Protein AF-0000000070998272 (afdb_homodimer)

Solvent-accessible surface area (backbone atoms only — not comparable to full-atom values): 58608 Å² total; per-residue (Å²): 131,77,82,88,44,68,68,59,52,51,51,38,48,49,49,22,29,42,72,68,54,48,59,67,54,53,54,60,33,66,42,48,43,52,40,45,39,68,55,26,74,84,58,81,79,55,50,49,67,57,51,51,54,52,48,50,50,52,27,54,53,52,47,53,51,47,39,52,53,63,64,65,49,88,58,39,31,18,32,27,45,37,77,46,66,46,75,53,67,45,45,24,45,30,38,31,41,18,26,48,47,98,84,51,42,82,41,72,36,61,71,50,50,42,76,53,41,44,84,68,52,40,66,54,49,35,51,52,52,49,48,51,30,54,75,55,62,43,60,60,32,45,50,28,40,15,32,58,48,69,96,43,29,61,59,22,47,52,51,42,42,52,57,37,52,70,38,87,78,17,35,60,80,79,35,75,58,23,65,33,51,26,48,56,61,59,50,51,48,51,49,49,53,55,42,62,75,42,43,66,57,50,52,19,48,52,47,37,51,42,35,29,70,41,29,68,70,48,36,51,53,28,50,54,40,34,47,69,69,43,88,58,84,81,72,81,87,65,61,36,26,89,54,22,65,64,33,40,47,52,37,50,50,49,46,60,73,36,40,66,20,53,52,55,54,54,55,91,43,85,74,57,85,35,65,75,52,73,66,47,51,50,50,52,50,51,49,47,61,60,42,44,38,57,48,53,54,55,49,44,54,69,45,88,54,77,61,52,21,37,66,49,37,60,36,55,48,48,43,54,49,47,31,59,56,32,47,68,41,85,52,60,70,53,17,51,49,22,50,56,50,44,55,55,43,49,55,51,43,72,55,30,47,63,63,29,47,56,15,28,33,65,30,60,63,49,24,64,65,44,50,42,54,51,36,38,73,73,38,60,88,53,18,64,60,52,41,52,49,50,51,51,51,52,52,51,52,50,50,51,41,43,51,51,53,46,53,55,45,55,72,66,29,83,80,40,67,66,54,47,48,53,48,52,51,50,52,50,29,62,68,66,70,57,30,51,63,49,50,59,71,67,43,79,60,49,94,66,95,63,95,72,63,59,51,59,51,45,64,71,39,27,87,76,42,31,66,47,52,41,46,50,44,40,40,45,29,30,34,56,56,53,47,70,68,49,58,38,61,57,49,46,48,50,59,48,43,82,69,64,68,58,83,74,51,43,69,59,46,31,35,46,54,35,42,22,25,75,74,68,37,74,67,72,71,72,85,27,87,53,40,82,60,30,54,65,59,67,74,55,74,70,66,64,66,71,61,78,114,133,79,83,89,42,70,66,58,53,49,50,37,50,50,49,22,29,42,74,68,56,48,58,67,53,50,56,59,34,67,42,47,41,51,40,45,40,68,55,26,74,84,58,82,80,54,50,49,66,55,51,51,54,51,49,50,50,51,26,54,52,50,47,53,52,48,39,52,53,61,63,66,49,88,58,39,32,19,32,26,45,37,78,45,64,47,73,54,66,47,44,24,45,30,39,32,41,17,27,47,48,96,83,52,42,80,42,71,36,63,71,49,49,40,76,54,43,44,85,67,53,42,65,55,48,34,49,50,52,51,50,53,31,53,74,56,62,42,58,60,33,44,51,28,40,15,33,55,49,68,96,42,29,62,57,22,47,52,51,43,43,53,58,35,50,69,39,86,78,18,34,61,80,77,34,76,59,23,64,32,50,25,48,56,62,59,51,51,50,50,48,51,55,54,42,64,76,42,42,66,57,50,50,18,47,52,47,38,49,40,35,28,69,42,30,69,70,46,35,50,54,29,50,54,38,36,47,70,69,43,87,58,85,82,72,78,88,66,62,35,27,89,56,20,64,66,33,41,47,52,36,50,50,48,46,60,74,36,42,65,20,51,53,56,54,55,55,90,43,85,76,55,85,33,64,74,53,73,66,46,51,50,49,51,52,52,48,46,61,61,42,44,38,56,47,51,55,55,50,46,52,69,46,87,53,78,62,50,19,39,66,48,37,60,35,55,48,49,42,54,50,47,30,58,56,32,48,69,41,87,52,61,71,52,17,52,49,23,51,55,50,43,54,54,43,49,56,51,43,71,56,30,46,63,64,28,47,56,16,29,32,65,28,61,62,47,26,65,64,45,49,42,52,50,37,37,73,74,40,61,87,55,18,64,60,52,44,51,49,49,51,51,50,52,52,52,54,49,48,51,41,44,51,52,52,48,54,55,44,56,72,65,30,85,78,42,67,66,55,48,47,54,50,52,52,51,53,49,29,62,66,65,70,57,31,50,63,48,49,57,70,68,43,79,60,49,90,66,94,62,93,71,62,59,53,59,50,45,64,71,40,26,86,78,42,31,66,49,53,42,45,50,43,41,41,45,29,30,34,55,56,53,50,72,67,48,59,37,62,55,48,45,47,50,58,48,44,84,69,61,70,55,88,67,45,46,69,61,45,30,35,46,54,34,42,23,26,74,73,67,38,72,64,71,72,74,83,26,86,53,41,81,59,29,54,65,60,67,74,54,73,69,70,65,66,72,58,77,114

Organism: Chenopodium quinoa (NCBI:txid63459)

pLDDT: mean 80.79, std 16.86, range [21.17, 96.38]

InterPro domains:
  IPR008906 HAT, C-terminal dimerisation domain [PF05699] (437-519)
  IPR012337 Ribonuclease H-like superfamily [SSF53098] (61-519)
  IPR025525 hAT-like transposase, RNase-H fold [PF14372] (310-401)
  IPR052035 Zinc finger BED domain-containing [PTHR46481] (7-519)

Radius of gyration: 34.55 Å; Cα contacts (8 Å, |Δi|>4): 1425; chains: 2; bounding box: 76×115×76 Å

Sequence (1098 aa):
GGKYEDSVFMEMMLSAIIKHGLPLTLFEQSGTRDVFDYLKPNVKHISTDAAKGNCMEVYEKEKAKFKHDLGSISGRLCLTIDIWVDPCTNDYLCLTANYVDSNWKLQSKFLNLLRLSFPWDASSLQSAVYDVLCKWGIEKKVFSITFDSGRCGEAVQDMLRECLNGKDGALLCNGDYLHVCCGARFMDHMGEECFKLINSPISKIREGVHYIMGHEKNRLKFEEAALLIFQGEYEPLWSDSYLRWNSTYLLLERAVKYRYAFEHVMIDDEYTDWHLTVEEWSRVEKMCKLLKPLYDIANLFLGTEHPTANLYFINVMKIGLLLVDALEDIDLEISNLARRMKSEFDVYWDSCHEVLALAIVFDPRYKLSFVKFCYGKLDKASAENRYECTRKRLDRLFKTYSDQLFESHLNEMKDDIIKGFDIYCRTKESNSGNSSLNLYLNEQNVRCQKQMDVLSWWKENEPHFGQELTLMARDILSTPITSFPKDSVFGMGYRVKDRLKGDWYSKWTEALIATRNWLYGYPVEPDYPGGLMGIEQRFWRTSDEEESDGGKYEDSVFMEMMLSAIIKHGLPLTLFEQSGTRDVFDYLKPNVKHISTDAAKGNCMEVYEKEKAKFKHDLGSISGRLCLTIDIWVDPCTNDYLCLTANYVDSNWKLQSKFLNLLRLSFPWDASSLQSAVYDVLCKWGIEKKVFSITFDSGRCGEAVQDMLRECLNGKDGALLCNGDYLHVCCGARFMDHMGEECFKLINSPISKIREGVHYIMGHEKNRLKFEEAALLIFQGEYEPLWSDSYLRWNSTYLLLERAVKYRYAFEHVMIDDEYTDWHLTVEEWS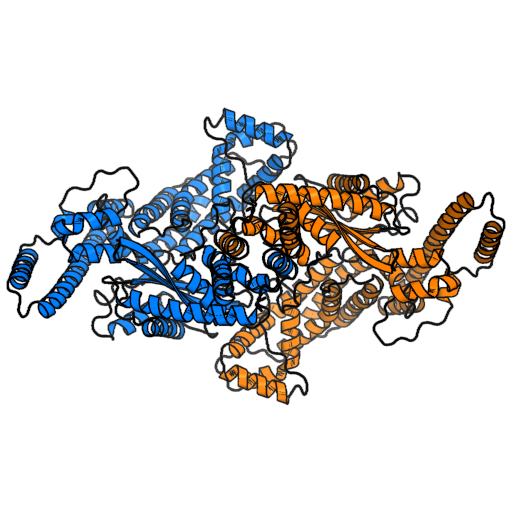RVEKMCKLLKPLYDIANLFLGTEHPTANLYFINVMKIGLLLVDALEDIDLEISNLARRMKSEFDVYWDSCHEVLALAIVFDPRYKLSFVKFCYGKLDKASAENRYECTRKRLDRLFKTYSDQLFESHLNEMKDDIIKGFDIYCRTKESNSGNSSLNLYLNEQNVRCQKQMDVLSWWKENEPHFGQELTLMARDILSTPITSFPKDSVFGMGYRVKDRLKGDWYSKWTEALIATRNWLYGYPVEPDYPGGLMGIEQRFWRTSDEEESD

Foldseek 3Di:
DDDDDLVVVLVVVLCVCLQVLDALCCLVDPVNVVVVCVVPPPRDGDDSVRSLVVLVVLLVVLLVVVLVQLVPFPFAWAKEWDWDADPVGWTWIWIWTWFQGPVLAIAIATQATHTDDPPDALVSVLVVVCVSCVVSVRLQRYAAYEYAPPPCQVVNLVVSLVVSVVPPNRYAPSCPHHYFHFCVVLLVVLLVLLCVLLVQLLVLLLVLLCVQVVDPVSVVLLQVLLVVVPVDDDDRADHADPQDSLLSLVNLVVCLSSVVSSVRSCVVDPDCSSPDDPVSSVSSVLSSQLSVLSSVLVVCPLDLGNFWLLVNLVSLLSNLLSLVVQCPDPDPSSNVSSVVSNVVSVVNCVRHVLLSQLLNLLQLQQHLNNQLVSLCSNPVVCSVVSSVVSVVVNVSSLVRLLVVVLVVLVVVVPPPVVSVVVSVVQVVCVVVVNALSNVSRPDHGDPDPDDDDSSVVLVVCCVPSHDSVSSVNRRSRRHDSHPPPNLQLVVSVVSNPVPDPDDDDRPSSGSSSNSNCSVPNTDNDPPPSRPVPGCCPPCPPPVPPVPPD/DDDDDLVVVLVVVLCVCLQVLDALCCQVDPVNVVVVCVVPPPRDGDDSVRSLVVLVVLLVVLLVVVLVQLVPFPFFWAKEWDWDADPVGWTWIWIWTWFQGPVLAIAIATQATHTDDPPDALVSVLVVVCVSCVVSVRLQRYAAYEYAPPPCQVVNLVVSLVVSVVPPNRYAPSCPHHYFHFCPVLLVVLLVLLCVLLVQLLVLLLVLLCVQVVDPVSVVLLQVLLVVVPVDDDDRADHADPQDSLLSLVNLVVCLSSVVSSVRSCVVDPDCSSPDDPVSSVSSVLSSQLSVLSSVLVVCPLDLGNFWLLVNLVSLLSNLLSLVVQCPDPDPSSNVSSVVSNVVSVVNCVRHVLLSQLLNLLQLQQHLNNQLVSLCSNPVVCSVVSSVVSVVVNVSSLVSLLVVVLVVLVVVVPPPVVSVVVSVVQVVCVVVVNALSNVSRPDHGDPDPDDDDSSVVLVVCCVVSHDSVSSVNRRSRRHDSHPPPNCQLVVSVVSNPVPDPDPDDRVSSGSSSNSNCSVPNTDNDPPPSHPVPGCCPPVPVPVPPVPPD

Structure (mmCIF, N/CA/C/O backbone):
data_AF-0000000070998272-model_v1
#
loop_
_entity.id
_entity.type
_entity.pdbx_description
1 polymer 'Uncharacterized protein'
#
loop_
_atom_site.group_PDB
_atom_site.id
_atom_site.type_symbol
_atom_site.label_atom_id
_atom_site.label_alt_id
_atom_site.label_comp_id
_atom_site.label_asym_id
_atom_site.label_entity_id
_atom_site.label_seq_id
_atom_site.pdbx_PDB_ins_code
_atom_site.Cartn_x
_atom_site.Cartn_y
_atom_site.Cartn_z
_atom_site.occupancy
_atom_site.B_iso_or_equiv
_atom_site.auth_seq_id
_atom_site.auth_comp_id
_atom_site.auth_asym_id
_atom_site.auth_atom_id
_atom_site.pdbx_PDB_model_num
ATOM 1 N N . GLY A 1 1 ? 44.219 -6.145 -6.129 1 40.19 1 GLY A N 1
ATOM 2 C CA . GLY A 1 1 ? 43.594 -4.844 -6.012 1 40.19 1 GLY A CA 1
ATOM 3 C C . GLY A 1 1 ? 43.312 -4.191 -7.352 1 40.19 1 GLY A C 1
ATOM 4 O O . GLY A 1 1 ? 44.094 -3.379 -7.828 1 40.19 1 GLY A O 1
ATOM 5 N N . GLY A 1 2 ? 42.625 -4.77 -8.211 1 54.66 2 GLY A N 1
ATOM 6 C CA . GLY A 1 2 ? 42.688 -4.387 -9.617 1 54.66 2 GLY A CA 1
ATOM 7 C C . GLY A 1 2 ? 42.219 -2.961 -9.867 1 54.66 2 GLY A C 1
ATOM 8 O O . GLY A 1 2 ? 41.688 -2.309 -8.969 1 54.66 2 GLY A O 1
ATOM 9 N N . LYS A 1 3 ? 42.719 -2.342 -10.969 1 72.69 3 LYS A N 1
ATOM 10 C CA . LYS A 1 3 ? 42.5 -0.969 -11.422 1 72.69 3 LYS A CA 1
ATOM 11 C C . LYS A 1 3 ? 41.031 -0.637 -11.492 1 72.69 3 LYS A C 1
ATOM 13 O O . LYS A 1 3 ? 40.219 -1.456 -11.953 1 72.69 3 LYS A O 1
ATOM 18 N N . TYR A 1 4 ? 40.562 0.358 -10.68 1 85.25 4 TYR A N 1
ATOM 19 C CA . TYR A 1 4 ? 39.188 0.868 -10.703 1 85.25 4 TYR A CA 1
ATOM 20 C C . TYR A 1 4 ? 38.719 1.136 -12.133 1 85.25 4 TYR A C 1
ATOM 22 O O . TYR A 1 4 ? 39.469 1.751 -12.922 1 85.25 4 TYR A O 1
ATOM 30 N N . GLU A 1 5 ? 37.688 0.534 -12.508 1 89.62 5 GLU A N 1
ATOM 31 C CA . GLU A 1 5 ? 37.062 0.766 -13.805 1 89.62 5 GLU A CA 1
ATOM 32 C C . GLU A 1 5 ? 35.594 1.193 -13.641 1 89.62 5 GLU A C 1
ATOM 34 O O . GLU A 1 5 ? 34.844 0.526 -12.953 1 89.62 5 GLU A O 1
ATOM 39 N N . ASP A 1 6 ? 35.312 2.191 -14.375 1 87.81 6 ASP A N 1
ATOM 40 C CA . ASP A 1 6 ? 33.969 2.748 -14.297 1 87.81 6 ASP A CA 1
ATOM 41 C C . ASP A 1 6 ? 32.938 1.724 -14.727 1 87.81 6 ASP A C 1
ATOM 43 O O . ASP A 1 6 ? 31.844 1.649 -14.148 1 87.81 6 ASP A O 1
ATOM 47 N N . SER A 1 7 ? 33.312 1.003 -15.688 1 87.56 7 SER A N 1
ATOM 48 C CA . SER A 1 7 ? 32.375 0.034 -16.234 1 87.56 7 SER A CA 1
ATOM 49 C C . SER A 1 7 ? 32.062 -1.062 -15.219 1 87.56 7 SER A C 1
ATOM 51 O O . SER A 1 7 ? 30.906 -1.489 -15.094 1 87.56 7 SER A O 1
ATOM 53 N N . VAL A 1 8 ? 33.094 -1.498 -14.57 1 91.12 8 VAL A N 1
ATOM 54 C CA . VAL A 1 8 ? 32.906 -2.543 -13.57 1 91.12 8 VAL A CA 1
ATOM 55 C C . VAL A 1 8 ? 32.062 -2.006 -12.406 1 91.12 8 VAL A C 1
ATOM 57 O O . VAL A 1 8 ? 31.188 -2.701 -11.891 1 91.12 8 VAL A O 1
ATOM 60 N N . PHE A 1 9 ? 32.406 -0.738 -12.047 1 90.62 9 PHE A N 1
ATOM 61 C CA . PHE A 1 9 ? 31.641 -0.094 -10.984 1 90.62 9 PHE A CA 1
ATOM 62 C C . PHE A 1 9 ? 30.172 -0.023 -11.336 1 90.62 9 PHE A C 1
ATOM 64 O O . PHE A 1 9 ? 29.312 -0.375 -10.523 1 90.62 9 PHE A O 1
ATOM 71 N N . MET A 1 10 ? 29.875 0.292 -12.516 1 88.31 10 MET A N 1
ATOM 72 C CA . MET A 1 10 ? 28.5 0.413 -12.992 1 88.31 10 MET A CA 1
ATOM 73 C C . MET A 1 10 ? 27.812 -0.943 -12.992 1 88.31 10 MET A C 1
ATOM 75 O O . MET A 1 10 ? 26.641 -1.046 -12.594 1 88.31 10 MET A O 1
ATOM 79 N N . GLU A 1 11 ? 28.484 -1.905 -13.383 1 89.62 11 GLU A N 1
ATOM 80 C CA . GLU A 1 11 ? 27.922 -3.25 -13.422 1 89.62 11 GLU A CA 1
ATOM 81 C C . GLU A 1 11 ? 27.594 -3.756 -12.023 1 89.62 11 GLU A C 1
ATOM 83 O O . GLU A 1 11 ? 26.578 -4.418 -11.828 1 89.62 11 GLU A O 1
ATOM 88 N N . MET A 1 12 ? 28.469 -3.469 -11.172 1 90.88 12 MET A N 1
ATOM 89 C CA . MET A 1 12 ? 28.25 -3.902 -9.797 1 90.88 12 MET A CA 1
ATOM 90 C C . MET A 1 12 ? 27.062 -3.172 -9.188 1 90.88 12 MET A C 1
ATOM 92 O O . MET A 1 12 ? 26.25 -3.775 -8.477 1 90.88 12 MET A O 1
ATOM 96 N N . MET A 1 13 ? 26.969 -1.94 -9.445 1 89.06 13 MET A N 1
ATOM 97 C CA . MET A 1 13 ? 25.844 -1.153 -8.953 1 89.06 13 MET A CA 1
ATOM 98 C C . MET A 1 13 ? 24.531 -1.673 -9.516 1 89.06 13 MET A C 1
ATOM 100 O O . MET A 1 13 ? 23.562 -1.839 -8.773 1 89.06 13 MET A O 1
ATOM 104 N N . LEU A 1 14 ? 24.531 -1.908 -10.734 1 88.75 14 LEU A N 1
ATOM 105 C CA . LEU A 1 14 ? 23.328 -2.416 -11.391 1 88.75 14 LEU A CA 1
ATOM 106 C C . LEU A 1 14 ? 22.938 -3.777 -10.82 1 88.75 14 LEU A C 1
ATOM 108 O O . LEU A 1 14 ? 21.75 -4.055 -10.633 1 88.75 14 LEU A O 1
ATOM 112 N N . SER A 1 15 ? 23.906 -4.562 -10.617 1 90.75 15 SER A N 1
ATOM 113 C CA . SER A 1 15 ? 23.656 -5.871 -10.023 1 90.75 15 SER A CA 1
ATOM 114 C C . SER A 1 15 ? 23 -5.742 -8.648 1 90.75 15 SER A C 1
ATOM 116 O O . SER A 1 15 ? 22.109 -6.512 -8.305 1 90.75 15 SER A O 1
ATOM 118 N N . ALA A 1 16 ? 23.469 -4.785 -7.898 1 88.31 16 ALA A N 1
ATOM 119 C CA . ALA A 1 16 ? 22.891 -4.551 -6.578 1 88.31 16 ALA A CA 1
ATOM 120 C C . ALA A 1 16 ? 21.438 -4.086 -6.688 1 88.31 16 ALA A C 1
ATOM 122 O O . ALA A 1 16 ? 20.578 -4.535 -5.926 1 88.31 16 ALA A O 1
ATOM 123 N N . ILE A 1 17 ? 21.203 -3.254 -7.613 1 83.88 17 ILE A N 1
ATOM 124 C CA . ILE A 1 17 ? 19.859 -2.719 -7.82 1 83.88 17 ILE A CA 1
ATOM 125 C C . ILE A 1 17 ? 18.906 -3.844 -8.227 1 83.88 17 ILE A C 1
ATOM 127 O O . ILE A 1 17 ? 17.812 -3.973 -7.676 1 83.88 17 ILE A O 1
ATOM 131 N N . ILE A 1 18 ? 19.328 -4.633 -9.141 1 85.94 18 ILE A N 1
ATOM 132 C CA . ILE A 1 18 ? 18.484 -5.707 -9.664 1 85.94 18 ILE A CA 1
ATOM 133 C C . ILE A 1 18 ? 18.281 -6.773 -8.586 1 85.94 18 ILE A C 1
ATOM 135 O O . ILE A 1 18 ? 17.156 -7.207 -8.344 1 85.94 18 ILE A O 1
ATOM 139 N N . LYS A 1 19 ? 19.297 -7.121 -7.945 1 87.25 19 LYS A N 1
ATOM 140 C CA . LYS A 1 19 ? 19.281 -8.211 -6.973 1 87.25 19 LYS A CA 1
ATOM 141 C C . LYS A 1 19 ? 18.391 -7.859 -5.777 1 87.25 19 LYS A C 1
ATOM 143 O O . LYS A 1 19 ? 17.641 -8.703 -5.289 1 87.25 19 LYS A O 1
ATOM 148 N N . HIS A 1 20 ? 18.469 -6.641 -5.355 1 81 20 HIS A N 1
ATOM 149 C CA . HIS A 1 20 ? 17.812 -6.293 -4.102 1 81 20 HIS A CA 1
ATOM 150 C C . HIS A 1 20 ? 16.609 -5.379 -4.34 1 81 20 HIS A C 1
ATOM 152 O O . HIS A 1 20 ? 15.938 -4.973 -3.395 1 81 20 HIS A O 1
ATOM 158 N N . GLY A 1 21 ? 16.359 -5.086 -5.562 1 77.81 21 GLY A N 1
ATOM 159 C CA . GLY A 1 21 ? 15.211 -4.242 -5.883 1 77.81 21 GLY A CA 1
ATOM 160 C C . GLY A 1 21 ? 15.352 -2.822 -5.363 1 77.81 21 GLY A C 1
ATOM 161 O O . GLY A 1 21 ? 14.398 -2.25 -4.836 1 77.81 21 GLY A O 1
ATOM 162 N N . LEU A 1 22 ? 16.531 -2.252 -5.375 1 77.19 22 LEU A N 1
ATOM 163 C CA . LEU A 1 22 ? 16.781 -0.89 -4.918 1 77.19 22 LEU A CA 1
ATOM 164 C C . LEU A 1 22 ? 16.312 0.127 -5.949 1 77.19 22 LEU A C 1
ATOM 166 O O . LEU A 1 22 ? 16.281 -0.164 -7.148 1 77.19 22 LEU A O 1
ATOM 170 N N . PRO A 1 23 ? 15.898 1.326 -5.445 1 74.56 23 PRO A N 1
ATOM 171 C CA . PRO A 1 23 ? 15.484 2.346 -6.414 1 74.56 23 PRO A CA 1
ATOM 172 C C . PRO A 1 23 ? 16.609 2.781 -7.336 1 74.56 23 PRO A C 1
ATOM 174 O O . PRO A 1 23 ? 17.766 2.885 -6.902 1 74.56 23 PRO A O 1
ATOM 177 N N . LEU A 1 24 ? 16.234 3.117 -8.555 1 75.31 24 LEU A N 1
ATOM 178 C CA . LEU A 1 24 ? 17.234 3.553 -9.523 1 75.31 24 LEU A CA 1
ATOM 179 C C . LEU A 1 24 ? 17.812 4.914 -9.148 1 75.31 24 LEU A C 1
ATOM 181 O O . LEU A 1 24 ? 18.906 5.281 -9.586 1 75.31 24 LEU A O 1
ATOM 185 N N . THR A 1 25 ? 17.031 5.625 -8.289 1 78.19 25 THR A N 1
ATOM 186 C CA . THR A 1 25 ? 17.438 6.969 -7.891 1 78.19 25 THR A CA 1
ATOM 187 C C . THR A 1 25 ? 18.531 6.91 -6.828 1 78.19 25 THR A C 1
ATOM 189 O O . THR A 1 25 ? 19.109 7.934 -6.473 1 78.19 25 THR A O 1
ATOM 192 N N . LEU A 1 26 ? 18.688 5.703 -6.352 1 78.44 26 LEU A N 1
ATOM 193 C CA . LEU A 1 26 ? 19.703 5.527 -5.309 1 78.44 26 LEU A CA 1
ATOM 194 C C . LEU A 1 26 ? 21.031 6.148 -5.719 1 78.44 26 LEU A C 1
ATOM 196 O O . LEU A 1 26 ? 21.703 6.785 -4.906 1 78.44 26 LEU A O 1
ATOM 200 N N . PHE A 1 27 ? 21.328 6.168 -6.996 1 76.5 27 PHE A N 1
ATOM 201 C CA . PHE A 1 27 ? 22.641 6.586 -7.477 1 76.5 27 PHE A CA 1
ATOM 202 C C . PHE A 1 27 ? 22.688 8.102 -7.668 1 76.5 27 PHE A C 1
ATOM 204 O O . PHE A 1 27 ? 23.766 8.68 -7.812 1 76.5 27 PHE A O 1
ATOM 211 N N . GLU A 1 28 ? 21.5 8.609 -7.637 1 84.38 28 GLU A N 1
ATOM 212 C CA . GLU A 1 28 ? 21.469 10.062 -7.82 1 84.38 28 GLU A CA 1
ATOM 213 C C . GLU A 1 28 ? 21.234 10.781 -6.492 1 84.38 28 GLU A C 1
ATOM 215 O O . GLU A 1 28 ? 21.312 12.008 -6.426 1 84.38 28 GLU A O 1
ATOM 220 N N . GLN A 1 29 ? 20.969 10.023 -5.555 1 86.06 29 GLN A N 1
ATOM 221 C CA . GLN A 1 29 ? 20.734 10.633 -4.25 1 86.06 29 GLN A CA 1
ATOM 222 C C . GLN A 1 29 ? 22.016 11.242 -3.689 1 86.06 29 GLN A C 1
ATOM 224 O O . GLN A 1 29 ? 23.078 10.625 -3.748 1 86.06 29 GLN A O 1
ATOM 229 N N . SER A 1 30 ? 21.938 12.438 -3.199 1 88.69 30 SER A N 1
ATOM 230 C CA . SER A 1 30 ? 23.109 13.18 -2.75 1 88.69 30 SER A CA 1
ATOM 231 C C . SER A 1 30 ? 23.844 12.438 -1.643 1 88.69 30 SER A C 1
ATOM 233 O O . SER A 1 30 ? 25.078 12.367 -1.646 1 88.69 30 SER A O 1
ATOM 235 N N . GLY A 1 31 ? 23.078 11.844 -0.731 1 88.88 31 GLY A N 1
ATOM 236 C CA . GLY A 1 31 ? 23.703 11.117 0.356 1 88.88 31 GLY A CA 1
ATOM 237 C C . GLY A 1 31 ? 24.516 9.922 -0.116 1 88.88 31 GLY A C 1
ATOM 238 O O . GLY A 1 31 ? 25.609 9.68 0.383 1 88.88 31 GLY A O 1
ATOM 239 N N . THR A 1 32 ? 24.016 9.211 -1.049 1 88.88 32 THR A N 1
ATOM 240 C CA . THR A 1 32 ? 24.703 8.047 -1.594 1 88.88 32 THR A CA 1
ATOM 241 C C . THR A 1 32 ? 25.938 8.469 -2.385 1 88.88 32 THR A C 1
ATOM 243 O O . THR A 1 32 ? 26.984 7.832 -2.299 1 88.88 32 THR A O 1
ATOM 246 N N . ARG A 1 33 ? 25.844 9.531 -3.086 1 91 33 ARG A N 1
ATOM 247 C CA . ARG A 1 33 ? 26.969 10.039 -3.85 1 91 33 ARG A CA 1
ATOM 248 C C . ARG A 1 33 ? 28.094 10.484 -2.924 1 91 33 ARG A C 1
ATOM 250 O O . ARG A 1 33 ? 29.281 10.281 -3.225 1 91 33 ARG A O 1
ATOM 257 N N . ASP A 1 34 ? 27.734 11.086 -1.812 1 92.44 34 ASP A N 1
ATOM 258 C CA . ASP A 1 34 ? 28.734 11.484 -0.827 1 92.44 34 ASP A CA 1
ATOM 259 C C . ASP A 1 34 ? 29.5 10.273 -0.32 1 92.44 34 ASP A C 1
ATOM 261 O O . ASP A 1 34 ? 30.719 10.344 -0.127 1 92.44 34 ASP A O 1
ATOM 265 N N . VAL A 1 35 ? 28.828 9.203 -0.124 1 91 35 VAL A N 1
ATOM 266 C CA . VAL A 1 35 ? 29.453 7.973 0.362 1 91 35 VAL A CA 1
ATOM 267 C C . VAL A 1 35 ? 30.438 7.441 -0.684 1 91 35 VAL A C 1
ATOM 269 O O . VAL A 1 35 ? 31.562 7.09 -0.359 1 91 35 VAL A O 1
ATOM 272 N N . PHE A 1 36 ? 30.031 7.449 -1.919 1 90.94 36 PHE A N 1
ATOM 273 C CA . PHE A 1 36 ? 30.875 6.949 -2.992 1 90.94 36 PHE A CA 1
ATOM 274 C C . PHE A 1 36 ? 32.125 7.824 -3.152 1 90.94 36 PHE A C 1
ATOM 276 O O . PHE A 1 36 ? 33.219 7.316 -3.326 1 90.94 36 PHE A O 1
ATOM 283 N N . ASP A 1 37 ? 31.844 9.109 -3.049 1 91.75 37 ASP A N 1
ATOM 284 C CA . ASP A 1 37 ? 32.969 10.039 -3.172 1 91.75 37 ASP A CA 1
ATOM 285 C C . ASP A 1 37 ? 33.969 9.836 -2.047 1 91.75 37 ASP A C 1
ATOM 287 O O . ASP A 1 37 ? 35.156 10.016 -2.248 1 91.75 37 ASP A O 1
ATOM 291 N N . TYR A 1 38 ? 33.5 9.539 -0.938 1 92.44 38 TYR A N 1
ATOM 292 C CA . TYR A 1 38 ? 34.375 9.336 0.212 1 92.44 38 TYR A CA 1
ATOM 293 C C . TYR A 1 38 ? 35.188 8.055 0.054 1 92.44 38 TYR A C 1
ATOM 295 O O . TYR A 1 38 ? 36.375 8.016 0.397 1 92.44 38 TYR A O 1
ATOM 303 N N . LEU A 1 39 ? 34.531 6.977 -0.428 1 90.62 39 LEU A N 1
ATOM 304 C CA . LEU A 1 39 ? 35.219 5.695 -0.589 1 90.62 39 LEU A CA 1
ATOM 305 C C . LEU A 1 39 ? 36.219 5.754 -1.723 1 90.62 39 LEU A C 1
ATOM 307 O O . LEU A 1 39 ? 37.344 5.215 -1.602 1 90.62 39 LEU A O 1
ATOM 311 N N . LYS A 1 40 ? 35.844 6.379 -2.838 1 91.38 40 LYS A N 1
ATOM 312 C CA . LYS A 1 40 ? 36.688 6.523 -4.004 1 91.38 40 LYS A CA 1
ATOM 313 C C . LYS A 1 40 ? 36.594 7.922 -4.602 1 91.38 40 LYS A C 1
ATOM 315 O O . LYS A 1 40 ? 35.688 8.18 -5.418 1 91.38 40 LYS A O 1
ATOM 320 N N . PRO A 1 41 ? 37.594 8.648 -4.289 1 87.88 41 PRO A N 1
ATOM 321 C CA . PRO A 1 41 ? 37.562 10.008 -4.84 1 87.88 41 PRO A CA 1
ATOM 322 C C . PRO A 1 41 ? 37.5 10.023 -6.367 1 87.88 41 PRO A C 1
ATOM 324 O O . PRO A 1 41 ? 38.156 9.219 -7.027 1 87.88 41 PRO A O 1
ATOM 327 N N . ASN A 1 42 ? 36.688 10.773 -6.949 1 85.5 42 ASN A N 1
ATOM 328 C CA . ASN A 1 42 ? 36.5 10.969 -8.383 1 85.5 42 ASN A CA 1
ATOM 329 C C . ASN A 1 42 ? 35.75 9.797 -9.016 1 85.5 42 ASN A C 1
ATOM 331 O O . ASN A 1 42 ? 36 9.445 -10.172 1 85.5 42 ASN A O 1
ATOM 335 N N . VAL A 1 43 ? 35.062 9.109 -8.172 1 90.56 43 VAL A N 1
ATOM 336 C CA . VAL A 1 43 ? 34.219 8.047 -8.703 1 90.56 43 VAL A CA 1
ATOM 337 C C . VAL A 1 43 ? 33.25 8.625 -9.703 1 90.56 43 VAL A C 1
ATOM 339 O O . VAL A 1 43 ? 32.781 9.75 -9.547 1 90.56 43 VAL A O 1
ATOM 342 N N . LYS A 1 44 ? 33.031 7.938 -10.758 1 87.81 44 LYS A N 1
ATOM 343 C CA . LYS A 1 44 ? 32.062 8.398 -11.75 1 87.81 44 LYS A CA 1
ATOM 344 C C . LYS A 1 44 ? 30.641 8.141 -11.289 1 87.81 44 LYS A C 1
ATOM 346 O O . LYS A 1 44 ? 30.25 6.996 -11.07 1 87.81 44 LYS A O 1
ATOM 351 N N . HIS A 1 45 ? 29.938 9.211 -11.172 1 88.88 45 HIS A N 1
ATOM 352 C CA . HIS A 1 45 ? 28.547 9.086 -10.789 1 88.88 45 HIS A CA 1
ATOM 353 C C . HIS A 1 45 ? 27.672 8.773 -11.992 1 88.88 45 HIS A C 1
ATOM 355 O O . HIS A 1 45 ? 27.906 9.289 -13.086 1 88.88 45 HIS A O 1
ATOM 361 N N . ILE A 1 46 ? 26.797 7.918 -11.773 1 84.56 46 ILE A N 1
ATOM 362 C CA . ILE A 1 46 ? 25.891 7.484 -12.836 1 84.56 46 ILE A CA 1
ATOM 363 C C . ILE A 1 46 ? 24.516 8.117 -12.641 1 84.56 46 ILE A C 1
ATOM 365 O O . ILE A 1 46 ? 24.047 8.242 -11.516 1 84.56 46 ILE A O 1
ATOM 369 N N . SER A 1 47 ? 23.906 8.516 -13.734 1 85.44 47 SER A N 1
ATOM 370 C CA . SER A 1 47 ? 22.547 9.062 -13.688 1 85.44 47 SER A CA 1
ATOM 371 C C . SER A 1 47 ? 21.5 7.957 -13.734 1 85.44 47 SER A C 1
ATOM 373 O O . SER A 1 47 ? 21.797 6.824 -14.117 1 85.44 47 SER A O 1
ATOM 375 N N . THR A 1 48 ? 20.375 8.336 -13.367 1 82.56 48 THR A N 1
ATOM 376 C CA . THR A 1 48 ? 19.25 7.398 -13.406 1 82.56 48 THR A CA 1
ATOM 377 C C . THR A 1 48 ? 18.984 6.93 -14.836 1 82.56 48 THR A C 1
ATOM 379 O O . THR A 1 48 ? 18.703 5.754 -15.062 1 82.56 48 THR A O 1
ATOM 382 N N . ASP A 1 49 ? 19.125 7.762 -15.789 1 82.38 49 ASP A N 1
ATOM 383 C CA . ASP A 1 49 ? 18.875 7.418 -17.188 1 82.38 49 ASP A CA 1
ATOM 384 C C . ASP A 1 49 ? 19.922 6.441 -17.703 1 82.38 49 ASP A C 1
ATOM 386 O O . ASP A 1 49 ? 19.609 5.508 -18.438 1 82.38 49 ASP A O 1
ATOM 390 N N . ALA A 1 50 ? 21.078 6.734 -17.312 1 83.75 50 ALA A N 1
ATOM 391 C CA . ALA A 1 50 ? 22.156 5.82 -17.703 1 83.75 50 ALA A CA 1
ATOM 392 C C . ALA A 1 50 ? 21.953 4.445 -17.078 1 83.75 50 ALA A C 1
ATOM 394 O O . ALA A 1 50 ? 22.203 3.422 -17.719 1 83.75 50 ALA A O 1
ATOM 395 N N . ALA A 1 51 ? 21.578 4.453 -15.859 1 83.5 51 ALA A N 1
ATOM 396 C CA . ALA A 1 51 ? 21.312 3.195 -15.172 1 83.5 51 ALA A CA 1
ATOM 397 C C . ALA A 1 51 ? 20.188 2.418 -15.859 1 83.5 51 ALA A C 1
ATOM 399 O O . ALA A 1 51 ? 20.266 1.196 -16 1 83.5 51 ALA A O 1
ATOM 400 N N . LYS A 1 52 ? 19.141 3.104 -16.312 1 82.44 52 LYS A N 1
ATOM 401 C CA . LYS A 1 52 ? 18.031 2.48 -17.031 1 82.44 52 LYS A CA 1
ATOM 402 C C . LYS A 1 52 ? 18.516 1.835 -18.328 1 82.44 52 LYS A C 1
ATOM 404 O O . LYS A 1 52 ? 18.156 0.694 -18.625 1 82.44 52 LYS A O 1
ATOM 409 N N . GLY A 1 53 ? 19.266 2.631 -19.031 1 84.44 53 GLY A N 1
ATOM 410 C CA . GLY A 1 53 ? 19.828 2.102 -20.266 1 84.44 53 GLY A CA 1
ATOM 411 C C . GLY A 1 53 ? 20.656 0.851 -20.062 1 84.44 53 GLY A C 1
ATOM 412 O O . GLY A 1 53 ? 20.516 -0.122 -20.812 1 84.44 53 GLY A O 1
ATOM 413 N N . ASN A 1 54 ? 21.484 0.845 -19.078 1 86.69 54 ASN A N 1
ATOM 414 C CA . ASN A 1 54 ? 22.328 -0.311 -18.781 1 86.69 54 ASN A CA 1
ATOM 415 C C . ASN A 1 54 ? 21.5 -1.502 -18.312 1 86.69 54 ASN A C 1
ATOM 417 O O . ASN A 1 54 ? 21.828 -2.65 -18.609 1 86.69 54 ASN A O 1
ATOM 421 N N . CYS A 1 55 ? 20.531 -1.213 -17.578 1 85.81 55 CYS A N 1
ATOM 422 C CA . CYS A 1 55 ? 19.625 -2.275 -17.141 1 85.81 55 CYS A CA 1
ATOM 423 C C . CYS A 1 55 ? 18.969 -2.951 -18.328 1 85.81 55 CYS A C 1
ATOM 425 O O . CYS A 1 55 ? 18.844 -4.176 -18.359 1 85.81 55 CYS A O 1
ATOM 427 N N . MET A 1 56 ? 18.562 -2.135 -19.266 1 89.75 56 MET A N 1
ATOM 428 C CA . MET A 1 56 ? 17.922 -2.674 -20.469 1 89.75 56 MET A CA 1
ATOM 429 C C . MET A 1 56 ? 18.891 -3.547 -21.25 1 89.75 56 MET A C 1
ATOM 431 O O . MET A 1 56 ? 18.484 -4.551 -21.844 1 89.75 56 MET A O 1
ATOM 435 N N . GLU A 1 57 ? 20.109 -3.166 -21.188 1 91.25 57 GLU A N 1
ATOM 436 C CA . GLU A 1 57 ? 21.109 -3.965 -21.875 1 91.25 57 GLU A CA 1
ATOM 437 C C . GLU A 1 57 ? 21.281 -5.332 -21.219 1 91.25 57 GLU A C 1
ATOM 439 O O . GLU A 1 57 ? 21.359 -6.352 -21.906 1 91.25 57 GLU A O 1
ATOM 444 N N . VAL A 1 58 ? 21.359 -5.32 -19.938 1 92.12 58 VAL A N 1
ATOM 445 C CA . VAL A 1 58 ? 21.484 -6.574 -19.203 1 92.12 58 VAL A CA 1
ATOM 446 C C . VAL A 1 58 ? 20.234 -7.426 -19.438 1 92.12 58 VAL A C 1
ATOM 448 O O . VAL A 1 58 ? 20.328 -8.641 -19.625 1 92.12 58 VAL A O 1
ATOM 451 N N . TYR A 1 59 ? 19.125 -6.812 -19.469 1 92.81 59 TYR A N 1
ATOM 452 C CA . TYR A 1 59 ? 17.844 -7.48 -19.719 1 92.81 59 TYR A CA 1
ATOM 453 C C . TYR A 1 59 ? 17.859 -8.195 -21.062 1 92.81 59 TYR A C 1
ATOM 455 O O . TYR A 1 59 ? 17.5 -9.375 -21.141 1 92.81 59 TYR A O 1
ATOM 463 N N . GLU A 1 60 ? 18.281 -7.473 -22.062 1 95.06 60 GLU A N 1
ATOM 464 C CA . GLU A 1 60 ? 18.281 -8.047 -23.406 1 95.06 60 GLU A CA 1
ATOM 465 C C . GLU A 1 60 ? 19.266 -9.203 -23.516 1 95.06 60 GLU A C 1
ATOM 467 O O . GLU A 1 60 ? 18.984 -10.211 -24.172 1 95.06 60 GLU A O 1
ATOM 472 N N . LYS A 1 61 ? 20.312 -9.023 -22.859 1 95.38 61 LYS A N 1
ATOM 473 C CA . LYS A 1 61 ? 21.328 -10.086 -22.859 1 95.38 61 LYS A CA 1
ATOM 474 C C . LYS A 1 61 ? 20.797 -11.328 -22.141 1 95.38 61 LYS A C 1
ATOM 476 O O . LYS A 1 61 ? 20.906 -12.438 -22.656 1 95.38 61 LYS A O 1
ATOM 481 N N . GLU A 1 62 ? 20.281 -11.133 -20.953 1 95.44 62 GLU A N 1
ATOM 482 C CA . GLU A 1 62 ? 19.766 -12.258 -20.172 1 95.44 62 GLU A CA 1
ATOM 483 C C . GLU A 1 62 ? 18.531 -12.875 -20.844 1 95.44 62 GLU A C 1
ATOM 485 O O . GLU A 1 62 ? 18.312 -14.086 -20.734 1 95.44 62 GLU A O 1
ATOM 490 N N . LYS A 1 63 ? 17.766 -12.055 -21.469 1 95.69 63 LYS A N 1
ATOM 491 C CA . LYS A 1 63 ? 16.594 -12.539 -22.203 1 95.69 63 LYS A CA 1
ATOM 492 C C . LYS A 1 63 ? 17 -13.508 -23.312 1 95.69 63 LYS A C 1
ATOM 494 O O . LYS A 1 63 ? 16.391 -14.57 -23.469 1 95.69 63 LYS A O 1
ATOM 499 N N . ALA A 1 64 ? 18.031 -13.203 -24.031 1 96.06 64 ALA A N 1
ATOM 500 C CA . ALA A 1 64 ? 18.516 -14.062 -25.109 1 96.06 64 ALA A CA 1
ATOM 501 C C . ALA A 1 64 ? 19.031 -15.391 -24.547 1 96.06 64 ALA A C 1
ATOM 503 O O . ALA A 1 64 ? 18.766 -16.453 -25.109 1 96.06 64 ALA A O 1
ATOM 504 N N . LYS A 1 65 ? 19.719 -15.258 -23.531 1 95.88 65 LYS A N 1
ATOM 505 C CA . LYS A 1 65 ? 20.234 -16.453 -22.891 1 95.88 65 LYS A CA 1
ATOM 506 C C . LYS A 1 65 ? 19.094 -17.344 -22.391 1 95.88 65 LYS A C 1
ATOM 508 O O . LYS A 1 65 ? 19.125 -18.562 -22.594 1 95.88 65 LYS A O 1
ATOM 513 N N . PHE A 1 66 ? 18.219 -16.734 -21.766 1 95.88 66 PHE A N 1
ATOM 514 C CA . PHE A 1 66 ? 17.094 -17.484 -21.203 1 95.88 66 PHE A CA 1
ATOM 515 C C . PHE A 1 66 ? 16.25 -18.109 -22.297 1 95.88 66 PHE A C 1
ATOM 517 O O . PHE A 1 66 ? 15.797 -19.25 -22.172 1 95.88 66 PHE A O 1
ATOM 524 N N . LYS A 1 67 ? 16.047 -17.391 -23.328 1 95.69 67 LYS A N 1
ATOM 525 C CA . LYS A 1 67 ? 15.32 -17.922 -24.469 1 95.69 67 LYS A CA 1
ATOM 526 C C . LYS A 1 67 ? 16 -19.172 -25.016 1 95.69 67 LYS A C 1
ATOM 528 O O . LYS A 1 67 ? 15.336 -20.156 -25.328 1 95.69 67 LYS A O 1
ATOM 533 N N . HIS A 1 68 ? 17.266 -19.109 -25.062 1 94.38 68 HIS A N 1
ATOM 534 C CA . HIS A 1 68 ? 18.031 -20.266 -25.516 1 94.38 68 HIS A CA 1
ATOM 535 C C . HIS A 1 68 ? 17.891 -21.422 -24.547 1 94.38 68 HIS A C 1
ATOM 537 O O . HIS A 1 68 ? 17.703 -22.562 -24.969 1 94.38 68 HIS A O 1
ATOM 543 N N . ASP A 1 69 ? 17.969 -21.125 -23.312 1 92.75 69 ASP A N 1
ATOM 544 C CA . ASP A 1 69 ? 17.844 -22.156 -22.281 1 92.75 69 ASP A CA 1
ATOM 545 C C . ASP A 1 69 ? 16.469 -22.844 -22.344 1 92.75 69 ASP A C 1
ATOM 547 O O . ASP A 1 69 ? 16.359 -24.062 -22.188 1 92.75 69 ASP A O 1
ATOM 551 N N . LEU A 1 70 ? 15.477 -22.078 -22.562 1 93.12 70 LEU A N 1
ATOM 552 C CA . LEU A 1 70 ? 14.125 -22.609 -22.641 1 93.12 70 LEU A CA 1
ATOM 553 C C . LEU A 1 70 ? 13.977 -23.547 -23.828 1 93.12 70 LEU A C 1
ATOM 555 O O . LEU A 1 70 ? 13.266 -24.562 -23.75 1 93.12 70 LEU A O 1
ATOM 559 N N . GLY A 1 71 ? 14.625 -23.172 -24.859 1 89.62 71 GLY A N 1
ATOM 560 C CA . GLY A 1 71 ? 14.586 -24 -26.062 1 89.62 71 GLY A CA 1
ATOM 561 C C . GLY A 1 71 ? 15.297 -25.328 -25.875 1 89.62 71 GLY A C 1
ATOM 562 O O . GLY A 1 71 ? 14.961 -26.312 -26.531 1 89.62 71 GLY A O 1
ATOM 563 N N . SER A 1 72 ? 16.203 -25.375 -24.922 1 89.12 72 SER A N 1
ATOM 564 C CA . SER A 1 72 ? 17.047 -26.547 -24.766 1 89.12 72 SER A CA 1
ATOM 565 C C . SER A 1 72 ? 16.484 -27.5 -23.719 1 89.12 72 SER A C 1
ATOM 567 O O . SER A 1 72 ? 17.031 -28.594 -23.516 1 89.12 72 SER A O 1
ATOM 569 N N . ILE A 1 73 ? 15.453 -27.172 -23.156 1 89.38 73 ILE A N 1
ATOM 570 C CA . ILE A 1 73 ? 14.875 -28.016 -22.125 1 89.38 73 ILE A CA 1
ATOM 571 C C . ILE A 1 73 ? 14.273 -29.266 -22.766 1 89.38 73 ILE A C 1
ATOM 573 O O . ILE A 1 73 ? 13.625 -29.172 -23.812 1 89.38 73 ILE A O 1
ATOM 577 N N . SER A 1 74 ? 14.531 -30.406 -22.188 1 85.25 74 SER A N 1
ATOM 578 C CA . SER A 1 74 ? 14.031 -31.672 -22.734 1 85.25 74 SER A CA 1
ATOM 579 C C . SER A 1 74 ? 12.555 -31.875 -22.406 1 85.25 74 SER A C 1
ATOM 581 O O . SER A 1 74 ? 11.812 -32.438 -23.188 1 85.25 74 SER A O 1
ATOM 583 N N . GLY A 1 75 ? 12.18 -31.328 -21.328 1 89.25 75 GLY A N 1
ATOM 584 C CA . GLY A 1 75 ? 10.797 -31.5 -20.922 1 89.25 75 GLY A CA 1
ATOM 585 C C . GLY A 1 75 ? 9.883 -30.391 -21.391 1 89.25 75 GLY A C 1
ATOM 586 O O . GLY A 1 75 ? 10.227 -29.656 -22.312 1 89.25 75 GLY A O 1
ATOM 587 N N . ARG A 1 76 ? 8.688 -30.391 -20.922 1 93.44 76 ARG A N 1
ATOM 588 C CA . ARG A 1 76 ? 7.684 -29.391 -21.281 1 93.44 76 ARG A CA 1
ATOM 589 C C . ARG A 1 76 ? 7.535 -28.359 -20.172 1 93.44 76 ARG A C 1
ATOM 591 O O . ARG A 1 76 ? 8.156 -28.469 -19.109 1 93.44 76 ARG A O 1
ATOM 598 N N . LEU A 1 77 ? 6.781 -27.344 -20.516 1 95.06 77 LEU A N 1
ATOM 599 C CA . LEU A 1 77 ? 6.629 -26.219 -19.609 1 95.06 77 LEU A CA 1
ATOM 600 C C . LEU A 1 77 ? 5.195 -26.125 -19.094 1 95.06 77 LEU A C 1
ATOM 602 O O . LEU A 1 77 ? 4.246 -26.328 -19.859 1 95.06 77 LEU A O 1
ATOM 606 N N . CYS A 1 78 ? 5.102 -25.922 -17.844 1 94.62 78 CYS A N 1
ATOM 607 C CA . CYS A 1 78 ? 3.814 -25.578 -17.25 1 94.62 78 CYS A CA 1
ATOM 608 C C . CYS A 1 78 ? 3.707 -24.078 -17 1 94.62 78 CYS A C 1
ATOM 610 O O . CYS A 1 78 ? 4.52 -23.516 -16.281 1 94.62 78 CYS A O 1
ATOM 612 N N . LEU A 1 79 ? 2.643 -23.484 -17.531 1 93 79 LEU A N 1
ATOM 613 C CA . LEU A 1 79 ? 2.537 -22.031 -17.484 1 93 79 LEU A CA 1
ATOM 614 C C . LEU A 1 79 ? 1.464 -21.594 -16.484 1 93 79 LEU A C 1
ATOM 616 O O . LEU A 1 79 ? 0.5 -22.328 -16.25 1 93 79 LEU A O 1
ATOM 620 N N . THR A 1 80 ? 1.705 -20.484 -15.891 1 89.88 80 THR A N 1
ATOM 621 C CA . THR A 1 80 ? 0.672 -19.812 -15.109 1 89.88 80 THR A CA 1
ATOM 622 C C . THR A 1 80 ? 0.353 -18.438 -15.695 1 89.88 80 THR A C 1
ATOM 624 O O . THR A 1 80 ? 1.253 -17.719 -16.141 1 89.88 80 THR A O 1
ATOM 627 N N . ILE A 1 81 ? -0.932 -18.125 -15.789 1 87.5 81 ILE A N 1
ATOM 628 C CA . ILE A 1 81 ? -1.403 -16.828 -16.234 1 87.5 81 ILE A CA 1
ATOM 629 C C . ILE A 1 81 ? -1.939 -16.031 -15.047 1 87.5 81 ILE A C 1
ATOM 631 O O . ILE A 1 81 ? -2.752 -16.531 -14.273 1 87.5 81 ILE A O 1
ATOM 635 N N . ASP A 1 82 ? -1.434 -14.844 -14.953 1 80.5 82 ASP A N 1
ATOM 636 C CA . ASP A 1 82 ? -1.93 -13.922 -13.938 1 80.5 82 ASP A CA 1
ATOM 637 C C . ASP A 1 82 ? -2.166 -12.531 -14.516 1 80.5 82 ASP A C 1
ATOM 639 O O . ASP A 1 82 ? -1.433 -12.094 -15.406 1 80.5 82 ASP A O 1
ATOM 643 N N . ILE A 1 83 ? -3.174 -11.93 -14.062 1 79.38 83 ILE A N 1
ATOM 644 C CA . ILE A 1 83 ? -3.443 -10.555 -14.461 1 79.38 83 ILE A CA 1
ATOM 645 C C . ILE A 1 83 ? -3.156 -9.617 -13.289 1 79.38 83 ILE A C 1
ATOM 647 O O . ILE A 1 83 ? -3.828 -9.672 -12.258 1 79.38 83 ILE A O 1
ATOM 651 N N . TRP A 1 84 ? -2.215 -8.828 -13.508 1 74.25 84 TRP A N 1
ATOM 652 C CA . TRP A 1 84 ? -1.848 -7.836 -12.5 1 74.25 84 TRP A CA 1
ATOM 653 C C . TRP A 1 84 ? -2.492 -6.488 -12.805 1 74.25 84 TRP A C 1
ATOM 655 O O . TRP A 1 84 ? -2.627 -6.105 -13.969 1 74.25 84 TRP A O 1
ATOM 665 N N . VAL A 1 85 ? -2.855 -5.82 -11.781 1 70.5 85 VAL A N 1
ATOM 666 C CA . VAL A 1 85 ? -3.48 -4.512 -11.945 1 70.5 85 VAL A CA 1
ATOM 667 C C . VAL A 1 85 ? -2.637 -3.447 -11.25 1 70.5 85 VAL A C 1
ATOM 669 O O . VAL A 1 85 ? -2.227 -3.627 -10.102 1 70.5 85 VAL A O 1
ATOM 672 N N . ASP A 1 86 ? -2.438 -2.428 -11.82 1 65.62 86 ASP A N 1
ATOM 673 C CA . ASP A 1 86 ? -1.678 -1.339 -11.211 1 65.62 86 ASP A CA 1
ATOM 674 C C . ASP A 1 86 ? -2.604 -0.344 -10.516 1 65.62 86 ASP A C 1
ATOM 676 O O . ASP A 1 86 ? -3.826 -0.425 -10.656 1 65.62 86 ASP A O 1
ATOM 680 N N . PRO A 1 87 ? -2.105 0.563 -9.773 1 59.06 87 PRO A N 1
ATOM 681 C CA . PRO A 1 87 ? -2.938 1.529 -9.047 1 59.06 87 PRO A CA 1
ATOM 682 C C . PRO A 1 87 ? -3.795 2.385 -9.984 1 59.06 87 PRO A C 1
ATOM 684 O O . PRO A 1 87 ? -4.82 2.922 -9.562 1 59.06 87 PRO A O 1
ATOM 687 N N . CYS A 1 88 ? -3.367 2.516 -11.242 1 62.25 88 CYS A N 1
ATOM 688 C CA . CYS A 1 88 ? -4.129 3.273 -12.227 1 62.25 88 CYS A CA 1
ATOM 689 C C . CYS A 1 88 ? -5.117 2.377 -12.961 1 62.25 88 CYS A C 1
ATOM 691 O O . CYS A 1 88 ? -5.699 2.781 -13.969 1 62.25 88 CYS A O 1
ATOM 693 N N . THR A 1 89 ? -5.145 1.115 -12.516 1 66.94 89 THR A N 1
ATOM 694 C CA . THR A 1 89 ? -6.141 0.139 -12.945 1 66.94 89 THR A CA 1
ATOM 695 C C . THR A 1 89 ? -5.816 -0.379 -14.352 1 66.94 89 THR A C 1
ATOM 697 O O . THR A 1 89 ? -6.723 -0.721 -15.109 1 66.94 89 THR A O 1
ATOM 700 N N . ASN A 1 90 ? -4.59 -0.252 -14.648 1 72.94 90 ASN A N 1
ATOM 701 C CA . ASN A 1 90 ? -4.164 -0.943 -15.867 1 72.94 90 ASN A CA 1
ATOM 702 C C . ASN A 1 90 ? -3.934 -2.43 -15.609 1 72.94 90 ASN A C 1
ATOM 704 O O . ASN A 1 90 ? -3.41 -2.812 -14.562 1 72.94 90 ASN A O 1
ATOM 708 N N . ASP A 1 91 ? -4.309 -3.211 -16.625 1 77.56 91 ASP A N 1
ATOM 709 C CA . ASP A 1 91 ? -4.148 -4.656 -16.516 1 77.56 91 ASP A CA 1
ATOM 710 C C . ASP A 1 91 ? -2.883 -5.125 -17.234 1 77.56 91 ASP A C 1
ATOM 712 O O . ASP A 1 91 ? -2.566 -4.648 -18.312 1 77.56 91 ASP A O 1
ATOM 716 N N . TYR A 1 92 ? -2.189 -6.023 -16.594 1 80.38 92 TYR A N 1
ATOM 717 C CA . TYR A 1 92 ? -0.977 -6.598 -17.156 1 80.38 92 TYR A CA 1
ATOM 718 C C . TYR A 1 92 ? -1.044 -8.117 -17.172 1 80.38 92 TYR A C 1
ATOM 720 O O . TYR A 1 92 ? -1.355 -8.734 -16.141 1 80.38 92 TYR A O 1
ATOM 728 N N . LEU A 1 93 ? -0.761 -8.664 -18.328 1 87.25 93 LEU A N 1
ATOM 729 C CA . LEU A 1 93 ? -0.655 -10.117 -18.438 1 87.25 93 LEU A CA 1
ATOM 730 C C . LEU A 1 93 ? 0.711 -10.602 -17.969 1 87.25 93 LEU A C 1
ATOM 732 O O . LEU A 1 93 ? 1.742 -10.172 -18.5 1 87.25 93 LEU A O 1
ATOM 736 N N . CYS A 1 94 ? 0.667 -11.492 -17 1 86.25 94 CYS A N 1
ATOM 737 C CA . CYS A 1 94 ? 1.892 -12.086 -16.469 1 86.25 94 CYS A CA 1
ATOM 738 C C . CYS A 1 94 ? 1.903 -13.594 -16.703 1 86.25 94 CYS A C 1
ATOM 740 O O . CYS A 1 94 ? 0.993 -14.297 -16.25 1 86.25 94 CYS A O 1
ATOM 742 N N . LEU A 1 95 ? 2.914 -14.008 -17.391 1 91.06 95 LEU A N 1
ATOM 743 C CA . LEU A 1 95 ? 3.113 -15.438 -17.594 1 91.06 95 LEU A CA 1
ATOM 744 C C . LEU A 1 95 ? 4.367 -15.922 -16.875 1 91.06 95 LEU A C 1
ATOM 746 O O . LEU A 1 95 ? 5.387 -15.227 -16.859 1 91.06 95 LEU A O 1
ATOM 750 N N . THR A 1 96 ? 4.262 -17.062 -16.281 1 89.81 96 THR A N 1
ATOM 751 C CA . THR A 1 96 ? 5.387 -17.719 -15.617 1 89.81 96 THR A CA 1
ATOM 752 C C . THR A 1 96 ? 5.539 -19.156 -16.094 1 89.81 96 THR A C 1
ATOM 754 O O . THR A 1 96 ? 4.547 -19.875 -16.25 1 89.81 96 THR A O 1
ATOM 757 N N . ALA A 1 97 ? 6.719 -19.5 -16.391 1 93.62 97 ALA A N 1
ATOM 758 C CA . ALA A 1 97 ? 7.016 -20.859 -16.812 1 93.62 97 ALA A CA 1
ATOM 759 C C . ALA A 1 97 ? 7.566 -21.688 -15.648 1 93.62 97 ALA A C 1
ATOM 761 O O . ALA A 1 97 ? 8.492 -21.25 -14.961 1 93.62 97 ALA A O 1
ATOM 762 N N . ASN A 1 98 ? 6.98 -22.828 -15.406 1 92.5 98 ASN A N 1
ATOM 763 C CA . ASN A 1 98 ? 7.438 -23.781 -14.414 1 92.5 98 ASN A CA 1
ATOM 764 C C . ASN A 1 98 ? 7.922 -25.078 -15.07 1 92.5 98 ASN A C 1
ATOM 766 O O . ASN A 1 98 ? 7.234 -25.641 -15.922 1 92.5 98 ASN A O 1
ATOM 770 N N . TYR A 1 99 ? 9.125 -25.469 -14.742 1 94.19 99 TYR A N 1
ATOM 771 C CA . TYR A 1 99 ? 9.695 -26.672 -15.344 1 94.19 99 TYR A CA 1
ATOM 772 C C . TYR A 1 99 ? 10.812 -27.25 -14.477 1 94.19 99 TYR A C 1
ATOM 774 O O . TYR A 1 99 ? 11.297 -26.578 -13.562 1 94.19 99 TYR A O 1
ATOM 782 N N . VAL A 1 100 ? 11.086 -28.469 -14.68 1 94.06 100 VAL A N 1
ATOM 783 C CA . VAL A 1 100 ? 12.227 -29.109 -14.031 1 94.06 100 VAL A CA 1
ATOM 784 C C . VAL A 1 100 ? 13.445 -29.047 -14.945 1 94.06 100 VAL A C 1
ATOM 786 O O . VAL A 1 100 ? 13.406 -29.547 -16.078 1 94.06 100 VAL A O 1
ATOM 789 N N . ASP A 1 101 ? 14.5 -28.531 -14.5 1 91.81 101 ASP A N 1
ATOM 790 C CA . ASP A 1 101 ? 15.672 -28.328 -15.344 1 91.81 101 ASP A CA 1
ATOM 791 C C . ASP A 1 101 ? 16.531 -29.594 -15.398 1 91.81 101 ASP A C 1
ATOM 793 O O . ASP A 1 101 ? 16.109 -30.656 -14.898 1 91.81 101 ASP A O 1
ATOM 797 N N . SER A 1 102 ? 17.672 -29.516 -16.062 1 89.88 102 SER A N 1
ATOM 798 C CA . SER A 1 102 ? 18.531 -30.672 -16.281 1 89.88 102 SER A CA 1
ATOM 799 C C . SER A 1 102 ? 19.125 -31.172 -14.961 1 89.88 102 SER A C 1
ATOM 801 O O . SER A 1 102 ? 19.516 -32.344 -14.852 1 89.88 102 SER A O 1
ATOM 803 N N . ASN A 1 103 ? 19.125 -30.312 -13.977 1 90.25 103 ASN A N 1
ATOM 804 C CA . ASN A 1 103 ? 19.641 -30.703 -12.664 1 90.25 103 ASN A CA 1
ATOM 805 C C . ASN A 1 103 ? 18.5 -31.188 -11.75 1 90.25 103 ASN A C 1
ATOM 807 O O . ASN A 1 103 ? 18.719 -31.375 -10.555 1 90.25 103 ASN A O 1
ATOM 811 N N . TRP A 1 104 ? 17.328 -31.328 -12.312 1 92.25 104 TRP A N 1
ATOM 812 C CA . TRP A 1 104 ? 16.141 -31.844 -11.641 1 92.25 104 TRP A CA 1
ATOM 813 C C . TRP A 1 104 ? 15.695 -30.906 -10.523 1 92.25 104 TRP A C 1
ATOM 815 O O . TRP A 1 104 ? 15.328 -31.359 -9.438 1 92.25 104 TRP A O 1
ATOM 825 N N . LYS A 1 105 ? 15.891 -29.672 -10.805 1 91.44 105 LYS A N 1
ATOM 826 C CA . LYS A 1 105 ? 15.383 -28.641 -9.906 1 91.44 105 LYS A CA 1
ATOM 827 C C . LYS A 1 105 ? 14.172 -27.938 -10.516 1 91.44 105 LYS A C 1
ATOM 829 O O . LYS A 1 105 ? 14.148 -27.641 -11.711 1 91.44 105 LYS A O 1
ATOM 834 N N . LEU A 1 106 ? 13.211 -27.797 -9.672 1 92.06 106 LEU A N 1
ATOM 835 C CA . LEU A 1 106 ? 12.016 -27.094 -10.125 1 92.06 106 LEU A CA 1
ATOM 836 C C . LEU A 1 106 ? 12.289 -25.609 -10.289 1 92.06 106 LEU A C 1
ATOM 838 O O . LEU A 1 106 ? 12.781 -24.953 -9.359 1 92.06 106 LEU A O 1
ATOM 842 N N . GLN A 1 107 ? 12.055 -25.109 -11.477 1 90.31 107 GLN A N 1
ATOM 843 C CA . GLN A 1 107 ? 12.266 -23.703 -11.789 1 90.31 107 GLN A CA 1
ATOM 844 C C . GLN A 1 107 ? 10.945 -22.984 -12.031 1 90.31 107 GLN A C 1
ATOM 846 O O . GLN A 1 107 ? 10.008 -23.562 -12.586 1 90.31 107 GLN A O 1
ATOM 851 N N . SER A 1 108 ? 10.859 -21.828 -11.547 1 89.44 108 SER A N 1
ATOM 852 C CA . SER A 1 108 ? 9.773 -20.906 -11.844 1 89.44 108 SER A CA 1
ATOM 853 C C . SER A 1 108 ? 10.312 -19.578 -12.375 1 89.44 108 SER A C 1
ATOM 855 O O . SER A 1 108 ? 10.922 -18.812 -11.633 1 89.44 108 SER A O 1
ATOM 857 N N . LYS A 1 109 ? 10.047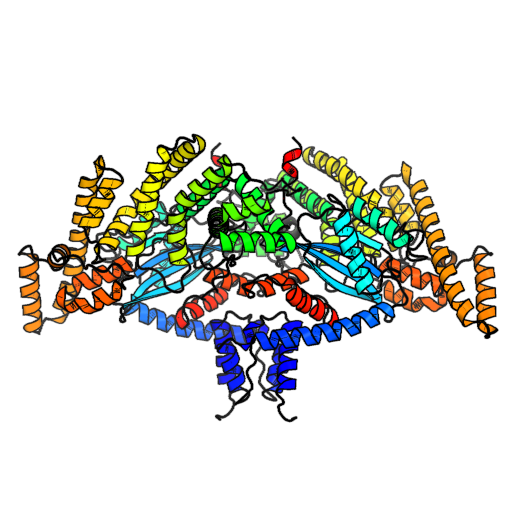 -19.375 -13.648 1 91.06 109 LYS A N 1
ATOM 858 C CA . LYS A 1 109 ? 10.688 -18.234 -14.281 1 91.06 109 LYS A CA 1
ATOM 859 C C . LYS A 1 109 ? 9.664 -17.312 -14.938 1 91.06 109 LYS A C 1
ATOM 861 O O . LYS A 1 109 ? 8.727 -17.781 -15.594 1 91.06 109 LYS A O 1
ATOM 866 N N . PHE A 1 110 ? 9.93 -16.125 -14.75 1 89.56 110 PHE A N 1
ATOM 867 C CA . PHE A 1 110 ? 9.07 -15.055 -15.258 1 89.56 110 PHE A CA 1
ATOM 868 C C . PHE A 1 110 ? 9.266 -14.867 -16.766 1 89.56 110 PHE A C 1
ATOM 870 O O . PHE A 1 110 ? 10.398 -14.789 -17.234 1 89.56 110 PHE A O 1
ATOM 877 N N . LEU A 1 111 ? 8.117 -14.797 -17.531 1 92.81 111 LEU A N 1
ATOM 878 C CA . LEU A 1 111 ? 8.25 -14.672 -18.969 1 92.81 111 LEU A CA 1
ATOM 879 C C . LEU A 1 111 ? 7.996 -13.234 -19.422 1 92.81 111 LEU A C 1
ATOM 881 O O . LEU A 1 111 ? 8.711 -12.711 -20.281 1 92.81 111 LEU A O 1
ATOM 885 N N . ASN A 1 112 ? 6.941 -12.641 -18.828 1 89.88 112 ASN A N 1
ATOM 886 C CA . ASN A 1 112 ? 6.613 -11.312 -19.328 1 89.88 112 ASN A CA 1
ATOM 887 C C . ASN A 1 112 ? 5.715 -10.547 -18.359 1 89.88 112 ASN A C 1
ATOM 889 O O . ASN A 1 112 ? 5.164 -11.133 -17.422 1 89.88 112 ASN A O 1
ATOM 893 N N . LEU A 1 113 ? 5.684 -9.312 -18.578 1 86.94 113 LEU A N 1
ATOM 894 C CA . LEU A 1 113 ? 4.699 -8.375 -18.047 1 86.94 113 LEU A CA 1
ATOM 895 C C . LEU A 1 113 ? 4.137 -7.492 -19.156 1 86.94 113 LEU A C 1
ATOM 897 O O . LEU A 1 113 ? 4.688 -6.422 -19.438 1 86.94 113 LEU A O 1
ATOM 901 N N . LEU A 1 114 ? 3.01 -7.926 -19.719 1 86.38 114 LEU A N 1
ATOM 902 C CA . LEU A 1 114 ? 2.473 -7.262 -20.906 1 86.38 114 LEU A CA 1
ATOM 903 C C . LEU A 1 114 ? 1.219 -6.465 -20.547 1 86.38 114 LEU A C 1
ATOM 905 O O . LEU A 1 114 ? 0.268 -7.008 -19.984 1 86.38 114 LEU A O 1
ATOM 909 N N . ARG A 1 115 ? 1.237 -5.215 -20.891 1 82.31 115 ARG A N 1
ATOM 910 C CA . ARG A 1 115 ? 0.049 -4.395 -20.688 1 82.31 115 ARG A CA 1
ATOM 911 C C . ARG A 1 115 ? -1.063 -4.785 -21.656 1 82.31 115 ARG A C 1
ATOM 913 O O . ARG A 1 115 ? -0.837 -4.879 -22.859 1 82.31 115 ARG A O 1
ATOM 920 N N . LEU A 1 116 ? -2.197 -5.055 -21.094 1 83.94 116 LEU A N 1
ATOM 921 C CA . LEU A 1 116 ? -3.361 -5.387 -21.906 1 83.94 116 LEU A CA 1
ATOM 922 C C . LEU A 1 116 ? -4.141 -4.133 -22.281 1 83.94 116 LEU A C 1
ATOM 924 O O . LEU A 1 116 ? -4.305 -3.23 -21.453 1 83.94 116 LEU A O 1
ATOM 928 N N . SER A 1 117 ? -4.477 -4.008 -23.5 1 81.81 117 SER A N 1
ATOM 929 C CA . SER A 1 117 ? -5.305 -2.893 -23.938 1 81.81 117 SER A CA 1
ATOM 930 C C . SER A 1 117 ? -6.754 -3.074 -23.5 1 81.81 117 SER A C 1
ATOM 932 O O . SER A 1 117 ? -7.375 -4.098 -23.797 1 81.81 117 SER A O 1
ATOM 934 N N . PHE A 1 118 ? -7.211 -2.076 -22.844 1 79.19 118 PHE A N 1
ATOM 935 C CA . PHE A 1 118 ? -8.594 -2.137 -22.391 1 79.19 118 PHE A CA 1
ATOM 936 C C . PHE A 1 118 ? -9.547 -1.723 -23.5 1 79.19 118 PHE A C 1
ATOM 938 O O . PHE A 1 118 ? -9.258 -0.804 -24.281 1 79.19 118 PHE A O 1
ATOM 945 N N . PRO A 1 119 ? -10.688 -2.299 -23.766 1 80.75 119 PRO A N 1
ATOM 946 C CA . PRO A 1 119 ? -11.141 -3.527 -23.109 1 80.75 119 PRO A CA 1
ATOM 947 C C . PRO A 1 119 ? -10.562 -4.785 -23.75 1 80.75 119 PRO A C 1
ATOM 949 O O . PRO A 1 119 ? -10.281 -4.793 -24.953 1 80.75 119 PRO A O 1
ATOM 952 N N . TRP A 1 120 ? -10.305 -5.738 -23 1 81.62 120 TRP A N 1
ATOM 953 C CA . TRP A 1 120 ? -9.859 -7.016 -23.531 1 81.62 120 TRP A CA 1
ATOM 954 C C . TRP A 1 120 ? -10.836 -8.133 -23.188 1 81.62 120 TRP A C 1
ATOM 956 O O . TRP A 1 120 ? -11.516 -8.062 -22.156 1 81.62 120 TRP A O 1
ATOM 966 N N . ASP A 1 121 ? -11 -9.039 -24.062 1 85.38 121 ASP A N 1
ATOM 967 C CA . ASP A 1 121 ? -11.867 -10.195 -23.875 1 85.38 121 ASP A CA 1
ATOM 968 C C . ASP A 1 121 ? -11.07 -11.5 -23.969 1 85.38 121 ASP A C 1
ATOM 970 O O . ASP A 1 121 ? -9.836 -11.484 -23.969 1 85.38 121 ASP A O 1
ATOM 974 N N . ALA A 1 122 ? -11.781 -12.602 -24 1 88 122 ALA A N 1
ATOM 975 C CA . ALA A 1 122 ? -11.133 -13.906 -24.031 1 88 122 ALA A CA 1
ATOM 976 C C . ALA A 1 122 ? -10.258 -14.055 -25.281 1 88 122 ALA A C 1
ATOM 978 O O . ALA A 1 122 ? -9.156 -14.602 -25.203 1 88 122 ALA A O 1
ATOM 979 N N . SER A 1 123 ? -10.734 -13.516 -26.359 1 89.75 123 SER A N 1
ATOM 980 C CA . SER A 1 123 ? -10.008 -13.641 -27.609 1 89.75 123 SER A CA 1
ATOM 981 C C . SER A 1 123 ? -8.719 -12.82 -27.594 1 89.75 123 SER A C 1
ATOM 983 O O . SER A 1 123 ? -7.668 -13.289 -28.016 1 89.75 123 SER A O 1
ATOM 985 N N . SER A 1 124 ? -8.852 -11.633 -27.094 1 89.38 124 SER A N 1
ATOM 986 C CA . SER A 1 124 ? -7.672 -10.773 -27.031 1 89.38 124 SER A CA 1
ATOM 987 C C . SER A 1 124 ? -6.633 -11.344 -26.062 1 89.38 124 SER A C 1
ATOM 989 O O . SER A 1 124 ? -5.43 -11.258 -26.328 1 89.38 124 SER A O 1
ATOM 991 N N . LEU A 1 125 ? -7.086 -11.875 -24.984 1 90.25 125 LEU A N 1
ATOM 992 C CA . LEU A 1 125 ? -6.168 -12.469 -24.031 1 90.25 125 LEU A CA 1
ATOM 993 C C . LEU A 1 125 ? -5.473 -13.695 -24.609 1 90.25 125 LEU A C 1
ATOM 995 O O . LEU A 1 125 ? -4.262 -13.859 -24.453 1 90.25 125 LEU A O 1
ATOM 999 N N . GLN A 1 126 ? -6.301 -14.523 -25.25 1 92.81 126 GLN A N 1
ATOM 1000 C CA . GLN A 1 126 ? -5.742 -15.695 -25.906 1 92.81 126 GLN A CA 1
ATOM 1001 C C . GLN A 1 126 ? -4.668 -15.305 -26.922 1 92.81 126 GLN A C 1
ATOM 1003 O O . GLN A 1 126 ? -3.605 -15.93 -26.984 1 92.81 126 GLN A O 1
ATOM 1008 N N . SER A 1 127 ? -4.949 -14.289 -27.672 1 93.75 127 SER A N 1
ATOM 1009 C CA . SER A 1 127 ? -3.992 -13.82 -28.672 1 93.75 127 SER A CA 1
ATOM 1010 C C . SER A 1 127 ? -2.717 -13.305 -28.016 1 93.75 127 SER A C 1
ATOM 1012 O O . SER A 1 127 ? -1.614 -13.547 -28.516 1 93.75 127 SER A O 1
ATOM 1014 N N . ALA A 1 128 ? -2.893 -12.609 -26.969 1 93.12 128 ALA A N 1
ATOM 1015 C CA . ALA A 1 128 ? -1.744 -12.078 -26.25 1 93.12 128 ALA A CA 1
ATOM 1016 C C . ALA A 1 128 ? -0.868 -13.203 -25.703 1 93.12 128 ALA A C 1
ATOM 1018 O O . ALA A 1 128 ? 0.359 -13.156 -25.828 1 93.12 128 ALA A O 1
ATOM 1019 N N . VAL A 1 129 ? -1.479 -14.227 -25.125 1 93.81 129 VAL A N 1
ATOM 1020 C CA . VAL A 1 129 ? -0.746 -15.359 -24.562 1 93.81 129 VAL A CA 1
ATOM 1021 C C . VAL A 1 129 ? -0.002 -16.094 -25.688 1 93.81 129 VAL A C 1
ATOM 1023 O O . VAL A 1 129 ? 1.185 -16.391 -25.547 1 93.81 129 VAL A O 1
ATOM 1026 N N . TYR A 1 130 ? -0.721 -16.312 -26.75 1 94.19 130 TYR A N 1
ATOM 1027 C CA . TYR A 1 130 ? -0.121 -17 -27.875 1 94.19 130 TYR A CA 1
ATOM 1028 C C . TYR A 1 130 ? 1.068 -16.234 -28.422 1 94.19 130 TYR A C 1
ATOM 1030 O O . TYR A 1 130 ? 2.104 -16.812 -28.75 1 94.19 130 TYR A O 1
ATOM 1038 N N . ASP A 1 131 ? 0.917 -14.945 -28.5 1 94.88 131 ASP A N 1
ATOM 1039 C CA . ASP A 1 131 ? 1.998 -14.102 -29 1 94.88 131 ASP A CA 1
ATOM 1040 C C . ASP A 1 131 ? 3.234 -14.211 -28.109 1 94.88 131 ASP A C 1
ATOM 1042 O O . ASP A 1 131 ? 4.363 -14.242 -28.609 1 94.88 131 ASP A O 1
ATOM 1046 N N . VAL A 1 132 ? 2.99 -14.25 -26.859 1 95.19 132 VAL A N 1
ATOM 1047 C CA . VAL A 1 132 ? 4.098 -14.367 -25.922 1 95.19 132 VAL A CA 1
ATOM 1048 C C . VAL A 1 132 ? 4.789 -15.719 -26.109 1 95.19 132 VAL A C 1
ATOM 1050 O O . VAL A 1 132 ? 6.02 -15.797 -26.109 1 95.19 132 VAL A O 1
ATOM 1053 N N . LEU A 1 133 ? 4.043 -16.812 -26.297 1 94.81 133 LEU A N 1
ATOM 1054 C CA . LEU A 1 133 ? 4.613 -18.141 -26.5 1 94.81 133 LEU A CA 1
ATOM 1055 C C . LEU A 1 133 ? 5.473 -18.172 -27.766 1 94.81 133 LEU A C 1
ATOM 1057 O O . LEU A 1 133 ? 6.578 -18.719 -27.766 1 94.81 133 LEU A O 1
ATOM 1061 N N . CYS A 1 134 ? 4.988 -17.484 -28.766 1 94 134 CYS A N 1
ATOM 1062 C CA . CYS A 1 134 ? 5.711 -17.453 -30.031 1 94 134 CYS A CA 1
ATOM 1063 C C . CYS A 1 134 ? 7 -16.641 -29.891 1 94 134 CYS A C 1
ATOM 1065 O O . CYS A 1 134 ? 8.039 -17.047 -30.422 1 94 134 CYS A O 1
ATOM 1067 N N . LYS A 1 135 ? 6.898 -15.578 -29.234 1 94.25 135 LYS A N 1
ATOM 1068 C CA . LYS A 1 135 ? 8.07 -14.727 -29.031 1 94.25 135 LYS A CA 1
ATOM 1069 C C . LYS A 1 135 ? 9.18 -15.477 -28.312 1 94.25 135 LYS A C 1
ATOM 1071 O O . LYS A 1 135 ? 10.367 -15.281 -28.609 1 94.25 135 LYS A O 1
ATOM 1076 N N . TRP A 1 136 ? 8.805 -16.328 -27.422 1 95.88 136 TRP A N 1
ATOM 1077 C CA . TRP A 1 136 ? 9.781 -17.109 -26.672 1 95.88 136 TRP A CA 1
ATOM 1078 C C . TRP A 1 136 ? 10.133 -18.391 -27.391 1 95.88 136 TRP A C 1
ATOM 1080 O O . TRP A 1 136 ? 11.102 -19.078 -27.031 1 95.88 136 TRP A O 1
ATOM 1090 N N . GLY A 1 137 ? 9.375 -18.781 -28.391 1 91.94 137 GLY A N 1
ATOM 1091 C CA . GLY A 1 137 ? 9.609 -20 -29.141 1 91.94 137 GLY A CA 1
ATOM 1092 C C . GLY A 1 137 ? 9.25 -21.25 -28.375 1 91.94 137 GLY A C 1
ATOM 1093 O O . GLY A 1 137 ? 9.945 -22.266 -28.484 1 91.94 137 GLY A O 1
ATOM 1094 N N . ILE A 1 138 ? 8.188 -21.188 -27.562 1 93.62 138 ILE A N 1
ATOM 1095 C CA . ILE A 1 138 ? 7.883 -22.328 -26.703 1 93.62 138 ILE A CA 1
ATOM 1096 C C . ILE A 1 138 ? 6.465 -22.828 -26.984 1 93.62 138 ILE A C 1
ATOM 1098 O O . ILE A 1 138 ? 5.871 -23.516 -26.156 1 93.62 138 ILE A O 1
ATOM 1102 N N . GLU A 1 139 ? 5.848 -22.453 -28.094 1 91.88 139 GLU A N 1
ATOM 1103 C CA . GLU A 1 139 ? 4.461 -22.812 -28.391 1 91.88 139 GLU A CA 1
ATOM 1104 C C . GLU A 1 139 ? 4.289 -24.312 -28.5 1 91.88 139 GLU A C 1
ATOM 1106 O O . GLU A 1 139 ? 3.189 -24.844 -28.312 1 91.88 139 GLU A O 1
ATOM 1111 N N . LYS A 1 140 ? 5.375 -25.062 -28.719 1 90 140 LYS A N 1
ATOM 1112 C CA . LYS A 1 140 ? 5.285 -26.5 -28.875 1 90 140 LYS A CA 1
ATOM 1113 C C . LYS A 1 140 ? 5.758 -27.219 -27.609 1 90 140 LYS A C 1
ATOM 1115 O O . LYS A 1 140 ? 5.922 -28.453 -27.609 1 90 140 LYS A O 1
ATOM 1120 N N . LYS A 1 141 ? 5.965 -26.516 -26.562 1 91.62 141 LYS A N 1
ATOM 1121 C CA . LYS A 1 141 ? 6.527 -27.109 -25.359 1 91.62 141 LYS A CA 1
ATOM 1122 C C . LYS A 1 141 ? 5.594 -26.938 -24.172 1 91.62 141 LYS A C 1
ATOM 1124 O O . LYS A 1 141 ? 6.004 -27.125 -23.016 1 91.62 141 LYS A O 1
ATOM 1129 N N . VAL A 1 142 ? 4.371 -26.641 -24.438 1 93.56 142 VAL A N 1
ATOM 1130 C CA . VAL A 1 142 ? 3.443 -26.359 -23.344 1 93.56 142 VAL A CA 1
ATOM 1131 C C . VAL A 1 142 ? 2.799 -27.656 -22.875 1 93.56 142 VAL A C 1
ATOM 1133 O O . VAL A 1 142 ? 2.309 -28.453 -23.672 1 93.56 142 VAL A O 1
ATOM 1136 N N . PHE A 1 143 ? 2.865 -27.859 -21.594 1 94 143 PHE A N 1
ATOM 1137 C CA . PHE A 1 143 ? 2.195 -29 -20.984 1 94 143 PHE A CA 1
ATOM 1138 C C . PHE A 1 143 ? 0.845 -28.594 -20.406 1 94 143 PHE A C 1
ATOM 1140 O O . PHE A 1 143 ? -0.187 -29.172 -20.766 1 94 143 PHE A O 1
ATOM 1147 N N . SER A 1 144 ? 0.897 -27.594 -19.594 1 92.62 144 SER A N 1
ATOM 1148 C CA . SER A 1 144 ? -0.328 -27.125 -18.953 1 92.62 144 SER A CA 1
ATOM 1149 C C . SER A 1 144 ? -0.317 -25.609 -18.781 1 92.62 144 SER A C 1
ATOM 1151 O O . SER A 1 144 ? 0.741 -24.984 -18.844 1 92.62 144 SER A O 1
ATOM 1153 N N . ILE A 1 145 ? -1.487 -25.062 -18.594 1 91.44 145 ILE A N 1
ATOM 1154 C CA . ILE A 1 145 ? -1.668 -23.656 -18.297 1 91.44 145 ILE A CA 1
ATOM 1155 C C . ILE A 1 145 ? -2.621 -23.5 -17.109 1 91.44 145 ILE A C 1
ATOM 1157 O O . ILE A 1 145 ? -3.764 -23.953 -17.156 1 91.44 145 ILE A O 1
ATOM 1161 N N . THR A 1 146 ? -2.055 -22.906 -16.094 1 89.31 146 THR A N 1
ATOM 1162 C CA . THR A 1 146 ? -2.867 -22.656 -14.914 1 89.31 146 THR A CA 1
ATOM 1163 C C . THR A 1 146 ? -3.41 -21.219 -14.93 1 89.31 146 THR A C 1
ATOM 1165 O O . THR A 1 146 ? -2.645 -20.266 -15.008 1 89.31 146 THR A O 1
ATOM 1168 N N . PHE A 1 147 ? -4.691 -21.078 -14.906 1 84.62 147 PHE A N 1
ATOM 1169 C CA . PHE A 1 147 ? -5.332 -19.766 -14.969 1 84.62 147 PHE A CA 1
ATOM 1170 C C . PHE A 1 147 ? -6.652 -19.766 -14.203 1 84.62 147 PHE A C 1
ATOM 1172 O O . PHE A 1 147 ? -7.324 -20.797 -14.125 1 84.62 147 PHE A O 1
ATOM 1179 N N . ASP A 1 148 ? -6.902 -18.562 -13.578 1 69.56 148 ASP A N 1
ATOM 1180 C CA . ASP A 1 148 ? -8.133 -18.438 -12.805 1 69.56 148 ASP A CA 1
ATOM 1181 C C . ASP A 1 148 ? -9.352 -18.359 -13.727 1 69.56 148 ASP A C 1
ATOM 1183 O O . ASP A 1 148 ? -9.328 -17.641 -14.734 1 69.56 148 ASP A O 1
ATOM 1187 N N . SER A 1 149 ? -10.352 -19.297 -13.5 1 59.09 149 SER A N 1
ATOM 1188 C CA . SER A 1 149 ? -11.547 -19.5 -14.305 1 59.09 149 SER A CA 1
ATOM 1189 C C . SER A 1 149 ? -12.508 -18.328 -14.195 1 59.09 149 SER A C 1
ATOM 1191 O O . SER A 1 149 ? -13.539 -18.297 -14.875 1 59.09 149 SER A O 1
ATOM 1193 N N . GLY A 1 150 ? -12.188 -17.422 -13.375 1 55.22 150 GLY A N 1
ATOM 1194 C CA . GLY A 1 150 ? -13.281 -16.469 -13.219 1 55.22 150 GLY A CA 1
ATOM 1195 C C . GLY A 1 150 ? -13.938 -16.094 -14.539 1 55.22 150 GLY A C 1
ATOM 1196 O O . GLY A 1 150 ? -14.336 -16.984 -15.305 1 55.22 150 GLY A O 1
ATOM 1197 N N . ARG A 1 151 ? -13.859 -14.969 -15.109 1 55.41 151 ARG A N 1
ATOM 1198 C CA . ARG A 1 151 ? -14.656 -14.32 -16.156 1 55.41 151 ARG A CA 1
ATOM 1199 C C . ARG A 1 151 ? -14.5 -15.031 -17.484 1 55.41 151 ARG A C 1
ATOM 1201 O O . ARG A 1 151 ? -15.492 -15.289 -18.172 1 55.41 151 ARG A O 1
ATOM 1208 N N . CYS A 1 152 ? -13.203 -15.289 -17.859 1 65.31 152 CYS A N 1
ATOM 1209 C CA . CYS A 1 152 ? -13.023 -15.766 -19.219 1 65.31 152 CYS A CA 1
ATOM 1210 C C . CYS A 1 152 ? -12.008 -16.906 -19.281 1 65.31 152 CYS A C 1
ATOM 1212 O O . CYS A 1 152 ? -11.469 -17.219 -20.344 1 65.31 152 CYS A O 1
ATOM 1214 N N . GLY A 1 153 ? -11.852 -17.594 -18.094 1 72.75 153 GLY A N 1
ATOM 1215 C CA . GLY A 1 153 ? -10.766 -18.562 -18.047 1 72.75 153 GLY A CA 1
ATOM 1216 C C . GLY A 1 153 ? -11.008 -19.766 -18.922 1 72.75 153 GLY A C 1
ATOM 1217 O O . GLY A 1 153 ? -10.125 -20.203 -19.672 1 72.75 153 GLY A O 1
ATOM 1218 N N . GLU A 1 154 ? -12.188 -20.203 -18.875 1 77.12 154 GLU A N 1
ATOM 1219 C CA . GLU A 1 154 ? -12.523 -21.391 -19.656 1 77.12 154 GLU A CA 1
ATOM 1220 C C . GLU A 1 154 ? -12.484 -21.094 -21.156 1 77.12 154 GLU A C 1
ATOM 1222 O O . GLU A 1 154 ? -11.969 -21.906 -21.938 1 77.12 154 GLU A O 1
ATOM 1227 N N . ALA A 1 155 ? -13.023 -19.922 -21.484 1 85.12 155 ALA A N 1
ATOM 1228 C CA . ALA A 1 155 ? -13.031 -19.547 -22.891 1 85.12 155 ALA A CA 1
ATOM 1229 C C . ALA A 1 155 ? -11.609 -19.375 -23.422 1 85.12 155 ALA A C 1
ATOM 1231 O O . ALA A 1 155 ? -11.289 -19.844 -24.516 1 85.12 155 ALA A O 1
ATOM 1232 N N . VAL A 1 156 ? -10.812 -18.812 -22.688 1 87.75 156 VAL A N 1
ATOM 1233 C CA . VAL A 1 156 ? -9.43 -18.594 -23.094 1 87.75 156 VAL A CA 1
ATOM 1234 C C . VAL A 1 156 ? -8.711 -19.922 -23.266 1 87.75 156 VAL A C 1
ATOM 1236 O O . VAL A 1 156 ? -7.977 -20.125 -24.234 1 87.75 156 VAL A O 1
ATOM 1239 N N . GLN A 1 157 ? -8.969 -20.797 -22.406 1 85.94 157 GLN A N 1
ATOM 1240 C CA . GLN A 1 157 ? -8.312 -22.094 -22.438 1 85.94 157 GLN A CA 1
ATOM 1241 C C . GLN A 1 157 ? -8.742 -22.906 -23.656 1 85.94 157 GLN A C 1
ATOM 1243 O O . GLN A 1 157 ? -7.918 -23.562 -24.297 1 85.94 157 GLN A O 1
ATOM 1248 N N . ASP A 1 158 ? -9.984 -22.828 -23.906 1 88.06 158 ASP A N 1
ATOM 1249 C CA . ASP A 1 158 ? -10.492 -23.547 -25.078 1 88.06 158 ASP A CA 1
ATOM 1250 C C . ASP A 1 158 ? -9.891 -22.984 -26.359 1 88.06 158 ASP A C 1
ATOM 1252 O O . ASP A 1 158 ? -9.492 -23.734 -27.25 1 88.06 158 ASP A O 1
ATOM 1256 N N . MET A 1 159 ? -9.812 -21.75 -26.406 1 91 159 MET A N 1
ATOM 1257 C CA . MET A 1 159 ? -9.258 -21.094 -27.594 1 91 159 MET A CA 1
ATOM 1258 C C . MET A 1 159 ? -7.773 -21.391 -27.734 1 91 159 MET A C 1
ATOM 1260 O O . MET A 1 159 ? -7.285 -21.609 -28.844 1 91 159 MET A O 1
ATOM 1264 N N . LEU A 1 160 ? -7.105 -21.391 -26.641 1 90.69 160 LEU A N 1
ATOM 1265 C CA . LEU A 1 160 ? -5.684 -21.703 -26.656 1 90.69 160 LEU A CA 1
ATOM 1266 C C . LEU A 1 160 ? -5.453 -23.156 -27.078 1 90.69 160 LEU A C 1
AT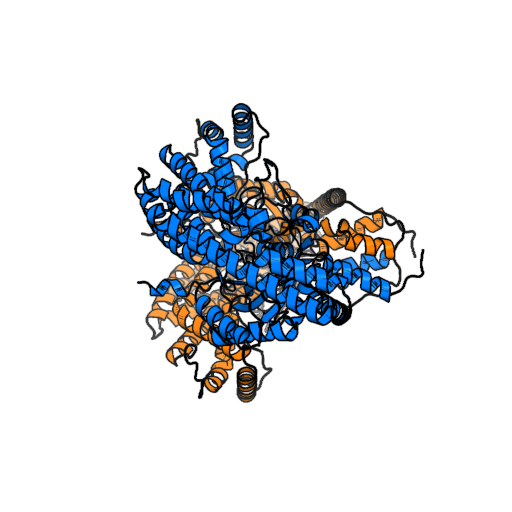OM 1268 O O . LEU A 1 160 ? -4.523 -23.438 -27.828 1 90.69 160 LEU A O 1
ATOM 1272 N N . ARG A 1 161 ? -6.281 -24.031 -26.578 1 90.69 161 ARG A N 1
ATOM 1273 C CA . ARG A 1 161 ? -6.195 -25.438 -26.953 1 90.69 161 ARG A CA 1
ATOM 1274 C C . ARG A 1 161 ? -6.367 -25.609 -28.453 1 90.69 161 ARG A C 1
ATOM 1276 O O . ARG A 1 161 ? -5.605 -26.344 -29.094 1 90.69 161 ARG A O 1
ATOM 1283 N N . GLU A 1 162 ? -7.34 -24.906 -28.938 1 89.5 162 GLU A N 1
ATOM 1284 C CA . GLU A 1 162 ? -7.598 -24.984 -30.375 1 89.5 162 GLU A CA 1
ATOM 1285 C C . GLU A 1 162 ? -6.434 -24.406 -31.172 1 89.5 162 GLU A C 1
ATOM 1287 O O . GLU A 1 162 ? -6.02 -25 -32.188 1 89.5 162 GLU A O 1
ATOM 1292 N N . CYS A 1 163 ? -5.973 -23.375 -30.734 1 89.94 163 CYS A N 1
ATOM 1293 C CA . CYS A 1 163 ? -4.883 -22.688 -31.422 1 89.94 163 CYS A CA 1
ATOM 1294 C C . CYS A 1 163 ? -3.609 -23.531 -31.391 1 89.94 163 CYS A C 1
ATOM 1296 O O . CYS A 1 163 ? -2.943 -23.672 -32.406 1 89.94 163 CYS A O 1
ATOM 1298 N N . LEU A 1 164 ? -3.334 -24.109 -30.281 1 89.75 164 LEU A N 1
ATOM 1299 C CA . LEU A 1 164 ? -2.1 -24.859 -30.109 1 89.75 164 LEU A CA 1
ATOM 1300 C C . LEU A 1 164 ? -2.203 -26.234 -30.781 1 89.75 164 LEU A C 1
ATOM 1302 O O . LEU A 1 164 ? -1.203 -26.766 -31.266 1 89.75 164 LEU A O 1
ATOM 1306 N N . ASN A 1 165 ? -3.352 -26.828 -30.734 1 86.19 165 ASN A N 1
ATOM 1307 C CA . ASN A 1 165 ? -3.555 -28.094 -31.406 1 86.19 165 ASN A CA 1
ATOM 1308 C C . ASN A 1 165 ? -3.416 -27.969 -32.906 1 86.19 165 ASN A C 1
ATOM 1310 O O . ASN A 1 165 ? -3.107 -28.938 -33.594 1 86.19 165 ASN A O 1
ATOM 1314 N N . GLY A 1 166 ? -3.781 -26.781 -33.406 1 78.5 166 GLY A N 1
ATOM 1315 C CA . GLY A 1 166 ? -3.627 -26.547 -34.844 1 78.5 166 GLY A CA 1
ATOM 1316 C C . GLY A 1 166 ? -2.184 -26.594 -35.281 1 78.5 166 GLY A C 1
ATOM 1317 O O . GLY A 1 166 ? -1.912 -26.781 -36.469 1 78.5 166 GLY A O 1
ATOM 1318 N N . LYS A 1 167 ? -1.396 -26.422 -34.375 1 72.19 167 LYS A N 1
ATOM 1319 C CA . LYS A 1 167 ? 0.026 -26.531 -34.688 1 72.19 167 LYS A CA 1
ATOM 1320 C C . LYS A 1 167 ? 0.533 -27.953 -34.469 1 72.19 167 LYS A C 1
ATOM 1322 O O . LYS A 1 167 ? 0.28 -28.547 -33.406 1 72.19 167 LYS A O 1
ATOM 1327 N N . ASP A 1 168 ? 0.915 -28.656 -35.5 1 66.44 168 ASP A N 1
ATOM 1328 C CA . ASP A 1 168 ? 1.257 -30.078 -35.531 1 66.44 168 ASP A CA 1
ATOM 1329 C C . ASP A 1 168 ? 2.076 -30.469 -34.312 1 66.44 168 ASP A C 1
ATOM 1331 O O . ASP A 1 168 ? 3.197 -30 -34.125 1 66.44 168 ASP A O 1
ATOM 1335 N N . GLY A 1 169 ? 1.528 -31.281 -33.375 1 65.31 169 GLY A N 1
ATOM 1336 C CA . GLY A 1 169 ? 2.193 -32 -32.312 1 65.31 169 GLY A CA 1
ATOM 1337 C C . GLY A 1 169 ? 2.49 -31.125 -31.094 1 65.31 169 GLY A C 1
ATOM 1338 O O . GLY A 1 169 ? 3.303 -31.5 -30.25 1 65.31 169 GLY A O 1
ATOM 1339 N N . ALA A 1 170 ? 1.76 -30 -31 1 71.94 170 ALA A N 1
ATOM 1340 C CA . ALA A 1 170 ? 2.162 -29.047 -29.969 1 71.94 170 ALA A CA 1
ATOM 1341 C C . ALA A 1 170 ? 1.678 -29.484 -28.594 1 71.94 170 ALA A C 1
ATOM 1343 O O . ALA A 1 170 ? 2.434 -29.453 -27.625 1 71.94 170 ALA A O 1
ATOM 1344 N N . LEU A 1 171 ? 0.48 -30.031 -28.578 1 84.56 171 LEU A N 1
ATOM 1345 C CA . LEU A 1 171 ? -0.058 -30.391 -27.266 1 84.56 171 LEU A CA 1
ATOM 1346 C C . LEU A 1 171 ? -0.107 -31.906 -27.109 1 84.56 171 LEU A C 1
ATOM 1348 O O . LEU A 1 171 ? -0.319 -32.625 -28.078 1 84.56 171 LEU A O 1
ATOM 1352 N N . LEU A 1 172 ? 0.14 -32.312 -25.906 1 87.25 172 LEU A N 1
ATOM 1353 C CA . LEU A 1 172 ? 0.013 -33.719 -25.562 1 87.25 172 LEU A CA 1
ATOM 1354 C C . LEU A 1 172 ? -1.453 -34.125 -25.453 1 87.25 172 LEU A C 1
ATOM 1356 O O . LEU A 1 172 ? -2.271 -33.375 -24.906 1 87.25 172 LEU A O 1
ATOM 1360 N N . CYS A 1 173 ? -1.742 -35.25 -26.047 1 88.94 173 CYS A N 1
ATOM 1361 C CA . CYS A 1 173 ? -3.078 -35.812 -25.953 1 88.94 173 CYS A CA 1
ATOM 1362 C C . CYS A 1 173 ? -4.145 -34.812 -26.312 1 88.94 173 CYS A C 1
ATOM 1364 O O . CYS A 1 173 ? -5.121 -34.625 -25.578 1 88.94 173 CYS A O 1
ATOM 1366 N N . ASN A 1 174 ? -3.943 -33.969 -27.281 1 84.94 174 ASN A N 1
ATOM 1367 C CA . ASN A 1 174 ? -4.875 -32.969 -27.781 1 84.94 174 ASN A CA 1
ATOM 1368 C C . ASN A 1 174 ? -5.219 -31.938 -26.719 1 84.94 174 ASN A C 1
ATOM 1370 O O . ASN A 1 174 ? -6.34 -31.422 -26.688 1 84.94 174 ASN A O 1
ATOM 1374 N N . GLY A 1 175 ? -4.41 -31.844 -25.812 1 86.81 175 GLY A N 1
ATOM 1375 C CA . GLY A 1 175 ? -4.59 -30.797 -24.828 1 86.81 175 GLY A CA 1
ATOM 1376 C C . GLY A 1 175 ? -5.48 -31.219 -23.672 1 86.81 175 GLY A C 1
ATOM 1377 O O . GLY A 1 175 ? -6.066 -30.359 -22.984 1 86.81 175 GLY A O 1
ATOM 1378 N N . ASP A 1 176 ? -5.609 -32.406 -23.359 1 83.81 176 ASP A N 1
ATOM 1379 C CA . ASP A 1 176 ? -6.461 -32.906 -22.297 1 83.81 176 ASP A CA 1
ATOM 1380 C C . ASP A 1 176 ? -5.977 -32.438 -20.938 1 83.81 176 ASP A C 1
ATOM 1382 O O . ASP A 1 176 ? -6.77 -32.312 -20 1 83.81 176 ASP A O 1
ATOM 1386 N N . TYR A 1 177 ? -4.75 -32.062 -20.906 1 81.75 177 TYR A N 1
ATOM 1387 C CA . TYR A 1 177 ? -4.156 -31.703 -19.625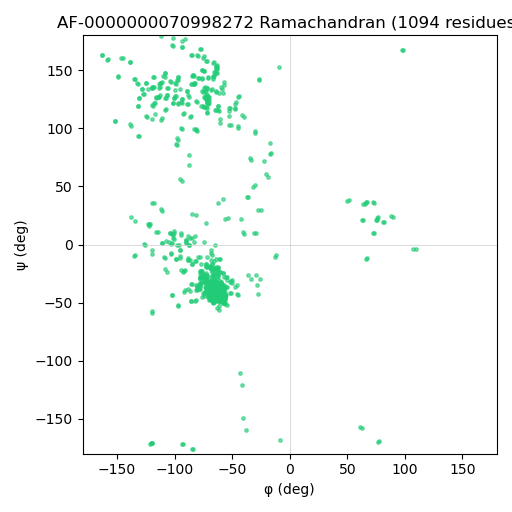 1 81.75 177 TYR A CA 1
ATOM 1388 C C . TYR A 1 177 ? -3.752 -30.234 -19.609 1 81.75 177 TYR A C 1
ATOM 1390 O O . TYR A 1 177 ? -3.078 -29.781 -18.672 1 81.75 177 TYR A O 1
ATOM 1398 N N . LEU A 1 178 ? -4.148 -29.562 -20.531 1 81.19 178 LEU A N 1
ATOM 1399 C CA . LEU A 1 178 ? -3.67 -28.203 -20.734 1 81.19 178 LEU A CA 1
ATOM 1400 C C . LEU A 1 178 ? -4.211 -27.266 -19.656 1 81.19 178 LEU A C 1
ATOM 1402 O O . LEU A 1 178 ? -3.463 -26.469 -19.078 1 81.19 178 LEU A O 1
ATOM 1406 N N . HIS A 1 179 ? -5.418 -27.422 -19.391 1 82.25 179 HIS A N 1
ATOM 1407 C CA . HIS A 1 179 ? -6.055 -26.469 -18.5 1 82.25 179 HIS A CA 1
ATOM 1408 C C . HIS A 1 179 ? -6.023 -26.953 -17.047 1 82.25 179 HIS A C 1
ATOM 1410 O O . HIS A 1 179 ? -6.531 -28.031 -16.75 1 82.25 179 HIS A O 1
ATOM 1416 N N . VAL A 1 180 ? -5.441 -26.156 -16.234 1 85.38 180 VAL A N 1
ATOM 1417 C CA . VAL A 1 180 ? -5.488 -26.359 -14.789 1 85.38 180 VAL A CA 1
ATOM 1418 C C . VAL A 1 180 ? -6.156 -25.156 -14.117 1 85.38 180 VAL A C 1
ATOM 1420 O O . VAL A 1 180 ? -5.68 -24.031 -14.242 1 85.38 180 VAL A O 1
ATOM 1423 N N . CYS A 1 181 ? -7.227 -25.391 -13.445 1 83.5 181 CYS A N 1
ATOM 1424 C CA . CYS A 1 181 ? -7.945 -24.312 -12.781 1 83.5 181 CYS A CA 1
ATOM 1425 C C . CYS A 1 181 ? -7.207 -23.844 -11.531 1 83.5 181 CYS A C 1
ATOM 1427 O O . CYS A 1 181 ? -6.879 -24.656 -10.664 1 83.5 181 CYS A O 1
ATOM 1429 N N . CYS A 1 182 ? -7.008 -22.609 -11.523 1 79.81 182 CYS A N 1
ATOM 1430 C CA . CYS A 1 182 ? -6.355 -22.047 -10.352 1 79.81 182 CYS A CA 1
ATOM 1431 C C . CYS A 1 182 ? -7.289 -22.047 -9.148 1 79.81 182 CYS A C 1
ATOM 1433 O O . CYS A 1 182 ? -8.43 -21.578 -9.242 1 79.81 182 CYS A O 1
ATOM 1435 N N . GLY A 1 183 ? -6.809 -22.578 -8.055 1 77.19 183 GLY A N 1
ATOM 1436 C CA . GLY A 1 183 ? -7.633 -22.688 -6.867 1 77.19 183 GLY A CA 1
ATOM 1437 C C . GLY A 1 183 ? -7.574 -21.438 -5.988 1 77.19 183 GLY A C 1
ATOM 1438 O O . GLY A 1 183 ? -8.242 -21.375 -4.953 1 77.19 183 GLY A O 1
ATOM 1439 N N . ALA A 1 184 ? -6.824 -20.453 -6.363 1 75.62 184 ALA A N 1
ATOM 1440 C CA . ALA A 1 184 ? -6.602 -19.297 -5.512 1 75.62 184 ALA A CA 1
ATOM 1441 C C . ALA A 1 184 ? -7.914 -18.562 -5.223 1 75.62 184 ALA A C 1
ATOM 1443 O O . ALA A 1 184 ? -8.164 -18.141 -4.09 1 75.62 184 ALA A O 1
ATOM 1444 N N . ARG A 1 185 ? -8.734 -18.438 -6.141 1 74.56 185 ARG A N 1
ATOM 1445 C CA . ARG A 1 185 ? -10 -17.734 -5.965 1 74.56 185 ARG A CA 1
ATOM 1446 C C . ARG A 1 185 ? -10.906 -18.469 -4.98 1 74.56 185 ARG A C 1
ATOM 1448 O O . ARG A 1 185 ? -11.539 -17.828 -4.129 1 74.56 185 ARG A O 1
ATOM 1455 N N . PHE A 1 186 ? -11.023 -19.75 -5.227 1 81.12 186 PHE A N 1
ATOM 1456 C CA . PHE A 1 186 ? -11.82 -20.547 -4.301 1 81.12 186 PHE A CA 1
ATOM 1457 C C . PHE A 1 186 ? -11.297 -20.406 -2.877 1 81.12 186 PHE A C 1
ATOM 1459 O O . PHE A 1 186 ? -12.078 -20.219 -1.939 1 81.12 186 PHE A O 1
ATOM 1466 N N . MET A 1 187 ? -10.023 -20.484 -2.709 1 80.38 187 MET A N 1
ATOM 1467 C CA . MET A 1 187 ? -9.414 -20.438 -1.384 1 80.38 187 MET A CA 1
ATOM 1468 C C . MET A 1 187 ? -9.664 -19.078 -0.734 1 80.38 187 MET A C 1
ATOM 1470 O O . MET A 1 187 ? -10 -19 0.448 1 80.38 187 MET A O 1
ATOM 1474 N N . ASP A 1 188 ? -9.477 -18.078 -1.479 1 75.81 188 ASP A N 1
ATOM 1475 C CA . ASP A 1 188 ? -9.734 -16.734 -0.967 1 75.81 188 ASP A CA 1
ATOM 1476 C C . ASP A 1 188 ? -11.195 -16.562 -0.557 1 75.81 188 ASP A C 1
ATOM 1478 O O . ASP A 1 188 ? -11.484 -16.016 0.508 1 75.81 188 ASP A O 1
ATOM 1482 N N . HIS A 1 189 ? -12.039 -17.031 -1.402 1 83.06 189 HIS A N 1
ATOM 1483 C CA . HIS A 1 189 ? -13.469 -16.922 -1.12 1 83.06 189 HIS A CA 1
ATOM 1484 C C . HIS A 1 189 ? -13.836 -17.719 0.133 1 83.06 189 HIS A C 1
ATOM 1486 O O . HIS A 1 189 ? -14.656 -17.266 0.935 1 83.06 189 HIS A O 1
ATOM 1492 N N . MET A 1 190 ? -13.289 -18.891 0.211 1 87.56 190 MET A N 1
ATOM 1493 C CA . MET A 1 190 ? -13.562 -19.703 1.391 1 87.56 190 MET A CA 1
ATOM 1494 C C . MET A 1 190 ? -13.078 -19 2.658 1 87.56 190 MET A C 1
ATOM 1496 O O . MET A 1 190 ? -13.789 -18.969 3.66 1 87.56 190 MET A O 1
ATOM 1500 N N . GLY A 1 191 ? -11.859 -18.469 2.646 1 86.5 191 GLY A N 1
ATOM 1501 C CA . GLY A 1 191 ? -11.359 -17.703 3.781 1 86.5 191 GLY A CA 1
ATOM 1502 C C . GLY A 1 191 ? -12.25 -16.547 4.164 1 86.5 191 GLY A C 1
ATOM 1503 O O . GLY A 1 191 ? -12.562 -16.359 5.344 1 86.5 191 GLY A O 1
ATOM 1504 N N . GLU A 1 192 ? -12.688 -15.859 3.18 1 83.19 192 GLU A N 1
ATOM 1505 C CA . GLU A 1 192 ? -13.531 -14.688 3.41 1 83.19 192 GLU A CA 1
ATOM 1506 C C . GLU A 1 192 ? -14.867 -15.086 4.035 1 83.19 192 GLU A C 1
ATOM 1508 O O . GLU A 1 192 ? -15.336 -14.438 4.969 1 83.19 192 GLU A O 1
ATOM 1513 N N . GLU A 1 193 ? -15.477 -16.125 3.477 1 89 193 GLU A N 1
ATOM 1514 C CA . GLU A 1 193 ? -16.766 -16.562 3.969 1 89 193 GLU A CA 1
ATOM 1515 C C . GLU A 1 193 ? -16.672 -17.094 5.398 1 89 193 GLU A C 1
ATOM 1517 O O . GLU A 1 193 ? -17.578 -16.859 6.211 1 89 193 GLU A O 1
ATOM 1522 N N . CYS A 1 194 ? -15.641 -17.781 5.652 1 91.25 194 CYS A N 1
ATOM 1523 C CA . CYS A 1 194 ? -15.43 -18.266 7.016 1 91.25 194 CYS A CA 1
ATOM 1524 C C . CYS A 1 194 ? -15.297 -17.109 7.992 1 91.25 194 CYS A C 1
ATOM 1526 O O . CYS A 1 194 ? -15.891 -17.125 9.07 1 91.25 194 CYS A O 1
ATOM 1528 N N . PHE A 1 195 ? -14.648 -16.094 7.609 1 90.31 195 PHE A N 1
ATOM 1529 C CA . PHE A 1 195 ? -14.391 -14.969 8.5 1 90.31 195 PHE A CA 1
ATOM 1530 C C . PHE A 1 195 ? -15.633 -14.109 8.656 1 90.31 195 PHE A C 1
ATOM 1532 O O . PHE A 1 195 ? -15.852 -13.508 9.711 1 90.31 195 PHE A O 1
ATOM 1539 N N . LYS A 1 196 ? -16.406 -14.039 7.594 1 89.69 196 LYS A N 1
ATOM 1540 C CA . LYS A 1 196 ? -17.672 -13.328 7.707 1 89.69 196 LYS A CA 1
ATOM 1541 C C . LYS A 1 196 ? -18.547 -13.945 8.789 1 89.69 196 LYS A C 1
ATOM 1543 O O . LYS A 1 196 ? -19.219 -13.227 9.531 1 89.69 196 LYS A O 1
ATOM 1548 N N . LEU A 1 197 ? -18.516 -15.219 8.898 1 92.56 197 LEU A N 1
ATOM 1549 C CA . LEU A 1 197 ? -19.328 -15.93 9.883 1 92.56 197 LEU A CA 1
ATOM 1550 C C . LEU A 1 197 ? -18.859 -15.617 11.297 1 92.56 197 LEU A C 1
ATOM 1552 O O . LEU A 1 197 ? -19.672 -15.547 12.227 1 92.56 197 LEU A O 1
ATOM 1556 N N . ILE A 1 198 ? -17.547 -15.383 11.484 1 94.88 198 ILE A N 1
ATOM 1557 C CA . ILE A 1 198 ? -17.016 -15.156 12.828 1 94.88 198 ILE A CA 1
ATOM 1558 C C . ILE A 1 198 ? -16.406 -13.758 12.914 1 94.88 198 ILE A C 1
ATOM 1560 O O . ILE A 1 198 ? -15.344 -13.586 13.516 1 94.88 198 ILE A O 1
ATOM 1564 N N . ASN A 1 199 ? -16.969 -12.891 12.273 1 92.69 199 ASN A N 1
ATOM 1565 C CA . ASN A 1 199 ? -16.438 -11.523 12.258 1 92.69 199 ASN A CA 1
ATOM 1566 C C . ASN A 1 199 ? -16.406 -10.922 13.656 1 92.69 199 ASN A C 1
ATOM 1568 O O . ASN A 1 199 ? -15.422 -10.273 14.031 1 92.69 199 ASN A O 1
ATOM 1572 N N . SER A 1 200 ? -17.406 -11.133 14.469 1 93.19 200 SER A N 1
ATOM 1573 C CA . SER A 1 200 ? -17.469 -10.586 15.82 1 93.19 200 SER A CA 1
ATOM 1574 C C . SER A 1 200 ? -16.391 -11.172 16.703 1 93.19 200 SER A C 1
ATOM 1576 O O . SER A 1 200 ? -15.609 -10.43 17.312 1 93.19 200 SER A O 1
ATOM 1578 N N . PRO A 1 201 ? -16.25 -12.508 16.719 1 95.06 201 PRO A N 1
ATOM 1579 C CA . PRO A 1 201 ? -15.148 -13.078 17.5 1 95.06 201 PRO A CA 1
ATOM 1580 C C . PRO A 1 201 ? -13.781 -12.578 17.031 1 95.06 201 PRO A C 1
ATOM 1582 O O . PRO A 1 201 ? -12.875 -12.398 17.859 1 95.06 201 PRO A O 1
ATOM 1585 N N . ILE A 1 202 ? -13.586 -12.391 15.758 1 93.94 202 ILE A N 1
ATOM 1586 C CA . ILE A 1 202 ? -12.312 -11.891 15.242 1 93.94 202 ILE A CA 1
ATOM 1587 C C . ILE A 1 202 ? -12.047 -10.492 15.789 1 93.94 202 ILE A C 1
ATOM 1589 O O . ILE A 1 202 ? -10.938 -10.211 16.25 1 93.94 202 ILE A O 1
ATOM 1593 N N . SER A 1 203 ? -13.031 -9.672 15.781 1 90.81 203 SER A N 1
ATOM 1594 C CA . SER A 1 203 ? -12.898 -8.312 16.297 1 90.81 203 SER A CA 1
ATOM 1595 C C . SER A 1 203 ? -12.562 -8.312 17.781 1 90.81 203 SER A C 1
ATOM 1597 O O . SER A 1 203 ? -11.742 -7.52 18.234 1 90.81 203 SER A O 1
ATOM 1599 N N . LYS A 1 204 ? -13.172 -9.164 18.516 1 93.19 204 LYS A N 1
ATOM 1600 C CA . LYS A 1 204 ? -12.922 -9.273 19.953 1 93.19 204 LYS A CA 1
ATOM 1601 C C . LYS A 1 204 ? -11.508 -9.75 20.234 1 93.19 204 LYS A C 1
ATOM 1603 O O . LYS A 1 204 ? -10.836 -9.234 21.125 1 93.19 204 LYS A O 1
ATOM 1608 N N . ILE A 1 205 ? -11.102 -10.703 19.453 1 93.62 205 ILE A N 1
ATOM 1609 C CA . ILE A 1 205 ? -9.742 -11.227 19.609 1 93.62 205 ILE A CA 1
ATOM 1610 C C . ILE A 1 205 ? -8.727 -10.141 19.281 1 93.62 205 ILE A C 1
ATOM 1612 O O . ILE A 1 205 ? -7.738 -9.961 20 1 93.62 205 ILE A O 1
ATOM 1616 N N . ARG A 1 206 ? -8.969 -9.445 18.203 1 88.56 206 ARG A N 1
ATOM 1617 C CA . ARG A 1 206 ? -8.094 -8.344 17.828 1 88.56 206 ARG A CA 1
ATOM 1618 C C . ARG A 1 206 ? -8 -7.312 18.953 1 88.56 206 ARG A C 1
ATOM 1620 O O . ARG A 1 206 ? -6.906 -6.875 19.297 1 88.56 206 ARG A O 1
ATOM 1627 N N . GLU A 1 207 ? -9.133 -6.965 19.469 1 88.25 207 GLU A N 1
ATOM 1628 C CA . GLU A 1 207 ? -9.18 -6.02 20.578 1 88.25 207 GLU A CA 1
ATOM 1629 C C . GLU A 1 207 ? -8.461 -6.57 21.797 1 88.25 207 GLU A C 1
ATOM 1631 O O . GLU A 1 207 ? -7.77 -5.828 22.5 1 88.25 207 GLU A O 1
ATOM 1636 N N . GLY A 1 208 ? -8.672 -7.816 22.047 1 89.62 208 GLY A N 1
ATOM 1637 C CA . GLY A 1 208 ? -7.988 -8.461 23.156 1 89.62 208 GLY A CA 1
ATOM 1638 C C . GLY A 1 208 ? -6.477 -8.453 23.016 1 89.62 208 GLY A C 1
ATOM 1639 O O . GLY A 1 208 ? -5.762 -8.172 23.984 1 89.62 208 GLY A O 1
ATOM 1640 N N . VAL A 1 209 ? -6.086 -8.719 21.844 1 88.31 209 VAL A N 1
ATOM 1641 C CA . VAL A 1 209 ? -4.652 -8.727 21.594 1 88.31 209 VAL A CA 1
ATOM 1642 C C . VAL A 1 209 ? -4.086 -7.32 21.797 1 88.31 209 VAL A C 1
ATOM 1644 O O . VAL A 1 209 ? -3.033 -7.156 22.422 1 88.31 209 VAL A O 1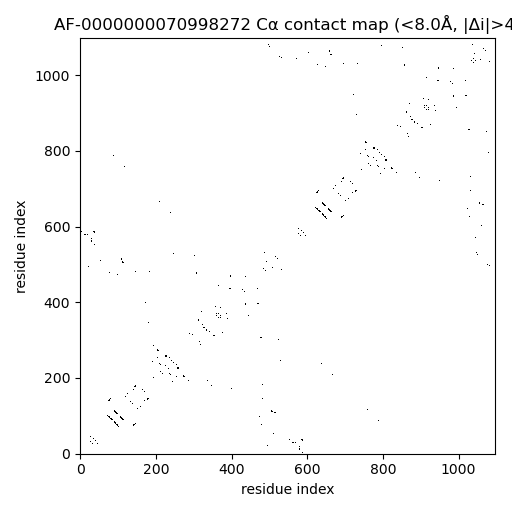
ATOM 1647 N N . HIS A 1 210 ? -4.773 -6.336 21.312 1 83.88 210 HIS A N 1
ATOM 1648 C CA . HIS A 1 210 ? -4.348 -4.953 21.5 1 83.88 210 HIS A CA 1
ATOM 1649 C C . HIS A 1 210 ? -4.332 -4.578 22.984 1 83.88 210 HIS A C 1
ATOM 1651 O O . HIS A 1 210 ? -3.428 -3.877 23.438 1 83.88 210 HIS A O 1
ATOM 1657 N N . TYR A 1 211 ? -5.324 -5.02 23.656 1 86.5 211 TYR A N 1
ATOM 1658 C CA . TYR A 1 211 ? -5.453 -4.73 25.078 1 86.5 211 TYR A CA 1
ATOM 1659 C C . TYR A 1 211 ? -4.336 -5.398 25.875 1 86.5 211 TYR A C 1
ATOM 1661 O O . TYR A 1 211 ? -3.74 -4.777 26.766 1 86.5 211 TYR A O 1
ATOM 1669 N N . ILE A 1 212 ? -4.051 -6.578 25.578 1 87.38 212 ILE A N 1
ATOM 1670 C CA . ILE A 1 212 ? -3.041 -7.355 26.297 1 87.38 212 ILE A CA 1
ATOM 1671 C C . ILE A 1 212 ? -1.65 -6.816 25.969 1 87.38 212 ILE A C 1
ATOM 1673 O O . ILE A 1 212 ? -0.84 -6.594 26.875 1 87.38 212 ILE A O 1
ATOM 1677 N N . MET A 1 213 ? -1.449 -6.582 24.75 1 82.56 213 MET A N 1
ATOM 1678 C CA . MET A 1 213 ? -0.119 -6.16 24.328 1 82.56 213 MET A CA 1
ATOM 1679 C C . MET A 1 213 ? 0.116 -4.688 24.656 1 82.56 213 MET A C 1
ATOM 1681 O O . MET A 1 213 ? 1.261 -4.246 24.766 1 82.56 213 MET A O 1
ATOM 1685 N N . GLY A 1 214 ? -0.935 -3.998 24.781 1 76 214 GLY A N 1
ATOM 1686 C CA . GLY A 1 214 ? -0.825 -2.572 25.047 1 76 214 GLY A CA 1
ATOM 1687 C C . GLY A 1 214 ? -0.458 -2.252 26.484 1 76 214 GLY A C 1
ATOM 1688 O O . GLY A 1 214 ? 0.055 -1.168 26.766 1 76 214 GLY A O 1
ATOM 1689 N N . HIS A 1 215 ? -0.749 -3.203 27.406 1 80.5 215 HIS A N 1
ATOM 1690 C CA . HIS A 1 215 ? -0.473 -3.016 28.828 1 80.5 215 HIS A CA 1
ATOM 1691 C C . HIS A 1 215 ? 0.551 -4.031 29.328 1 80.5 215 HIS A C 1
ATOM 1693 O O . HIS A 1 215 ? 0.36 -5.238 29.188 1 80.5 215 HIS A O 1
ATOM 1699 N N . GLU A 1 216 ? 1.544 -3.496 29.922 1 81.06 216 GLU A N 1
ATOM 1700 C CA . GLU A 1 216 ? 2.617 -4.355 30.406 1 81.06 216 GLU A CA 1
ATOM 1701 C C . GLU A 1 216 ? 2.092 -5.375 31.422 1 81.06 216 GLU A C 1
ATOM 1703 O O . GLU A 1 216 ? 2.473 -6.547 31.375 1 81.06 216 GLU A O 1
ATOM 1708 N N . LYS A 1 217 ? 1.263 -4.871 32.312 1 83.62 217 LYS A N 1
ATOM 1709 C CA . LYS A 1 217 ? 0.706 -5.754 33.344 1 83.62 217 LYS A CA 1
ATOM 1710 C C . LYS A 1 217 ? -0.053 -6.918 32.719 1 83.62 217 LYS A C 1
ATOM 1712 O O . LYS A 1 217 ? 0.117 -8.07 33.094 1 83.62 217 LYS A O 1
ATOM 1717 N N . ASN A 1 218 ? -0.874 -6.609 31.75 1 87.44 218 ASN A N 1
ATOM 1718 C CA . ASN A 1 218 ? -1.663 -7.633 31.062 1 87.44 218 ASN A CA 1
ATOM 1719 C C . ASN A 1 218 ? -0.78 -8.578 30.25 1 87.44 218 ASN A C 1
ATOM 1721 O O . ASN A 1 218 ? -1.046 -9.781 30.188 1 87.44 218 ASN A O 1
ATOM 1725 N N . ARG A 1 219 ? 0.233 -8.055 29.656 1 87.44 219 ARG A N 1
ATOM 1726 C CA . ARG A 1 219 ? 1.161 -8.852 28.859 1 87.44 219 ARG A CA 1
ATOM 1727 C C . ARG A 1 219 ? 1.877 -9.883 29.719 1 87.44 219 ARG A C 1
ATOM 1729 O O . ARG A 1 219 ? 1.987 -11.047 29.344 1 87.44 219 ARG A O 1
ATOM 1736 N N . LEU A 1 220 ? 2.354 -9.438 30.875 1 87.69 220 LEU A N 1
ATOM 1737 C CA . LEU A 1 220 ? 3.061 -10.336 31.781 1 87.69 220 LEU A CA 1
ATOM 1738 C C . LEU A 1 220 ? 2.125 -11.406 32.344 1 87.69 220 LEU A C 1
ATOM 1740 O O . LEU A 1 220 ? 2.502 -12.578 32.438 1 87.69 220 LEU A O 1
ATOM 1744 N N . LYS A 1 221 ? 0.965 -10.93 32.688 1 90.38 221 LYS A N 1
ATOM 1745 C CA . LYS A 1 221 ? -0.042 -11.875 33.188 1 90.38 221 LYS A CA 1
ATOM 1746 C C . LYS A 1 221 ? -0.343 -12.938 32.125 1 90.38 221 LYS A C 1
ATOM 1748 O O . LYS A 1 221 ? -0.46 -14.117 32.438 1 90.38 221 LYS A O 1
ATOM 1753 N N . PHE A 1 222 ? -0.453 -12.531 30.922 1 91.56 222 PHE A N 1
ATOM 1754 C CA . PHE A 1 222 ? -0.736 -13.438 29.812 1 91.56 222 PHE A CA 1
ATOM 1755 C C . PHE A 1 222 ? 0.43 -14.391 29.578 1 91.56 222 PHE A C 1
ATOM 1757 O O . PHE A 1 222 ? 0.231 -15.594 29.422 1 91.56 222 PHE A O 1
ATOM 1764 N N . GLU A 1 223 ? 1.6 -13.875 29.5 1 88.69 223 GLU A N 1
ATOM 1765 C CA . GLU A 1 223 ? 2.793 -14.68 29.25 1 88.69 223 GLU A CA 1
ATOM 1766 C C . GLU A 1 223 ? 2.986 -15.742 30.328 1 88.69 223 GLU A C 1
ATOM 1768 O O . GLU A 1 223 ? 3.334 -16.891 30.016 1 88.69 223 GLU A O 1
ATOM 1773 N N . GLU A 1 224 ? 2.791 -15.375 31.516 1 88 224 GLU A N 1
ATOM 1774 C CA . GLU A 1 224 ? 2.91 -16.312 32.625 1 88 224 GLU A CA 1
ATOM 1775 C C . GLU A 1 224 ? 1.887 -17.438 32.5 1 88 224 GLU A C 1
ATOM 1777 O O . GLU A 1 224 ? 2.215 -18.609 32.719 1 88 224 GLU A O 1
ATOM 1782 N N . ALA A 1 225 ? 0.698 -17.016 32.188 1 90.31 225 ALA A N 1
ATOM 1783 C CA . ALA A 1 225 ? -0.358 -18.016 32 1 90.31 225 ALA A CA 1
ATOM 1784 C C . ALA A 1 225 ? -0.072 -18.922 30.828 1 90.31 225 ALA A C 1
ATOM 1786 O O . ALA A 1 225 ? -0.297 -20.141 30.891 1 90.31 225 ALA A O 1
ATOM 1787 N N . ALA A 1 226 ? 0.349 -18.359 29.734 1 90.25 226 ALA A N 1
ATOM 1788 C CA . ALA A 1 226 ? 0.653 -19.109 28.516 1 90.25 226 ALA A CA 1
ATOM 1789 C C . ALA A 1 226 ? 1.771 -20.125 28.766 1 90.25 226 ALA A C 1
ATOM 1791 O O . ALA A 1 226 ? 1.724 -21.25 28.266 1 90.25 226 ALA A O 1
ATOM 1792 N N . LEU A 1 227 ? 2.756 -19.734 29.5 1 87.25 227 LEU A N 1
ATOM 1793 C CA . LEU A 1 227 ? 3.887 -20.609 29.812 1 87.25 227 LEU A CA 1
ATOM 1794 C C . LEU A 1 227 ? 3.461 -21.75 30.719 1 87.25 227 LEU A C 1
ATOM 1796 O O . LEU A 1 227 ? 3.967 -22.875 30.594 1 87.25 227 LEU A O 1
ATOM 1800 N N . LEU A 1 228 ? 2.574 -21.453 31.562 1 84.69 228 LEU A N 1
ATOM 1801 C CA . LEU A 1 228 ? 2.1 -22.453 32.5 1 84.69 228 LEU A CA 1
ATOM 1802 C C . LEU A 1 228 ? 1.226 -23.484 31.797 1 84.69 228 LEU A C 1
ATOM 1804 O O . LEU A 1 228 ? 1.281 -24.672 32.094 1 84.69 228 LEU A O 1
ATOM 1808 N N . ILE A 1 229 ? 0.494 -22.984 30.875 1 80.75 229 ILE A N 1
ATOM 1809 C CA . ILE A 1 229 ? -0.492 -23.844 30.219 1 80.75 229 ILE A CA 1
ATOM 1810 C C . ILE A 1 229 ? 0.16 -24.594 29.078 1 80.75 229 ILE A C 1
ATOM 1812 O O . ILE A 1 229 ? -0.049 -25.812 28.922 1 80.75 229 ILE A O 1
ATOM 1816 N N . PHE A 1 230 ? 0.882 -23.828 28.266 1 74.56 230 PHE A N 1
ATOM 1817 C CA . PHE A 1 230 ? 1.458 -24.438 27.078 1 74.56 230 PHE A CA 1
ATOM 1818 C C . PHE A 1 230 ? 2.914 -24.812 27.328 1 74.56 230 PHE A C 1
ATOM 1820 O O . PHE A 1 230 ? 3.713 -23.984 27.766 1 74.56 230 PHE A O 1
ATOM 1827 N N . GLN A 1 231 ? 3.24 -25.984 27.766 1 65.06 231 GLN A N 1
ATOM 1828 C CA . GLN A 1 231 ? 4.574 -26.484 28.094 1 65.06 231 GLN A CA 1
ATOM 1829 C C . GLN A 1 231 ? 5.516 -26.344 26.891 1 65.06 231 GLN A C 1
ATOM 1831 O O . GLN A 1 231 ? 6.578 -26.969 26.859 1 65.06 231 GLN A O 1
ATOM 1836 N N . GLY A 1 232 ? 5.285 -25.5 25.953 1 67.5 232 GLY A N 1
ATOM 1837 C CA . GLY A 1 232 ? 6.176 -25.344 24.828 1 67.5 232 GLY A CA 1
ATOM 1838 C C . GLY A 1 232 ? 6.734 -23.938 24.688 1 67.5 232 GLY A C 1
ATOM 1839 O O . GLY A 1 232 ? 6.695 -23.156 25.656 1 67.5 232 GLY A O 1
ATOM 1840 N N . GLU A 1 233 ? 7.371 -23.719 23.625 1 76.38 233 GLU A N 1
ATOM 1841 C CA . GLU A 1 233 ? 7.953 -22.406 23.328 1 76.38 233 GLU A CA 1
ATOM 1842 C C . GLU A 1 233 ? 6.871 -21.344 23.188 1 76.38 233 GLU A C 1
ATOM 1844 O O . GLU A 1 233 ? 5.891 -21.531 22.469 1 76.38 233 GLU A O 1
ATOM 1849 N N . TYR A 1 234 ? 6.902 -20.406 24.062 1 79.69 234 TYR A N 1
ATOM 1850 C CA . TYR A 1 234 ? 5.961 -19.281 24.031 1 79.69 234 TYR A CA 1
ATOM 1851 C C . TYR A 1 234 ? 6.125 -18.469 22.766 1 79.69 234 TYR A C 1
ATOM 1853 O O . TYR A 1 234 ? 7.238 -18.078 22.406 1 79.69 234 TYR A O 1
ATOM 1861 N N . GLU A 1 235 ? 5.035 -18.438 22.031 1 79.31 235 GLU A N 1
ATOM 1862 C CA . GLU A 1 235 ? 4.984 -17.531 20.891 1 79.31 235 GLU A CA 1
ATOM 1863 C C . GLU A 1 235 ? 4.188 -16.266 21.203 1 79.31 235 GLU A C 1
ATOM 1865 O O . GLU A 1 235 ? 3.016 -16.344 21.578 1 79.31 235 GLU A O 1
ATOM 1870 N N . PRO A 1 236 ? 4.801 -15.203 21.078 1 78.38 236 PRO A N 1
ATOM 1871 C CA . PRO A 1 236 ? 4.102 -13.969 21.422 1 78.38 236 PRO A CA 1
ATOM 1872 C C . PRO A 1 236 ? 2.896 -13.695 20.531 1 78.38 236 PRO A C 1
ATOM 1874 O O . PRO A 1 236 ? 2.869 -14.141 19.375 1 78.38 236 PRO A O 1
ATOM 1877 N N . LEU A 1 237 ? 1.949 -13.008 21.156 1 82.38 237 LEU A N 1
ATOM 1878 C CA . LEU A 1 237 ? 0.773 -12.594 20.391 1 82.38 237 LEU A CA 1
ATOM 1879 C C . LEU A 1 237 ? 1.13 -11.492 19.391 1 82.38 237 LEU A C 1
ATOM 1881 O O . LEU A 1 237 ? 2.057 -10.719 19.625 1 82.38 237 LEU A O 1
ATOM 1885 N N . TRP A 1 238 ? 0.502 -11.586 18.328 1 75.31 238 TRP A N 1
ATOM 1886 C CA . TRP A 1 238 ? 0.685 -10.492 17.375 1 75.31 238 TRP A CA 1
ATOM 1887 C C . TRP A 1 238 ? -0.638 -10.117 16.719 1 75.31 238 TRP A C 1
ATOM 1889 O O . TRP A 1 238 ? -1.569 -10.93 16.688 1 75.31 238 TRP A O 1
ATOM 1899 N N . SER A 1 239 ? -0.666 -8.883 16.234 1 76.69 239 SER A N 1
ATOM 1900 C CA . SER A 1 239 ? -1.84 -8.398 15.508 1 76.69 239 SER A CA 1
ATOM 1901 C C . SER A 1 239 ? -1.787 -8.797 14.039 1 76.69 239 SER A C 1
ATOM 1903 O O . SER A 1 239 ? -0.712 -8.82 13.438 1 76.69 239 SER A O 1
ATOM 1905 N N . ASP A 1 240 ? -2.918 -9.188 13.578 1 76.19 240 ASP A N 1
ATOM 1906 C CA . ASP A 1 240 ? -2.994 -9.586 12.18 1 76.19 240 ASP A CA 1
ATOM 1907 C C . ASP A 1 240 ? -3.104 -8.359 11.266 1 76.19 240 ASP A C 1
ATOM 1909 O O . ASP A 1 240 ? -3.285 -7.238 11.742 1 76.19 240 ASP A O 1
ATOM 1913 N N . SER A 1 241 ? -2.805 -8.672 10.008 1 68.5 241 SER A N 1
ATOM 1914 C CA . SER A 1 241 ? -3.16 -7.723 8.953 1 68.5 241 SER A CA 1
ATOM 1915 C C . SER A 1 241 ? -4.57 -7.98 8.43 1 68.5 241 SER A C 1
ATOM 1917 O O . SER A 1 241 ? -4.859 -9.062 7.914 1 68.5 241 SER A O 1
ATOM 1919 N N . TYR A 1 242 ? -5.387 -7.004 8.539 1 65.81 242 TYR A N 1
ATOM 1920 C CA . TYR A 1 242 ? -6.797 -7.184 8.203 1 65.81 242 TYR A CA 1
ATOM 1921 C C . TYR A 1 242 ? -6.969 -7.41 6.703 1 65.81 242 TYR A C 1
ATOM 1923 O O . TYR A 1 242 ? -8.031 -7.859 6.254 1 65.81 242 TYR A O 1
ATOM 1931 N N . LEU A 1 243 ? -5.973 -7.285 5.914 1 60.91 243 LEU A N 1
ATOM 1932 C CA . LEU A 1 243 ? -6.078 -7.391 4.465 1 60.91 243 LEU A CA 1
ATOM 1933 C C . LEU A 1 243 ? -5.746 -8.805 3.994 1 60.91 243 LEU A C 1
ATOM 1935 O O . LEU A 1 243 ? -6.008 -9.156 2.842 1 60.91 243 LEU A O 1
ATOM 1939 N N . ARG A 1 244 ? -5.34 -9.633 4.891 1 68.25 244 ARG A N 1
ATOM 1940 C CA . ARG A 1 244 ? -4.91 -10.984 4.516 1 68.25 244 ARG A CA 1
ATOM 1941 C C . ARG A 1 244 ? -5.57 -12.031 5.402 1 68.25 244 ARG A C 1
ATOM 1943 O O . ARG A 1 244 ? -5.34 -12.062 6.613 1 68.25 244 ARG A O 1
ATOM 1950 N N . TRP A 1 245 ? -6.18 -12.953 4.805 1 77.31 245 TRP A N 1
ATOM 1951 C CA . TRP A 1 245 ? -6.891 -13.953 5.598 1 77.31 245 TRP A CA 1
ATOM 1952 C C . TRP A 1 245 ? -5.914 -14.891 6.297 1 77.31 245 TRP A C 1
ATOM 1954 O O . TRP A 1 245 ? -6.199 -15.398 7.383 1 77.31 245 TRP A O 1
ATOM 1964 N N . ASN A 1 246 ? -4.73 -15.133 5.664 1 77.38 246 ASN A N 1
ATOM 1965 C CA . ASN A 1 246 ? -3.756 -16.031 6.262 1 77.38 246 ASN A CA 1
ATOM 1966 C C . ASN A 1 246 ? -3.17 -15.461 7.551 1 77.38 246 ASN A C 1
ATOM 1968 O O . ASN A 1 246 ? -2.887 -16.203 8.492 1 77.38 246 ASN A O 1
ATOM 1972 N N . SER A 1 247 ? -2.99 -14.125 7.555 1 78.19 247 SER A N 1
ATOM 1973 C CA . SER A 1 247 ? -2.537 -13.477 8.781 1 78.19 247 SER A CA 1
ATOM 1974 C C . SER A 1 247 ? -3.588 -13.586 9.883 1 78.19 247 SER A C 1
ATOM 1976 O O . SER A 1 247 ? -3.254 -13.82 11.047 1 78.19 247 SER A O 1
ATOM 1978 N N . THR A 1 248 ? -4.805 -13.375 9.477 1 85.62 248 THR A N 1
ATOM 1979 C CA . THR A 1 248 ? -5.898 -13.508 10.43 1 85.62 248 THR A CA 1
ATOM 1980 C C . THR A 1 248 ? -6.004 -14.938 10.93 1 85.62 248 THR A C 1
ATOM 1982 O O . THR A 1 248 ? -6.285 -15.172 12.109 1 85.62 248 THR A O 1
ATOM 1985 N N . TYR A 1 249 ? -5.785 -15.891 10.016 1 89.19 249 TYR A N 1
ATOM 1986 C CA . TYR A 1 249 ? -5.793 -17.297 10.422 1 89.19 249 TYR A CA 1
ATOM 1987 C C . TYR A 1 249 ? -4.742 -17.547 11.492 1 89.19 249 TYR A C 1
ATOM 1989 O O . TYR A 1 249 ? -5.02 -18.234 12.492 1 89.19 249 TYR A O 1
ATOM 1997 N N . LEU A 1 250 ? -3.553 -17.031 11.359 1 87.44 250 LEU A N 1
ATOM 1998 C CA . LEU A 1 250 ? -2.479 -17.219 12.32 1 87.44 250 LEU A CA 1
ATOM 1999 C C . LEU A 1 250 ? -2.836 -16.594 13.672 1 87.44 250 LEU A C 1
ATOM 2001 O O . LEU A 1 250 ? -2.516 -17.156 14.719 1 87.44 250 LEU A O 1
ATOM 2005 N N . LEU A 1 251 ? -3.461 -15.445 13.586 1 90.56 251 LEU A N 1
ATOM 2006 C CA . LEU A 1 251 ? -3.939 -14.812 14.805 1 90.56 251 LEU A CA 1
ATOM 2007 C C . LEU A 1 251 ? -4.93 -15.711 15.531 1 90.56 251 LEU A C 1
ATOM 2009 O O . LEU A 1 251 ? -4.824 -15.906 16.75 1 90.56 251 LEU A O 1
ATOM 2013 N N . LEU A 1 252 ? -5.832 -16.281 14.805 1 93.75 252 LEU A N 1
ATOM 2014 C CA . LEU A 1 252 ? -6.867 -17.125 15.391 1 93.75 252 LEU A CA 1
ATOM 2015 C C . LEU A 1 252 ? -6.273 -18.406 15.938 1 93.75 252 LEU A C 1
ATOM 2017 O O . LEU A 1 252 ? -6.648 -18.859 17.016 1 93.75 252 LEU A O 1
ATOM 2021 N N . GLU A 1 253 ? -5.41 -18.984 15.164 1 92.44 253 GLU A N 1
ATOM 2022 C CA . GLU A 1 253 ? -4.754 -20.203 15.602 1 92.44 253 GLU A CA 1
ATOM 2023 C C . GLU A 1 253 ? -4 -20 16.906 1 92.44 253 GLU A C 1
ATOM 2025 O O . GLU A 1 253 ? -4.059 -20.828 17.812 1 92.44 253 GLU A O 1
ATOM 2030 N N . ARG A 1 254 ? -3.352 -18.906 17.016 1 90.56 254 ARG A N 1
ATOM 2031 C CA . ARG A 1 254 ? -2.623 -18.578 18.234 1 90.56 254 ARG A CA 1
ATOM 2032 C C . ARG A 1 254 ? -3.584 -18.312 19.391 1 90.56 254 ARG A C 1
ATOM 2034 O O . ARG A 1 254 ? -3.318 -18.688 20.531 1 90.56 254 ARG A O 1
ATOM 2041 N N . ALA A 1 255 ? -4.605 -17.578 19.094 1 93.19 255 ALA A N 1
ATOM 2042 C CA . ALA A 1 255 ? -5.609 -17.297 20.125 1 93.19 255 ALA A CA 1
ATOM 2043 C C . ALA A 1 255 ? -6.207 -18.578 20.672 1 93.19 255 ALA A C 1
ATOM 2045 O O . ALA A 1 255 ? -6.395 -18.703 21.891 1 93.19 255 ALA A O 1
ATOM 2046 N N . VAL A 1 256 ? -6.496 -19.516 19.797 1 93.81 256 VAL A N 1
ATOM 2047 C CA . VAL A 1 256 ? -7.059 -20.797 20.219 1 93.81 256 VAL A CA 1
ATOM 2048 C C . VAL A 1 256 ? -6.031 -21.562 21.031 1 93.81 256 VAL A C 1
ATOM 2050 O O . VAL A 1 256 ? -6.371 -22.172 22.062 1 93.81 256 VAL A O 1
ATOM 2053 N N . LYS A 1 257 ? -4.82 -21.516 20.578 1 91.19 257 LYS A N 1
ATOM 2054 C CA . LYS A 1 257 ? -3.729 -22.172 21.281 1 91.19 257 LYS A CA 1
ATOM 2055 C C . LYS A 1 257 ? -3.613 -21.672 22.719 1 91.19 257 LYS A C 1
ATOM 2057 O O . LYS A 1 257 ? -3.387 -22.453 23.641 1 91.19 257 LYS A O 1
ATOM 2062 N N . TYR A 1 258 ? -3.859 -20.375 22.891 1 92.25 258 TYR A N 1
ATOM 2063 C CA . TYR A 1 258 ? -3.701 -19.766 24.203 1 92.25 258 TYR A CA 1
ATOM 2064 C C . TYR A 1 258 ? -5.051 -19.344 24.781 1 92.25 258 TYR A C 1
ATOM 2066 O O . TYR A 1 258 ? -5.156 -18.344 25.484 1 92.25 258 TYR A O 1
ATOM 2074 N N . ARG A 1 259 ? -6.039 -20.031 24.438 1 92.69 259 ARG A N 1
ATOM 2075 C CA . ARG A 1 259 ? -7.395 -19.688 24.875 1 92.69 259 ARG A CA 1
ATOM 2076 C C . ARG A 1 259 ? -7.461 -19.516 26.375 1 92.69 259 ARG A C 1
ATOM 2078 O O . ARG A 1 259 ? -8.039 -18.547 26.875 1 92.69 259 ARG A O 1
ATOM 2085 N N . TYR A 1 260 ? -6.812 -20.375 27.094 1 90.44 260 TYR A N 1
ATOM 2086 C CA . TYR A 1 260 ? -6.918 -20.359 28.547 1 90.44 260 TYR A CA 1
ATOM 2087 C C . TYR A 1 260 ? -6.113 -19.203 29.125 1 90.44 260 TYR A C 1
ATOM 2089 O O . TYR A 1 260 ? -6.453 -18.672 30.188 1 90.44 260 TYR A O 1
ATOM 2097 N N . ALA A 1 261 ? -5.059 -18.844 28.453 1 91.69 261 ALA A N 1
ATOM 2098 C CA . ALA A 1 261 ? -4.332 -17.641 28.875 1 91.69 261 ALA A CA 1
ATOM 2099 C C . ALA A 1 261 ? -5.188 -16.391 28.688 1 91.69 261 ALA A C 1
ATOM 2101 O O . ALA A 1 261 ? -5.188 -15.5 29.547 1 91.69 261 ALA A O 1
ATOM 2102 N N . PHE A 1 262 ? -5.906 -16.328 27.625 1 91.88 262 PHE A N 1
ATOM 2103 C CA . PHE A 1 262 ? -6.863 -15.25 27.406 1 91.88 262 PHE A CA 1
ATOM 2104 C C . PHE A 1 262 ? -7.887 -15.203 28.531 1 91.88 262 PHE A C 1
ATOM 2106 O O . PHE A 1 262 ? -8.148 -14.133 29.094 1 91.88 262 PHE A O 1
ATOM 2113 N N . GLU A 1 263 ? -8.383 -16.359 28.828 1 89.81 263 GLU A N 1
ATOM 2114 C CA . GLU A 1 263 ? -9.406 -16.453 29.859 1 89.81 263 GLU A CA 1
ATOM 2115 C C . GLU A 1 263 ? -8.859 -16.031 31.219 1 89.81 263 GLU A C 1
ATOM 2117 O O . GLU A 1 263 ? -9.578 -15.445 32.031 1 89.81 263 GLU A O 1
ATOM 2122 N N . HIS A 1 264 ? -7.613 -16.297 31.406 1 90 264 HIS A N 1
ATOM 2123 C CA . HIS A 1 264 ? -6.977 -15.898 32.656 1 90 264 HIS A CA 1
ATOM 2124 C C . HIS A 1 264 ? -6.898 -14.375 32.781 1 90 264 HIS A C 1
ATOM 2126 O O . HIS A 1 264 ? -7.086 -13.82 33.844 1 90 264 HIS A O 1
ATOM 2132 N N . VAL A 1 265 ? -6.566 -13.75 31.672 1 90 265 VAL A N 1
ATOM 2133 C CA . VAL A 1 265 ? -6.469 -12.289 31.688 1 90 265 VAL A CA 1
ATOM 2134 C C . VAL A 1 265 ? -7.859 -11.68 31.828 1 90 265 VAL A C 1
ATOM 2136 O O . VAL A 1 265 ? -8.016 -10.609 32.406 1 90 265 VAL A O 1
ATOM 2139 N N . MET A 1 266 ? -8.836 -12.398 31.312 1 86.56 266 MET A N 1
ATOM 2140 C CA . MET A 1 266 ? -10.219 -11.914 31.359 1 86.56 266 MET A CA 1
ATOM 2141 C C . MET A 1 266 ? -10.742 -11.891 32.781 1 86.56 266 MET A C 1
ATOM 2143 O O . MET A 1 266 ? -11.664 -11.133 33.094 1 86.56 266 MET A O 1
ATOM 2147 N N . ILE A 1 267 ? -9.992 -12.617 33.562 1 84.19 267 ILE A N 1
ATOM 2148 C CA . ILE A 1 267 ? -10.445 -12.688 34.938 1 84.19 267 ILE A CA 1
ATOM 2149 C C . ILE A 1 267 ? -10.227 -11.344 35.625 1 84.19 267 ILE A C 1
ATOM 2151 O O . ILE A 1 267 ? -9.125 -10.789 35.594 1 84.19 267 ILE A O 1
ATOM 2155 N N . ASP A 1 268 ? -11.188 -10.711 36.125 1 76.62 268 ASP A N 1
ATOM 2156 C CA . ASP A 1 268 ? -11.164 -9.477 36.906 1 76.62 268 ASP A CA 1
ATOM 2157 C C . ASP A 1 268 ? -10.859 -8.273 36.031 1 76.62 268 ASP A C 1
ATOM 2159 O O . ASP A 1 268 ? -10.422 -7.23 36.531 1 76.62 268 ASP A O 1
ATOM 2163 N N . ASP A 1 269 ? -10.891 -8.586 34.719 1 77.62 269 ASP A N 1
ATOM 2164 C CA . ASP A 1 269 ? -10.664 -7.484 33.781 1 77.62 269 ASP A CA 1
ATOM 2165 C C . ASP A 1 269 ? -11.875 -6.551 33.75 1 77.62 269 ASP A C 1
ATOM 2167 O O . ASP A 1 269 ? -13.016 -7.004 33.656 1 77.62 269 ASP A O 1
ATOM 2171 N N . GLU A 1 270 ? -11.68 -5.293 33.938 1 79.25 270 GLU A N 1
ATOM 2172 C CA . GLU A 1 270 ? -12.75 -4.301 33.906 1 79.25 270 GLU A CA 1
ATOM 2173 C C . GLU A 1 270 ? -13.203 -4.02 32.5 1 79.25 270 GLU A C 1
ATOM 2175 O O . GLU A 1 270 ? -14.359 -3.674 32.25 1 79.25 270 GLU A O 1
ATOM 2180 N N . TYR A 1 271 ? -12.352 -4.227 31.578 1 80.38 271 TYR A N 1
ATOM 2181 C CA . TYR A 1 271 ? -12.664 -4.023 30.172 1 80.38 271 TYR A CA 1
ATOM 2182 C C . TYR A 1 271 ? -13.109 -5.324 29.516 1 80.38 271 TYR A C 1
ATOM 2184 O O . TYR A 1 271 ? -12.273 -6.129 29.094 1 80.38 271 TYR A O 1
ATOM 2192 N N . THR A 1 272 ? -14.414 -5.535 29.328 1 84.38 272 THR A N 1
ATOM 2193 C CA . THR A 1 272 ? -14.93 -6.852 28.984 1 84.38 272 THR A CA 1
ATOM 2194 C C . THR A 1 272 ? -15.367 -6.891 27.516 1 84.38 272 THR A C 1
ATOM 2196 O O . THR A 1 272 ? -15.852 -7.918 27.031 1 84.38 272 THR A O 1
ATOM 2199 N N . ASP A 1 273 ? -15.164 -5.805 26.766 1 85.06 273 ASP A N 1
ATOM 2200 C CA . ASP A 1 273 ? -15.672 -5.703 25.406 1 85.06 273 ASP A CA 1
ATOM 2201 C C . ASP A 1 273 ? -15.031 -6.754 24.5 1 85.06 273 ASP A C 1
ATOM 2203 O O . ASP A 1 273 ? -15.641 -7.18 23.516 1 85.06 273 ASP A O 1
ATOM 2207 N N . TRP A 1 274 ? -13.883 -7.223 24.922 1 90.38 274 TRP A N 1
ATOM 2208 C CA . TRP A 1 274 ? -13.164 -8.133 24.031 1 90.38 274 TRP A CA 1
ATOM 2209 C C . TRP A 1 274 ? -13.359 -9.586 24.469 1 90.38 274 TRP A C 1
ATOM 2211 O O . TRP A 1 274 ? -12.828 -10.5 23.844 1 90.38 274 TRP A O 1
ATOM 2221 N N . HIS A 1 275 ? -14.227 -9.828 25.5 1 92.56 275 HIS A N 1
ATOM 2222 C CA . HIS A 1 275 ? -14.414 -11.164 26.062 1 92.56 275 HIS A CA 1
ATOM 2223 C C . HIS A 1 275 ? -15.219 -12.039 25.109 1 92.56 275 HIS A C 1
ATOM 2225 O O . HIS A 1 275 ? -16.266 -11.625 24.594 1 92.56 275 HIS A O 1
ATOM 2231 N N . LEU A 1 276 ? -14.734 -13.227 24.875 1 94 276 LEU A N 1
ATOM 2232 C CA . LEU A 1 276 ? -15.445 -14.188 24.047 1 94 276 LEU A CA 1
ATOM 2233 C C . LEU A 1 276 ? -16.25 -15.164 24.906 1 94 276 LEU A C 1
ATOM 2235 O O . LEU A 1 276 ? -15.789 -15.578 25.969 1 94 276 LEU A O 1
ATOM 2239 N N . THR A 1 277 ? -17.438 -15.523 24.453 1 93.12 277 THR A N 1
ATOM 2240 C CA . THR A 1 277 ? -18.234 -16.578 25.094 1 93.12 277 THR A CA 1
ATOM 2241 C C . THR A 1 277 ? -17.703 -17.953 24.703 1 93.12 277 THR A C 1
ATOM 2243 O O . THR A 1 277 ? -16.875 -18.078 23.812 1 93.12 277 THR A O 1
ATOM 2246 N N . VAL A 1 278 ? -18.125 -18.969 25.344 1 93 278 VAL A N 1
ATOM 2247 C CA . VAL A 1 278 ? -17.719 -20.344 25.062 1 93 278 VAL A CA 1
ATOM 2248 C C . VAL A 1 278 ? -18.141 -20.734 23.656 1 93 278 VAL A C 1
ATOM 2250 O O . VAL A 1 278 ? -17.406 -21.406 22.938 1 93 278 VAL A O 1
ATOM 2253 N N . GLU A 1 279 ? -19.281 -20.25 23.25 1 93.44 279 GLU A N 1
ATOM 2254 C CA . GLU A 1 279 ? -19.781 -20.531 21.906 1 93.44 279 GLU A CA 1
ATOM 2255 C C . GLU A 1 279 ? -18.922 -19.859 20.844 1 93.44 279 GLU A C 1
ATOM 2257 O O . GLU A 1 279 ? -18.641 -20.453 19.797 1 93.44 279 GLU A O 1
ATOM 2262 N N . GLU A 1 280 ? -18.516 -18.688 21.188 1 94.69 280 GLU A N 1
ATOM 2263 C CA . GLU A 1 280 ? -17.672 -17.969 20.234 1 94.69 280 GLU A CA 1
ATOM 2264 C C . GLU A 1 280 ? -16.312 -18.656 20.078 1 94.69 280 GLU A C 1
ATOM 2266 O O . GLU A 1 280 ? -15.812 -18.797 18.969 1 94.69 280 GLU A O 1
ATOM 2271 N N . TRP A 1 281 ? -15.766 -19.094 21.172 1 95.5 281 TRP A N 1
ATOM 2272 C CA . TRP A 1 281 ? -14.508 -19.828 21.125 1 95.5 281 TRP A CA 1
ATOM 2273 C C . TRP A 1 281 ? -14.664 -21.109 20.297 1 95.5 281 TRP A C 1
ATOM 2275 O O . TRP A 1 281 ? -13.789 -21.453 19.516 1 95.5 281 TRP A O 1
ATOM 2285 N N . SER A 1 282 ? -15.758 -21.75 20.438 1 94.81 282 SER A N 1
ATOM 2286 C CA . SER A 1 282 ? -16.016 -22.984 19.719 1 94.81 282 SER A CA 1
ATOM 2287 C C . SER A 1 282 ? -16.078 -22.75 18.219 1 94.81 282 SER A C 1
ATOM 2289 O O . SER A 1 282 ? -15.547 -23.531 17.422 1 94.81 282 SER A O 1
ATOM 2291 N N . ARG A 1 283 ? -16.703 -21.672 17.875 1 94.88 283 ARG A N 1
ATOM 2292 C CA . ARG A 1 283 ? -16.812 -21.328 16.453 1 94.88 283 ARG A CA 1
ATOM 2293 C C . ARG A 1 283 ? -15.445 -20.984 15.875 1 94.88 283 ARG A C 1
ATOM 2295 O O . ARG A 1 283 ? -15.133 -21.375 14.742 1 94.88 283 ARG A O 1
ATOM 2302 N N . VAL A 1 284 ? -14.688 -20.266 16.641 1 96.38 284 VAL A N 1
ATOM 2303 C CA . VAL A 1 284 ? -13.352 -19.906 16.188 1 96.38 284 VAL A CA 1
ATOM 2304 C C . VAL A 1 284 ? -12.523 -21.172 15.977 1 96.38 284 VAL A C 1
ATOM 2306 O O . VAL A 1 284 ? -11.82 -21.297 14.969 1 96.38 284 VAL A O 1
ATOM 2309 N N . GLU A 1 285 ? -12.609 -22.109 16.828 1 95.56 285 GLU A N 1
ATOM 2310 C CA . GLU A 1 285 ? -11.867 -23.359 16.719 1 95.56 285 GLU A CA 1
ATOM 2311 C C . GLU A 1 285 ? -12.289 -24.141 15.484 1 95.56 285 GLU A C 1
ATOM 2313 O O . GLU A 1 285 ? -11.453 -24.703 14.781 1 95.56 285 GLU A O 1
ATOM 2318 N N . LYS A 1 286 ? -13.562 -24.188 15.273 1 94.31 286 LYS A N 1
ATOM 2319 C CA . LYS A 1 286 ? -14.086 -24.891 14.109 1 94.31 286 LYS A CA 1
ATOM 2320 C C . LYS A 1 286 ? -13.617 -24.25 12.812 1 94.31 286 LYS A C 1
ATOM 2322 O O . LYS A 1 286 ? -13.266 -24.953 11.859 1 94.31 286 LYS A O 1
ATOM 2327 N N . MET A 1 287 ? -13.656 -22.938 12.797 1 94.94 287 MET A N 1
ATOM 2328 C CA . MET A 1 287 ? -13.195 -22.234 11.609 1 94.94 287 MET A CA 1
ATOM 2329 C C . MET A 1 287 ? -11.703 -22.469 11.375 1 94.94 287 MET A C 1
ATOM 2331 O O . MET A 1 287 ? -11.258 -22.609 10.234 1 94.94 287 MET A O 1
ATOM 2335 N N . CYS A 1 288 ? -10.953 -22.484 12.453 1 94 288 CYS A N 1
ATOM 2336 C CA . CYS A 1 288 ? -9.523 -22.766 12.328 1 94 288 CYS A CA 1
ATOM 2337 C C . CYS A 1 288 ? -9.289 -24.156 11.742 1 94 288 CYS A C 1
ATOM 2339 O O . CYS A 1 288 ? -8.414 -24.328 10.898 1 94 288 CYS A O 1
ATOM 2341 N N . LYS A 1 289 ? -10.055 -25.031 12.148 1 92.38 289 LYS A N 1
ATOM 2342 C CA . LYS A 1 289 ? -9.945 -26.391 11.633 1 92.38 289 LYS A CA 1
ATOM 2343 C C . LYS A 1 289 ? -10.281 -26.453 10.148 1 92.38 289 LYS A C 1
ATOM 2345 O O . LYS A 1 289 ? -9.578 -27.109 9.367 1 92.38 289 LYS A O 1
ATOM 2350 N N . LEU A 1 290 ? -11.289 -25.75 9.844 1 90.81 290 LEU A N 1
ATOM 2351 C CA . LEU A 1 290 ? -11.75 -25.75 8.453 1 90.81 290 LEU A CA 1
ATOM 2352 C C . LEU A 1 290 ? -10.734 -25.062 7.555 1 90.81 290 LEU A C 1
ATOM 2354 O O . LEU A 1 290 ? -10.578 -25.438 6.391 1 90.81 290 LEU A O 1
ATOM 2358 N N . LEU A 1 291 ? -10.016 -24.094 8.047 1 91.06 291 LEU A N 1
ATOM 2359 C CA . LEU A 1 291 ? -9.148 -23.266 7.215 1 91.06 291 LEU A CA 1
ATOM 2360 C C . LEU A 1 291 ? -7.719 -23.781 7.223 1 91.06 291 LEU A C 1
ATOM 2362 O O . LEU A 1 291 ? -6.898 -23.375 6.398 1 91.06 291 LEU A O 1
ATOM 2366 N N . LYS A 1 292 ? -7.379 -24.672 8.07 1 90.69 292 LYS A N 1
ATOM 2367 C CA . LYS A 1 292 ? -6.008 -25.156 8.234 1 90.69 292 LYS A CA 1
ATOM 2368 C C . LYS A 1 292 ? -5.445 -25.688 6.926 1 90.69 292 LYS A C 1
ATOM 2370 O O . LYS A 1 292 ? -4.355 -25.312 6.5 1 90.69 292 LYS A O 1
ATOM 2375 N N . PRO A 1 293 ? -6.184 -26.578 6.227 1 86.5 293 PRO A N 1
ATOM 2376 C CA . PRO A 1 293 ? -5.625 -27.078 4.965 1 86.5 293 PRO A CA 1
ATOM 2377 C C . PRO A 1 293 ? -5.426 -25.969 3.936 1 86.5 293 PRO A C 1
ATOM 2379 O O . PRO A 1 293 ? -4.488 -26.031 3.133 1 86.5 293 PRO A O 1
ATOM 2382 N N . LEU A 1 294 ? -6.359 -25.047 3.957 1 84.25 294 LEU A N 1
ATOM 2383 C CA . LEU A 1 294 ? -6.219 -23.891 3.068 1 84.25 294 LEU A CA 1
ATOM 2384 C C . LEU A 1 294 ? -4.941 -23.125 3.377 1 84.25 294 LEU A C 1
ATOM 2386 O O . LEU A 1 294 ? -4.203 -22.75 2.463 1 84.25 294 LEU A O 1
ATOM 2390 N N . TYR A 1 295 ? -4.699 -22.922 4.652 1 83.44 295 TYR A N 1
ATOM 2391 C CA . TYR A 1 295 ? -3.488 -22.234 5.086 1 83.44 295 TYR A CA 1
ATOM 2392 C C . TYR A 1 295 ? -2.246 -23.031 4.703 1 83.44 295 TYR A C 1
ATOM 2394 O O . TYR A 1 295 ? -1.24 -22.469 4.277 1 83.44 295 TYR A O 1
ATOM 2402 N N . ASP A 1 296 ? -2.309 -24.297 4.809 1 81.75 296 ASP A N 1
ATOM 2403 C CA . ASP A 1 296 ? -1.175 -25.156 4.469 1 81.75 296 ASP A CA 1
ATOM 2404 C C . ASP A 1 296 ? -0.844 -25.062 2.98 1 81.75 296 ASP A C 1
ATOM 2406 O O . ASP A 1 296 ? 0.328 -25.016 2.602 1 81.75 296 ASP A O 1
ATOM 2410 N N . ILE A 1 297 ? -1.855 -25.078 2.162 1 78.12 297 ILE A N 1
ATOM 2411 C CA . ILE A 1 297 ? -1.644 -24.922 0.726 1 78.12 297 ILE A CA 1
ATOM 2412 C C . ILE A 1 297 ? -1.024 -23.562 0.429 1 78.12 297 ILE A C 1
ATOM 2414 O O . ILE A 1 297 ? -0.063 -23.469 -0.336 1 78.12 297 ILE A O 1
ATOM 2418 N N . ALA A 1 298 ? -1.645 -22.547 1.056 1 72.38 298 ALA A N 1
ATOM 2419 C CA . ALA A 1 298 ? -1.152 -21.188 0.833 1 72.38 298 ALA A CA 1
ATOM 2420 C C . ALA A 1 298 ? 0.311 -21.062 1.244 1 72.38 298 ALA A C 1
ATOM 2422 O O . ALA A 1 298 ? 1.088 -20.359 0.591 1 72.38 298 ALA A O 1
ATOM 2423 N N . ASN A 1 299 ? 0.636 -21.703 2.279 1 72.38 299 ASN A N 1
ATOM 2424 C CA . ASN A 1 299 ? 1.991 -21.609 2.812 1 72.38 299 ASN A CA 1
ATOM 2425 C C . ASN A 1 299 ? 2.988 -22.359 1.941 1 72.38 299 ASN A C 1
ATOM 2427 O O . ASN A 1 299 ? 4.191 -22.094 1.989 1 72.38 299 ASN A O 1
ATOM 2431 N N . LEU A 1 300 ? 2.488 -23.375 1.237 1 70.81 300 LEU A N 1
ATOM 2432 C CA . LEU A 1 300 ? 3.377 -24.062 0.314 1 70.81 300 LEU A CA 1
ATOM 2433 C C . LEU A 1 300 ? 3.955 -23.109 -0.718 1 70.81 300 LEU A C 1
ATOM 2435 O O . LEU A 1 300 ? 5.07 -23.297 -1.202 1 70.81 300 LEU A O 1
ATOM 2439 N N . PHE A 1 301 ? 3.238 -22.031 -0.949 1 61.28 301 PHE A N 1
ATOM 2440 C CA . PHE A 1 301 ? 3.625 -21.094 -1.999 1 61.28 301 PHE A CA 1
ATOM 2441 C C . PHE A 1 301 ? 4.5 -19.984 -1.437 1 61.28 301 PHE A C 1
ATOM 2443 O O . PHE A 1 301 ? 5.133 -19.234 -2.191 1 61.28 301 PHE A O 1
ATOM 2450 N N . LEU A 1 302 ? 4.379 -19.719 -0.107 1 56.69 302 LEU A N 1
ATOM 2451 C CA . LEU A 1 302 ? 5.137 -18.641 0.512 1 56.69 302 LEU A CA 1
ATOM 2452 C C . LEU A 1 302 ? 6.617 -18.984 0.584 1 56.69 302 LEU A C 1
ATOM 2454 O O . LEU A 1 302 ? 7.465 -18.094 0.641 1 56.69 302 LEU A O 1
ATOM 2458 N N . GLY A 1 303 ? 6.969 -20.25 0.456 1 52.34 303 GLY A N 1
ATOM 2459 C CA . GLY A 1 303 ? 8.383 -20.594 0.551 1 52.34 303 GLY A CA 1
ATOM 2460 C C . GLY A 1 303 ? 9.164 -20.219 -0.692 1 52.34 303 GLY A C 1
ATOM 2461 O O . GLY A 1 303 ? 8.602 -19.688 -1.655 1 52.34 303 GLY A O 1
ATOM 2462 N N . THR A 1 304 ? 10.5 -20.125 -0.536 1 52.34 304 THR A N 1
ATOM 2463 C CA . THR A 1 304 ? 11.469 -19.797 -1.572 1 52.34 304 THR A CA 1
ATOM 2464 C C . THR A 1 304 ? 11.344 -20.75 -2.758 1 52.34 304 THR A C 1
ATOM 2466 O O . THR A 1 304 ? 11.633 -20.375 -3.896 1 52.34 304 THR A O 1
ATOM 2469 N N . GLU A 1 305 ? 10.875 -21.969 -2.41 1 59.66 305 GLU A N 1
ATOM 2470 C CA . GLU A 1 305 ? 10.859 -22.938 -3.494 1 59.66 305 GLU A CA 1
ATOM 2471 C C . GLU A 1 305 ? 9.438 -23.344 -3.855 1 59.66 305 GLU A C 1
ATOM 2473 O O . GLU A 1 305 ? 8.594 -23.516 -2.973 1 59.66 305 GLU A O 1
ATOM 2478 N N . HIS A 1 306 ? 9.148 -23.219 -5.074 1 68.56 306 HIS A N 1
ATOM 2479 C CA . HIS A 1 306 ? 7.852 -23.672 -5.562 1 68.56 306 HIS A CA 1
ATOM 2480 C C . HIS A 1 306 ? 7.648 -25.156 -5.281 1 68.56 306 HIS A C 1
ATOM 2482 O O . HIS A 1 306 ? 8.562 -25.953 -5.473 1 68.56 306 HIS A O 1
ATOM 2488 N N . PRO A 1 307 ? 6.594 -25.453 -4.75 1 80.38 307 PRO A N 1
ATOM 2489 C CA . PRO A 1 307 ? 6.328 -26.859 -4.449 1 80.38 307 PRO A CA 1
ATOM 2490 C C . PRO A 1 307 ? 5.977 -27.672 -5.695 1 80.38 307 PRO A C 1
ATOM 2492 O O . PRO A 1 307 ? 5.508 -27.109 -6.688 1 80.38 307 PRO A O 1
ATOM 2495 N N . THR A 1 308 ? 6.34 -28.922 -5.617 1 88.38 308 THR A N 1
ATOM 2496 C CA . THR A 1 308 ? 5.922 -29.828 -6.688 1 88.38 308 THR A CA 1
ATOM 2497 C C . THR A 1 308 ? 4.426 -30.109 -6.598 1 88.38 308 THR A C 1
ATOM 2499 O O . THR A 1 308 ? 3.83 -30 -5.527 1 88.38 308 THR A O 1
ATOM 2502 N N . ALA A 1 309 ? 3.883 -30.484 -7.637 1 89.44 309 ALA A N 1
ATOM 2503 C CA . ALA A 1 309 ? 2.436 -30.594 -7.793 1 89.44 309 ALA A CA 1
ATOM 2504 C C . ALA A 1 309 ? 1.871 -31.672 -6.875 1 89.44 309 ALA A C 1
ATOM 2506 O O . ALA A 1 309 ? 0.7 -31.625 -6.492 1 89.44 309 ALA A O 1
ATOM 2507 N N . ASN A 1 310 ? 2.639 -32.656 -6.48 1 88.75 310 ASN A N 1
ATOM 2508 C CA . ASN A 1 310 ? 2.174 -33.781 -5.668 1 88.75 310 ASN A CA 1
ATOM 2509 C C . ASN A 1 310 ? 1.712 -33.312 -4.289 1 88.75 310 ASN A C 1
ATOM 2511 O O . ASN A 1 310 ? 0.903 -33.969 -3.645 1 88.75 310 ASN A O 1
ATOM 2515 N N . LEU A 1 311 ? 2.121 -32.25 -3.912 1 85.25 311 LEU A N 1
ATOM 2516 C CA . LEU A 1 311 ? 1.851 -31.766 -2.557 1 85.25 311 LEU A CA 1
ATOM 2517 C C . LEU A 1 311 ? 0.465 -31.141 -2.467 1 85.25 311 LEU A C 1
ATOM 2519 O O . LEU A 1 311 ? -0.07 -30.953 -1.369 1 85.25 311 LEU A O 1
ATOM 2523 N N . TYR A 1 312 ? -0.107 -30.875 -3.6 1 84.81 312 TYR A N 1
ATOM 2524 C CA . TYR A 1 312 ? -1.364 -30.125 -3.588 1 84.81 312 TYR A CA 1
ATOM 2525 C C . TYR A 1 312 ? -2.549 -31.078 -3.404 1 84.81 312 TYR A C 1
ATOM 2527 O O . TYR A 1 312 ? -3.531 -30.719 -2.744 1 84.81 312 TYR A O 1
ATOM 2535 N N . PHE A 1 313 ? -2.453 -32.25 -3.926 1 87.12 313 PHE A N 1
ATOM 2536 C CA . PHE A 1 313 ? -3.574 -33.188 -3.953 1 87.12 313 PHE A CA 1
ATOM 2537 C C . PHE A 1 313 ? -4.078 -33.469 -2.543 1 87.12 313 PHE A C 1
ATOM 2539 O O . PHE A 1 313 ? -5.277 -33.344 -2.273 1 87.12 313 PHE A O 1
ATOM 2546 N N . ILE A 1 314 ? -3.18 -33.688 -1.657 1 83.81 314 ILE A N 1
ATOM 2547 C CA . ILE A 1 314 ? -3.545 -34.094 -0.307 1 83.81 314 ILE A CA 1
ATOM 2548 C C . ILE A 1 314 ? -4.266 -32.969 0.406 1 83.81 314 ILE A C 1
ATOM 2550 O O . ILE A 1 314 ? -5.312 -33.156 1.021 1 83.81 314 ILE A O 1
ATOM 2554 N N . ASN A 1 315 ? -3.744 -31.828 0.268 1 83.75 315 ASN A N 1
ATOM 2555 C CA . ASN A 1 315 ? -4.324 -30.688 0.978 1 83.75 315 ASN A CA 1
ATOM 2556 C C . ASN A 1 315 ? -5.684 -30.312 0.4 1 83.75 315 ASN A C 1
ATOM 2558 O O . ASN A 1 315 ? -6.59 -29.922 1.141 1 83.75 315 ASN A O 1
ATOM 2562 N N . VAL A 1 316 ? -5.816 -30.406 -0.916 1 87.31 316 VAL A N 1
ATOM 2563 C CA . VAL A 1 316 ? -7.105 -30.109 -1.53 1 87.31 316 VAL A CA 1
ATOM 2564 C C . VAL A 1 316 ? -8.141 -31.141 -1.105 1 87.31 316 VAL A C 1
ATOM 2566 O O . VAL A 1 316 ? -9.281 -30.812 -0.806 1 87.31 316 VAL A O 1
ATOM 2569 N N . MET A 1 317 ? -7.703 -32.344 -0.99 1 87.62 317 MET A N 1
ATOM 2570 C CA . MET A 1 317 ? -8.578 -33.438 -0.534 1 87.62 317 MET A CA 1
ATOM 2571 C C . MET A 1 317 ? -9.031 -33.188 0.902 1 87.62 317 MET A C 1
ATOM 2573 O O . MET A 1 317 ? -10.195 -33.406 1.235 1 87.62 317 MET A O 1
ATOM 2577 N N . LYS A 1 318 ? -8.117 -32.75 1.693 1 88.81 318 LYS A N 1
ATOM 2578 C CA . LYS A 1 318 ? -8.438 -32.469 3.088 1 88.81 318 LYS A CA 1
ATOM 2579 C C . LYS A 1 318 ? -9.539 -31.406 3.195 1 88.81 318 LYS A C 1
ATOM 2581 O O . LYS A 1 318 ? -10.406 -31.5 4.059 1 88.81 318 LYS A O 1
ATOM 2586 N N . ILE A 1 319 ? -9.461 -30.438 2.33 1 90.5 319 ILE A N 1
ATOM 2587 C CA . ILE A 1 319 ? -10.484 -29.391 2.328 1 90.5 319 ILE A CA 1
ATOM 2588 C C . ILE A 1 319 ? -11.852 -30.016 2.047 1 90.5 319 ILE A C 1
ATOM 2590 O O . ILE A 1 319 ? -12.82 -29.734 2.754 1 90.5 319 ILE A O 1
ATOM 2594 N N . GLY A 1 320 ? -11.906 -30.906 1.028 1 91.06 320 GLY A N 1
ATOM 2595 C CA . GLY A 1 320 ? -13.156 -31.578 0.692 1 91.06 320 GLY A CA 1
ATOM 2596 C C . GLY A 1 320 ? -13.719 -32.406 1.832 1 91.06 320 GLY A C 1
ATOM 2597 O O . GLY A 1 320 ? -14.914 -32.344 2.119 1 91.06 320 GLY A O 1
ATOM 2598 N N . LEU A 1 321 ? -12.867 -33.062 2.527 1 91.06 321 LEU A N 1
ATOM 2599 C CA . LEU A 1 321 ? -13.297 -33.938 3.619 1 91.06 321 LEU A CA 1
ATOM 2600 C C . LEU A 1 321 ? -13.805 -33.094 4.801 1 91.06 321 LEU A C 1
ATOM 2602 O O . LEU A 1 321 ? -14.805 -33.469 5.422 1 91.06 321 LEU A O 1
ATOM 2606 N N . LEU A 1 322 ? -13.141 -32.062 5.066 1 92.38 322 LEU A N 1
ATOM 2607 C CA . LEU A 1 322 ? -13.531 -31.219 6.18 1 92.38 322 LEU A CA 1
ATOM 2608 C C . LEU A 1 322 ? -14.875 -30.547 5.902 1 92.38 322 LEU A C 1
ATOM 2610 O O . LEU A 1 322 ? -15.688 -30.375 6.816 1 92.38 322 LEU A O 1
ATOM 2614 N N . LEU A 1 323 ? -15.055 -30.203 4.656 1 92.56 323 LEU A N 1
ATOM 2615 C CA . LEU A 1 323 ? -16.328 -29.609 4.289 1 92.56 323 LEU A CA 1
ATOM 2616 C C . LEU A 1 323 ? -17.469 -30.609 4.441 1 92.56 323 LEU A C 1
ATOM 2618 O O . LEU A 1 323 ? -18.547 -30.266 4.91 1 92.56 323 LEU A O 1
ATOM 2622 N N . VAL A 1 324 ? -17.203 -31.844 4.09 1 90.44 324 VAL A N 1
ATOM 2623 C CA . VAL A 1 324 ? -18.203 -32.875 4.242 1 90.44 324 VAL A CA 1
ATOM 2624 C C . VAL A 1 324 ? -18.547 -33.062 5.723 1 90.44 324 VAL A C 1
ATOM 2626 O O . VAL A 1 324 ? -19.703 -33.188 6.09 1 90.44 324 VAL A O 1
ATOM 2629 N N . ASP A 1 325 ? -17.516 -33.062 6.52 1 91.44 325 ASP A N 1
ATOM 2630 C CA . ASP A 1 325 ? -17.719 -33.188 7.961 1 91.44 325 ASP A CA 1
ATOM 2631 C C . ASP A 1 325 ? -18.516 -32 8.508 1 91.44 325 ASP A C 1
ATOM 2633 O O . ASP A 1 325 ? -19.359 -32.188 9.391 1 91.44 325 ASP A O 1
ATOM 2637 N N . ALA A 1 326 ? -18.25 -30.859 8.008 1 93 326 ALA A N 1
ATOM 2638 C CA . ALA A 1 326 ? -18.875 -29.641 8.5 1 93 326 ALA A CA 1
ATOM 2639 C C . ALA A 1 326 ? -20.344 -29.562 8.102 1 93 326 ALA A C 1
ATOM 2641 O O . ALA A 1 326 ? -21.125 -28.812 8.695 1 93 326 ALA A O 1
ATOM 2642 N N . LEU A 1 327 ? -20.719 -30.328 7.102 1 93.31 327 LEU A N 1
ATOM 2643 C CA . LEU A 1 327 ? -22.125 -30.375 6.688 1 93.31 327 LEU A CA 1
ATOM 2644 C C . LEU A 1 327 ? -23 -30.906 7.816 1 93.31 327 LEU A C 1
ATOM 2646 O O . LEU A 1 327 ? -24.172 -30.531 7.918 1 93.31 327 LEU A O 1
ATOM 2650 N N . GLU A 1 328 ? -22.375 -31.672 8.648 1 92.88 328 GLU A N 1
ATOM 2651 C CA . GLU A 1 328 ? -23.125 -32.344 9.703 1 92.88 328 GLU A CA 1
ATOM 2652 C C . GLU A 1 328 ? -22.969 -31.609 11.039 1 92.88 328 GLU A C 1
ATOM 2654 O O . GLU A 1 328 ? -23.359 -32.125 12.086 1 92.88 328 GLU A O 1
ATOM 2659 N N . ASP A 1 329 ? -22.438 -30.516 10.992 1 92.88 329 ASP A N 1
ATOM 2660 C CA . ASP A 1 329 ? -22.25 -29.766 12.227 1 92.88 329 ASP A CA 1
ATOM 2661 C C . ASP A 1 329 ? -23.594 -29.375 12.852 1 92.88 329 ASP A C 1
ATOM 2663 O O . ASP A 1 329 ? -24.547 -29.062 12.133 1 92.88 329 ASP A O 1
ATOM 2667 N N . ILE A 1 330 ? -23.609 -29.297 14.188 1 92.5 330 ILE A N 1
ATOM 2668 C CA . ILE A 1 330 ? -24.828 -28.984 14.938 1 92.5 330 ILE A CA 1
ATOM 2669 C C . ILE A 1 330 ? -25.172 -27.5 14.773 1 92.5 330 ILE A C 1
ATOM 2671 O O . ILE A 1 330 ? -26.344 -27.125 14.766 1 92.5 330 ILE A O 1
ATOM 2675 N N . ASP A 1 331 ? -24.203 -26.688 14.656 1 92.94 331 ASP A N 1
ATOM 2676 C CA . ASP A 1 331 ? -24.406 -25.266 14.414 1 92.94 331 ASP A CA 1
ATOM 2677 C C . ASP A 1 331 ? -24.891 -25.016 12.992 1 92.94 331 ASP A C 1
ATOM 2679 O O . ASP A 1 331 ? -24.141 -25.188 12.031 1 92.94 331 ASP A O 1
ATOM 2683 N N . LEU A 1 332 ? -26.078 -24.469 12.852 1 93 332 LEU A N 1
ATOM 2684 C CA . LEU A 1 332 ? -26.719 -24.312 11.555 1 93 332 LEU A CA 1
ATOM 2685 C C . LEU A 1 332 ? -25.969 -23.328 10.68 1 93 332 LEU A C 1
ATOM 2687 O O . LEU A 1 332 ? -25.953 -23.453 9.453 1 93 332 LEU A O 1
ATOM 2691 N N . GLU A 1 333 ? -25.438 -22.344 11.227 1 93.12 333 GLU A N 1
ATOM 2692 C CA . GLU A 1 333 ? -24.688 -21.375 10.445 1 93.12 333 GLU A CA 1
ATOM 2693 C C . GLU A 1 333 ? -23.438 -22 9.828 1 93.12 333 GLU A C 1
ATOM 2695 O O . GLU A 1 333 ? -23.078 -21.703 8.688 1 93.12 333 GLU A O 1
ATOM 2700 N N . ILE A 1 334 ? -22.875 -22.906 10.547 1 93.56 334 ILE A N 1
ATOM 2701 C CA . ILE A 1 334 ? -21.688 -23.594 10.07 1 93.56 334 ILE A CA 1
ATOM 2702 C C . ILE A 1 334 ? -22.062 -24.594 8.984 1 93.56 334 ILE A C 1
ATOM 2704 O O . ILE A 1 334 ? -21.391 -24.688 7.953 1 93.56 334 ILE A O 1
ATOM 2708 N N . SER A 1 335 ? -23.094 -25.25 9.219 1 95.56 335 SER A N 1
ATOM 2709 C CA . SER A 1 335 ? -23.547 -26.234 8.234 1 95.56 335 SER A CA 1
ATOM 2710 C C . SER A 1 335 ? -23.953 -25.562 6.93 1 95.56 335 SER A C 1
ATOM 2712 O O . SER A 1 335 ? -23.734 -26.094 5.844 1 95.56 335 SER A O 1
ATOM 2714 N N . ASN A 1 336 ? -24.562 -24.406 7.062 1 95.56 336 ASN A N 1
ATOM 2715 C CA . ASN A 1 336 ? -24.953 -23.656 5.879 1 95.56 336 ASN A CA 1
ATOM 2716 C C . ASN A 1 336 ? -23.734 -23.141 5.117 1 95.56 336 ASN A C 1
ATOM 2718 O O . ASN A 1 336 ? -23.703 -23.172 3.885 1 95.56 336 ASN A O 1
ATOM 2722 N N . LEU A 1 337 ? -22.812 -22.672 5.801 1 95.19 337 LEU A N 1
ATOM 2723 C CA . LEU A 1 337 ? -21.562 -22.266 5.18 1 95.19 337 LEU A CA 1
ATOM 2724 C C . LEU A 1 337 ? -20.891 -23.422 4.453 1 95.19 337 LEU A C 1
ATOM 2726 O O . LEU A 1 337 ? -20.438 -23.281 3.318 1 95.19 337 LEU A O 1
ATOM 2730 N N . ALA A 1 338 ? -20.875 -24.547 5.109 1 94.88 338 ALA A N 1
ATOM 2731 C CA . ALA A 1 338 ? -20.266 -25.734 4.535 1 94.88 338 ALA A CA 1
ATOM 2732 C C . ALA A 1 338 ? -20.984 -26.156 3.248 1 94.88 338 ALA A C 1
ATOM 2734 O O . ALA A 1 338 ? -20.344 -26.594 2.291 1 94.88 338 ALA A O 1
ATOM 2735 N N . ARG A 1 339 ? -22.266 -25.969 3.24 1 95.25 339 ARG A N 1
ATOM 2736 C CA . ARG A 1 339 ? -23.047 -26.328 2.059 1 95.25 339 ARG A CA 1
ATOM 2737 C C . ARG A 1 339 ? -22.688 -25.438 0.873 1 95.25 339 ARG A C 1
ATOM 2739 O O . ARG A 1 339 ? -22.469 -25.938 -0.236 1 95.25 339 ARG A O 1
ATOM 2746 N N . ARG A 1 340 ? -22.562 -24.219 1.121 1 94.56 340 ARG A N 1
ATOM 2747 C CA . ARG A 1 340 ? -22.219 -23.281 0.06 1 94.56 340 ARG A CA 1
ATOM 2748 C C . ARG A 1 340 ? -20.797 -23.531 -0.431 1 94.56 340 ARG A C 1
ATOM 2750 O O . ARG A 1 340 ? -20.547 -23.594 -1.638 1 94.56 340 ARG A O 1
ATOM 2757 N N . MET A 1 341 ? -19.938 -23.703 0.519 1 92.94 341 MET A N 1
ATOM 2758 C CA . MET A 1 341 ? -18.531 -23.891 0.167 1 92.94 341 MET A CA 1
ATOM 2759 C C . MET A 1 341 ? -18.312 -25.234 -0.508 1 92.94 341 MET A C 1
ATOM 2761 O O . MET A 1 341 ? -17.469 -25.359 -1.4 1 92.94 341 MET A O 1
ATOM 2765 N N . LYS A 1 342 ? -19.078 -26.219 -0.052 1 93.81 342 LYS A N 1
ATOM 2766 C CA . LYS A 1 342 ? -18.969 -27.547 -0.664 1 93.81 342 LYS A CA 1
ATOM 2767 C C . LYS A 1 342 ? -19.422 -27.516 -2.123 1 93.81 342 LYS A C 1
ATOM 2769 O O . LYS A 1 342 ? -18.812 -28.172 -2.975 1 93.81 342 LYS A O 1
ATOM 2774 N N . SER A 1 343 ? -20.406 -26.75 -2.395 1 93.81 343 SER A N 1
ATOM 2775 C CA . SER A 1 343 ? -20.859 -26.594 -3.77 1 93.81 343 SER A CA 1
ATOM 2776 C C . SER A 1 343 ? -19.797 -25.953 -4.648 1 93.81 343 SER A C 1
ATOM 2778 O O . SER A 1 343 ? -19.531 -26.438 -5.758 1 93.81 343 SER A O 1
ATOM 2780 N N . GLU A 1 344 ? -19.188 -24.969 -4.18 1 90.88 344 GLU A N 1
ATOM 2781 C CA . GLU A 1 344 ? -18.109 -24.297 -4.918 1 90.88 344 GLU A CA 1
ATOM 2782 C C . GLU A 1 344 ? -16.891 -25.203 -5.047 1 90.88 344 GLU A C 1
ATOM 2784 O O . GLU A 1 344 ? -16.234 -25.219 -6.09 1 90.88 344 GLU A O 1
ATOM 2789 N N . PHE A 1 345 ? -16.672 -25.922 -4.004 1 91.31 345 PHE A N 1
ATOM 2790 C CA . PHE A 1 345 ? -15.539 -26.859 -4.004 1 91.31 345 PHE A CA 1
ATOM 2791 C C . PHE A 1 345 ? -15.727 -27.922 -5.07 1 91.31 345 PHE A C 1
ATOM 2793 O O . PHE A 1 345 ? -14.766 -28.297 -5.75 1 91.31 345 PHE A O 1
ATOM 2800 N N . ASP A 1 346 ? -16.891 -28.359 -5.145 1 90.94 346 ASP A N 1
ATOM 2801 C CA . ASP A 1 346 ? -17.156 -29.422 -6.109 1 90.94 346 ASP A CA 1
ATOM 2802 C C . ASP A 1 346 ? -16.891 -28.953 -7.535 1 90.94 346 ASP A C 1
ATOM 2804 O O . ASP A 1 346 ? -16.359 -29.703 -8.359 1 90.94 346 ASP A O 1
ATOM 2808 N N . VAL A 1 347 ? -17.219 -27.766 -7.781 1 87.62 347 VAL A N 1
ATOM 2809 C CA . VAL A 1 347 ? -16.953 -27.203 -9.102 1 87.62 347 VAL A CA 1
ATOM 2810 C C . VAL A 1 347 ? -15.445 -27.109 -9.328 1 87.62 347 VAL A C 1
ATOM 2812 O O . VAL A 1 347 ? -14.938 -27.5 -10.383 1 87.62 347 VAL A O 1
ATOM 2815 N N . TYR A 1 348 ? -14.805 -26.672 -8.43 1 86.38 348 TYR A N 1
ATOM 2816 C CA . TYR A 1 348 ? -13.352 -26.562 -8.5 1 86.38 348 TYR A CA 1
ATOM 2817 C C . TYR A 1 348 ? -12.711 -27.938 -8.617 1 86.38 348 TYR A C 1
ATOM 2819 O O . TYR A 1 348 ? -11.844 -28.156 -9.469 1 86.38 348 TYR A O 1
ATOM 2827 N N . TRP A 1 349 ? -13.141 -28.828 -7.777 1 87.88 349 TRP A N 1
ATOM 2828 C CA . TRP A 1 349 ? -12.609 -30.172 -7.738 1 87.88 349 TRP A CA 1
ATOM 2829 C C . TRP A 1 349 ? -12.805 -30.875 -9.078 1 87.88 349 TRP A C 1
ATOM 2831 O O . TRP A 1 349 ? -11.891 -31.531 -9.586 1 87.88 349 TRP A O 1
ATOM 2841 N N . ASP A 1 350 ? -13.844 -30.672 -9.602 1 86.75 350 ASP A N 1
ATOM 2842 C CA . ASP A 1 350 ? -14.148 -31.312 -10.875 1 86.75 350 ASP A CA 1
ATOM 2843 C C . ASP A 1 350 ? -13.258 -30.781 -11.992 1 86.75 350 ASP A C 1
ATOM 2845 O O . ASP A 1 350 ? -12.953 -31.484 -12.945 1 86.75 350 ASP A O 1
ATOM 2849 N N . SER A 1 351 ? -12.859 -29.594 -11.781 1 83 351 SER A N 1
ATOM 2850 C CA . SER A 1 351 ? -12.062 -28.953 -12.828 1 83 351 SER A CA 1
ATOM 2851 C C . SER A 1 351 ? -10.586 -29.312 -12.695 1 83 351 SER A C 1
ATOM 2853 O O . SER A 1 351 ? -9.828 -29.219 -13.664 1 83 351 SER A O 1
ATOM 2855 N N . CYS A 1 352 ? -10.172 -29.828 -11.523 1 85 352 CYS A N 1
ATOM 2856 C CA . CYS A 1 352 ? -8.727 -29.922 -11.383 1 85 352 CYS A CA 1
ATOM 2857 C C . CYS A 1 352 ? -8.32 -31.281 -10.812 1 85 352 CYS A C 1
ATOM 2859 O O . CYS A 1 352 ? -7.145 -31.641 -10.859 1 85 352 CYS A O 1
ATOM 2861 N N . HIS A 1 353 ? -9.164 -32.125 -10.344 1 86 353 HIS A N 1
ATOM 2862 C CA . HIS A 1 353 ? -8.812 -33.344 -9.594 1 86 353 HIS A CA 1
ATOM 2863 C C . HIS A 1 353 ? -7.98 -34.281 -10.445 1 86 353 HIS A C 1
ATOM 2865 O O . HIS A 1 353 ? -7.094 -34.969 -9.938 1 86 353 HIS A O 1
ATOM 2871 N N . GLU A 1 354 ? -8.188 -34.25 -11.68 1 87.38 354 GLU A N 1
ATOM 2872 C CA . GLU A 1 354 ? -7.48 -35.188 -12.539 1 87.38 354 GLU A CA 1
ATOM 2873 C C . GLU A 1 354 ? -5.992 -34.875 -12.617 1 87.38 354 GLU A C 1
ATOM 2875 O O . GLU A 1 354 ? -5.148 -35.781 -12.5 1 87.38 354 GLU A O 1
ATOM 2880 N N . VAL A 1 355 ? -5.762 -33.656 -12.828 1 86.94 355 VAL A N 1
ATOM 2881 C CA . VAL A 1 355 ? -4.367 -33.25 -12.914 1 86.94 355 VAL A CA 1
ATOM 2882 C C . VAL A 1 355 ? -3.684 -33.438 -11.562 1 86.94 355 VAL A C 1
ATOM 2884 O O . VAL A 1 355 ? -2.527 -33.875 -11.5 1 86.94 355 VAL A O 1
ATOM 2887 N N . LEU A 1 356 ? -4.355 -33.188 -10.523 1 89.88 356 LEU A N 1
ATOM 2888 C CA . LEU A 1 356 ? -3.814 -33.375 -9.18 1 89.88 356 LEU A CA 1
ATOM 2889 C C . LEU A 1 356 ? -3.58 -34.844 -8.898 1 89.88 356 LEU A C 1
ATOM 2891 O O . LEU A 1 356 ? -2.578 -35.219 -8.273 1 89.88 356 LEU A O 1
ATOM 2895 N N . ALA A 1 357 ? -4.5 -35.625 -9.367 1 92.38 357 ALA A N 1
ATOM 2896 C CA . ALA A 1 357 ? -4.367 -37.062 -9.18 1 92.38 357 ALA A CA 1
ATOM 2897 C C . ALA A 1 357 ? -3.141 -37.594 -9.914 1 92.38 357 ALA A C 1
ATOM 2899 O O . ALA A 1 357 ? -2.398 -38.438 -9.375 1 92.38 357 ALA A O 1
ATOM 2900 N N . LEU A 1 358 ? -2.953 -37.125 -11.102 1 93 358 LEU A N 1
ATOM 2901 C CA . LEU A 1 358 ? -1.77 -37.531 -11.852 1 93 358 LEU A CA 1
ATOM 2902 C C . LEU A 1 358 ? -0.495 -37.156 -11.102 1 93 358 LEU A C 1
ATOM 2904 O O . LEU A 1 358 ? 0.453 -37.938 -11.055 1 93 358 LEU A O 1
ATOM 2908 N N . ALA A 1 359 ? -0.504 -36.031 -10.508 1 92.94 359 ALA A N 1
ATOM 2909 C CA . ALA A 1 359 ? 0.68 -35.531 -9.797 1 92.94 359 ALA A CA 1
ATOM 2910 C C . ALA A 1 359 ? 1.003 -36.406 -8.602 1 92.94 359 ALA A C 1
ATOM 2912 O O . ALA A 1 359 ? 2.162 -36.781 -8.375 1 92.94 359 ALA A O 1
ATOM 2913 N N . ILE A 1 360 ? 0.009 -36.781 -7.836 1 93.06 360 ILE A N 1
ATOM 2914 C CA . ILE A 1 360 ? 0.251 -37.562 -6.617 1 93.06 360 ILE A CA 1
ATOM 2915 C C . ILE A 1 360 ? 0.663 -38.969 -6.98 1 93.06 360 ILE A C 1
ATOM 2917 O O . ILE A 1 360 ? 1.361 -39.656 -6.211 1 93.06 360 ILE A O 1
ATOM 2921 N N . VAL A 1 361 ? 0.26 -39.469 -8.125 1 95 361 VAL A N 1
ATOM 2922 C CA . VAL A 1 361 ? 0.652 -40.812 -8.586 1 95 361 VAL A CA 1
ATOM 2923 C C . VAL A 1 361 ? 2.172 -40.875 -8.727 1 95 361 VAL A C 1
ATOM 2925 O O . VAL A 1 361 ? 2.775 -41.938 -8.484 1 95 361 VAL A O 1
ATOM 2928 N N . PHE A 1 362 ? 2.758 -39.812 -9.094 1 95.44 362 PHE A N 1
ATOM 2929 C CA . PHE A 1 362 ? 4.199 -39.812 -9.32 1 95.44 362 PHE A CA 1
ATOM 2930 C C . PHE A 1 362 ? 4.953 -39.5 -8.031 1 95.44 362 PHE A C 1
ATOM 2932 O O . PHE A 1 362 ? 6.156 -39.25 -8.062 1 95.44 362 PHE A O 1
ATOM 2939 N N . ASP A 1 363 ? 4.289 -39.438 -6.973 1 92.81 363 ASP A N 1
ATOM 2940 C CA . ASP A 1 363 ? 4.902 -39.594 -5.656 1 92.81 363 ASP A CA 1
ATOM 2941 C C . ASP A 1 363 ? 4.992 -41.062 -5.254 1 92.81 363 ASP A C 1
ATOM 2943 O O . ASP A 1 363 ? 3.971 -41.719 -5.016 1 92.81 363 ASP A O 1
ATOM 2947 N N . PRO A 1 364 ? 6.16 -41.531 -5.234 1 92.88 364 PRO A N 1
ATOM 2948 C CA . PRO A 1 364 ? 6.32 -42.969 -5.016 1 92.88 364 PRO A CA 1
ATOM 2949 C C . PRO A 1 364 ? 5.762 -43.438 -3.668 1 92.88 364 PRO A C 1
ATOM 2951 O O . PRO A 1 364 ? 5.574 -44.625 -3.445 1 92.88 364 PRO A O 1
ATOM 2954 N N . ARG A 1 365 ? 5.449 -42.594 -2.777 1 90.5 365 ARG A N 1
ATOM 2955 C CA . ARG A 1 365 ? 4.875 -42.938 -1.48 1 90.5 365 ARG A CA 1
ATOM 2956 C C . ARG A 1 365 ? 3.396 -43.281 -1.61 1 90.5 365 ARG A C 1
ATOM 2958 O O . ARG A 1 365 ? 2.859 -44.031 -0.801 1 90.5 365 ARG A O 1
ATOM 2965 N N . TYR A 1 366 ? 2.721 -42.75 -2.615 1 90.06 366 TYR A N 1
ATOM 2966 C CA . TYR A 1 366 ? 1.264 -42.812 -2.641 1 90.06 366 TYR A CA 1
ATOM 2967 C C . TYR A 1 366 ? 0.78 -43.562 -3.867 1 90.06 366 TYR A C 1
ATOM 2969 O O . TYR A 1 366 ? 0.081 -44.594 -3.744 1 90.06 366 TYR A O 1
ATOM 2977 N N . LYS A 1 367 ? 1.104 -43.188 -5.117 1 92.12 367 LYS A N 1
ATOM 2978 C CA . LYS A 1 367 ? 0.791 -43.844 -6.379 1 92.12 367 LYS A CA 1
ATOM 2979 C C . LYS A 1 367 ? -0.718 -43.938 -6.59 1 92.12 367 LYS A C 1
ATOM 2981 O O . LYS A 1 367 ? -1.473 -43.094 -6.125 1 92.12 367 LYS A O 1
ATOM 2986 N N . LEU A 1 368 ? -1.167 -44.844 -7.383 1 91.75 368 LEU A N 1
ATOM 2987 C CA . LEU A 1 368 ? -2.557 -44.906 -7.816 1 91.75 368 LEU A CA 1
ATOM 2988 C C . LEU A 1 368 ? -3.451 -45.406 -6.695 1 91.75 368 LEU A C 1
ATOM 2990 O O . LEU A 1 368 ? -4.629 -45.062 -6.621 1 91.75 368 LEU A O 1
ATOM 2994 N N . SER A 1 369 ? -2.961 -46.188 -5.809 1 88.19 369 SER A N 1
ATOM 2995 C CA . SER A 1 369 ? -3.746 -46.75 -4.707 1 88.19 369 SER A CA 1
ATOM 2996 C C . SER A 1 369 ? -4.258 -45.656 -3.789 1 88.19 369 SER A C 1
ATOM 2998 O O . SER A 1 369 ? -5.387 -45.719 -3.295 1 88.19 369 SER A O 1
ATOM 3000 N N . PHE A 1 370 ? -3.438 -44.75 -3.588 1 89.38 370 PHE A N 1
ATOM 3001 C CA . PHE A 1 370 ? -3.82 -43.625 -2.734 1 89.38 370 PHE A CA 1
ATOM 3002 C C . PHE A 1 370 ? -4.938 -42.812 -3.379 1 89.38 370 PHE A C 1
ATOM 3004 O O . PHE A 1 370 ? -5.844 -42.344 -2.689 1 89.38 370 PHE A O 1
ATOM 3011 N N . VAL A 1 371 ? -4.891 -42.594 -4.715 1 92.06 371 VAL A N 1
ATOM 3012 C CA . VAL A 1 371 ? -5.918 -41.875 -5.449 1 92.06 371 VAL A CA 1
ATOM 3013 C C . VAL A 1 371 ? -7.262 -42.562 -5.301 1 92.06 371 VAL A C 1
ATOM 3015 O O . VAL A 1 371 ? -8.281 -41.938 -5.02 1 92.06 371 VAL A O 1
ATOM 3018 N N . LYS A 1 372 ? -7.215 -43.812 -5.41 1 89.62 372 LYS A N 1
ATOM 3019 C CA . LYS A 1 372 ? -8.43 -44.625 -5.266 1 89.62 372 LYS A CA 1
ATOM 3020 C C . LYS A 1 372 ? -9.016 -44.469 -3.861 1 89.62 372 LYS A C 1
ATOM 3022 O O . LYS A 1 372 ? -10.227 -44.281 -3.703 1 89.62 372 LYS A O 1
ATOM 3027 N N . PHE A 1 373 ? -8.219 -44.562 -2.934 1 89.38 373 PHE A N 1
ATOM 3028 C CA . PHE A 1 373 ? -8.609 -44.406 -1.537 1 89.38 373 PHE A CA 1
ATOM 3029 C C . PHE A 1 373 ? -9.273 -43.062 -1.3 1 89.38 373 PHE A C 1
ATOM 3031 O O . PHE A 1 373 ? -10.344 -42.969 -0.688 1 89.38 373 PHE A O 1
ATOM 3038 N N . CYS A 1 374 ? -8.648 -41.969 -1.818 1 87.62 374 CYS A N 1
ATOM 3039 C CA . CYS A 1 374 ? -9.117 -40.625 -1.601 1 87.62 374 CYS A CA 1
ATOM 3040 C C . CYS A 1 374 ? -10.453 -40.375 -2.301 1 87.62 374 CYS A C 1
ATOM 3042 O O . CYS A 1 374 ? -11.367 -39.781 -1.723 1 87.62 374 CYS A O 1
ATOM 3044 N N . TYR A 1 375 ? -10.562 -40.844 -3.557 1 89.31 375 TYR A N 1
ATOM 3045 C CA . TYR A 1 375 ? -11.82 -40.688 -4.277 1 89.31 375 TYR A CA 1
ATOM 3046 C C . TYR A 1 375 ? -12.953 -41.406 -3.529 1 89.31 375 TYR A C 1
ATOM 3048 O O . TYR A 1 375 ? -14.078 -40.875 -3.484 1 89.31 375 TYR A O 1
ATOM 3056 N N . GLY A 1 376 ? -12.641 -42.5 -2.879 1 88.25 376 GLY A N 1
ATOM 3057 C CA . GLY A 1 376 ? -13.633 -43.219 -2.113 1 88.25 376 GLY A CA 1
ATOM 3058 C C . GLY A 1 376 ? -14.094 -42.5 -0.869 1 88.25 376 GLY A C 1
ATOM 3059 O O . GLY A 1 376 ? -15.266 -42.562 -0.502 1 88.25 376 GLY A O 1
ATOM 3060 N N . LYS A 1 377 ? -13.242 -41.781 -0.258 1 85.31 377 LYS A N 1
ATOM 3061 C CA . LYS A 1 377 ? -13.555 -41.031 0.958 1 85.31 377 LYS A CA 1
ATOM 3062 C C . LYS A 1 377 ? -14.406 -39.812 0.647 1 85.31 377 LYS A C 1
ATOM 3064 O O . LYS A 1 377 ? -15.258 -39.438 1.453 1 85.31 377 LYS A O 1
ATOM 3069 N N . LEU A 1 378 ? -14.219 -39.219 -0.524 1 85.44 378 LEU A N 1
ATOM 3070 C CA . LEU A 1 378 ? -14.938 -38 -0.878 1 85.44 378 LEU A CA 1
ATOM 3071 C C . LEU A 1 378 ? -16.328 -38.344 -1.401 1 85.44 378 LEU A C 1
ATOM 3073 O O . LEU A 1 378 ? -17.312 -37.688 -1.026 1 85.44 378 LEU A O 1
ATOM 3077 N N . ASP A 1 379 ? -16.359 -39.281 -2.303 1 85.88 379 ASP A N 1
ATOM 3078 C CA . ASP A 1 379 ? -17.609 -39.719 -2.908 1 85.88 379 ASP A CA 1
ATOM 3079 C C . ASP A 1 379 ? -17.531 -41.188 -3.354 1 85.88 379 ASP A C 1
ATOM 3081 O O . ASP A 1 379 ? -17.062 -41.469 -4.449 1 85.88 379 ASP A O 1
ATOM 3085 N N . LYS A 1 380 ? -18.141 -42 -2.662 1 86.56 380 LYS A N 1
ATOM 3086 C CA . LYS A 1 380 ? -18.094 -43.438 -2.914 1 86.56 380 LYS A CA 1
ATOM 3087 C C . LYS A 1 380 ? -18.766 -43.812 -4.234 1 86.56 380 LYS A C 1
ATOM 3089 O O . LYS A 1 380 ? -18.312 -44.688 -4.949 1 86.56 380 LYS A O 1
ATOM 3094 N N . ALA A 1 381 ? -19.766 -43.062 -4.582 1 89.69 381 ALA A N 1
ATOM 3095 C CA . ALA A 1 381 ? -20.562 -43.406 -5.766 1 89.69 381 ALA A CA 1
ATOM 3096 C C . ALA A 1 381 ? -19.75 -43.188 -7.043 1 89.69 381 ALA A C 1
ATOM 3098 O O . ALA A 1 381 ? -19.844 -44 -7.977 1 89.69 381 ALA A O 1
ATOM 3099 N N . SER A 1 382 ? -18.953 -42.219 -7.082 1 89.38 382 SER A N 1
ATOM 3100 C CA . SER A 1 382 ? -18.234 -41.875 -8.305 1 89.38 382 SER A CA 1
ATOM 3101 C C . SER A 1 382 ? -16.781 -42.344 -8.234 1 89.38 382 SER A C 1
ATOM 3103 O O . SER A 1 382 ? -16.031 -42.188 -9.203 1 89.38 382 SER A O 1
ATOM 3105 N N . ALA A 1 383 ? -16.328 -42.969 -7.18 1 90.44 383 ALA A N 1
ATOM 3106 C CA . ALA A 1 383 ? -14.938 -43.25 -6.898 1 90.44 383 ALA A CA 1
ATOM 3107 C C . ALA A 1 383 ? -14.352 -44.188 -7.961 1 90.44 383 ALA A C 1
ATOM 3109 O O . ALA A 1 383 ? -13.266 -43.938 -8.492 1 90.44 383 ALA A O 1
ATOM 3110 N N . GLU A 1 384 ? -15.086 -45.25 -8.297 1 91.81 384 GLU A N 1
ATOM 3111 C CA . GLU A 1 384 ? -14.578 -46.219 -9.25 1 91.81 384 GLU A CA 1
ATOM 3112 C C . GLU A 1 384 ? -14.445 -45.625 -10.648 1 91.81 384 GLU A C 1
ATOM 3114 O O . GLU A 1 384 ? -13.461 -45.875 -11.344 1 91.81 384 GLU A O 1
ATOM 3119 N N . ASN A 1 385 ? -15.391 -44.938 -11.008 1 92.88 385 ASN A N 1
ATOM 3120 C CA . ASN A 1 385 ? -15.352 -44.312 -12.328 1 92.88 385 ASN A CA 1
ATOM 3121 C C . ASN A 1 385 ? -14.211 -43.312 -12.438 1 92.88 385 ASN A C 1
ATOM 3123 O O . ASN A 1 385 ? -13.523 -43.25 -13.461 1 92.88 385 ASN A O 1
ATOM 3127 N N . ARG A 1 386 ? -14.023 -42.531 -11.445 1 91.31 386 ARG A N 1
ATOM 3128 C CA . ARG A 1 386 ? -12.953 -41.531 -11.453 1 91.31 386 ARG A CA 1
ATOM 3129 C C . ARG A 1 386 ? -11.586 -42.219 -11.477 1 91.31 386 ARG A C 1
ATOM 3131 O O . ARG A 1 386 ? -10.672 -41.719 -12.148 1 91.31 386 ARG A O 1
ATOM 3138 N N . TYR A 1 387 ? -11.516 -43.25 -10.719 1 92.31 387 TYR A N 1
ATOM 3139 C CA . TYR A 1 387 ? -10.281 -44.031 -10.695 1 92.31 387 TYR A CA 1
ATOM 3140 C C . TYR A 1 387 ? -9.953 -44.562 -12.086 1 92.31 387 TYR A C 1
ATOM 3142 O O . TYR A 1 387 ? -8.812 -44.469 -12.547 1 92.31 387 TYR A O 1
ATOM 3150 N N . GLU A 1 388 ? -10.898 -45.156 -12.75 1 93.31 388 GLU A N 1
ATOM 3151 C CA . GLU A 1 388 ? -10.695 -45.719 -14.078 1 93.31 388 GLU A CA 1
ATOM 3152 C C . GLU A 1 388 ? -10.328 -44.625 -15.094 1 93.31 388 GLU A C 1
ATOM 3154 O O . GLU A 1 388 ? -9.492 -44.844 -15.969 1 93.31 388 GLU A O 1
ATOM 3159 N N . CYS A 1 389 ? -10.992 -43.594 -14.891 1 91.69 389 CYS A N 1
ATOM 3160 C CA . CYS A 1 389 ? -10.688 -42.469 -15.781 1 91.69 389 CYS A CA 1
ATOM 3161 C C . CYS A 1 389 ? -9.258 -42 -15.594 1 91.69 389 CYS A C 1
ATOM 3163 O O . CYS A 1 389 ? -8.555 -41.75 -16.578 1 91.69 389 CYS A O 1
ATOM 3165 N N . THR A 1 390 ? -8.836 -41.906 -14.383 1 91.88 390 THR A N 1
ATOM 3166 C CA . THR A 1 390 ? -7.469 -41.469 -14.078 1 91.88 390 THR A CA 1
ATOM 3167 C C . THR A 1 390 ? -6.457 -42.469 -14.648 1 91.88 390 THR A C 1
ATOM 3169 O O . THR A 1 390 ? -5.441 -42.062 -15.219 1 91.88 390 THR A O 1
ATOM 3172 N N . ARG A 1 391 ? -6.73 -43.719 -14.547 1 92.94 391 ARG A N 1
ATOM 3173 C CA . ARG A 1 391 ? -5.848 -44.781 -15.07 1 92.94 391 ARG A CA 1
ATOM 3174 C C . ARG A 1 391 ? -5.75 -44.688 -16.594 1 92.94 391 ARG A C 1
ATOM 3176 O O . ARG A 1 391 ? -4.656 -44.781 -17.156 1 92.94 391 ARG A O 1
ATOM 3183 N N . LYS A 1 392 ? -6.848 -44.5 -17.188 1 92.75 392 LYS A N 1
ATOM 3184 C CA . LYS A 1 392 ? -6.871 -44.375 -18.641 1 92.75 392 LYS A CA 1
ATOM 3185 C C . LYS A 1 392 ? -6.066 -43.188 -19.109 1 92.75 392 LYS A C 1
ATOM 3187 O O . LYS A 1 392 ? -5.336 -43.25 -20.109 1 92.75 392 LYS A O 1
ATOM 3192 N N . ARG A 1 393 ? -6.234 -42.156 -18.453 1 91.88 393 ARG A N 1
ATOM 3193 C CA . ARG A 1 393 ? -5.523 -40.938 -18.812 1 91.88 393 ARG A CA 1
ATOM 3194 C C . ARG A 1 393 ? -4.023 -41.094 -18.594 1 91.88 393 ARG A C 1
ATOM 3196 O O . ARG A 1 393 ? -3.223 -40.594 -19.391 1 91.88 393 ARG A O 1
ATOM 3203 N N . LEU A 1 394 ? -3.682 -41.719 -17.516 1 93.5 394 LEU A N 1
ATOM 3204 C CA . LEU A 1 394 ? -2.279 -42 -17.219 1 93.5 394 LEU A CA 1
ATOM 3205 C C . LEU A 1 394 ? -1.657 -42.875 -18.328 1 93.5 394 LEU A C 1
ATOM 3207 O O . LEU A 1 394 ? -0.553 -42.562 -18.797 1 93.5 394 LEU A O 1
ATOM 3211 N N . ASP A 1 395 ? -2.355 -43.875 -18.75 1 93.06 395 ASP A N 1
ATOM 3212 C CA . ASP A 1 395 ? -1.876 -44.75 -19.797 1 93.06 395 ASP A CA 1
ATOM 3213 C C . ASP A 1 395 ? -1.731 -44.031 -21.125 1 93.06 395 ASP A C 1
ATOM 3215 O O . ASP A 1 395 ? -0.751 -44.219 -21.844 1 93.06 395 ASP A O 1
ATOM 3219 N N . ARG A 1 396 ? -2.701 -43.219 -21.359 1 92.12 396 ARG A N 1
ATOM 3220 C CA . ARG A 1 396 ? -2.672 -42.469 -22.609 1 92.12 396 ARG A CA 1
ATOM 3221 C C . ARG A 1 396 ? -1.495 -41.5 -22.625 1 92.12 396 ARG A C 1
ATOM 3223 O O . ARG A 1 396 ? -0.82 -41.344 -23.656 1 92.12 396 ARG A O 1
ATOM 3230 N N . LEU A 1 397 ? -1.311 -40.812 -21.578 1 93 397 LEU A N 1
ATOM 3231 C CA . LEU A 1 397 ? -0.207 -39.875 -21.484 1 93 397 LEU A CA 1
ATOM 3232 C C . LEU A 1 397 ? 1.136 -40.562 -21.609 1 93 397 LEU A C 1
ATOM 3234 O O . LEU A 1 397 ? 2.031 -40.094 -22.312 1 93 397 LEU A O 1
ATOM 3238 N N . PHE A 1 398 ? 1.265 -41.719 -20.969 1 93.94 398 PHE A N 1
ATOM 3239 C CA . PHE A 1 398 ? 2.5 -42.5 -21.031 1 93.94 398 PHE A CA 1
ATOM 3240 C C . PHE A 1 398 ? 2.777 -42.938 -22.469 1 93.94 398 PHE A C 1
ATOM 3242 O O . PHE A 1 398 ? 3.918 -42.906 -22.922 1 93.94 398 PHE A O 1
ATOM 3249 N N . LYS A 1 399 ? 1.743 -43.375 -23.078 1 91.25 399 LYS A N 1
ATOM 3250 C CA . LYS A 1 399 ? 1.891 -43.812 -24.469 1 91.25 399 LYS A CA 1
ATOM 3251 C C . LYS A 1 399 ? 2.395 -42.656 -25.344 1 91.25 399 LYS A C 1
ATOM 3253 O O . LYS A 1 399 ? 3.24 -42.875 -26.219 1 91.25 399 LYS A O 1
ATOM 3258 N N . THR A 1 400 ? 1.878 -41.531 -25.109 1 90.31 400 THR A N 1
ATOM 3259 C CA . THR A 1 400 ? 2.287 -40.375 -25.891 1 90.31 400 THR A CA 1
ATOM 3260 C C . THR A 1 400 ? 3.764 -40.062 -25.672 1 90.31 400 THR A C 1
ATOM 3262 O O . THR A 1 400 ? 4.496 -39.781 -26.625 1 90.31 400 THR A O 1
ATOM 3265 N N . TYR A 1 401 ? 4.227 -40.094 -24.469 1 91 401 TYR A N 1
ATOM 3266 C CA . TYR A 1 401 ? 5.633 -39.875 -24.172 1 91 401 TYR A CA 1
ATOM 3267 C C . TYR A 1 401 ? 6.512 -40.938 -24.781 1 91 401 TYR A C 1
ATOM 3269 O O . TYR A 1 401 ? 7.586 -40.656 -25.312 1 91 401 TYR A O 1
ATOM 3277 N N . SER A 1 402 ? 6.066 -42.188 -24.688 1 88.5 402 SER A N 1
ATOM 3278 C CA . SER A 1 402 ? 6.805 -43.312 -25.25 1 88.5 402 SER A CA 1
ATOM 3279 C C . SER A 1 402 ? 6.941 -43.188 -26.766 1 88.5 402 SER A C 1
ATOM 3281 O O . SER A 1 402 ? 8.016 -43.406 -27.312 1 88.5 402 SER A O 1
ATOM 3283 N N . ASP A 1 403 ? 5.883 -42.75 -27.391 1 85.94 403 ASP A N 1
ATOM 3284 C CA . ASP A 1 403 ? 5.887 -42.594 -28.828 1 85.94 403 ASP A CA 1
ATOM 3285 C C . ASP A 1 403 ? 6.828 -41.438 -29.25 1 85.94 403 ASP A C 1
ATOM 3287 O O . ASP A 1 403 ? 7.547 -41.562 -30.25 1 85.94 403 ASP A O 1
ATOM 3291 N N . GLN A 1 404 ? 6.805 -40.438 -28.547 1 83.31 404 GLN A N 1
ATOM 3292 C CA . GLN A 1 404 ? 7.648 -39.312 -28.859 1 83.31 404 GLN A CA 1
ATOM 3293 C C . GLN A 1 404 ? 9.125 -39.656 -28.719 1 83.31 404 GLN A C 1
ATOM 3295 O O . GLN A 1 404 ? 9.953 -39.25 -29.531 1 83.31 404 GLN A O 1
ATOM 3300 N N . LEU A 1 405 ? 9.445 -40.281 -27.672 1 81.81 405 LEU A N 1
ATOM 3301 C CA . LEU A 1 405 ? 10.828 -40.688 -27.453 1 81.81 405 LEU A CA 1
ATOM 3302 C C . LEU A 1 405 ? 11.289 -41.688 -28.516 1 81.81 405 LEU A C 1
ATOM 3304 O O . LEU A 1 405 ? 12.438 -41.625 -28.953 1 81.81 405 LEU A O 1
ATOM 3308 N N . PHE A 1 406 ? 10.398 -42.5 -28.859 1 77.25 406 PHE A N 1
ATOM 3309 C CA . PHE A 1 406 ? 10.695 -43.469 -29.891 1 77.25 406 PHE A CA 1
ATOM 3310 C C . PHE A 1 406 ? 10.984 -42.781 -31.234 1 77.25 406 PHE A C 1
ATOM 3312 O O . PHE A 1 406 ? 11.945 -43.156 -31.922 1 77.25 406 PHE A O 1
ATOM 3319 N N . GLU A 1 407 ? 10.219 -41.906 -31.531 1 76.31 407 GLU A N 1
ATOM 3320 C CA . GLU A 1 407 ? 10.398 -41.156 -32.781 1 76.31 407 GLU A CA 1
ATOM 3321 C C . GLU A 1 407 ? 11.719 -40.375 -32.781 1 76.31 407 GLU A C 1
ATOM 3323 O O . GLU A 1 407 ? 12.406 -40.312 -33.812 1 76.31 407 GLU A O 1
ATOM 3328 N N . SER A 1 408 ? 12.016 -39.875 -31.703 1 75.19 408 SER A N 1
ATOM 3329 C CA . SER A 1 408 ? 13.266 -39.125 -31.594 1 75.19 408 SER A CA 1
ATOM 3330 C C . SER A 1 408 ? 14.477 -40.031 -31.75 1 75.19 408 SER A C 1
ATOM 3332 O O . SER A 1 408 ? 15.469 -39.656 -32.375 1 75.19 408 SER A O 1
ATOM 3334 N N . HIS A 1 409 ? 14.398 -41.25 -31.234 1 71.88 409 HIS A N 1
ATOM 3335 C CA . HIS A 1 409 ? 15.484 -42.219 -31.328 1 71.88 409 HIS A CA 1
ATOM 3336 C C . HIS A 1 409 ? 15.625 -42.75 -32.75 1 71.88 409 HIS A C 1
ATOM 3338 O O . HIS A 1 409 ? 16.734 -43.031 -33.219 1 71.88 409 HIS A O 1
ATOM 3344 N N . LEU A 1 410 ? 14.477 -43 -33.344 1 65.06 410 LEU A N 1
ATOM 3345 C CA . LEU A 1 410 ? 14.5 -43.469 -34.719 1 65.06 410 LEU A CA 1
ATOM 3346 C C . LEU A 1 410 ? 15.219 -42.5 -35.625 1 65.06 410 LEU A C 1
ATOM 3348 O O . LEU A 1 410 ? 15.977 -42.875 -36.5 1 65.06 410 LEU A O 1
ATOM 3352 N N . ASN A 1 411 ? 15.047 -41.312 -35.344 1 63.56 411 ASN A N 1
ATOM 3353 C CA . ASN A 1 411 ? 15.672 -40.281 -36.156 1 63.56 411 ASN A CA 1
ATOM 3354 C C . ASN A 1 411 ? 17.188 -40.219 -35.906 1 63.56 411 ASN A C 1
ATOM 3356 O O . ASN A 1 411 ? 17.938 -39.875 -36.812 1 63.56 411 ASN A O 1
ATOM 3360 N N . GLU A 1 412 ? 17.469 -40.656 -34.688 1 60.28 412 GLU A N 1
ATOM 3361 C CA . GLU A 1 412 ? 18.891 -40.688 -34.375 1 60.28 412 GLU A CA 1
ATOM 3362 C C . GLU A 1 412 ? 19.531 -41.969 -34.812 1 60.28 412 GLU A C 1
ATOM 3364 O O . GLU A 1 412 ? 20.75 -42.031 -35.062 1 60.28 412 GLU A O 1
ATOM 3369 N N . MET A 1 413 ? 18.922 -43.219 -34.688 1 57.31 413 MET A N 1
ATOM 3370 C CA . MET A 1 413 ? 19.391 -44.594 -34.844 1 57.31 413 MET A CA 1
ATOM 3371 C C . MET A 1 413 ? 19.625 -44.906 -36.312 1 57.31 413 MET A C 1
ATOM 3373 O O . MET A 1 413 ? 20.016 -46.031 -36.625 1 57.31 413 MET A O 1
ATOM 3377 N N . LYS A 1 414 ? 19.359 -44.344 -37.375 1 56.69 414 LYS A N 1
ATOM 3378 C CA . LYS A 1 414 ? 19.547 -44.969 -38.656 1 56.69 414 LYS A CA 1
ATOM 3379 C C . LYS A 1 414 ? 20.766 -45.906 -38.656 1 56.69 414 LYS A C 1
ATOM 3381 O O . LYS A 1 414 ? 20.75 -46.969 -39.281 1 56.69 414 LYS A O 1
ATOM 3386 N N . ASP A 1 415 ? 21.719 -45.562 -37.844 1 52.75 415 ASP A N 1
ATOM 3387 C CA . ASP A 1 415 ? 22.906 -46.344 -38.156 1 52.75 415 ASP A CA 1
ATOM 3388 C C . ASP A 1 415 ? 23.328 -47.188 -36.938 1 52.75 415 ASP A C 1
ATOM 3390 O O . ASP A 1 415 ? 24.328 -47.906 -37 1 52.75 415 ASP A O 1
ATOM 3394 N N . ASP A 1 416 ? 22.594 -47 -35.75 1 54.53 416 ASP A N 1
ATOM 3395 C CA . ASP A 1 416 ? 23.281 -47.625 -34.625 1 54.53 416 ASP A CA 1
ATOM 3396 C C . ASP A 1 416 ? 22.5 -48.844 -34.094 1 54.53 416 ASP A C 1
ATOM 3398 O O . ASP A 1 416 ? 21.328 -48.719 -33.75 1 54.53 416 ASP A O 1
ATOM 3402 N N . ILE A 1 417 ? 22.875 -50.156 -34.281 1 56.66 417 ILE A N 1
ATOM 3403 C CA . ILE A 1 417 ? 22.312 -51.469 -33.938 1 56.66 417 ILE A CA 1
ATOM 3404 C C . ILE A 1 417 ? 21.828 -51.438 -32.5 1 56.66 417 ILE A C 1
ATOM 3406 O O . ILE A 1 417 ? 20.766 -51.969 -32.188 1 56.66 417 ILE A O 1
ATOM 3410 N N . ILE A 1 418 ? 22.656 -50.844 -31.594 1 53.78 418 ILE A N 1
ATOM 3411 C CA . ILE A 1 418 ? 22.344 -50.844 -30.172 1 53.78 418 ILE A CA 1
ATOM 3412 C C . ILE A 1 418 ? 21.062 -50.062 -29.922 1 53.78 418 ILE A C 1
ATOM 3414 O O . ILE A 1 418 ? 20.188 -50.469 -29.172 1 53.78 418 ILE A O 1
ATOM 3418 N N . LYS A 1 419 ? 21.031 -49.031 -30.547 1 59.91 419 LYS A N 1
ATOM 3419 C CA . LYS A 1 419 ? 19.828 -48.219 -30.406 1 59.91 419 LYS A CA 1
ATOM 3420 C C . LYS A 1 419 ? 18.609 -48.938 -30.953 1 59.91 419 LYS A C 1
ATOM 3422 O O . LYS A 1 419 ? 17.516 -48.844 -30.406 1 59.91 419 LYS A O 1
ATOM 3427 N N . GLY A 1 420 ? 18.891 -49.719 -32.062 1 55.81 420 GLY A N 1
ATOM 3428 C CA . GLY A 1 420 ? 17.828 -50.562 -32.625 1 55.81 420 GLY A CA 1
ATOM 3429 C C . GLY A 1 420 ? 17.328 -51.594 -31.641 1 55.81 420 GLY A C 1
ATOM 3430 O O . GLY A 1 420 ? 16.125 -51.844 -31.547 1 55.81 420 GLY A O 1
ATOM 3431 N N . PHE A 1 421 ? 18.297 -52.188 -30.984 1 57.47 421 PHE A N 1
ATOM 3432 C CA . PHE A 1 421 ? 17.922 -53.188 -30 1 57.47 421 PHE A CA 1
ATOM 3433 C C . PHE A 1 421 ? 17.109 -52.562 -28.875 1 57.47 421 PHE A C 1
ATOM 3435 O O . PHE A 1 421 ? 16.141 -53.156 -28.391 1 57.47 421 PHE A O 1
ATOM 3442 N N . ASP A 1 422 ? 17.547 -51.438 -28.453 1 58.47 422 ASP A N 1
ATOM 3443 C CA . ASP A 1 422 ? 16.828 -50.719 -27.406 1 58.47 422 ASP A CA 1
ATOM 3444 C C . ASP A 1 422 ? 15.383 -50.438 -27.812 1 58.47 422 ASP A C 1
ATOM 3446 O O . ASP A 1 422 ? 14.461 -50.594 -27 1 58.47 422 ASP A O 1
ATOM 3450 N N . ILE A 1 423 ? 15.25 -50.156 -29.062 1 58.38 423 ILE A N 1
ATOM 3451 C CA . ILE A 1 423 ? 13.922 -49.906 -29.609 1 58.38 423 ILE A CA 1
ATOM 3452 C C . ILE A 1 423 ? 13.133 -51.219 -29.625 1 58.38 423 ILE A C 1
ATOM 3454 O O . ILE A 1 423 ? 11.945 -51.25 -29.312 1 58.38 423 ILE A O 1
ATOM 3458 N N . TYR A 1 424 ? 13.844 -52.312 -30.078 1 55.16 424 TYR A N 1
ATOM 3459 C CA . TYR A 1 424 ? 13.25 -53.625 -30.094 1 55.16 424 TYR A CA 1
ATOM 3460 C C . TYR A 1 424 ? 12.742 -54.031 -28.719 1 55.16 424 TYR A C 1
ATOM 3462 O O . TYR A 1 424 ? 11.633 -54.562 -28.578 1 55.16 424 TYR A O 1
ATOM 3470 N N . CYS A 1 425 ? 13.555 -53.812 -27.734 1 53.53 425 CYS A N 1
ATOM 3471 C CA . CYS A 1 425 ? 13.172 -54.188 -26.375 1 53.53 425 CYS A CA 1
ATOM 3472 C C . CYS A 1 425 ? 11.977 -53.375 -25.906 1 53.53 425 CYS A C 1
ATOM 3474 O O . CYS A 1 425 ? 11.055 -53.906 -25.281 1 53.53 425 CYS A O 1
ATOM 3476 N N . ARG A 1 426 ? 11.961 -52.094 -26.188 1 58 426 ARG A N 1
ATOM 3477 C CA . ARG A 1 426 ? 10.898 -51.188 -25.766 1 58 426 ARG A CA 1
ATOM 3478 C C . ARG A 1 426 ? 9.57 -51.562 -26.422 1 58 426 ARG A C 1
ATOM 3480 O O . ARG A 1 426 ? 8.516 -51.469 -25.781 1 58 426 ARG A O 1
ATOM 3487 N N . THR A 1 427 ? 9.688 -51.938 -27.656 1 54.84 427 THR A N 1
ATOM 3488 C CA . THR A 1 427 ? 8.5 -52.375 -28.375 1 54.84 427 THR A CA 1
ATOM 3489 C C . THR A 1 427 ? 7.926 -53.656 -27.766 1 54.84 427 THR A C 1
ATOM 3491 O O . THR A 1 427 ? 6.703 -53.812 -27.688 1 54.84 427 THR A O 1
ATOM 3494 N N . LYS A 1 428 ? 8.758 -54.594 -27.422 1 54.16 428 LYS A N 1
ATOM 3495 C CA . LYS A 1 428 ? 8.336 -55.844 -26.781 1 54.16 428 LYS A CA 1
ATOM 3496 C C . LYS A 1 428 ? 7.715 -55.562 -25.422 1 54.16 428 LYS A C 1
ATOM 3498 O O . LYS A 1 428 ? 6.754 -56.25 -25.016 1 54.16 428 LYS A O 1
ATOM 3503 N N . GLU A 1 429 ? 8.32 -54.625 -24.656 1 55.22 429 GLU A N 1
ATOM 3504 C CA . GLU A 1 429 ? 7.805 -54.312 -23.344 1 55.22 429 GLU A CA 1
ATOM 3505 C C . GLU A 1 429 ? 6.449 -53.594 -23.422 1 55.22 429 GLU A C 1
ATOM 3507 O O . GLU A 1 429 ? 5.574 -53.844 -22.594 1 55.22 429 GLU A O 1
ATOM 3512 N N . SER A 1 430 ? 6.328 -52.688 -24.406 1 55.69 430 SER A N 1
ATOM 3513 C CA . SER A 1 430 ? 5.039 -52.062 -24.641 1 55.69 430 SER A CA 1
ATOM 3514 C C . SER A 1 430 ? 3.955 -53.062 -24.953 1 55.69 430 SER A C 1
ATOM 3516 O O . SER A 1 430 ? 2.799 -52.906 -24.562 1 55.69 430 SER A O 1
ATOM 3518 N N . ASN A 1 431 ? 4.379 -54.188 -25.672 1 51.06 431 ASN A N 1
ATOM 3519 C CA . ASN A 1 431 ? 3.439 -55.25 -26.047 1 51.06 431 ASN A CA 1
ATOM 3520 C C . ASN A 1 431 ? 3.178 -56.219 -24.906 1 51.06 431 ASN A C 1
ATOM 3522 O O . ASN A 1 431 ? 2.146 -56.875 -24.875 1 51.06 431 ASN A O 1
ATOM 3526 N N . SER A 1 432 ? 4.184 -56.5 -24.078 1 49.44 432 SER A N 1
ATOM 3527 C CA . SER A 1 432 ? 3.998 -57.531 -23.047 1 49.44 432 SER A CA 1
ATOM 3528 C C . SER A 1 432 ? 3.338 -56.938 -21.812 1 49.44 432 SER A C 1
ATOM 3530 O O . SER A 1 432 ? 3.221 -57.625 -20.781 1 49.44 432 SER A O 1
ATOM 3532 N N . GLY A 1 433 ? 2.574 -55.875 -21.906 1 58.25 433 GLY A N 1
ATOM 3533 C CA . GLY A 1 433 ? 1.842 -55.344 -20.766 1 58.25 433 GLY A CA 1
ATOM 3534 C C . GLY A 1 433 ? 2.744 -54.781 -19.672 1 58.25 433 GLY A C 1
ATOM 3535 O O . GLY A 1 433 ? 2.27 -54.188 -18.703 1 58.25 433 GLY A O 1
ATOM 3536 N N . ASN A 1 434 ? 4.07 -55.062 -19.734 1 70.06 434 ASN A N 1
ATOM 3537 C CA . ASN A 1 434 ? 4.965 -54.656 -18.656 1 70.06 434 ASN A CA 1
ATOM 3538 C C . ASN A 1 434 ? 5.617 -53.281 -18.938 1 70.06 434 ASN A C 1
ATOM 3540 O O . ASN A 1 434 ? 6.836 -53.219 -19.078 1 70.06 434 ASN A O 1
ATOM 3544 N N . SER A 1 435 ? 4.957 -52.25 -19.188 1 85.62 435 SER A N 1
ATOM 3545 C CA . SER A 1 435 ? 5.461 -50.906 -19.422 1 85.62 435 SER A CA 1
ATOM 3546 C C . SER A 1 435 ? 6.145 -50.344 -18.172 1 85.62 435 SER A C 1
ATOM 3548 O O . SER A 1 435 ? 5.961 -50.875 -17.078 1 85.62 435 SER A O 1
ATOM 3550 N N . SER A 1 436 ? 7.09 -49.438 -18.391 1 90.69 436 SER A N 1
ATOM 3551 C CA . SER A 1 436 ? 7.754 -48.781 -17.281 1 90.69 436 SER A CA 1
ATOM 3552 C C . SER A 1 436 ? 6.738 -48.219 -16.297 1 90.69 436 SER A C 1
ATOM 3554 O O . SER A 1 436 ? 6.969 -48.188 -15.086 1 90.69 436 SER A O 1
ATOM 3556 N N . LEU A 1 437 ? 5.66 -47.812 -16.844 1 93.69 437 LEU A N 1
ATOM 3557 C CA . LEU A 1 437 ? 4.59 -47.281 -16 1 93.69 437 LEU A CA 1
ATOM 3558 C C . LEU A 1 437 ? 4.012 -48.375 -15.109 1 93.69 437 LEU A C 1
ATOM 3560 O O . LEU A 1 437 ? 3.859 -48.188 -13.906 1 93.69 437 LEU A O 1
ATOM 3564 N N . ASN A 1 438 ? 3.713 -49.531 -15.68 1 91.88 438 ASN A N 1
ATOM 3565 C CA . ASN A 1 438 ? 3.172 -50.625 -14.906 1 91.88 438 ASN A CA 1
ATOM 3566 C C . ASN A 1 438 ? 4.18 -51.125 -13.875 1 91.88 438 ASN A C 1
ATOM 3568 O O . ASN A 1 438 ? 3.801 -51.531 -12.766 1 91.88 438 ASN A O 1
ATOM 3572 N N . LEU A 1 439 ? 5.367 -51.156 -14.297 1 92.5 439 LEU A N 1
ATOM 3573 C CA . LEU A 1 439 ? 6.414 -51.531 -13.359 1 92.5 439 LEU A CA 1
ATOM 3574 C C . LEU A 1 439 ? 6.414 -50.625 -12.141 1 92.5 439 LEU A C 1
ATOM 3576 O O . LEU A 1 439 ? 6.422 -51.094 -11 1 92.5 439 LEU A O 1
ATOM 3580 N N . TYR A 1 440 ? 6.426 -49.344 -12.383 1 94.5 440 TYR A N 1
ATOM 3581 C CA . TYR A 1 440 ? 6.414 -48.375 -11.312 1 94.5 440 TYR A CA 1
ATOM 3582 C C . TYR A 1 440 ? 5.18 -48.531 -10.43 1 94.5 440 TYR A C 1
ATOM 3584 O O . TYR A 1 440 ? 5.289 -48.531 -9.203 1 94.5 440 TYR A O 1
ATOM 3592 N N . LEU A 1 441 ? 4.02 -48.656 -11.07 1 93.56 441 LEU A N 1
ATOM 3593 C CA . LEU A 1 441 ? 2.762 -48.719 -10.336 1 93.56 441 LEU A CA 1
ATOM 3594 C C . LEU A 1 441 ? 2.686 -50 -9.5 1 93.56 441 LEU A C 1
ATOM 3596 O O . LEU A 1 441 ? 2.068 -50 -8.43 1 93.56 441 LEU A O 1
ATOM 3600 N N . ASN A 1 442 ? 3.359 -51.031 -9.945 1 90.56 442 ASN A N 1
ATOM 3601 C CA . ASN A 1 442 ? 3.26 -52.312 -9.281 1 90.56 442 ASN A CA 1
ATOM 3602 C C . ASN A 1 442 ? 4.336 -52.469 -8.211 1 90.56 442 ASN A C 1
ATOM 3604 O O . ASN A 1 442 ? 4.211 -53.312 -7.324 1 90.56 442 ASN A O 1
ATOM 3608 N N . GLU A 1 443 ? 5.32 -51.75 -8.367 1 90.88 443 GLU A N 1
ATOM 3609 C CA . GLU A 1 443 ? 6.348 -51.812 -7.328 1 90.88 443 GLU A CA 1
ATOM 3610 C C . GLU A 1 443 ? 5.824 -51.281 -5.996 1 90.88 443 GLU A C 1
ATOM 3612 O O . GLU A 1 443 ? 4.922 -50.438 -5.965 1 90.88 443 GLU A O 1
ATOM 3617 N N . GLN A 1 444 ? 6.457 -51.719 -4.961 1 87.62 444 GLN A N 1
ATOM 3618 C CA . GLN A 1 444 ? 6.031 -51.344 -3.619 1 87.62 444 GLN A CA 1
ATOM 3619 C C . GLN A 1 444 ? 6.25 -49.844 -3.381 1 87.62 444 GLN A C 1
ATOM 3621 O O . GLN A 1 444 ? 7.25 -49.281 -3.826 1 87.62 444 GLN A O 1
ATOM 3626 N N . ASN A 1 445 ? 5.32 -49.344 -2.633 1 88.69 445 ASN A N 1
ATOM 3627 C CA . ASN A 1 445 ? 5.422 -47.938 -2.281 1 88.69 445 ASN A CA 1
ATOM 3628 C C . ASN A 1 445 ? 6.621 -47.656 -1.375 1 88.69 445 ASN A C 1
ATOM 3630 O O . ASN A 1 445 ? 6.988 -48.531 -0.557 1 88.69 445 ASN A O 1
ATOM 3634 N N . VAL A 1 446 ? 7.191 -46.562 -1.632 1 87.56 446 VAL A N 1
ATOM 3635 C CA . VAL A 1 446 ? 8.297 -46.156 -0.77 1 87.56 446 VAL A CA 1
ATOM 3636 C C . VAL A 1 446 ? 7.766 -45.781 0.615 1 87.56 446 VAL A C 1
ATOM 3638 O O . VAL A 1 446 ? 6.801 -45.031 0.738 1 87.56 446 VAL A O 1
ATOM 3641 N N . ARG A 1 447 ? 8.32 -46.469 1.753 1 79.75 447 ARG A N 1
ATOM 3642 C CA . ARG A 1 447 ? 7.887 -46.281 3.131 1 79.75 447 ARG A CA 1
ATOM 3643 C C . ARG A 1 447 ? 8.648 -45.125 3.77 1 79.75 447 ARG A C 1
ATOM 3645 O O . ARG A 1 447 ? 9.836 -45.25 4.078 1 79.75 447 ARG A O 1
ATOM 3652 N N . CYS A 1 448 ? 8.414 -43.75 3.326 1 67.12 448 CYS A N 1
ATOM 3653 C CA . CYS A 1 448 ? 9.125 -42.625 3.922 1 67.12 448 CYS A CA 1
ATOM 3654 C C . CYS A 1 448 ? 8.148 -41.688 4.598 1 67.12 448 CYS A C 1
ATOM 3656 O O . CYS A 1 448 ? 7.145 -41.281 4.004 1 67.12 448 CYS A O 1
ATOM 3658 N N . GLN A 1 449 ? 8.219 -41.625 5.98 1 61.28 449 GLN A N 1
ATOM 3659 C CA . GLN A 1 449 ? 7.328 -40.781 6.746 1 61.28 449 GLN A CA 1
ATOM 3660 C C . GLN A 1 449 ? 7.762 -39.312 6.664 1 61.28 449 GLN A C 1
ATOM 3662 O O . GLN A 1 449 ? 6.969 -38.406 6.93 1 61.28 449 GLN A O 1
ATOM 3667 N N . LYS A 1 450 ? 9.102 -39 6.211 1 64.5 450 LYS A N 1
ATOM 3668 C CA . LYS A 1 450 ? 9.633 -37.625 6.262 1 64.5 450 LYS A CA 1
ATOM 3669 C C . LYS A 1 450 ? 9.398 -36.906 4.941 1 64.5 450 LYS A C 1
ATOM 3671 O O . LYS A 1 450 ? 8.867 -37.5 3.992 1 64.5 450 LYS A O 1
ATOM 3676 N N . GLN A 1 451 ? 9.727 -35.719 4.938 1 73.94 451 GLN A N 1
ATOM 3677 C CA . GLN A 1 451 ? 9.719 -34.875 3.744 1 73.94 451 GLN A CA 1
ATOM 3678 C C . GLN A 1 451 ? 10.664 -35.438 2.676 1 73.94 451 GLN A C 1
ATOM 3680 O O . GLN A 1 451 ? 11.828 -35.688 2.951 1 73.94 451 GLN A O 1
ATOM 3685 N N . MET A 1 452 ? 10.031 -36 1.606 1 83.25 452 MET A N 1
ATOM 3686 C CA . MET A 1 452 ? 10.781 -36.594 0.494 1 83.25 452 MET A CA 1
ATOM 3687 C C . MET A 1 452 ? 10.867 -35.625 -0.673 1 83.25 452 MET A C 1
ATOM 3689 O O . MET A 1 452 ? 9.875 -34.969 -1.023 1 83.25 452 MET A O 1
ATOM 3693 N N . ASP A 1 453 ? 12.086 -35.5 -1.18 1 88.5 453 ASP A N 1
ATOM 3694 C CA . ASP A 1 453 ? 12.266 -34.812 -2.441 1 88.5 453 ASP A CA 1
ATOM 3695 C C . ASP A 1 453 ? 11.961 -35.719 -3.633 1 88.5 453 ASP A C 1
ATOM 3697 O O . ASP A 1 453 ? 12.82 -36.469 -4.078 1 88.5 453 ASP A O 1
ATOM 3701 N N . VAL A 1 454 ? 10.797 -35.562 -4.137 1 92.62 454 VAL A N 1
ATOM 3702 C CA . VAL A 1 454 ? 10.281 -36.469 -5.164 1 92.62 454 VAL A CA 1
ATOM 3703 C C . VAL A 1 454 ? 11.109 -36.312 -6.438 1 92.62 454 VAL A C 1
ATOM 3705 O O . VAL A 1 454 ? 11.352 -37.312 -7.148 1 92.62 454 VAL A O 1
ATOM 3708 N N . LEU A 1 455 ? 11.578 -35.188 -6.746 1 94.12 455 LEU A N 1
ATOM 3709 C CA . LEU A 1 455 ? 12.359 -34.969 -7.961 1 94.12 455 LEU A CA 1
ATOM 3710 C C . LEU A 1 455 ? 13.711 -35.656 -7.871 1 94.12 455 LEU A C 1
ATOM 3712 O O . LEU A 1 455 ? 14.156 -36.281 -8.836 1 94.12 455 LEU A O 1
ATOM 3716 N N . SER A 1 456 ? 14.352 -35.531 -6.715 1 93.12 456 SER A N 1
ATOM 3717 C CA . SER A 1 456 ? 15.617 -36.25 -6.52 1 93.12 456 SER A CA 1
ATOM 3718 C C . SER A 1 456 ? 15.438 -37.75 -6.637 1 93.12 456 SER A C 1
ATOM 3720 O O . SER A 1 456 ? 16.312 -38.438 -7.168 1 93.12 456 SER A O 1
ATOM 3722 N N . TRP A 1 457 ? 14.375 -38.219 -6.125 1 94 457 TRP A N 1
ATOM 3723 C CA . TRP A 1 457 ? 14.094 -39.625 -6.207 1 94 457 TRP A CA 1
ATOM 3724 C C . TRP A 1 457 ? 13.969 -40.094 -7.656 1 94 457 TRP A C 1
ATOM 3726 O O . TRP A 1 457 ? 14.523 -41.125 -8.047 1 94 457 TRP A O 1
ATOM 3736 N N . TRP A 1 458 ? 13.234 -39.375 -8.438 1 95.31 458 TRP A N 1
ATOM 3737 C CA . TRP A 1 458 ? 13.039 -39.719 -9.844 1 95.31 458 TRP A CA 1
ATOM 3738 C C . TRP A 1 458 ? 14.359 -39.625 -10.609 1 95.31 458 TRP A C 1
ATOM 3740 O O . TRP A 1 458 ? 14.617 -40.438 -11.508 1 95.31 458 TRP A O 1
ATOM 3750 N N . LYS A 1 459 ? 15.156 -38.625 -10.273 1 94.31 459 LYS A N 1
ATOM 3751 C CA . LYS A 1 459 ? 16.484 -38.531 -10.883 1 94.31 459 LYS A CA 1
ATOM 3752 C C . LYS A 1 459 ? 17.297 -39.812 -10.641 1 94.31 459 LYS A C 1
ATOM 3754 O O . LYS A 1 459 ? 17.906 -40.344 -11.57 1 94.31 459 LYS A O 1
ATOM 3759 N N . GLU A 1 460 ? 17.25 -40.312 -9.477 1 94.56 460 GLU A N 1
ATOM 3760 C CA . GLU A 1 460 ? 18.047 -41.469 -9.07 1 94.56 460 GLU A CA 1
ATOM 3761 C C . GLU A 1 460 ? 17.484 -42.75 -9.68 1 94.56 460 GLU A C 1
ATOM 3763 O O . GLU A 1 460 ? 18.219 -43.719 -9.945 1 94.56 460 GLU A O 1
ATOM 3768 N N . ASN A 1 461 ? 16.203 -42.781 -9.945 1 94.44 461 ASN A N 1
ATOM 3769 C CA . ASN A 1 461 ? 15.562 -44.031 -10.398 1 94.44 461 ASN A CA 1
ATOM 3770 C C . ASN A 1 461 ? 15.32 -44 -11.898 1 94.44 461 ASN A C 1
ATOM 3772 O O . ASN A 1 461 ? 14.617 -44.875 -12.43 1 94.44 461 ASN A O 1
ATOM 3776 N N . GLU A 1 462 ? 15.852 -43.031 -12.539 1 93.06 462 GLU A N 1
ATOM 3777 C CA . GLU A 1 462 ? 15.68 -42.938 -13.984 1 93.06 462 GLU A CA 1
ATOM 3778 C C . GLU A 1 462 ? 16.172 -44.188 -14.688 1 93.06 462 GLU A C 1
ATOM 3780 O O . GLU A 1 462 ? 15.516 -44.719 -15.586 1 93.06 462 GLU A O 1
ATOM 3785 N N . PRO A 1 463 ? 17.344 -44.781 -14.32 1 91.88 463 PRO A N 1
ATOM 3786 C CA . PRO A 1 463 ? 17.797 -46 -14.992 1 91.88 463 PRO A CA 1
ATOM 3787 C C . PRO A 1 463 ? 16.844 -47.188 -14.781 1 91.88 463 PRO A C 1
ATOM 3789 O O . PRO A 1 463 ? 16.75 -48.062 -15.633 1 91.88 463 PRO A O 1
ATOM 3792 N N . HIS A 1 464 ? 16.156 -47.094 -13.695 1 92.31 464 HIS A N 1
ATOM 3793 C CA . HIS A 1 464 ? 15.281 -48.188 -13.336 1 92.31 464 HIS A CA 1
ATOM 3794 C C . HIS A 1 464 ? 13.961 -48.125 -14.094 1 92.31 464 HIS A C 1
ATOM 3796 O O . HIS A 1 464 ? 13.453 -49.125 -14.578 1 92.31 464 HIS A O 1
ATOM 3802 N N . PHE A 1 465 ? 13.445 -46.875 -14.25 1 92.75 465 PHE A N 1
ATOM 3803 C CA . PHE A 1 465 ? 12.094 -46.781 -14.789 1 92.75 465 PHE A CA 1
ATOM 3804 C C . PHE A 1 465 ? 12.125 -46.219 -16.219 1 92.75 465 PHE A C 1
ATOM 3806 O O . PHE A 1 465 ? 11.109 -46.25 -16.922 1 92.75 465 PHE A O 1
ATOM 3813 N N . GLY A 1 466 ? 13.172 -45.75 -16.641 1 89.69 466 GLY A N 1
ATOM 3814 C CA . GLY A 1 466 ? 13.305 -45.344 -18.031 1 89.69 466 GLY A CA 1
ATOM 3815 C C . GLY A 1 466 ? 13.109 -43.844 -18.219 1 89.69 466 GLY A C 1
ATOM 3816 O O . GLY A 1 466 ? 12.547 -43.156 -17.344 1 89.69 466 GLY A O 1
ATOM 3817 N N . GLN A 1 467 ? 13.461 -43.375 -19.359 1 89.88 467 GLN A N 1
ATOM 3818 C CA . GLN A 1 467 ? 13.453 -41.969 -19.656 1 89.88 467 GLN A CA 1
ATOM 3819 C C . GLN A 1 467 ? 12.039 -41.469 -19.953 1 89.88 467 GLN A C 1
ATOM 3821 O O . GLN A 1 467 ? 11.711 -40.312 -19.656 1 89.88 467 GLN A O 1
ATOM 3826 N N . GLU A 1 468 ? 11.242 -42.312 -20.531 1 91.25 468 GLU A N 1
ATOM 3827 C CA . GLU A 1 468 ? 9.883 -41.906 -20.891 1 91.25 468 GLU A CA 1
ATOM 3828 C C . GLU A 1 468 ? 9.062 -41.562 -19.641 1 91.25 468 GLU A C 1
ATOM 3830 O O . GLU A 1 468 ? 8.398 -40.531 -19.594 1 91.25 468 GLU A O 1
ATOM 3835 N N . LEU A 1 469 ? 9.211 -42.438 -18.672 1 94.12 469 LEU A N 1
ATOM 3836 C CA . LEU A 1 469 ? 8.445 -42.25 -17.453 1 94.12 469 LEU A CA 1
ATOM 3837 C C . LEU A 1 469 ? 8.992 -41.062 -16.656 1 94.12 469 LEU A C 1
ATOM 3839 O O . LEU A 1 469 ? 8.227 -40.312 -16.047 1 94.12 469 LEU A O 1
ATOM 3843 N N . THR A 1 470 ? 10.281 -40.938 -16.641 1 94.44 470 THR A N 1
ATOM 3844 C CA . THR A 1 470 ? 10.898 -39.875 -15.875 1 94.44 470 THR A CA 1
ATOM 3845 C C . THR A 1 470 ? 10.586 -38.5 -16.5 1 94.44 470 THR A C 1
ATOM 3847 O O . THR A 1 470 ? 10.398 -37.531 -15.781 1 94.44 470 THR A O 1
ATOM 3850 N N . LEU A 1 471 ? 10.531 -38.438 -17.797 1 93.62 471 LEU A N 1
ATOM 3851 C CA . LEU A 1 471 ? 10.141 -37.219 -18.469 1 93.62 471 LEU A CA 1
ATOM 3852 C C . LEU A 1 471 ? 8.695 -36.844 -18.141 1 93.62 471 LEU A C 1
ATOM 3854 O O . LEU A 1 471 ? 8.383 -35.688 -17.906 1 93.62 471 LEU A O 1
ATOM 3858 N N . MET A 1 472 ? 7.895 -37.844 -18.172 1 94.69 472 MET A N 1
ATOM 3859 C CA . MET A 1 472 ? 6.496 -37.656 -17.812 1 94.69 472 MET A CA 1
ATOM 3860 C C . MET A 1 472 ? 6.371 -37.125 -16.391 1 94.69 472 MET A C 1
ATOM 3862 O O . MET A 1 472 ? 5.613 -36.188 -16.125 1 94.69 472 MET A O 1
ATOM 3866 N N . ALA A 1 473 ? 7.121 -37.719 -15.461 1 95.62 473 ALA A N 1
ATOM 3867 C CA . ALA A 1 473 ? 7.109 -37.312 -14.055 1 95.62 473 ALA A CA 1
ATOM 3868 C C . ALA A 1 473 ? 7.562 -35.844 -13.906 1 95.62 473 ALA A C 1
ATOM 3870 O O . ALA A 1 473 ? 6.949 -35.094 -13.172 1 95.62 473 ALA A O 1
ATOM 3871 N N . ARG A 1 474 ? 8.539 -35.5 -14.648 1 94.44 474 ARG A N 1
ATOM 3872 C CA . ARG A 1 474 ? 9.07 -34.125 -14.602 1 94.44 474 ARG A CA 1
ATOM 3873 C C . ARG A 1 474 ? 8 -33.125 -14.984 1 94.44 474 ARG A C 1
ATOM 3875 O O . ARG A 1 474 ? 7.824 -32.094 -14.297 1 94.44 474 ARG A O 1
ATOM 3882 N N . ASP A 1 475 ? 7.348 -33.375 -16.031 1 95 475 ASP A N 1
ATOM 3883 C CA . ASP A 1 475 ? 6.379 -32.438 -16.562 1 95 475 ASP A CA 1
ATOM 3884 C C . ASP A 1 475 ? 5.148 -32.344 -15.656 1 95 475 ASP A C 1
ATOM 3886 O O . ASP A 1 475 ? 4.664 -31.25 -15.367 1 95 475 ASP A O 1
ATOM 3890 N N . ILE A 1 476 ? 4.738 -33.438 -15.156 1 95 476 ILE A N 1
ATOM 3891 C CA . ILE A 1 476 ? 3.541 -33.469 -14.32 1 95 476 ILE A CA 1
ATOM 3892 C C . ILE A 1 476 ? 3.832 -32.781 -12.992 1 95 476 ILE A C 1
ATOM 3894 O O . ILE A 1 476 ? 3.027 -31.969 -12.508 1 95 476 ILE A O 1
ATOM 3898 N N . LEU A 1 477 ? 4.965 -33.031 -12.406 1 94.19 477 LEU A N 1
ATOM 3899 C CA . LEU A 1 477 ? 5.309 -32.562 -11.07 1 94.19 477 LEU A CA 1
ATOM 3900 C C . LEU A 1 477 ? 5.594 -31.062 -11.086 1 94.19 477 LEU A C 1
ATOM 3902 O O . LEU A 1 477 ? 5.602 -30.422 -10.039 1 94.19 477 LEU A O 1
ATOM 3906 N N . SER A 1 478 ? 5.824 -30.5 -12.234 1 93.38 478 SER A N 1
ATOM 3907 C CA . SER A 1 478 ? 6.125 -29.078 -12.328 1 93.38 478 SER A CA 1
ATOM 3908 C C . SER A 1 478 ? 4.852 -28.25 -12.5 1 93.38 478 SER A C 1
ATOM 3910 O O . SER A 1 478 ? 4.906 -27.016 -12.57 1 93.38 478 SER A O 1
ATOM 3912 N N . THR A 1 479 ? 3.691 -28.859 -12.508 1 91.44 479 THR A N 1
ATOM 3913 C CA . THR A 1 479 ? 2.422 -28.172 -12.711 1 91.44 479 THR A CA 1
ATOM 3914 C C . THR A 1 479 ? 2.025 -27.391 -11.461 1 91.44 479 THR A C 1
ATOM 3916 O O . THR A 1 479 ? 1.81 -27.984 -10.398 1 91.44 479 THR A O 1
ATOM 3919 N N . PRO A 1 480 ? 1.914 -26.109 -11.602 1 85.56 480 PRO A N 1
ATOM 3920 C CA . PRO A 1 480 ? 1.438 -25.328 -10.461 1 85.56 480 PRO A CA 1
ATOM 3921 C C . PRO A 1 480 ? -0.085 -25.297 -10.359 1 85.56 480 PRO A C 1
ATOM 3923 O O . PRO A 1 480 ? -0.775 -25.375 -11.383 1 85.56 480 PRO A O 1
ATOM 3926 N N . ILE A 1 481 ? -0.649 -25.266 -9.203 1 76.38 481 ILE A N 1
ATOM 3927 C CA . ILE A 1 481 ? -2.102 -25.188 -9.078 1 76.38 481 ILE A CA 1
ATOM 3928 C C . ILE A 1 481 ? -2.531 -23.75 -8.805 1 76.38 481 ILE A C 1
ATOM 3930 O O . ILE A 1 481 ? -3.725 -23.453 -8.797 1 76.38 481 ILE A O 1
ATOM 3934 N N . THR A 1 482 ? -1.599 -22.953 -8.492 1 73.88 482 THR A N 1
ATOM 3935 C CA . THR A 1 482 ? -1.939 -21.547 -8.25 1 73.88 482 THR A CA 1
ATOM 3936 C C . THR A 1 482 ? -0.984 -20.625 -9 1 73.88 482 THR A C 1
ATOM 3938 O O . THR A 1 482 ? 0.165 -21 -9.258 1 73.88 482 THR A O 1
ATOM 3941 N N . SER A 1 483 ? -1.724 -19.625 -9.539 1 63.22 483 SER A N 1
ATOM 3942 C CA . SER A 1 483 ? -0.933 -18.578 -10.195 1 63.22 483 SER A CA 1
ATOM 3943 C C . SER A 1 483 ? -0.414 -17.562 -9.188 1 63.22 483 SER A C 1
ATOM 3945 O O . SER A 1 483 ? 0.183 -16.547 -9.562 1 63.22 483 SER A O 1
ATOM 3947 N N . PHE A 1 484 ? -0.712 -17.812 -7.895 1 56.75 484 PHE A N 1
ATOM 3948 C CA . PHE A 1 484 ? -0.488 -16.812 -6.867 1 56.75 484 PHE A CA 1
ATOM 3949 C C . PHE A 1 484 ? 0.946 -16.297 -6.918 1 56.75 484 PHE A C 1
ATOM 3951 O O . PHE A 1 484 ? 1.894 -17.078 -6.906 1 56.75 484 PHE A O 1
ATOM 3958 N N . PRO A 1 485 ? 0.953 -15.055 -7.527 1 50.34 485 PRO A N 1
ATOM 3959 C CA . PRO A 1 485 ? 2.295 -14.477 -7.465 1 50.34 485 PRO A CA 1
ATOM 3960 C C . PRO A 1 485 ? 2.865 -14.453 -6.047 1 50.34 485 PRO A C 1
ATOM 3962 O O . PRO A 1 485 ? 2.125 -14.242 -5.082 1 50.34 485 PRO A O 1
ATOM 3965 N N . LYS A 1 486 ? 3.875 -15.156 -5.812 1 47.25 486 LYS A N 1
ATOM 3966 C CA . LYS A 1 486 ? 4.676 -14.82 -4.637 1 47.25 486 LYS A CA 1
ATOM 3967 C C . LYS A 1 486 ? 4.602 -13.328 -4.332 1 47.25 486 LYS A C 1
ATOM 3969 O O . LYS A 1 486 ? 4.688 -12.5 -5.238 1 47.25 486 LYS A O 1
ATOM 3974 N N . ASP A 1 487 ? 3.775 -12.898 -3.434 1 47.03 487 ASP A N 1
ATOM 3975 C CA . ASP A 1 487 ? 3.766 -11.516 -2.951 1 47.03 487 ASP A CA 1
ATOM 3976 C C . ASP A 1 487 ? 5.023 -10.773 -3.395 1 47.03 487 ASP A C 1
ATOM 3978 O O . ASP A 1 487 ? 5.035 -9.539 -3.438 1 47.03 487 ASP A O 1
ATOM 3982 N N . SER A 1 488 ? 5.938 -11.594 -3.916 1 47.88 488 SER A N 1
ATOM 3983 C CA . SER A 1 488 ? 7.301 -11.094 -4.066 1 47.88 488 SER A CA 1
ATOM 3984 C C . SER A 1 488 ? 7.445 -10.234 -5.32 1 47.88 488 SER A C 1
ATOM 3986 O O . SER A 1 488 ? 8.156 -9.234 -5.312 1 47.88 488 SER A O 1
ATOM 3988 N N . VAL A 1 489 ? 6.684 -10.695 -6.352 1 44.34 489 VAL A N 1
ATOM 3989 C CA . VAL A 1 489 ? 6.961 -10 -7.605 1 44.34 489 VAL A CA 1
ATOM 3990 C C . VAL A 1 489 ? 6.344 -8.602 -7.566 1 44.34 489 VAL A C 1
ATOM 3992 O O . VAL A 1 489 ? 6.98 -7.629 -7.965 1 44.34 489 VAL A O 1
ATOM 3995 N N . PHE A 1 490 ? 5.133 -8.539 -7.102 1 45.22 490 PHE A N 1
ATOM 3996 C CA . PHE A 1 490 ? 4.438 -7.258 -7.082 1 45.22 490 PHE A CA 1
ATOM 3997 C C . PHE A 1 490 ? 5.016 -6.344 -6.008 1 45.22 490 PHE A C 1
ATOM 3999 O O . PHE A 1 490 ? 5.098 -5.129 -6.199 1 45.22 490 PHE A O 1
ATOM 4006 N N . GLY A 1 491 ? 5.316 -7.035 -4.957 1 49.12 491 GLY A N 1
ATOM 4007 C CA . GLY A 1 491 ? 6 -6.23 -3.957 1 49.12 491 GLY A CA 1
ATOM 4008 C C . GLY A 1 491 ? 7.242 -5.543 -4.492 1 49.12 491 GLY A C 1
ATOM 4009 O O . GLY A 1 491 ? 7.496 -4.379 -4.18 1 49.12 491 GLY A O 1
ATOM 4010 N N . MET A 1 492 ? 7.867 -6.336 -5.363 1 47.28 492 MET A N 1
ATOM 4011 C CA . MET A 1 492 ? 9.039 -5.742 -6 1 47.28 492 MET A CA 1
ATOM 4012 C C . MET A 1 492 ? 8.641 -4.598 -6.922 1 47.28 492 MET A C 1
ATOM 4014 O O . MET A 1 492 ? 9.305 -3.564 -6.961 1 47.28 492 MET A O 1
ATOM 4018 N N . GLY A 1 493 ? 7.535 -4.914 -7.664 1 45.59 493 GLY A N 1
ATOM 4019 C CA . GLY A 1 493 ? 7.07 -3.857 -8.547 1 45.59 493 GLY A CA 1
ATOM 4020 C C . GLY A 1 493 ? 6.648 -2.602 -7.812 1 45.59 493 GLY A C 1
ATOM 4021 O O . GLY A 1 493 ? 6.961 -1.488 -8.242 1 45.59 493 GLY A O 1
ATOM 4022 N N . TYR A 1 494 ? 5.977 -2.846 -6.746 1 45.56 494 TYR A N 1
ATOM 4023 C CA . TYR A 1 494 ? 5.52 -1.696 -5.973 1 45.56 494 TYR A CA 1
ATOM 4024 C C . TYR A 1 494 ? 6.699 -0.934 -5.379 1 45.56 494 TYR A C 1
ATOM 4026 O O . TYR A 1 494 ? 6.66 0.294 -5.273 1 45.56 494 TYR A O 1
ATOM 4034 N N . ARG A 1 495 ? 7.613 -1.747 -4.906 1 45.31 495 ARG A N 1
ATOM 4035 C CA . ARG A 1 495 ? 8.797 -1.088 -4.371 1 45.31 495 ARG A CA 1
ATOM 4036 C C . ARG A 1 495 ? 9.484 -0.246 -5.441 1 45.31 495 ARG A C 1
ATOM 4038 O O . ARG A 1 495 ? 10.07 0.799 -5.141 1 45.31 495 ARG A O 1
ATOM 4045 N N . VAL A 1 496 ? 9.289 -0.859 -6.59 1 40.84 496 VAL A N 1
ATOM 4046 C CA . VAL A 1 496 ? 9.906 -0.145 -7.703 1 40.84 496 VAL A CA 1
ATOM 4047 C C . VAL A 1 496 ? 9.039 1.041 -8.102 1 40.84 496 VAL A C 1
ATOM 4049 O O . VAL A 1 496 ? 9.531 2.029 -8.648 1 40.84 496 VAL A O 1
ATOM 4052 N N . LYS A 1 497 ? 7.723 0.922 -7.855 1 44.69 497 LYS A N 1
ATOM 4053 C CA . LYS A 1 497 ? 6.781 1.957 -8.273 1 44.69 497 LYS A CA 1
ATOM 4054 C C . LYS A 1 497 ? 7.062 3.275 -7.559 1 44.69 497 LYS A C 1
ATOM 4056 O O . LYS A 1 497 ? 6.715 4.348 -8.062 1 44.69 497 LYS A O 1
ATOM 4061 N N . ASP A 1 498 ? 7.105 3.279 -6.254 1 41.62 498 ASP A N 1
ATOM 4062 C CA . ASP A 1 498 ? 7.148 4.551 -5.543 1 41.62 498 ASP A CA 1
ATOM 4063 C C . ASP A 1 498 ? 7.836 5.629 -6.383 1 41.62 498 ASP A C 1
ATOM 4065 O O . ASP A 1 498 ? 7.648 6.82 -6.145 1 41.62 498 ASP A O 1
ATOM 4069 N N . ARG A 1 499 ? 8.789 5.203 -7.355 1 38.91 499 ARG A N 1
ATOM 4070 C CA . ARG A 1 499 ? 9.68 6.25 -7.848 1 38.91 499 ARG A CA 1
ATOM 4071 C C . ARG A 1 499 ? 9.336 6.629 -9.281 1 38.91 499 ARG A C 1
ATOM 4073 O O . ARG A 1 499 ? 9.898 7.578 -9.836 1 38.91 499 ARG A O 1
ATOM 4080 N N . LEU A 1 500 ? 8.648 5.836 -10.102 1 35.84 500 LEU A N 1
ATOM 4081 C CA . LEU A 1 500 ? 8.719 6.16 -11.516 1 35.84 500 LEU A CA 1
ATOM 4082 C C . LEU A 1 500 ? 7.488 6.941 -11.961 1 35.84 500 LEU A C 1
ATOM 4084 O O . LEU A 1 500 ? 6.363 6.445 -11.859 1 35.84 500 LEU A O 1
ATOM 4088 N N . LYS A 1 501 ? 7.324 8.312 -11.883 1 39.03 501 LYS A N 1
ATOM 4089 C CA . LYS A 1 501 ? 6.465 9.453 -12.172 1 39.03 501 LYS A CA 1
ATOM 4090 C C . LYS A 1 501 ? 5.574 9.18 -13.383 1 39.03 501 LYS A C 1
ATOM 4092 O O . LYS A 1 501 ? 4.66 9.953 -13.672 1 39.03 501 LYS A O 1
ATOM 4097 N N . GLY A 1 502 ? 5.848 8.641 -14.469 1 38.5 502 GLY A N 1
ATOM 4098 C CA . GLY A 1 502 ? 5.203 8.586 -15.773 1 38.5 502 GLY A CA 1
ATOM 4099 C C . GLY A 1 502 ? 4.457 7.289 -16.016 1 38.5 502 GLY A C 1
ATOM 4100 O O . GLY A 1 502 ? 4.23 6.512 -15.086 1 38.5 502 GLY A O 1
ATOM 4101 N N . ASP A 1 503 ? 3.729 7.223 -17.344 1 42.28 503 ASP A N 1
ATOM 4102 C CA . ASP A 1 503 ? 3.289 5.961 -17.938 1 42.28 503 ASP A CA 1
ATOM 4103 C C . ASP A 1 503 ? 4.016 4.773 -17.297 1 42.28 503 ASP A C 1
ATOM 4105 O O . ASP A 1 503 ? 5.246 4.734 -17.281 1 42.28 503 ASP A O 1
ATOM 4109 N N . TRP A 1 504 ? 3.557 4.391 -16.438 1 43.53 504 TRP A N 1
ATOM 4110 C CA . TRP A 1 504 ? 4.094 3.109 -16 1 43.53 504 TRP A CA 1
ATOM 4111 C C . TRP A 1 504 ? 5.043 2.523 -17.031 1 43.53 504 TRP A C 1
ATOM 4113 O O . TRP A 1 504 ? 4.867 2.736 -18.234 1 43.53 504 TRP A O 1
ATOM 4123 N N . TYR A 1 505 ? 6.07 1.636 -16.453 1 49.69 505 TYR A N 1
ATOM 4124 C CA . TYR A 1 505 ? 7.141 0.652 -16.359 1 49.69 505 TYR A CA 1
ATOM 4125 C C . TYR A 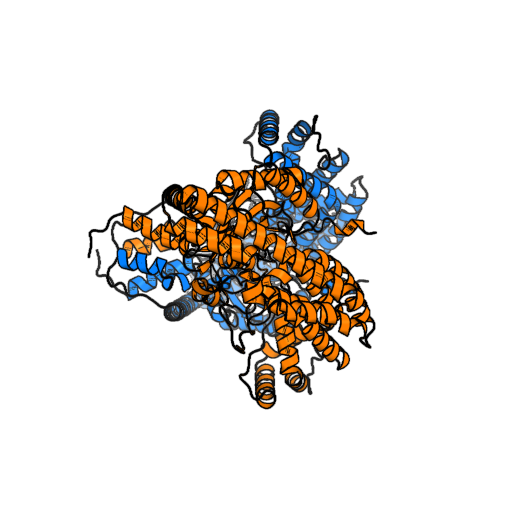1 505 ? 6.898 -0.527 -17.281 1 49.69 505 TYR A C 1
ATOM 4127 O O . TYR A 1 505 ? 6.457 -1.593 -16.844 1 49.69 505 TYR A O 1
ATOM 4135 N N . SER A 1 506 ? 6.168 -0.104 -18.094 1 59.94 506 SER A N 1
ATOM 4136 C CA . SER A 1 506 ? 5.918 -1.455 -18.578 1 59.94 506 SER A CA 1
ATOM 4137 C C . SER A 1 506 ? 7.223 -2.168 -18.922 1 59.94 506 SER A C 1
ATOM 4139 O O . SER A 1 506 ? 7.516 -3.232 -18.375 1 59.94 506 SER A O 1
ATOM 4141 N N . LYS A 1 507 ? 8.031 -1.366 -19.812 1 73.12 507 LYS A N 1
ATOM 4142 C CA . LYS A 1 507 ? 9.133 -2.18 -20.312 1 73.12 507 LYS A CA 1
ATOM 4143 C C . LYS A 1 507 ? 10.242 -2.309 -19.281 1 73.12 507 LYS A C 1
ATOM 4145 O O . LYS A 1 507 ? 10.852 -3.371 -19.141 1 73.12 507 LYS A O 1
ATOM 4150 N N . TRP A 1 508 ? 10.422 -1.191 -18.547 1 76.12 508 TRP A N 1
ATOM 4151 C CA . TRP A 1 508 ? 11.5 -1.228 -17.562 1 76.12 508 TRP A CA 1
ATOM 4152 C C . TRP A 1 508 ? 11.117 -2.088 -16.359 1 76.12 508 TRP A C 1
ATOM 4154 O O . TRP A 1 508 ? 11.953 -2.803 -15.812 1 76.12 508 TRP A O 1
ATOM 4164 N N . THR A 1 509 ? 9.914 -1.96 -15.945 1 77.19 509 THR A N 1
ATOM 4165 C CA . THR A 1 509 ? 9.445 -2.799 -14.852 1 77.19 509 THR A CA 1
ATOM 4166 C C . THR A 1 509 ? 9.555 -4.277 -15.211 1 77.19 509 THR A C 1
ATOM 4168 O O . THR A 1 509 ? 10.008 -5.09 -14.406 1 77.19 509 THR A O 1
ATOM 4171 N N . GLU A 1 510 ? 9.156 -4.5 -16.375 1 83.56 510 GLU A N 1
ATOM 4172 C CA . GLU A 1 510 ? 9.305 -5.867 -16.875 1 83.56 510 GLU A CA 1
ATOM 4173 C C . GLU A 1 510 ? 10.766 -6.305 -16.859 1 83.56 510 GLU A C 1
ATOM 4175 O O . GLU A 1 510 ? 11.086 -7.406 -16.406 1 83.56 510 GLU A O 1
ATOM 4180 N N . ALA A 1 511 ? 11.602 -5.379 -17.344 1 87.31 511 ALA A N 1
ATOM 4181 C CA . ALA A 1 511 ? 13.031 -5.688 -17.438 1 87.31 511 ALA A CA 1
ATOM 4182 C C . ALA A 1 511 ? 13.609 -5.965 -16.047 1 87.31 511 ALA A C 1
ATOM 4184 O O . ALA A 1 511 ? 14.375 -6.914 -15.875 1 87.31 511 ALA A O 1
ATOM 4185 N N . LEU A 1 512 ? 13.25 -5.211 -15.141 1 82.81 512 LEU A N 1
ATOM 4186 C CA . LEU A 1 512 ? 13.797 -5.359 -13.789 1 82.81 512 LEU A CA 1
ATOM 4187 C C . LEU A 1 512 ? 13.297 -6.648 -13.141 1 82.81 512 LEU A C 1
ATOM 4189 O O . LEU A 1 512 ? 14.094 -7.414 -12.594 1 82.81 512 LEU A O 1
ATOM 4193 N N . ILE A 1 513 ? 12.039 -6.945 -13.195 1 82.62 513 ILE A N 1
ATOM 4194 C CA . ILE A 1 513 ? 11.438 -8.109 -12.555 1 82.62 513 ILE A CA 1
ATOM 4195 C C . ILE A 1 513 ? 11.953 -9.383 -13.219 1 82.62 513 ILE A C 1
ATOM 4197 O O . ILE A 1 513 ? 12.344 -10.336 -12.539 1 82.62 513 ILE A O 1
ATOM 4201 N N . ALA A 1 514 ? 11.914 -9.32 -14.516 1 89.69 514 ALA A N 1
ATOM 4202 C CA . ALA A 1 514 ? 12.328 -10.5 -15.273 1 89.69 514 ALA A CA 1
ATOM 4203 C C . ALA A 1 514 ? 13.805 -10.797 -15.055 1 89.69 514 ALA A C 1
ATOM 4205 O O . ALA A 1 514 ? 14.18 -11.938 -14.766 1 89.69 514 ALA A O 1
ATOM 4206 N N . THR A 1 515 ? 14.625 -9.742 -15.156 1 91.06 515 THR A N 1
ATOM 4207 C CA . THR A 1 515 ? 16.062 -9.93 -14.992 1 91.06 515 THR A CA 1
ATOM 4208 C C . THR A 1 515 ? 16.375 -10.438 -13.586 1 91.06 515 THR A C 1
ATOM 4210 O O . THR A 1 515 ? 17.203 -11.336 -13.422 1 91.06 515 THR A O 1
ATOM 4213 N N . ARG A 1 516 ? 15.766 -9.914 -12.664 1 88.94 516 ARG A N 1
ATOM 4214 C CA . ARG A 1 516 ? 15.977 -10.375 -11.297 1 88.94 516 ARG A CA 1
ATOM 4215 C C . ARG A 1 516 ? 15.578 -11.836 -11.141 1 88.94 516 ARG A C 1
ATOM 4217 O O . ARG A 1 516 ? 16.297 -12.617 -10.516 1 88.94 516 ARG A O 1
ATOM 4224 N N . ASN A 1 517 ? 14.484 -12.188 -11.625 1 87.94 517 ASN A N 1
ATOM 4225 C CA . ASN A 1 517 ? 14 -13.562 -11.539 1 87.94 517 ASN A CA 1
ATOM 4226 C C . ASN A 1 517 ? 14.945 -14.539 -12.227 1 87.94 517 ASN A C 1
ATOM 4228 O O . ASN A 1 517 ? 15.242 -15.602 -11.688 1 87.94 517 ASN A O 1
ATOM 4232 N N . TRP A 1 518 ? 15.43 -14.141 -13.445 1 92.69 518 TRP A N 1
ATOM 4233 C CA . TRP A 1 518 ? 16.281 -15.031 -14.227 1 92.69 518 TRP A CA 1
ATOM 4234 C C . TRP A 1 518 ? 17.625 -15.227 -13.539 1 92.69 518 TRP A C 1
ATOM 4236 O O . TRP A 1 518 ? 18.203 -16.328 -13.578 1 92.69 518 TRP A O 1
ATOM 4246 N N . LEU A 1 519 ? 18.047 -14.195 -12.883 1 90.75 519 LEU A N 1
ATOM 4247 C CA . LEU A 1 519 ? 19.391 -14.242 -12.312 1 90.75 519 LEU A CA 1
ATOM 4248 C C . LEU A 1 519 ? 19.359 -14.773 -10.883 1 90.75 519 LEU A C 1
ATOM 4250 O O . LEU A 1 519 ? 20.25 -15.516 -10.477 1 90.75 519 LEU A O 1
ATOM 4254 N N . TYR A 1 520 ? 18.328 -14.312 -10.156 1 86.5 520 TYR A N 1
ATOM 4255 C CA . TYR A 1 520 ? 18.406 -14.562 -8.719 1 86.5 520 TYR A CA 1
ATOM 4256 C C . TYR A 1 520 ? 17.156 -15.266 -8.219 1 86.5 520 TYR A C 1
ATOM 4258 O O . TYR A 1 520 ? 17.047 -15.57 -7.027 1 86.5 520 TYR A O 1
ATOM 4266 N N . GLY A 1 521 ? 16.219 -15.547 -9.031 1 81.94 521 GLY A N 1
ATOM 4267 C CA . GLY A 1 521 ? 14.969 -16.141 -8.586 1 81.94 521 GLY A CA 1
ATOM 4268 C C . GLY A 1 521 ? 14.039 -15.141 -7.934 1 81.94 521 GLY A C 1
ATOM 4269 O O . GLY A 1 521 ? 14.219 -13.93 -8.086 1 81.94 521 GLY A O 1
ATOM 4270 N N . TYR A 1 522 ? 13.031 -15.555 -7.336 1 74.81 522 TYR A N 1
ATOM 4271 C CA . TYR A 1 522 ? 12.086 -14.68 -6.652 1 74.81 522 TYR A CA 1
ATOM 4272 C C . TYR A 1 522 ? 12.648 -14.203 -5.32 1 74.81 522 TYR A C 1
ATOM 4274 O O . TYR A 1 522 ? 13.406 -14.922 -4.664 1 74.81 522 TYR A O 1
ATOM 4282 N N . PRO A 1 523 ? 12.344 -12.906 -4.969 1 68.31 523 PRO A N 1
ATOM 4283 C CA . PRO A 1 523 ? 12.828 -12.414 -3.68 1 68.31 523 PRO A CA 1
ATOM 4284 C C . PRO A 1 523 ? 12.219 -13.164 -2.494 1 68.31 523 PRO A C 1
ATOM 4286 O O . PRO A 1 523 ? 11.062 -13.57 -2.547 1 68.31 523 PRO A O 1
ATOM 4289 N N . VAL A 1 524 ? 13.102 -13.594 -1.57 1 59.69 524 VAL A N 1
ATOM 4290 C CA . VAL A 1 524 ? 12.633 -14.258 -0.356 1 59.69 524 VAL A CA 1
ATOM 4291 C C . VAL A 1 524 ? 12.172 -13.211 0.655 1 59.69 524 VAL A C 1
ATOM 4293 O O . VAL A 1 524 ? 12.914 -12.281 0.983 1 59.69 524 VAL A O 1
ATOM 4296 N N . GLU A 1 525 ? 10.898 -12.945 0.739 1 52.91 525 GLU A N 1
ATOM 4297 C CA . GLU A 1 525 ? 10.43 -12 1.751 1 52.91 525 GLU A CA 1
ATOM 4298 C C . GLU A 1 525 ? 10.523 -12.602 3.15 1 52.91 525 GLU A C 1
ATOM 4300 O O . GLU A 1 525 ? 10.219 -13.781 3.348 1 52.91 525 GLU A O 1
ATOM 4305 N N . PRO A 1 526 ? 11.352 -12.102 3.994 1 46.5 526 PRO A N 1
ATOM 4306 C CA . PRO A 1 526 ? 11.391 -12.648 5.352 1 46.5 526 PRO A CA 1
ATOM 4307 C C . PRO A 1 526 ? 9.992 -12.867 5.938 1 46.5 526 PRO A C 1
ATOM 4309 O O . PRO A 1 526 ? 9.055 -12.148 5.586 1 46.5 526 PRO A O 1
ATOM 4312 N N . ASP A 1 527 ? 9.75 -14.141 6.445 1 43.12 527 ASP A N 1
ATOM 4313 C CA . ASP A 1 527 ? 8.562 -14.609 7.152 1 43.12 527 ASP A CA 1
ATOM 4314 C C . ASP A 1 527 ? 8 -13.516 8.062 1 43.12 527 ASP A C 1
ATOM 4316 O O . ASP A 1 527 ? 8.484 -13.32 9.18 1 43.12 527 ASP A O 1
ATOM 4320 N N . TYR A 1 528 ? 7.934 -12.352 7.734 1 38.97 528 TYR A N 1
ATOM 4321 C CA . TYR A 1 528 ? 7.328 -11.523 8.766 1 38.97 528 TYR A CA 1
ATOM 4322 C C . TYR A 1 528 ? 5.898 -11.969 9.055 1 38.97 528 TYR A C 1
ATOM 4324 O O . TYR A 1 528 ? 5.156 -12.328 8.141 1 38.97 528 TYR A O 1
ATOM 4332 N N . PRO A 1 529 ? 5.852 -12.398 10.242 1 36.41 529 PRO A N 1
ATOM 4333 C CA . PRO A 1 529 ? 4.441 -12.469 10.641 1 36.41 529 PRO A CA 1
ATOM 4334 C C . PRO A 1 529 ? 3.658 -11.219 10.234 1 36.41 529 PRO A C 1
ATOM 4336 O O . PRO A 1 529 ? 4.07 -10.102 10.547 1 36.41 529 PRO A O 1
ATOM 4339 N N . GLY A 1 530 ? 2.861 -11.156 9.211 1 36.44 530 GLY A N 1
ATOM 4340 C CA . GLY A 1 530 ? 2.105 -10.023 8.688 1 36.44 530 GLY A CA 1
ATOM 4341 C C . GLY A 1 530 ? 2.676 -9.469 7.398 1 36.44 530 GLY A C 1
ATOM 4342 O O . GLY A 1 530 ? 2.473 -8.297 7.082 1 36.44 530 GLY A O 1
ATOM 4343 N N . GLY A 1 531 ? 3.76 -9.984 6.98 1 36.25 531 GLY A N 1
ATOM 4344 C CA . GLY A 1 531 ? 4.332 -9.602 5.703 1 36.25 531 GLY A CA 1
ATOM 4345 C C . GLY A 1 531 ? 3.295 -9.102 4.715 1 36.25 531 GLY A C 1
ATOM 4346 O O . GLY A 1 531 ? 2.094 -9.305 4.906 1 36.25 531 GLY A O 1
ATOM 4347 N N . LEU A 1 532 ? 3.799 -8.023 3.934 1 34.97 532 LEU A N 1
ATOM 4348 C CA . LEU A 1 532 ? 3.002 -7.32 2.936 1 34.97 532 LEU A CA 1
ATOM 4349 C C . LEU A 1 532 ? 2.135 -8.297 2.146 1 34.97 532 LEU A C 1
ATOM 4351 O O . LEU A 1 532 ? 1.973 -8.148 0.933 1 34.97 532 LEU A O 1
ATOM 4355 N N . MET A 1 533 ? 2.102 -9.453 2.633 1 34.59 533 MET A N 1
ATOM 4356 C CA . MET A 1 533 ? 1.112 -10.109 1.782 1 34.59 533 MET A CA 1
ATOM 4357 C C . MET A 1 533 ? -0.197 -9.328 1.768 1 34.59 533 MET A C 1
ATOM 4359 O O . MET A 1 533 ? -1.203 -9.805 1.238 1 34.59 533 MET A O 1
ATOM 4363 N N . GLY A 1 534 ? -0.45 -8.625 2.836 1 30.45 534 GLY A N 1
ATOM 4364 C CA . GLY A 1 534 ? -1.833 -8.18 2.764 1 30.45 534 GLY A CA 1
ATOM 4365 C C . GLY A 1 534 ? -2.262 -7.793 1.361 1 30.45 534 GLY A C 1
ATOM 4366 O O . GLY A 1 534 ? -1.451 -7.801 0.433 1 30.45 534 GLY A O 1
ATOM 4367 N N . ILE A 1 535 ? -3.432 -6.926 1.457 1 28.84 535 ILE A N 1
ATOM 4368 C CA . ILE A 1 535 ? -4.375 -6.586 0.397 1 28.84 535 ILE A CA 1
ATOM 4369 C C . ILE A 1 535 ? -3.633 -5.934 -0.766 1 28.84 535 ILE A C 1
ATOM 4371 O O . ILE A 1 535 ? -3.186 -4.789 -0.659 1 28.84 535 ILE A O 1
ATOM 4375 N N . GLU A 1 536 ? -2.561 -6.285 -1.158 1 31.14 536 GLU A N 1
ATOM 4376 C CA . GLU A 1 536 ? -2.777 -5.965 -2.564 1 31.14 536 GLU A CA 1
ATOM 4377 C C . GLU A 1 536 ? -4.246 -6.105 -2.945 1 31.14 536 GLU A C 1
ATOM 4379 O O . GLU A 1 536 ? -4.773 -7.219 -3.002 1 31.14 536 GLU A O 1
ATOM 4384 N N . GLN A 1 537 ? -5.109 -5.508 -2.219 1 30.19 537 GLN A N 1
ATOM 4385 C CA . GLN A 1 537 ? -6.41 -5.434 -2.877 1 30.19 537 GLN A CA 1
ATOM 4386 C C . GLN A 1 537 ? -6.281 -5.688 -4.375 1 30.19 537 GLN A C 1
ATOM 4388 O O . GLN A 1 537 ? -5.527 -5 -5.066 1 30.19 537 GLN A O 1
ATOM 4393 N N . ARG A 1 538 ? -6.141 -6.953 -4.766 1 29.36 538 ARG A N 1
ATOM 4394 C CA . ARG A 1 538 ? -6.781 -7.07 -6.074 1 29.36 538 ARG A CA 1
ATOM 4395 C C . ARG A 1 538 ? -7.777 -5.941 -6.297 1 29.36 538 ARG A C 1
ATOM 4397 O O . ARG A 1 538 ? -8.812 -5.883 -5.633 1 29.36 538 ARG A O 1
ATOM 4404 N N . PHE A 1 539 ? -7.34 -4.832 -6.273 1 28.05 539 PHE A N 1
ATOM 4405 C CA . PHE A 1 539 ? -8.32 -3.953 -6.898 1 28.05 539 PHE A CA 1
ATOM 4406 C C . PHE A 1 539 ? -9.164 -4.715 -7.91 1 28.05 539 PHE A C 1
ATOM 4408 O O . PHE A 1 539 ? -8.812 -4.793 -9.086 1 28.05 539 PHE A O 1
ATOM 4415 N N . TRP A 1 540 ? -9.352 -6.027 -7.656 1 27.55 540 TRP A N 1
ATOM 4416 C CA . TRP A 1 540 ? -10.414 -6.5 -8.531 1 27.55 540 TRP A CA 1
ATOM 4417 C C . TRP A 1 540 ? -11.609 -5.555 -8.5 1 27.55 540 TRP A C 1
ATOM 4419 O O . TRP A 1 540 ? -11.922 -4.977 -7.461 1 27.55 540 TRP A O 1
ATOM 4429 N N . ARG A 1 541 ? -11.906 -4.98 -9.57 1 27.91 541 ARG A N 1
ATOM 4430 C CA . ARG A 1 541 ? -13.219 -4.383 -9.812 1 27.91 541 ARG A CA 1
ATOM 4431 C C . ARG A 1 541 ? -14.32 -5.18 -9.133 1 27.91 541 ARG A C 1
ATOM 4433 O O . ARG A 1 541 ? -14.516 -6.363 -9.422 1 27.91 541 ARG A O 1
ATOM 4440 N N . THR A 1 542 ? -14.523 -5.141 -7.824 1 27.58 542 THR A N 1
ATOM 4441 C CA . THR A 1 542 ? -15.867 -5.508 -7.387 1 27.58 542 THR A CA 1
ATOM 4442 C C . THR A 1 542 ? -16.906 -5.168 -8.453 1 27.58 542 THR A C 1
ATOM 4444 O O . THR A 1 542 ? -18.094 -5.082 -8.164 1 27.58 542 THR A O 1
ATOM 4447 N N . SER A 1 543 ? -16.625 -4.82 -9.57 1 26.66 543 SER A N 1
ATOM 4448 C CA . SER A 1 543 ? -17.766 -4.621 -10.445 1 26.66 543 SER A CA 1
ATOM 4449 C C . SER A 1 543 ? -18.734 -5.793 -10.367 1 26.66 543 SER A C 1
ATOM 4451 O O . SER A 1 543 ? -19.906 -5.664 -10.742 1 26.66 543 SER A O 1
ATOM 4453 N N . ASP A 1 544 ? -18.312 -7.047 -10.219 1 28.28 544 ASP A N 1
ATOM 4454 C CA . ASP A 1 544 ? -19.344 -8.016 -10.578 1 28.28 544 ASP A CA 1
ATOM 4455 C C . ASP A 1 544 ? -20.406 -8.109 -9.492 1 28.28 544 ASP A C 1
ATOM 4457 O O . ASP A 1 544 ? -21.406 -8.797 -9.656 1 28.28 544 ASP A O 1
ATOM 4461 N N . GLU A 1 545 ? -20.203 -7.867 -8.266 1 29.27 545 GLU A N 1
ATOM 4462 C CA . GLU A 1 545 ? -21.312 -8.367 -7.465 1 29.27 545 GLU A CA 1
ATOM 4463 C C . GLU A 1 545 ? -22.578 -7.551 -7.719 1 29.27 545 GLU A C 1
ATOM 4465 O O . GLU A 1 545 ? -23.625 -7.832 -7.141 1 29.27 545 GLU A O 1
ATOM 4470 N N . GLU A 1 546 ? -22.641 -6.355 -8.219 1 28.36 546 GLU A N 1
ATOM 4471 C CA . GLU A 1 546 ? -24.031 -5.922 -8.219 1 28.36 546 GLU A CA 1
ATOM 4472 C C . GLU A 1 546 ? -24.875 -6.773 -9.164 1 28.36 546 GLU A C 1
ATOM 4474 O O . GLU A 1 546 ? -26.062 -6.508 -9.352 1 28.36 546 GLU A O 1
ATOM 4479 N N . GLU A 1 547 ? -24.406 -7.598 -10.102 1 24.39 547 GLU A N 1
ATOM 4480 C CA . GLU A 1 547 ? -25.547 -8.102 -10.859 1 24.39 547 GLU A CA 1
ATOM 4481 C C . GLU A 1 547 ? -26.359 -9.109 -10.047 1 24.39 547 GLU A C 1
ATOM 4483 O O . GLU A 1 547 ? -27.406 -9.57 -10.484 1 24.39 547 GLU A O 1
ATOM 4488 N N . SER A 1 548 ? -25.922 -9.914 -9.141 1 21.39 548 SER A N 1
ATOM 4489 C CA . SER A 1 548 ? -26.859 -10.984 -8.836 1 21.39 548 SER A CA 1
ATOM 4490 C C . SER A 1 548 ? -28.031 -10.453 -8.008 1 21.39 548 SER A C 1
ATOM 4492 O O . SER A 1 548 ? -28.922 -11.219 -7.633 1 21.39 548 SER A O 1
ATOM 4494 N N . ASP A 1 549 ? -28.328 -9.211 -7.574 1 21.17 549 ASP A N 1
ATOM 4495 C CA . ASP A 1 549 ? -29.766 -9.336 -7.359 1 21.17 549 ASP A CA 1
ATOM 4496 C C . ASP A 1 549 ? -30.516 -9.375 -8.688 1 21.17 549 ASP A C 1
ATOM 4498 O O . ASP A 1 549 ? -30.188 -8.633 -9.617 1 21.17 549 ASP A O 1
ATOM 4502 N N . GLY B 1 1 ? 42.5 14.656 0.132 1 41.47 1 GLY B N 1
ATOM 4503 C CA . GLY B 1 1 ? 42.281 13.227 0.001 1 41.47 1 GLY B CA 1
ATOM 4504 C C . GLY B 1 1 ? 42.312 12.492 1.327 1 41.47 1 GLY B C 1
ATOM 4505 O O . GLY B 1 1 ? 43.281 11.836 1.659 1 41.47 1 GLY B O 1
ATOM 4506 N N . GLY B 1 2 ? 41.594 12.898 2.338 1 58.16 2 GLY B N 1
ATOM 4507 C CA . GLY B 1 2 ? 41.906 12.539 3.713 1 58.16 2 GLY B CA 1
ATOM 4508 C C . GLY B 1 2 ? 41.812 11.039 3.967 1 58.16 2 GLY B C 1
ATOM 4509 O O . GLY B 1 2 ? 41.312 10.297 3.123 1 58.16 2 GLY B O 1
ATOM 4510 N N . LYS B 1 3 ? 42.594 10.508 4.977 1 74.62 3 LYS B N 1
ATOM 4511 C CA . LYS B 1 3 ? 42.719 9.125 5.422 1 74.62 3 LYS B CA 1
ATOM 4512 C C . LYS B 1 3 ? 41.344 8.523 5.73 1 74.62 3 LYS B C 1
ATOM 4514 O O . LYS B 1 3 ? 40.5 9.172 6.363 1 74.62 3 LYS B O 1
ATOM 4519 N N . TYR B 1 4 ? 41 7.43 4.922 1 85.19 4 TYR B N 1
ATOM 4520 C CA . TYR B 1 4 ? 39.75 6.668 5.148 1 85.19 4 TYR B CA 1
ATOM 4521 C C . TYR B 1 4 ? 39.594 6.324 6.625 1 85.19 4 TYR B C 1
ATOM 4523 O O . TYR B 1 4 ? 40.531 5.871 7.273 1 85.19 4 TYR B O 1
ATOM 4531 N N . GLU B 1 5 ? 38.562 6.754 7.184 1 89.88 5 GLU B N 1
ATOM 4532 C CA . GLU B 1 5 ? 38.188 6.406 8.555 1 89.88 5 GLU B CA 1
ATOM 4533 C C . GLU B 1 5 ? 36.844 5.695 8.594 1 89.88 5 GLU B C 1
ATOM 4535 O O . GLU B 1 5 ? 35.844 6.188 8.039 1 89.88 5 GLU B O 1
ATOM 4540 N N . ASP B 1 6 ? 36.844 4.676 9.336 1 87.94 6 ASP B N 1
ATOM 4541 C CA . ASP B 1 6 ? 35.625 3.863 9.445 1 87.94 6 ASP B CA 1
ATOM 4542 C C . ASP B 1 6 ? 34.5 4.664 10.047 1 87.94 6 ASP B C 1
ATOM 4544 O O . ASP B 1 6 ? 33.344 4.512 9.633 1 87.94 6 ASP B O 1
ATOM 4548 N N . SER B 1 7 ? 34.875 5.469 10.953 1 87.69 7 SER B N 1
ATOM 4549 C CA . SER B 1 7 ? 33.844 6.238 11.648 1 87.69 7 SER B CA 1
ATOM 4550 C C . SER B 1 7 ? 33.156 7.234 10.711 1 87.69 7 SER B C 1
ATOM 4552 O O . SER B 1 7 ? 31.953 7.422 10.766 1 87.69 7 SER B O 1
ATOM 4554 N N . VAL B 1 8 ? 34 7.855 9.914 1 91.12 8 VAL B N 1
ATOM 4555 C CA . VAL B 1 8 ? 33.438 8.828 8.969 1 91.12 8 VAL B CA 1
ATOM 4556 C C . VAL B 1 8 ? 32.562 8.109 7.941 1 91.12 8 VAL B C 1
ATOM 4558 O O . VAL B 1 8 ? 31.516 8.617 7.566 1 91.12 8 VAL B O 1
ATOM 4561 N N . PHE B 1 9 ? 33.094 6.941 7.492 1 90.81 9 PHE B N 1
ATOM 4562 C CA . PHE B 1 9 ? 32.344 6.145 6.543 1 90.81 9 PHE B CA 1
ATOM 4563 C C . PHE B 1 9 ? 30.969 5.785 7.113 1 90.81 9 PHE B C 1
ATOM 4565 O O . PHE B 1 9 ? 29.953 5.941 6.441 1 90.81 9 PHE B O 1
ATOM 4572 N N . MET B 1 10 ? 30.938 5.438 8.328 1 88.38 10 MET B N 1
ATOM 4573 C CA . MET B 1 10 ? 29.703 5.059 9.008 1 88.38 10 MET B CA 1
ATOM 4574 C C . MET B 1 10 ? 28.75 6.254 9.125 1 88.38 10 MET B C 1
ATOM 4576 O O . MET B 1 10 ? 27.547 6.117 8.914 1 88.38 10 MET B O 1
ATOM 4580 N N . GLU B 1 11 ? 29.266 7.34 9.43 1 89.81 11 GLU B N 1
ATOM 4581 C CA . GLU B 1 11 ? 28.469 8.547 9.57 1 89.81 11 GLU B CA 1
ATOM 4582 C C . GLU B 1 11 ? 27.828 8.953 8.242 1 89.81 11 GLU B C 1
ATOM 4584 O O . GLU B 1 11 ? 26.688 9.398 8.203 1 89.81 11 GLU B O 1
ATOM 4589 N N . MET B 1 12 ? 28.609 8.82 7.262 1 90.94 12 MET B N 1
ATOM 4590 C CA . MET B 1 12 ? 28.109 9.172 5.941 1 90.94 12 MET B CA 1
ATOM 4591 C C . MET B 1 12 ? 27 8.211 5.504 1 90.94 12 MET B C 1
ATOM 4593 O O . MET B 1 12 ? 26 8.633 4.922 1 90.94 12 MET B O 1
ATOM 4597 N N . MET B 1 13 ? 27.219 7.008 5.77 1 89.06 13 MET B N 1
ATOM 4598 C CA . MET B 1 13 ? 26.219 6 5.441 1 89.06 13 MET B CA 1
ATOM 4599 C C . MET B 1 13 ? 24.906 6.266 6.191 1 89.06 13 MET B C 1
ATOM 4601 O O . MET B 1 13 ? 23.828 6.219 5.605 1 89.06 13 MET B O 1
ATOM 4605 N N . LEU B 1 14 ? 25.031 6.527 7.398 1 88.81 14 LEU B N 1
ATOM 4606 C CA . LEU B 1 14 ? 23.859 6.805 8.227 1 88.81 14 LEU B CA 1
ATOM 4607 C C . LEU B 1 14 ? 23.125 8.047 7.738 1 88.81 14 LEU B C 1
ATOM 4609 O O . LEU B 1 14 ? 21.906 8.086 7.727 1 88.81 14 LEU B O 1
ATOM 4613 N N . SER B 1 15 ? 23.891 9 7.398 1 90.75 15 SER B N 1
ATOM 4614 C CA . SER B 1 15 ? 23.297 10.227 6.863 1 90.75 15 SER B CA 1
ATOM 4615 C C . SER B 1 15 ? 22.5 9.945 5.602 1 90.75 15 SER B C 1
ATOM 4617 O O . SER B 1 15 ? 21.422 10.516 5.402 1 90.75 15 SER B O 1
ATOM 4619 N N . ALA B 1 16 ? 23.031 9.078 4.781 1 88.31 16 ALA B N 1
ATOM 4620 C CA . ALA B 1 16 ? 22.312 8.711 3.557 1 88.31 16 ALA B CA 1
ATOM 4621 C C . ALA B 1 16 ? 21.016 7.973 3.873 1 88.31 16 ALA B C 1
ATOM 4623 O O . ALA B 1 16 ? 19.984 8.234 3.254 1 88.31 16 ALA B O 1
ATOM 4624 N N . ILE B 1 17 ? 21.078 7.129 4.809 1 83.94 17 ILE B N 1
ATOM 4625 C CA . ILE B 1 17 ? 19.922 6.344 5.207 1 83.94 17 ILE B CA 1
ATOM 4626 C C . ILE B 1 17 ? 18.844 7.27 5.762 1 83.94 17 ILE B C 1
ATOM 4628 O O . ILE B 1 17 ? 17.672 7.176 5.371 1 83.94 17 ILE B O 1
ATOM 4632 N N . ILE B 1 18 ? 19.219 8.148 6.613 1 86.06 18 ILE B N 1
ATOM 4633 C CA . ILE B 1 18 ? 18.281 9.047 7.27 1 86.06 18 ILE B CA 1
ATOM 4634 C C . ILE B 1 18 ? 17.719 10.031 6.254 1 86.06 18 ILE B C 1
ATOM 4636 O O . ILE B 1 18 ? 16.5 10.234 6.184 1 86.06 18 ILE B O 1
ATOM 4640 N N . LYS B 1 19 ? 18.531 10.562 5.465 1 87.19 19 LYS B N 1
ATOM 4641 C CA . LYS B 1 19 ? 18.156 11.609 4.52 1 87.19 19 LYS B CA 1
ATOM 4642 C C . LYS B 1 19 ? 17.203 11.078 3.463 1 87.19 19 LYS B C 1
ATOM 4644 O O . LYS B 1 19 ? 16.234 11.75 3.104 1 87.19 19 LYS B O 1
ATOM 4649 N N . HIS B 1 20 ? 17.453 9.883 3.01 1 81 20 HIS B N 1
ATOM 4650 C CA . HIS B 1 20 ? 16.688 9.391 1.861 1 81 20 HIS B CA 1
ATOM 4651 C C . HIS B 1 20 ? 15.742 8.266 2.262 1 81 20 HIS B C 1
ATOM 4653 O O . HIS B 1 20 ? 15.031 7.723 1.418 1 81 20 HIS B O 1
ATOM 4659 N N . GLY B 1 21 ? 15.734 7.934 3.498 1 77.94 21 GLY B N 1
ATOM 4660 C CA . GLY B 1 21 ? 14.836 6.891 3.969 1 77.94 21 GLY B CA 1
ATOM 4661 C C . GLY B 1 21 ? 15.18 5.52 3.418 1 77.94 21 GLY B C 1
ATOM 4662 O O . GLY B 1 21 ? 14.289 4.758 3.025 1 77.94 21 GLY B O 1
ATOM 4663 N N . LEU B 1 22 ? 16.438 5.203 3.266 1 77.38 22 LEU B N 1
ATOM 4664 C CA . LEU B 1 22 ? 16.891 3.906 2.766 1 77.38 22 LEU B CA 1
ATOM 4665 C C . LEU B 1 22 ? 16.766 2.836 3.844 1 77.38 22 LEU B C 1
ATOM 4667 O O . LEU B 1 22 ? 16.859 3.139 5.035 1 77.38 22 LEU B O 1
ATOM 4671 N N . PRO B 1 23 ? 16.531 1.573 3.381 1 74.88 23 PRO B N 1
ATOM 4672 C CA . PRO B 1 23 ? 16.469 0.511 4.387 1 74.88 23 PRO B CA 1
ATOM 4673 C C . PRO B 1 23 ? 17.797 0.318 5.121 1 74.88 23 PRO B C 1
ATOM 4675 O O . PRO B 1 23 ? 18.859 0.431 4.52 1 74.88 23 PRO B O 1
ATOM 4678 N N . LEU B 1 24 ? 17.688 -0.063 6.395 1 75.56 24 LEU B N 1
ATOM 4679 C CA . LEU B 1 24 ? 18.891 -0.282 7.195 1 75.56 24 LEU B CA 1
ATOM 4680 C C . LEU B 1 24 ? 19.641 -1.511 6.711 1 75.56 24 LEU B C 1
ATOM 4682 O O . LEU B 1 24 ? 20.844 -1.646 6.969 1 75.56 24 LEU B O 1
ATOM 4686 N N . THR B 1 25 ? 18.891 -2.367 5.965 1 78.19 25 THR B N 1
ATOM 4687 C CA . THR B 1 25 ? 19.5 -3.609 5.492 1 78.19 25 THR B CA 1
ATOM 4688 C C . THR B 1 25 ? 20.375 -3.357 4.266 1 78.19 25 THR B C 1
ATOM 4690 O O . THR B 1 25 ? 21.078 -4.254 3.805 1 78.19 25 THR B O 1
ATOM 4693 N N . LEU B 1 26 ? 20.219 -2.154 3.785 1 78.31 26 LEU B N 1
ATOM 4694 C CA . LEU B 1 26 ? 20.969 -1.808 2.59 1 78.31 26 LEU B CA 1
ATOM 4695 C C . LEU B 1 26 ? 22.453 -2.146 2.768 1 78.31 26 LEU B C 1
ATOM 4697 O O . LEU B 1 26 ? 23.094 -2.674 1.852 1 78.31 26 LEU B O 1
ATOM 4701 N N . PHE B 1 27 ? 22.969 -2.062 3.971 1 75.88 27 PHE B N 1
ATOM 4702 C CA . PHE B 1 27 ? 24.406 -2.189 4.207 1 75.88 27 PHE B CA 1
ATOM 4703 C C . PHE B 1 27 ? 24.797 -3.648 4.41 1 75.88 27 PHE B C 1
ATOM 4705 O O . PHE B 1 27 ? 25.984 -3.99 4.383 1 75.88 27 PHE B O 1
ATOM 4712 N N . GLU B 1 28 ? 23.734 -4.402 4.574 1 83.81 28 GLU B N 1
ATOM 4713 C CA . GLU B 1 28 ? 24.031 -5.82 4.754 1 83.81 28 GLU B CA 1
ATOM 4714 C C . GLU B 1 28 ? 23.75 -6.609 3.477 1 83.81 28 GLU B C 1
ATOM 4716 O O . GLU B 1 28 ? 24.047 -7.797 3.393 1 83.81 28 GLU B O 1
ATOM 4721 N N . GLN B 1 29 ? 23.188 -5.949 2.604 1 86.06 29 GLN B N 1
ATOM 4722 C CA . GLN B 1 29 ? 22.891 -6.629 1.348 1 86.06 29 GLN B CA 1
ATOM 4723 C C . GLN B 1 29 ? 24.172 -6.98 0.591 1 86.06 29 GLN B C 1
ATOM 4725 O O . GLN B 1 29 ? 25.078 -6.164 0.501 1 86.06 29 GLN B O 1
ATOM 4730 N N . SER B 1 30 ? 24.25 -8.172 0.103 1 88.69 30 SER B N 1
ATOM 4731 C CA . SER B 1 30 ? 25.469 -8.68 -0.526 1 88.69 30 SER B CA 1
ATOM 4732 C C . SER B 1 30 ? 25.875 -7.816 -1.721 1 88.69 30 SER B C 1
ATOM 4734 O O . SER B 1 30 ? 27.047 -7.508 -1.9 1 88.69 30 SER B O 1
ATOM 4736 N N . GLY B 1 31 ? 24.859 -7.406 -2.49 1 88.88 31 GLY B N 1
ATOM 4737 C CA . GLY B 1 31 ? 25.172 -6.586 -3.65 1 88.88 31 GLY B CA 1
ATOM 4738 C C . GLY B 1 31 ? 25.797 -5.25 -3.291 1 88.88 31 GLY B C 1
ATOM 4739 O O . GLY B 1 31 ? 26.734 -4.801 -3.945 1 88.88 31 GLY B O 1
ATOM 4740 N N . THR B 1 32 ? 25.312 -4.637 -2.279 1 88.94 32 THR B N 1
ATOM 4741 C CA . THR B 1 32 ? 25.828 -3.352 -1.828 1 88.94 32 THR B CA 1
ATOM 4742 C C . THR B 1 32 ? 27.219 -3.514 -1.235 1 88.94 32 THR B C 1
ATOM 4744 O O . THR B 1 32 ? 28.109 -2.682 -1.468 1 88.94 32 THR B O 1
ATOM 4747 N N . ARG B 1 33 ? 27.453 -4.555 -0.552 1 91.06 33 ARG B N 1
ATOM 4748 C CA . ARG B 1 33 ? 28.766 -4.824 0.029 1 91.06 33 ARG B CA 1
ATOM 4749 C C . ARG B 1 33 ? 29.812 -5.059 -1.06 1 91.06 33 ARG B C 1
ATOM 4751 O O . ARG B 1 33 ? 30.953 -4.621 -0.933 1 91.06 33 ARG B O 1
ATOM 4758 N N . ASP B 1 34 ? 29.406 -5.73 -2.113 1 92.38 34 ASP B N 1
ATOM 4759 C CA . ASP B 1 34 ? 30.312 -5.938 -3.242 1 92.38 34 ASP B CA 1
ATOM 4760 C C . ASP B 1 34 ? 30.75 -4.602 -3.84 1 92.38 34 ASP B C 1
ATOM 4762 O O . ASP B 1 34 ? 31.922 -4.441 -4.211 1 92.38 34 ASP B O 1
ATOM 4766 N N . VAL B 1 35 ? 29.844 -3.703 -3.924 1 91.12 35 VAL B N 1
ATOM 4767 C CA . VAL B 1 35 ? 30.141 -2.387 -4.48 1 91.12 35 VAL B CA 1
ATOM 4768 C C . VAL B 1 35 ? 31.125 -1.656 -3.582 1 91.12 35 VAL B C 1
ATOM 4770 O O . VAL B 1 35 ? 32.125 -1.099 -4.066 1 91.12 35 VAL B O 1
ATOM 4773 N N . PHE B 1 36 ? 30.922 -1.72 -2.289 1 91.06 36 PHE B N 1
ATOM 4774 C CA . PHE B 1 36 ? 31.797 -1.048 -1.345 1 91.06 36 PHE B CA 1
ATOM 4775 C C . PHE B 1 36 ? 33.188 -1.662 -1.379 1 91.06 36 PHE B C 1
ATOM 4777 O O . PHE B 1 36 ? 34.188 -0.943 -1.366 1 91.06 36 PHE B O 1
ATOM 4784 N N . ASP B 1 37 ? 33.188 -2.963 -1.46 1 91.75 37 ASP B N 1
ATOM 4785 C CA . ASP B 1 37 ? 34.469 -3.658 -1.514 1 91.75 37 ASP B CA 1
ATOM 4786 C C . ASP B 1 37 ? 35.25 -3.279 -2.773 1 91.75 37 ASP B C 1
ATOM 4788 O O . ASP B 1 37 ? 36.469 -3.209 -2.754 1 91.75 37 ASP B O 1
ATOM 4792 N N . TYR B 1 38 ? 34.562 -3.109 -3.799 1 92.44 38 TYR B N 1
ATOM 4793 C CA . TYR B 1 38 ? 35.188 -2.754 -5.062 1 92.44 38 TYR B CA 1
ATOM 4794 C C . TYR B 1 38 ? 35.75 -1.339 -5.012 1 92.44 38 TYR B C 1
ATOM 4796 O O . TYR B 1 38 ? 36.844 -1.077 -5.523 1 92.44 38 TYR B O 1
ATOM 4804 N N . LEU B 1 39 ? 34.969 -0.404 -4.426 1 90.62 39 LEU B N 1
ATOM 4805 C CA . LEU B 1 39 ? 35.406 0.989 -4.352 1 90.62 39 LEU B CA 1
ATOM 4806 C C . LEU B 1 39 ? 36.562 1.152 -3.381 1 90.62 39 LEU B C 1
ATOM 4808 O O . LEU B 1 39 ? 37.531 1.896 -3.658 1 90.62 39 LEU B O 1
ATOM 4812 N N . LYS B 1 40 ? 36.469 0.474 -2.225 1 91.38 40 LYS B N 1
ATOM 4813 C CA . LYS B 1 40 ? 37.5 0.524 -1.199 1 91.38 40 LYS B CA 1
ATOM 4814 C C . LYS B 1 40 ? 37.75 -0.858 -0.603 1 91.38 40 LYS B C 1
ATOM 4816 O O . LYS B 1 40 ? 37.062 -1.275 0.325 1 91.38 40 LYS B O 1
ATOM 4821 N N . PRO B 1 41 ? 38.844 -1.373 -1.062 1 87.81 41 PRO B N 1
ATOM 4822 C CA . PRO B 1 41 ? 39.156 -2.695 -0.524 1 87.81 41 PRO B CA 1
ATOM 4823 C C . PRO B 1 41 ? 39.312 -2.693 0.995 1 87.81 41 PRO B C 1
ATOM 4825 O O . PRO B 1 41 ? 39.906 -1.759 1.559 1 87.81 41 PRO B O 1
ATOM 4828 N N . ASN B 1 42 ? 38.781 -3.582 1.674 1 85.5 42 ASN B N 1
ATOM 4829 C CA . ASN B 1 42 ? 38.844 -3.785 3.117 1 85.5 42 ASN B CA 1
ATOM 4830 C C . ASN B 1 42 ? 37.969 -2.775 3.865 1 85.5 42 ASN B C 1
ATOM 4832 O O . ASN B 1 42 ? 38.312 -2.361 4.977 1 85.5 42 ASN B O 1
ATOM 4836 N N . VAL B 1 43 ? 37.062 -2.25 3.148 1 90.56 43 VAL B N 1
ATOM 4837 C CA . VAL B 1 43 ? 36.094 -1.363 3.801 1 90.56 43 VAL B CA 1
ATOM 4838 C C . VAL B 1 43 ? 35.406 -2.107 4.93 1 90.56 43 VAL B C 1
ATOM 4840 O O . VAL B 1 43 ? 35.156 -3.311 4.828 1 90.56 43 VAL B O 1
ATOM 4843 N N . LYS B 1 44 ? 35.25 -1.454 6.004 1 87.75 44 LYS B N 1
ATOM 4844 C CA . LYS B 1 44 ? 34.531 -2.078 7.121 1 87.75 44 LYS B CA 1
ATOM 4845 C C . LYS B 1 44 ? 33.031 -2.113 6.879 1 87.75 44 LYS B C 1
ATOM 4847 O O . LYS B 1 44 ? 32.406 -1.066 6.738 1 87.75 44 LYS B O 1
ATOM 4852 N N . HIS B 1 45 ? 32.531 -3.305 6.852 1 88.81 45 HIS B N 1
ATOM 4853 C CA . HIS B 1 45 ? 31.094 -3.455 6.676 1 88.81 45 HIS B CA 1
ATOM 4854 C C . HIS B 1 45 ? 30.359 -3.293 8 1 88.81 45 HIS B C 1
ATOM 4856 O O . HIS B 1 45 ? 30.859 -3.73 9.047 1 88.81 45 HIS B O 1
ATOM 4862 N N . ILE B 1 46 ? 29.312 -2.621 7.914 1 84.31 46 ILE B N 1
ATOM 4863 C CA . ILE B 1 46 ? 28.5 -2.352 9.102 1 84.31 46 ILE B CA 1
ATOM 4864 C C . ILE B 1 46 ? 27.266 -3.258 9.109 1 84.31 46 ILE B C 1
ATOM 4866 O O . ILE B 1 46 ? 26.672 -3.5 8.062 1 84.31 46 ILE B O 1
ATOM 4870 N N . SER B 1 47 ? 26.922 -3.754 10.273 1 85.38 47 SER B N 1
ATOM 4871 C CA . SER B 1 47 ? 25.719 -4.57 10.422 1 85.38 47 SER B CA 1
ATOM 4872 C C . SER B 1 47 ? 24.484 -3.705 10.641 1 85.38 47 SER B C 1
ATOM 4874 O O . SER B 1 47 ? 24.594 -2.529 10.992 1 85.38 47 SER B O 1
ATOM 4876 N N . THR B 1 48 ? 23.422 -4.312 10.438 1 82.69 48 THR B N 1
ATOM 4877 C CA . THR B 1 48 ? 22.141 -3.627 10.648 1 82.69 48 THR B CA 1
ATOM 4878 C C . THR B 1 48 ? 22 -3.197 12.109 1 82.69 48 THR B C 1
ATOM 4880 O O . THR B 1 48 ? 21.531 -2.098 12.391 1 82.69 48 THR B O 1
ATOM 4883 N N . ASP B 1 49 ? 22.438 -3.971 13.016 1 82.31 49 ASP B N 1
ATOM 4884 C CA . ASP B 1 49 ? 22.344 -3.658 14.438 1 82.31 49 ASP B CA 1
ATOM 4885 C C . ASP B 1 49 ? 23.25 -2.48 14.812 1 82.31 49 ASP B C 1
ATOM 4887 O O . ASP B 1 49 ? 22.859 -1.619 15.602 1 82.31 49 ASP B O 1
ATOM 4891 N N . ALA B 1 50 ? 24.359 -2.539 14.258 1 83.69 50 ALA B N 1
ATOM 4892 C CA . ALA B 1 50 ? 25.266 -1.424 14.5 1 83.69 50 ALA B CA 1
ATOM 4893 C C . ALA B 1 50 ? 24.703 -0.125 13.922 1 83.69 50 ALA B C 1
ATOM 4895 O O . ALA B 1 50 ? 24.828 0.938 14.539 1 83.69 50 ALA B O 1
ATOM 4896 N N . ALA B 1 51 ? 24.156 -0.241 12.773 1 83.5 51 ALA B N 1
ATOM 4897 C CA . ALA B 1 51 ? 23.531 0.924 12.148 1 83.5 51 ALA B CA 1
ATOM 4898 C C . ALA B 1 51 ? 22.391 1.47 13.016 1 83.5 51 ALA B C 1
ATOM 4900 O O . ALA B 1 51 ? 22.25 2.686 13.164 1 83.5 51 ALA B O 1
ATOM 4901 N N . LYS B 1 52 ? 21.594 0.599 13.594 1 82.19 52 LYS B N 1
ATOM 4902 C CA . LYS B 1 52 ? 20.5 0.997 14.484 1 82.19 52 LYS B CA 1
ATOM 4903 C C . LYS B 1 52 ? 21.031 1.747 15.703 1 82.19 52 LYS B C 1
ATOM 4905 O O . LYS B 1 52 ? 20.5 2.797 16.078 1 82.19 52 LYS B O 1
ATOM 4910 N N . GLY B 1 53 ? 22.016 1.133 16.281 1 84.44 53 GLY B N 1
ATOM 4911 C CA . GLY B 1 53 ? 22.625 1.778 17.438 1 84.44 53 GLY B CA 1
ATOM 4912 C C . GLY B 1 53 ? 23.156 3.166 17.125 1 84.44 53 GLY B C 1
ATOM 4913 O O . GLY B 1 53 ? 22.938 4.102 17.906 1 84.44 53 GLY B O 1
ATOM 4914 N N . ASN B 1 54 ? 23.812 3.328 16.031 1 86.62 54 ASN B N 1
ATOM 4915 C CA . ASN B 1 54 ? 24.359 4.621 15.641 1 86.62 54 ASN B CA 1
ATOM 4916 C C . ASN B 1 54 ? 23.25 5.617 15.312 1 86.62 54 ASN B C 1
ATOM 4918 O O . ASN B 1 54 ? 23.375 6.812 15.578 1 86.62 54 ASN B O 1
ATOM 4922 N N . CYS B 1 55 ? 22.25 5.137 14.703 1 85.81 55 CYS B N 1
ATOM 4923 C CA . CYS B 1 55 ? 21.109 5.992 14.422 1 85.81 55 CYS B CA 1
ATOM 4924 C C . CYS B 1 55 ? 20.5 6.539 15.703 1 85.81 55 CYS B C 1
ATOM 4926 O O . CYS B 1 55 ? 20.141 7.715 15.773 1 85.81 55 CYS B O 1
ATOM 4928 N N . MET B 1 56 ? 20.422 5.684 16.688 1 89.75 56 MET B N 1
ATOM 4929 C CA . MET B 1 56 ? 19.875 6.102 17.969 1 89.75 56 MET B CA 1
ATOM 4930 C C . MET B 1 56 ? 20.75 7.16 18.625 1 89.75 56 MET B C 1
ATOM 4932 O O . MET B 1 56 ? 20.25 8.07 19.281 1 89.75 56 MET B O 1
ATOM 4936 N N . GLU B 1 57 ? 21.984 7.02 18.375 1 91.31 57 GLU B N 1
ATOM 4937 C CA . GLU B 1 57 ? 22.906 8.016 18.922 1 91.31 57 GLU B CA 1
ATOM 4938 C C . GLU B 1 57 ? 22.703 9.375 18.281 1 91.31 57 GLU B C 1
ATOM 4940 O O . GLU B 1 57 ? 22.672 10.398 18.953 1 91.31 57 GLU B O 1
ATOM 4945 N N . VAL B 1 58 ? 22.609 9.359 17 1 92.25 58 VAL B N 1
ATOM 4946 C CA . VAL B 1 58 ? 22.359 10.602 16.281 1 92.25 58 VAL B CA 1
ATOM 4947 C C . VAL B 1 58 ? 21.016 11.195 16.703 1 92.25 58 VAL B C 1
ATOM 4949 O O . VAL B 1 58 ? 20.906 12.406 16.891 1 92.25 58 VAL B O 1
ATOM 4952 N N . TYR B 1 59 ? 20.062 10.367 16.875 1 92.81 59 TYR B N 1
ATOM 4953 C CA . TYR B 1 59 ? 18.734 10.773 17.312 1 92.81 59 TYR B CA 1
ATOM 4954 C C . TYR B 1 59 ? 18.797 11.5 18.641 1 92.81 59 TYR B C 1
ATOM 4956 O O . TYR B 1 59 ? 18.234 12.586 18.797 1 92.81 59 TYR B O 1
ATOM 4964 N N . GLU B 1 60 ? 19.484 10.891 19.562 1 95.12 60 GLU B N 1
ATOM 4965 C CA . GLU B 1 60 ? 19.578 11.477 20.906 1 95.12 60 GLU B CA 1
ATOM 4966 C C . GLU B 1 60 ? 20.312 12.805 20.875 1 95.12 60 GLU B C 1
ATOM 4968 O O . GLU B 1 60 ? 19.953 13.742 21.594 1 95.12 60 GLU B O 1
ATOM 4973 N N . LYS B 1 61 ? 21.281 12.828 20.078 1 95.38 61 LYS B N 1
ATOM 4974 C CA . LYS B 1 61 ? 22.047 14.062 19.938 1 95.38 61 LYS B CA 1
ATOM 4975 C C . LYS B 1 61 ? 21.188 15.172 19.328 1 95.38 61 LYS B C 1
ATOM 4977 O O . LYS B 1 61 ? 21.156 16.297 19.844 1 95.38 61 LYS B O 1
ATOM 4982 N N . GLU B 1 62 ? 20.531 14.859 18.25 1 95.44 62 GLU B N 1
ATOM 4983 C CA . GLU B 1 62 ? 19.703 15.852 17.562 1 95.44 62 GLU B CA 1
ATOM 4984 C C . GLU B 1 62 ? 18.484 16.234 18.406 1 95.44 62 GLU B C 1
ATOM 4986 O O . GLU B 1 62 ? 18.031 17.375 18.359 1 95.44 62 GLU B O 1
ATOM 4991 N N . LYS B 1 63 ? 18.016 15.281 19.125 1 95.62 63 LYS B N 1
ATOM 4992 C CA . LYS B 1 63 ? 16.891 15.547 20.016 1 95.62 63 LYS B CA 1
ATOM 4993 C C . LYS B 1 63 ? 17.25 16.594 21.062 1 95.62 63 LYS B C 1
ATOM 4995 O O . LYS B 1 63 ? 16.484 17.516 21.328 1 95.62 63 LYS B O 1
ATOM 5000 N N . ALA B 1 64 ? 18.406 16.484 21.641 1 96.06 64 ALA B N 1
ATOM 5001 C CA . ALA B 1 64 ? 18.875 17.438 22.641 1 96.06 64 ALA B CA 1
ATOM 5002 C C . ALA B 1 64 ? 19.031 18.844 22.031 1 96.06 64 ALA B C 1
ATOM 5004 O O . ALA B 1 64 ? 18.641 19.828 22.656 1 96.06 64 ALA B O 1
ATOM 5005 N N . LYS B 1 65 ? 19.578 18.828 20.922 1 95.81 65 LYS B N 1
ATOM 5006 C CA . LYS B 1 65 ? 19.75 20.109 20.234 1 95.81 65 LYS B CA 1
ATOM 5007 C C . LYS B 1 65 ? 18.406 20.75 19.922 1 95.81 65 LYS B C 1
ATOM 5009 O O . LYS B 1 65 ? 18.219 21.953 20.125 1 95.81 65 LYS B O 1
ATOM 5014 N N . PHE B 1 66 ? 17.578 19.984 19.438 1 95.69 66 PHE B N 1
ATOM 5015 C CA . PHE B 1 66 ? 16.25 20.484 19.047 1 95.69 66 PHE B CA 1
ATOM 5016 C C . PHE B 1 66 ? 15.484 20.953 20.281 1 95.69 66 PHE B C 1
ATOM 5018 O O . PHE B 1 66 ? 14.797 21.984 20.219 1 95.69 66 PHE B O 1
ATOM 5025 N N . LYS B 1 67 ? 15.562 20.203 21.312 1 95.56 67 LYS B N 1
ATOM 5026 C CA . LYS B 1 67 ? 14.922 20.594 22.562 1 95.56 67 LYS B CA 1
ATOM 5027 C C . LYS B 1 67 ? 15.422 21.969 23.016 1 95.56 67 LYS B C 1
ATOM 5029 O O . LYS B 1 67 ? 14.625 22.812 23.438 1 95.56 67 LYS B O 1
ATOM 5034 N N . HIS B 1 68 ? 16.656 22.141 22.859 1 94.31 68 HIS B N 1
ATOM 5035 C CA . HIS B 1 68 ? 17.25 23.438 23.219 1 94.31 68 HIS B CA 1
ATOM 5036 C C . HIS B 1 68 ? 16.734 24.531 22.281 1 94.31 68 HIS B C 1
ATOM 5038 O O . HIS B 1 68 ? 16.406 25.625 22.75 1 94.31 68 HIS B O 1
ATOM 5044 N N . ASP B 1 69 ? 16.688 24.25 21.047 1 92.62 69 ASP B N 1
ATOM 5045 C CA . ASP B 1 69 ? 16.219 25.219 20.062 1 92.62 69 ASP B CA 1
ATOM 5046 C C . ASP B 1 69 ? 14.766 25.609 20.328 1 92.62 69 ASP B C 1
ATOM 5048 O O . ASP B 1 69 ? 14.398 26.781 20.203 1 92.62 69 ASP B O 1
ATOM 5052 N N . LEU B 1 70 ? 13.984 24.688 20.688 1 93.06 70 LEU B N 1
ATOM 5053 C CA . LEU B 1 70 ? 12.578 24.938 20.969 1 93.06 70 LEU B CA 1
ATOM 5054 C C . LEU B 1 70 ? 12.422 25.859 22.172 1 93.06 70 LEU B C 1
ATOM 5056 O O . LEU B 1 70 ? 11.531 26.703 22.219 1 93.06 70 LEU B O 1
ATOM 5060 N N . GLY B 1 71 ? 13.281 25.625 23.094 1 89.75 71 GLY B N 1
ATOM 5061 C CA . GLY B 1 71 ? 13.258 26.453 24.297 1 89.75 71 GLY B CA 1
ATOM 5062 C C . GLY B 1 71 ? 13.672 27.891 24.031 1 89.75 71 GLY B C 1
ATOM 5063 O O . GLY B 1 71 ? 13.242 28.812 24.734 1 89.75 71 GLY B O 1
ATOM 5064 N N . SER B 1 72 ? 14.383 28.094 22.938 1 89.19 72 SER B N 1
ATOM 5065 C CA . SER B 1 72 ? 14.953 29.406 22.688 1 89.19 72 SER B CA 1
ATOM 5066 C C . SER B 1 72 ? 14.062 30.219 21.734 1 89.19 72 SER B C 1
ATOM 5068 O O . SER B 1 72 ? 14.344 31.391 21.469 1 89.19 72 SER B O 1
ATOM 5070 N N . ILE B 1 73 ? 13.039 29.672 21.328 1 89.44 73 ILE B N 1
ATOM 5071 C CA . ILE B 1 73 ? 12.148 30.375 20.406 1 89.44 73 ILE B CA 1
ATOM 5072 C C . ILE B 1 73 ? 11.414 31.484 21.156 1 89.44 73 ILE B C 1
ATOM 5074 O O . ILE B 1 73 ? 10.961 31.297 22.281 1 89.44 73 ILE B O 1
ATOM 5078 N N . SER B 1 74 ? 11.367 32.656 20.547 1 85.44 74 SER B N 1
ATOM 5079 C CA . SER B 1 74 ? 10.727 33.812 21.188 1 85.44 74 SER B CA 1
ATOM 5080 C C . SER B 1 74 ? 9.211 33.719 21.078 1 85.44 74 SER B C 1
ATOM 5082 O O . SER B 1 74 ? 8.492 34.156 21.984 1 85.44 74 SER B O 1
ATOM 5084 N N . GLY B 1 75 ? 8.781 33.094 20.062 1 89.19 75 GLY B N 1
ATOM 5085 C CA . GLY B 1 75 ? 7.348 33 19.859 1 89.19 75 GLY B CA 1
ATOM 5086 C C . GLY B 1 75 ? 6.75 31.719 20.453 1 89.19 75 GLY B C 1
ATOM 5087 O O . GLY B 1 75 ? 7.359 31.078 21.297 1 89.19 75 GLY B O 1
ATOM 5088 N N . ARG B 1 76 ? 5.527 31.484 20.172 1 93.44 76 ARG B N 1
ATOM 5089 C CA . ARG B 1 76 ? 4.801 30.312 20.656 1 93.44 76 ARG B CA 1
ATOM 5090 C C . ARG B 1 76 ? 4.699 29.25 19.562 1 93.44 76 ARG B C 1
ATOM 5092 O O . ARG B 1 76 ? 5.133 29.469 18.438 1 93.44 76 ARG B O 1
ATOM 5099 N N . LEU B 1 77 ? 4.223 28.109 20.016 1 95 77 LEU B N 1
ATOM 5100 C CA . LEU B 1 77 ? 4.156 26.969 19.109 1 95 77 LEU B CA 1
ATOM 5101 C C . LEU B 1 77 ? 2.709 26.594 18.812 1 95 77 LEU B C 1
ATOM 5103 O O . LEU B 1 77 ? 1.86 26.625 19.703 1 95 77 LEU B O 1
ATOM 5107 N N . CYS B 1 78 ? 2.482 26.359 17.594 1 94.5 78 CYS B N 1
ATOM 5108 C CA . CYS B 1 78 ? 1.213 25.766 17.188 1 94.5 78 CYS B CA 1
ATOM 5109 C C . CYS B 1 78 ? 1.366 24.266 16.938 1 94.5 78 CYS B C 1
ATOM 5111 O O . CYS B 1 78 ? 2.166 23.859 16.094 1 94.5 78 CYS B O 1
ATOM 5113 N N . LEU B 1 79 ? 0.532 23.469 17.594 1 92.88 79 LEU B N 1
ATOM 5114 C CA . LEU B 1 79 ? 0.708 22.016 17.547 1 92.88 79 LEU B CA 1
ATOM 5115 C C . LEU B 1 79 ? -0.392 21.375 16.703 1 92.88 79 LEU B C 1
ATOM 5117 O O . LEU B 1 79 ? -1.505 21.891 16.625 1 92.88 79 LEU B O 1
ATOM 5121 N N . THR B 1 80 ? -0.017 20.312 16.062 1 89.62 80 THR B N 1
ATOM 5122 C CA . THR B 1 80 ? -0.999 19.453 15.43 1 89.62 80 THR B CA 1
ATOM 5123 C C . THR B 1 80 ? -0.953 18.047 16.031 1 89.62 80 THR B C 1
ATOM 5125 O O . THR B 1 80 ? 0.125 17.531 16.328 1 89.62 80 THR B O 1
ATOM 5128 N N . ILE B 1 81 ? -2.127 17.5 16.312 1 87.25 81 ILE B N 1
ATOM 5129 C CA . ILE B 1 81 ? -2.262 16.141 16.812 1 87.25 81 ILE B CA 1
ATOM 5130 C C . ILE B 1 81 ? -2.807 15.242 15.703 1 87.25 81 ILE B C 1
ATOM 5132 O O . ILE B 1 81 ? -3.805 15.57 15.062 1 87.25 81 ILE B O 1
ATOM 5136 N N . ASP B 1 82 ? -2.096 14.164 15.523 1 80.19 82 ASP B N 1
ATOM 5137 C CA . ASP B 1 82 ? -2.551 13.148 14.57 1 80.19 82 ASP B CA 1
ATOM 5138 C C . ASP B 1 82 ? -2.422 11.75 15.164 1 80.19 82 ASP B C 1
ATOM 5140 O O . ASP B 1 82 ? -1.484 11.469 15.914 1 80.19 82 ASP B O 1
ATOM 5144 N N . ILE B 1 83 ? -3.354 10.961 14.859 1 79.19 83 ILE B N 1
ATOM 5145 C CA . ILE B 1 83 ? -3.289 9.562 15.273 1 79.19 83 ILE B CA 1
ATOM 5146 C C . ILE B 1 83 ? -3 8.688 14.055 1 79.19 83 ILE B C 1
ATOM 5148 O O . ILE B 1 83 ? -3.814 8.602 13.133 1 79.19 83 ILE B O 1
ATOM 5152 N N . TRP B 1 84 ? -1.906 8.086 14.117 1 74.12 84 TRP B N 1
ATOM 5153 C CA . TRP B 1 84 ? -1.506 7.168 13.055 1 74.12 84 TRP B CA 1
ATOM 5154 C C . TRP B 1 84 ? -1.824 5.727 13.43 1 74.12 84 TRP B C 1
ATOM 5156 O O . TRP B 1 84 ? -1.707 5.34 14.594 1 74.12 84 TRP B O 1
ATOM 5166 N N . VAL B 1 85 ? -2.199 4.988 12.461 1 70.5 85 VAL B N 1
ATOM 5167 C CA . VAL B 1 85 ? -2.52 3.582 12.688 1 70.5 85 VAL B CA 1
ATOM 5168 C C . VAL B 1 85 ? -1.599 2.699 11.852 1 70.5 85 VAL B C 1
ATOM 5170 O O . VAL B 1 85 ? -1.416 2.941 10.656 1 70.5 85 VAL B O 1
ATOM 5173 N N . ASP B 1 86 ? -1.105 1.745 12.375 1 65.94 86 ASP B N 1
ATOM 5174 C CA . ASP B 1 86 ? -0.243 0.825 11.641 1 65.94 86 ASP B CA 1
ATOM 5175 C C . ASP B 1 86 ? -1.043 -0.35 11.086 1 65.94 86 ASP B C 1
ATOM 5177 O O . ASP B 1 86 ? -2.221 -0.516 11.406 1 65.94 86 ASP B O 1
ATOM 5181 N N . PRO B 1 87 ? -0.491 -1.149 10.258 1 59.38 87 PRO B N 1
ATOM 5182 C CA . PRO B 1 87 ? -1.207 -2.275 9.656 1 59.38 87 PRO B CA 1
ATOM 5183 C C . PRO B 1 87 ? -1.722 -3.271 10.695 1 59.38 87 PRO B C 1
ATOM 5185 O O . PRO B 1 87 ? -2.67 -4.016 10.422 1 59.38 87 PRO B O 1
ATOM 5188 N N . CYS B 1 88 ? -1.096 -3.293 11.859 1 62.34 88 CYS B N 1
ATOM 5189 C CA . CYS B 1 88 ? -1.532 -4.172 12.938 1 62.34 88 CYS B CA 1
ATOM 5190 C C . CYS B 1 88 ? -2.559 -3.479 13.828 1 62.34 88 CYS B C 1
ATOM 5192 O O . CYS B 1 88 ? -2.891 -3.975 14.906 1 62.34 88 CYS B O 1
ATOM 5194 N N . THR B 1 89 ? -2.912 -2.262 13.406 1 67.12 89 THR B N 1
ATOM 5195 C CA . THR B 1 89 ? -4.004 -1.493 13.992 1 67.12 89 THR B CA 1
ATOM 5196 C C . THR B 1 89 ? -3.59 -0.9 15.336 1 67.12 89 THR B C 1
ATOM 5198 O O . THR B 1 89 ? -4.422 -0.718 16.219 1 67.12 89 THR B O 1
ATOM 5201 N N . ASN B 1 90 ? -2.33 -0.782 15.461 1 73.06 90 ASN B N 1
ATOM 5202 C CA . ASN B 1 90 ? -1.875 -0.002 16.609 1 73.06 90 ASN B CA 1
ATOM 5203 C C . ASN B 1 90 ? -1.991 1.497 16.344 1 73.06 90 ASN B C 1
ATOM 5205 O O . ASN B 1 90 ? -1.72 1.962 15.234 1 73.06 90 ASN B O 1
ATOM 5209 N N . ASP B 1 91 ? -2.354 2.197 17.422 1 77.62 91 ASP B N 1
ATOM 5210 C CA . ASP B 1 91 ? -2.502 3.645 17.297 1 77.62 91 ASP B CA 1
ATOM 5211 C C . ASP B 1 91 ? -1.263 4.367 17.828 1 77.62 91 ASP B C 1
ATOM 5213 O O . ASP B 1 91 ? -0.697 3.979 18.844 1 77.62 91 ASP B O 1
ATO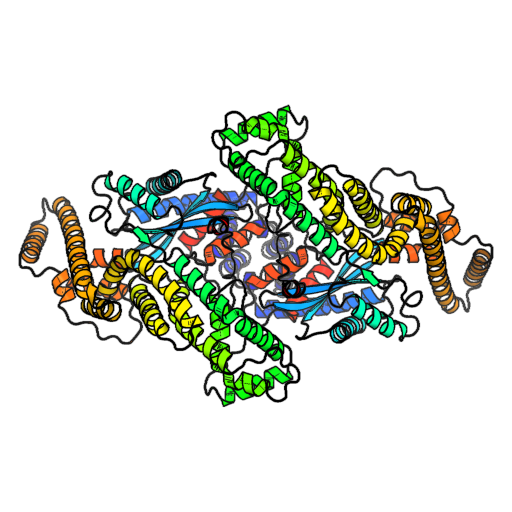M 5217 N N . TYR B 1 92 ? -0.869 5.379 17.125 1 80.31 92 TYR B N 1
ATOM 5218 C CA . TYR B 1 92 ? 0.28 6.188 17.516 1 80.31 92 TYR B CA 1
ATOM 5219 C C . TYR B 1 92 ? -0.086 7.668 17.547 1 80.31 92 TYR B C 1
ATOM 5221 O O . TYR B 1 92 ? -0.663 8.195 16.594 1 80.31 92 TYR B O 1
ATOM 5229 N N . LEU B 1 93 ? 0.244 8.273 18.656 1 87 93 LEU B N 1
ATOM 5230 C CA . LEU B 1 93 ? 0.08 9.719 18.781 1 87 93 LEU B CA 1
ATOM 5231 C C . LEU B 1 93 ? 1.241 10.453 18.125 1 87 93 LEU B C 1
ATOM 5233 O O . LEU B 1 93 ? 2.4 10.242 18.484 1 87 93 LEU B O 1
ATOM 5237 N N . CYS B 1 94 ? 0.889 11.297 17.172 1 86 94 CYS B N 1
ATOM 5238 C CA . CYS B 1 94 ? 1.884 12.109 16.484 1 86 94 CYS B CA 1
ATOM 5239 C C . CYS B 1 94 ? 1.636 13.594 16.734 1 86 94 CYS B C 1
ATOM 5241 O O . CYS B 1 94 ? 0.551 14.102 16.453 1 86 94 CYS B O 1
ATOM 5243 N N . LEU B 1 95 ? 2.637 14.219 17.281 1 90.88 95 LEU B N 1
ATOM 5244 C CA . LEU B 1 95 ? 2.582 15.656 17.484 1 90.88 95 LEU B CA 1
ATOM 5245 C C . LEU B 1 95 ? 3.6 16.375 16.609 1 90.88 95 LEU B C 1
ATOM 5247 O O . LEU B 1 95 ? 4.727 15.898 16.438 1 90.88 95 LEU B O 1
ATOM 5251 N N . THR B 1 96 ? 3.184 17.469 16.047 1 89.75 96 THR B N 1
ATOM 5252 C CA . THR B 1 96 ? 4.051 18.312 15.234 1 89.75 96 THR B CA 1
ATOM 5253 C C . THR B 1 96 ? 3.986 19.766 15.703 1 89.75 96 THR B C 1
ATOM 5255 O O . THR B 1 96 ? 2.906 20.281 16 1 89.75 96 THR B O 1
ATOM 5258 N N . ALA B 1 97 ? 5.102 20.344 15.82 1 93.5 97 ALA B N 1
ATOM 5259 C CA . ALA B 1 97 ? 5.18 21.75 16.219 1 93.5 97 ALA B CA 1
ATOM 5260 C C . ALA B 1 97 ? 5.383 22.641 15 1 93.5 97 ALA B C 1
ATOM 5262 O O . ALA B 1 97 ? 6.262 22.391 14.172 1 93.5 97 ALA B O 1
ATOM 5263 N N . ASN B 1 98 ? 4.562 23.641 14.859 1 92.44 98 ASN B N 1
ATOM 5264 C CA . ASN B 1 98 ? 4.668 24.656 13.828 1 92.44 98 ASN B CA 1
ATOM 5265 C C . ASN B 1 98 ? 4.984 26.031 14.422 1 92.44 98 ASN B C 1
ATOM 5267 O O . ASN B 1 98 ? 4.332 26.453 15.375 1 92.44 98 ASN B O 1
ATOM 5271 N N . TYR B 1 99 ? 6.016 26.656 13.922 1 94.12 99 TYR B N 1
ATOM 5272 C CA . TYR B 1 99 ? 6.418 27.953 14.453 1 94.12 99 TYR B CA 1
ATOM 5273 C C . TYR B 1 99 ? 7.258 28.719 13.438 1 94.12 99 TYR B C 1
ATOM 5275 O O . TYR B 1 99 ? 7.727 28.156 12.453 1 94.12 99 TYR B O 1
ATOM 5283 N N . VAL B 1 100 ? 7.309 29.984 13.609 1 94 100 VAL B N 1
ATOM 5284 C CA . VAL B 1 100 ? 8.195 30.812 12.805 1 94 100 VAL B CA 1
ATOM 5285 C C . VAL B 1 100 ? 9.523 31.016 13.539 1 94 100 VAL B C 1
ATOM 5287 O O . VAL B 1 100 ? 9.547 31.516 14.672 1 94 100 VAL B O 1
ATOM 5290 N N . ASP B 1 101 ? 10.578 30.703 12.938 1 91.75 101 ASP B N 1
ATOM 5291 C CA . ASP B 1 101 ? 11.875 30.75 13.594 1 91.75 101 ASP B CA 1
ATOM 5292 C C . ASP B 1 101 ? 12.461 32.156 13.539 1 91.75 101 ASP B C 1
ATOM 5294 O O . ASP B 1 101 ? 11.781 33.094 13.133 1 91.75 101 ASP B O 1
ATOM 5298 N N . SER B 1 102 ? 13.688 32.312 14.031 1 89.88 102 SER B N 1
ATOM 5299 C CA . SER B 1 102 ? 14.336 33.625 14.133 1 89.88 102 SER B CA 1
ATOM 5300 C C . SER B 1 102 ? 14.617 34.188 12.758 1 89.88 102 SER B C 1
ATOM 5302 O O . SER B 1 102 ? 14.742 35.406 12.602 1 89.88 102 SER B O 1
ATOM 5304 N N . ASN B 1 103 ? 14.648 33.344 11.766 1 90.19 103 ASN B N 1
ATOM 5305 C CA . ASN B 1 103 ? 14.867 33.812 10.398 1 90.19 103 ASN B CA 1
ATOM 5306 C C . ASN B 1 103 ? 13.547 34.031 9.664 1 90.19 103 ASN B C 1
ATOM 5308 O O . ASN B 1 103 ? 13.531 34.25 8.453 1 90.19 103 ASN B O 1
ATOM 5312 N N . TRP B 1 104 ? 12.461 33.969 10.398 1 92.19 104 TRP B N 1
ATOM 5313 C CA . TRP B 1 104 ? 11.109 34.219 9.914 1 92.19 104 TRP B CA 1
ATOM 5314 C C . TRP B 1 104 ? 10.695 33.188 8.867 1 92.19 104 TRP B C 1
ATOM 5316 O O . TRP B 1 104 ? 10.086 33.531 7.852 1 92.19 104 TRP B O 1
ATOM 5326 N N . LYS B 1 105 ? 11.172 32.031 9.086 1 91.31 105 LYS B N 1
ATOM 5327 C CA . LYS B 1 105 ? 10.75 30.906 8.266 1 91.31 105 LYS B CA 1
ATOM 5328 C C . LYS B 1 105 ? 9.805 29.984 9.031 1 91.31 105 LYS B C 1
ATOM 5330 O O . LYS B 1 105 ? 10.008 29.719 10.219 1 91.31 105 LYS B O 1
ATOM 5335 N N . LEU B 1 106 ? 8.781 29.641 8.336 1 91.94 106 LEU B N 1
ATOM 5336 C CA . LEU B 1 106 ? 7.828 28.719 8.945 1 91.94 106 LEU B CA 1
ATOM 5337 C C . LEU B 1 106 ? 8.414 27.328 9.047 1 91.94 106 LEU B C 1
ATOM 5339 O O . LEU B 1 106 ? 8.883 26.766 8.055 1 91.94 106 LEU B O 1
ATOM 5343 N N . GLN B 1 107 ? 8.445 26.812 10.258 1 90.19 107 GLN B N 1
ATOM 5344 C CA . GLN B 1 107 ? 8.977 25.484 10.516 1 90.19 107 GLN B CA 1
ATOM 5345 C C . GLN B 1 107 ? 7.871 24.516 10.945 1 90.19 107 GLN B C 1
ATOM 5347 O O . GLN B 1 107 ? 6.926 24.922 11.625 1 90.19 107 GLN B O 1
ATOM 5352 N N . SER B 1 108 ? 7.953 23.375 10.453 1 89.31 108 SER B N 1
ATOM 5353 C CA . SER B 1 108 ? 7.125 22.25 10.891 1 89.31 108 SER B CA 1
ATOM 5354 C C . SER B 1 108 ? 7.98 21.062 11.32 1 89.31 108 SER B C 1
ATOM 5356 O O . SER B 1 108 ? 8.617 20.422 10.492 1 89.31 108 SER B O 1
ATOM 5358 N N . LYS B 1 109 ? 7.957 20.844 12.625 1 91 109 LYS B N 1
ATOM 5359 C CA . LYS B 1 109 ? 8.898 19.859 13.141 1 91 109 LYS B CA 1
ATOM 5360 C C . LYS B 1 109 ? 8.172 18.766 13.93 1 91 109 LYS B C 1
ATOM 5362 O O . LYS B 1 109 ? 7.277 19.062 14.719 1 91 109 LYS B O 1
ATOM 5367 N N . PHE B 1 110 ? 8.641 17.641 13.68 1 89.25 110 PHE B N 1
ATOM 5368 C CA . PHE B 1 110 ? 8.102 16.422 14.289 1 89.25 110 PHE B CA 1
ATOM 5369 C C . PHE B 1 110 ? 8.539 16.312 15.742 1 89.25 110 PHE B C 1
ATOM 5371 O O . PHE B 1 110 ? 9.727 16.469 16.047 1 89.25 110 PHE B O 1
ATOM 5378 N N . LEU B 1 111 ? 7.555 16.031 16.672 1 92.75 111 LEU B N 1
ATOM 5379 C CA . LEU B 1 111 ? 7.914 15.953 18.078 1 92.75 111 LEU B CA 1
ATOM 5380 C C . LEU B 1 111 ? 8.008 14.508 18.531 1 92.75 111 LEU B C 1
ATOM 5382 O O . LEU B 1 111 ? 8.93 14.141 19.281 1 92.75 111 LEU B O 1
ATOM 5386 N N . ASN B 1 112 ? 7.023 13.703 18.094 1 89.75 112 ASN B N 1
ATOM 5387 C CA . ASN B 1 112 ? 7.031 12.344 18.609 1 89.75 112 ASN B CA 1
ATOM 5388 C C . ASN B 1 112 ? 6.164 11.414 17.766 1 89.75 112 ASN B C 1
ATOM 5390 O O . ASN B 1 112 ? 5.387 11.867 16.938 1 89.75 112 ASN B O 1
ATOM 5394 N N . LEU B 1 113 ? 6.406 10.203 17.969 1 86.75 113 LEU B N 1
ATOM 5395 C CA . LEU B 1 113 ? 5.555 9.086 17.578 1 86.75 113 LEU B CA 1
ATOM 5396 C C . LEU B 1 113 ? 5.352 8.117 18.734 1 86.75 113 LEU B C 1
ATOM 5398 O O . LEU B 1 113 ? 6.129 7.172 18.906 1 86.75 113 LEU B O 1
ATOM 5402 N N . LEU B 1 114 ? 4.262 8.328 19.469 1 86.25 114 LEU B N 1
ATOM 5403 C CA . LEU B 1 114 ? 4.047 7.586 20.703 1 86.25 114 LEU B CA 1
ATOM 5404 C C . LEU B 1 114 ? 2.939 6.551 20.531 1 86.25 114 LEU B C 1
ATOM 5406 O O . LEU B 1 114 ? 1.827 6.887 20.125 1 86.25 114 LEU B O 1
ATOM 5410 N N . ARG B 1 115 ? 3.262 5.336 20.844 1 82.25 115 ARG B N 1
ATOM 5411 C CA . ARG B 1 115 ? 2.242 4.289 20.812 1 82.25 115 ARG B CA 1
ATOM 5412 C C . ARG B 1 115 ? 1.229 4.469 21.938 1 82.25 115 ARG B C 1
ATOM 5414 O O . ARG B 1 115 ? 1.607 4.629 23.094 1 82.25 115 ARG B O 1
ATOM 5421 N N . LEU B 1 116 ? -0.007 4.492 21.547 1 83.81 116 LEU B N 1
ATOM 5422 C CA . LEU B 1 116 ? -1.08 4.602 22.531 1 83.81 116 LEU B CA 1
ATOM 5423 C C . LEU B 1 116 ? -1.53 3.223 23 1 83.81 116 LEU B C 1
ATOM 5425 O O . LEU B 1 116 ? -1.641 2.293 22.203 1 83.81 116 LEU B O 1
ATOM 5429 N N . SER B 1 117 ? -1.64 3.049 24.266 1 81.81 117 SER B N 1
ATOM 5430 C CA . SER B 1 117 ? -2.156 1.797 24.812 1 81.81 117 SER B CA 1
ATOM 5431 C C . SER B 1 117 ? -3.662 1.682 24.594 1 81.81 117 SER B C 1
ATOM 5433 O O . SER B 1 117 ? -4.422 2.57 24.984 1 81.81 117 SER B O 1
ATOM 5435 N N . PHE B 1 118 ? -4.016 0.602 24 1 79.31 118 PHE B N 1
ATOM 5436 C CA . PHE B 1 118 ? -5.438 0.382 23.75 1 79.31 118 PHE B CA 1
ATOM 5437 C C . PHE B 1 118 ? -6.113 -0.193 25 1 79.31 118 PHE B C 1
ATOM 5439 O O . PHE B 1 118 ? -5.535 -1.025 25.703 1 79.31 118 PHE B O 1
ATOM 5446 N N . PRO B 1 119 ? -7.301 0.164 25.438 1 80.81 119 PRO B N 1
ATOM 5447 C CA . PRO B 1 119 ? -8.078 1.269 24.859 1 80.81 119 PRO B CA 1
ATOM 5448 C C . PRO B 1 119 ? -7.672 2.627 25.438 1 80.81 119 PRO B C 1
ATOM 5450 O O . PRO B 1 119 ? -7.227 2.711 26.578 1 80.81 119 PRO B O 1
ATOM 5453 N N . TRP B 1 120 ? -7.723 3.6 24.656 1 81.56 120 TRP B N 1
ATOM 5454 C CA . TRP B 1 120 ? -7.465 4.953 25.141 1 81.56 120 TRP B CA 1
ATOM 5455 C C . TRP B 1 120 ? -8.688 5.84 24.953 1 81.56 120 TRP B C 1
ATOM 5457 O O . TRP B 1 120 ? -9.484 5.629 24.031 1 81.56 120 TRP B O 1
ATOM 5467 N N . ASP B 1 121 ? -8.906 6.711 25.859 1 85.25 121 ASP B N 1
ATOM 5468 C CA . ASP B 1 121 ? -10 7.676 25.812 1 85.25 121 ASP B CA 1
ATOM 5469 C C . ASP B 1 121 ? -9.477 9.109 25.812 1 85.25 121 ASP B C 1
ATOM 5471 O O . ASP B 1 121 ? -8.273 9.336 25.625 1 85.25 121 ASP B O 1
ATOM 5475 N N . ALA B 1 122 ? -10.375 10.047 25.953 1 87.69 122 ALA B N 1
ATOM 5476 C CA . ALA B 1 122 ? -9.992 11.461 25.906 1 87.69 122 ALA B CA 1
ATOM 5477 C C . ALA B 1 122 ? -8.992 11.797 27.016 1 87.69 122 ALA B C 1
ATOM 5479 O O . ALA B 1 122 ? -8.047 12.547 26.797 1 87.69 122 ALA B O 1
ATOM 5480 N N . SER B 1 123 ? -9.188 11.188 28.141 1 89.56 123 SER B N 1
ATOM 5481 C CA . SER B 1 123 ? -8.32 11.477 29.281 1 89.56 123 SER B CA 1
ATOM 5482 C C . SER B 1 123 ? -6.914 10.922 29.047 1 89.56 123 SER B C 1
ATOM 5484 O O . SER B 1 123 ? -5.926 11.602 29.328 1 89.56 123 SER B O 1
ATOM 5486 N N . SER B 1 124 ? -6.875 9.727 28.578 1 89.31 124 SER B N 1
ATOM 5487 C CA . SER B 1 124 ? -5.574 9.117 28.312 1 89.31 124 SER B CA 1
ATOM 5488 C C . SER B 1 124 ? -4.82 9.867 27.219 1 89.31 124 SER B C 1
ATOM 5490 O O . SER B 1 124 ? -3.6 10.023 27.297 1 89.31 124 SER B O 1
ATOM 5492 N N . LEU B 1 125 ? -5.531 10.281 26.25 1 90 125 LEU B N 1
ATOM 5493 C CA . LEU B 1 125 ? -4.902 11.031 25.156 1 90 125 LEU B CA 1
ATOM 5494 C C . LEU B 1 125 ? -4.383 12.375 25.656 1 90 125 LEU B C 1
ATOM 5496 O O . LEU B 1 125 ? -3.268 12.781 25.312 1 90 125 LEU B O 1
ATOM 5500 N N . GLN B 1 126 ? -5.25 13.039 26.422 1 92.56 126 GLN B N 1
ATOM 5501 C CA . GLN B 1 126 ? -4.844 14.312 27.016 1 92.56 126 GLN B CA 1
ATOM 5502 C C . GLN B 1 126 ? -3.576 14.156 27.844 1 92.56 126 GLN B C 1
ATOM 5504 O O . GLN B 1 126 ? -2.66 14.977 27.75 1 92.56 126 GLN B O 1
ATOM 5509 N N . SER B 1 127 ? -3.541 13.109 28.609 1 93.62 127 SER B N 1
ATOM 5510 C CA . SER B 1 127 ? -2.375 12.852 29.438 1 93.62 127 SER B CA 1
ATOM 5511 C C . SER B 1 127 ? -1.134 12.586 28.594 1 93.62 127 SER B C 1
ATOM 5513 O O . SER B 1 127 ? -0.035 13.023 28.953 1 93.62 127 SER B O 1
ATOM 5515 N N . ALA B 1 128 ? -1.327 11.852 27.594 1 93 128 ALA B N 1
ATOM 5516 C CA . ALA B 1 128 ? -0.213 11.547 26.703 1 93 128 ALA B CA 1
ATOM 5517 C C . ALA B 1 128 ? 0.335 12.812 26.047 1 93 128 ALA B C 1
ATOM 5519 O O . ALA B 1 128 ? 1.552 13.008 25.984 1 93 128 ALA B O 1
ATOM 5520 N N . VAL B 1 129 ? -0.544 13.688 25.578 1 93.5 129 VAL B N 1
ATOM 5521 C CA . VAL B 1 129 ? -0.138 14.938 24.938 1 93.5 129 VAL B CA 1
ATOM 5522 C C . VAL B 1 129 ? 0.603 15.812 25.938 1 93.5 129 VAL B C 1
ATOM 5524 O O . VAL B 1 129 ? 1.674 16.344 25.641 1 93.5 129 VAL B O 1
ATOM 5527 N N . TYR B 1 130 ? 0.021 15.914 27.094 1 94 130 TYR B N 1
ATOM 5528 C CA . TYR B 1 130 ? 0.632 16.734 28.141 1 94 130 TYR B CA 1
ATOM 5529 C C . TYR B 1 130 ? 2.018 16.219 28.5 1 94 130 TYR B C 1
ATOM 5531 O O . TYR B 1 130 ? 2.953 17 28.688 1 94 130 TYR B O 1
ATOM 5539 N N . ASP B 1 131 ? 2.133 14.914 28.578 1 94.75 131 ASP B N 1
ATOM 5540 C CA . ASP B 1 131 ? 3.418 14.305 28.891 1 94.75 131 ASP B CA 1
ATOM 5541 C C . ASP B 1 131 ? 4.465 14.641 27.844 1 94.75 131 ASP B C 1
ATOM 5543 O O . ASP B 1 131 ? 5.625 14.898 28.156 1 94.75 131 ASP B O 1
ATOM 5547 N N . VAL B 1 132 ? 4.047 14.617 26.641 1 95 132 VAL B N 1
ATOM 5548 C CA . VAL B 1 132 ? 4.961 14.938 25.547 1 95 132 VAL B CA 1
ATOM 5549 C C . VAL B 1 132 ? 5.391 16.406 25.656 1 95 132 VAL B C 1
ATOM 5551 O O . VAL B 1 132 ? 6.566 16.719 25.469 1 95 132 VAL B O 1
ATOM 5554 N N . LEU B 1 133 ? 4.48 17.328 25.969 1 94.69 133 LEU B N 1
ATOM 5555 C CA . LEU B 1 133 ? 4.801 18.75 26.109 1 94.69 133 LEU B CA 1
ATOM 5556 C C . LEU B 1 133 ? 5.809 18.953 27.234 1 94.69 133 LEU B C 1
ATOM 5558 O O . LEU B 1 133 ? 6.773 19.719 27.078 1 94.69 133 LEU B O 1
ATOM 5562 N N . CYS B 1 134 ? 5.621 18.203 28.281 1 93.88 134 CYS B N 1
ATOM 5563 C CA . CYS B 1 134 ? 6.516 18.328 29.422 1 93.88 134 CYS B CA 1
ATOM 5564 C C . CYS B 1 134 ? 7.902 17.797 29.094 1 93.88 134 CYS B C 1
ATOM 5566 O O . CYS B 1 134 ? 8.914 18.391 29.469 1 93.88 134 CYS B O 1
ATOM 5568 N N . LYS B 1 135 ? 7.91 16.719 28.438 1 94.19 135 LYS B N 1
ATOM 5569 C CA . LYS B 1 135 ? 9.188 16.109 28.062 1 94.19 135 LYS B CA 1
ATOM 5570 C C . LYS B 1 135 ? 10.008 17.062 27.203 1 94.19 135 LYS B C 1
ATOM 5572 O O . LYS B 1 135 ? 11.234 17.109 27.312 1 94.19 135 LYS B O 1
ATOM 5577 N N . TRP B 1 136 ? 9.352 17.812 26.391 1 95.75 136 TRP B N 1
ATOM 5578 C CA . TRP B 1 136 ? 10.031 18.75 25.5 1 95.75 136 TRP B CA 1
ATOM 5579 C C . TRP B 1 136 ? 10.227 20.094 26.188 1 95.75 136 TRP B C 1
ATOM 5581 O O . TRP B 1 136 ? 10.984 20.953 25.703 1 95.75 136 TRP B O 1
ATOM 5591 N N . GLY B 1 137 ? 9.562 20.328 27.297 1 91.88 137 GLY B N 1
ATOM 5592 C CA . GLY B 1 137 ? 9.656 21.578 28.031 1 91.88 137 GLY B CA 1
ATOM 5593 C C . GLY B 1 137 ? 8.961 22.734 27.344 1 91.88 137 GLY B C 1
ATOM 5594 O O . GLY B 1 137 ? 9.445 23.859 27.359 1 91.88 137 GLY B O 1
ATOM 5595 N N . ILE B 1 138 ? 7.809 22.453 26.688 1 93.5 138 ILE B N 1
ATOM 5596 C CA . ILE B 1 138 ? 7.168 23.5 25.906 1 93.5 138 ILE B CA 1
ATOM 5597 C C . ILE B 1 138 ? 5.734 23.703 26.391 1 93.5 138 ILE B C 1
ATOM 5599 O O . ILE B 1 138 ? 4.902 24.25 25.672 1 93.5 138 ILE B O 1
ATOM 5603 N N . GLU B 1 139 ? 5.379 23.25 27.562 1 91.69 139 GLU B N 1
ATOM 5604 C CA . GLU B 1 139 ? 4.012 23.328 28.078 1 91.69 139 GLU B CA 1
ATOM 5605 C C . GLU B 1 139 ? 3.562 24.766 28.234 1 91.69 139 GLU B C 1
ATOM 5607 O O . GLU B 1 139 ? 2.365 25.062 28.203 1 91.69 139 GLU B O 1
ATOM 5612 N N . LYS B 1 140 ? 4.504 25.719 28.297 1 89.88 140 LYS B N 1
ATOM 5613 C CA . LYS B 1 140 ? 4.16 27.125 28.484 1 89.88 140 LYS B CA 1
ATOM 5614 C C . LYS B 1 140 ? 4.289 27.906 27.172 1 89.88 140 LYS B C 1
ATOM 5616 O O . LYS B 1 140 ? 4.203 29.125 27.172 1 89.88 140 LYS B O 1
ATOM 5621 N N . LYS B 1 141 ? 4.469 27.219 26.094 1 91.56 141 LYS B N 1
ATOM 5622 C CA . LYS B 1 141 ? 4.723 27.906 24.828 1 91.56 141 LYS B CA 1
ATOM 5623 C C . LYS B 1 141 ? 3.672 27.531 23.781 1 91.56 141 LYS B C 1
ATOM 5625 O O . LYS B 1 141 ? 3.859 27.781 22.594 1 91.56 141 LYS B O 1
ATOM 5630 N N . VAL B 1 142 ? 2.586 27 24.219 1 93.5 142 VAL B N 1
ATOM 5631 C CA . VAL B 1 142 ? 1.579 26.516 23.281 1 93.5 142 VAL B CA 1
ATOM 5632 C C . VAL B 1 142 ? 0.632 27.656 22.922 1 93.5 142 VAL B C 1
ATOM 5634 O O . VAL B 1 142 ? 0.118 28.359 23.797 1 93.5 142 VAL B O 1
ATOM 5637 N N . PHE B 1 143 ? 0.476 27.875 21.641 1 93.88 143 PHE B N 1
ATOM 5638 C CA . PHE B 1 143 ? -0.484 28.859 21.156 1 93.88 143 PHE B CA 1
ATOM 5639 C C . PHE B 1 143 ? -1.798 28.188 20.766 1 93.88 143 PHE B C 1
ATOM 5641 O O . PHE B 1 143 ? -2.859 28.562 21.281 1 93.88 143 PHE B O 1
ATOM 5648 N N . SER B 1 144 ? -1.667 27.203 19.953 1 92.5 144 SER B N 1
ATOM 5649 C CA . SER B 1 144 ? -2.857 26.484 19.5 1 92.5 144 SER B CA 1
ATOM 5650 C C . SER B 1 144 ? -2.574 25 19.281 1 92.5 144 SER B C 1
ATOM 5652 O O . SER B 1 144 ? -1.417 24.594 19.188 1 92.5 144 SER B O 1
ATOM 5654 N N . ILE B 1 145 ? -3.617 24.234 19.266 1 91.25 145 ILE B N 1
ATOM 5655 C CA . ILE B 1 145 ? -3.561 22.812 18.969 1 91.25 145 ILE B CA 1
ATOM 5656 C C . ILE B 1 145 ? -4.629 22.453 17.938 1 91.25 145 ILE B C 1
ATOM 5658 O O . ILE B 1 145 ? -5.82 22.688 18.156 1 91.25 145 ILE B O 1
ATOM 5662 N N . THR B 1 146 ? -4.109 21.969 16.844 1 89.12 146 THR B N 1
ATOM 5663 C CA . THR B 1 146 ? -5.02 21.547 15.797 1 89.12 146 THR B CA 1
ATOM 5664 C C . THR B 1 146 ? -5.262 20.031 15.875 1 89.12 146 THR B C 1
ATOM 5666 O O . THR B 1 146 ? -4.32 19.25 15.812 1 89.12 146 THR B O 1
ATOM 5669 N N . PHE B 1 147 ? -6.473 19.625 16.031 1 84.12 147 PHE B N 1
ATOM 5670 C CA . PHE B 1 147 ? -6.828 18.219 16.172 1 84.12 147 PHE B CA 1
ATOM 5671 C C . PHE B 1 147 ? -8.219 17.953 15.609 1 84.12 147 PHE B C 1
ATOM 5673 O O . PHE B 1 147 ? -9.078 18.828 15.633 1 84.12 147 PHE B O 1
ATOM 5680 N N . ASP B 1 148 ? -8.289 16.719 15 1 69.12 148 ASP B N 1
ATOM 5681 C CA . ASP B 1 148 ? -9.57 16.344 14.406 1 69.12 148 ASP B CA 1
ATOM 5682 C C . ASP B 1 148 ? -10.602 16.031 15.492 1 69.12 148 ASP B C 1
ATOM 5684 O O . ASP B 1 148 ? -10.305 15.328 16.453 1 69.12 148 ASP B O 1
ATOM 5688 N N . SER B 1 149 ? -11.742 16.766 15.438 1 58.56 149 SER B N 1
ATOM 5689 C CA . SER B 1 149 ? -12.844 16.766 16.391 1 58.56 149 SER B CA 1
ATOM 5690 C C . SER B 1 149 ? -13.562 15.414 16.422 1 58.56 149 SER B C 1
ATOM 5692 O O . SER B 1 149 ? -14.508 15.219 17.188 1 58.56 149 SER B O 1
ATOM 5694 N N . GLY B 1 150 ? -13.102 14.516 15.633 1 55.44 150 GLY B N 1
ATOM 5695 C CA . GLY B 1 150 ? -14.016 13.391 15.664 1 55.44 150 GLY B CA 1
ATOM 5696 C C . GLY B 1 150 ? -14.516 13.062 17.062 1 55.44 150 GLY B C 1
ATOM 5697 O O . GLY B 1 150 ? -14.922 13.953 17.797 1 55.44 150 GLY B O 1
ATOM 5698 N N . ARG B 1 151 ? -14.344 11.898 17.656 1 55.22 151 ARG B N 1
ATOM 5699 C CA . ARG B 1 151 ? -14.953 11.242 18.812 1 55.22 151 ARG B CA 1
ATOM 5700 C C . ARG B 1 151 ? -14.594 11.969 20.109 1 55.22 151 ARG B C 1
ATOM 5702 O O . ARG B 1 151 ? -15.445 12.148 20.984 1 55.22 151 ARG B O 1
ATOM 5709 N N . CYS B 1 152 ? -13.281 12.375 20.156 1 65.12 152 CYS B N 1
ATOM 5710 C CA . CYS B 1 152 ? -12.914 12.852 21.484 1 65.12 152 CYS B CA 1
ATOM 5711 C C . CYS B 1 152 ? -12.133 14.156 21.391 1 65.12 152 CYS B C 1
ATOM 5713 O O . CYS B 1 152 ? -11.516 14.578 22.375 1 65.12 152 CYS B O 1
ATOM 5715 N N . GLY B 1 153 ? -12.281 14.852 20.203 1 72.62 153 GLY B N 1
ATOM 5716 C CA . GLY B 1 153 ? -11.422 16 20.016 1 72.62 153 GLY B CA 1
ATOM 5717 C C . GLY B 1 153 ? -11.766 17.156 20.922 1 72.62 153 GLY B C 1
ATOM 5718 O O . GLY B 1 153 ? -10.875 17.766 21.531 1 72.62 153 GLY B O 1
ATOM 5719 N N . GLU B 1 154 ? -13.008 17.344 21.047 1 77 154 GLU B N 1
ATOM 5720 C CA . GLU B 1 154 ? -13.453 18.453 21.875 1 77 154 GLU B CA 1
ATOM 5721 C C . GLU B 1 154 ? -13.133 18.203 23.359 1 77 154 GLU B C 1
ATOM 5723 O O . GLU B 1 154 ? -12.688 19.109 24.062 1 77 154 GLU B O 1
ATOM 5728 N N . ALA B 1 155 ? -13.375 16.953 23.75 1 85 155 ALA B N 1
ATOM 5729 C CA . ALA B 1 155 ? -13.102 16.594 25.141 1 85 155 ALA B CA 1
ATOM 5730 C C . ALA B 1 155 ? -11.617 16.719 25.453 1 85 155 ALA B C 1
ATOM 5732 O O . ALA B 1 155 ? -11.234 17.25 26.5 1 85 155 ALA B O 1
ATOM 5733 N N . VAL B 1 156 ? -10.836 16.312 24.609 1 87.56 156 VAL B N 1
ATOM 5734 C CA . VAL B 1 156 ? -9.391 16.375 24.797 1 87.56 156 VAL B CA 1
ATOM 5735 C C . VAL B 1 156 ? -8.93 17.828 24.875 1 87.56 156 VAL B C 1
ATOM 5737 O O . VAL B 1 156 ? -8.117 18.172 25.734 1 87.56 156 VAL B O 1
ATOM 5740 N N . GLN B 1 157 ? -9.484 18.625 24.094 1 85.5 157 GLN B N 1
ATOM 5741 C CA . GLN B 1 157 ? -9.094 20.031 24.047 1 85.5 157 GLN B CA 1
ATOM 5742 C C . GLN B 1 157 ? -9.492 20.75 25.328 1 85.5 157 GLN B C 1
ATOM 5744 O O . GLN B 1 157 ? -8.727 21.562 25.844 1 85.5 157 GLN B O 1
ATOM 5749 N N . ASP B 1 158 ? -10.648 20.438 25.75 1 87.75 158 ASP B N 1
ATOM 5750 C CA . ASP B 1 158 ? -11.109 21.062 26.984 1 87.75 158 ASP B CA 1
ATOM 5751 C C . ASP B 1 158 ? -10.227 20.641 28.156 1 87.75 158 ASP B C 1
ATOM 5753 O O . ASP B 1 158 ? -9.867 21.484 29 1 87.75 158 ASP B O 1
ATOM 5757 N N . MET B 1 159 ? -9.898 19.453 28.172 1 90.69 159 MET B N 1
ATOM 5758 C CA . MET B 1 159 ? -9.07 18.938 29.25 1 90.69 159 MET B CA 1
ATOM 5759 C C . MET B 1 159 ? -7.664 19.531 29.188 1 90.69 159 MET B C 1
ATOM 5761 O O . MET B 1 159 ? -7.074 19.844 30.219 1 90.69 159 MET B O 1
ATOM 5765 N N . LEU B 1 160 ? -7.184 19.625 28.016 1 90.38 160 LEU B N 1
ATOM 5766 C CA . LEU B 1 160 ? -5.863 20.219 27.828 1 90.38 160 LEU B CA 1
ATOM 5767 C C . LEU B 1 160 ? -5.867 21.688 28.234 1 90.38 160 LEU B C 1
ATOM 5769 O O . LEU B 1 160 ? -4.91 22.172 28.844 1 90.38 160 LEU B O 1
ATOM 5773 N N . ARG B 1 161 ? -6.914 22.391 27.875 1 90.44 161 ARG B N 1
ATOM 5774 C CA . ARG B 1 161 ? -7.055 23.797 28.25 1 90.44 161 ARG B CA 1
ATOM 5775 C C . ARG B 1 161 ? -7.035 23.953 29.766 1 90.44 161 ARG B C 1
ATOM 5777 O O . ARG B 1 161 ? -6.348 24.828 30.297 1 90.44 161 ARG B O 1
ATOM 5784 N N . GLU B 1 162 ? -7.77 23.094 30.375 1 89.25 162 GLU B N 1
ATOM 5785 C CA . GLU B 1 162 ? -7.832 23.125 31.828 1 89.25 162 GLU B CA 1
ATOM 5786 C C . GLU B 1 162 ? -6.473 22.812 32.438 1 89.25 162 GLU B C 1
ATOM 5788 O O . GLU B 1 162 ? -6.039 23.484 33.375 1 89.25 162 GLU B O 1
ATOM 5793 N N . CYS B 1 163 ? -5.887 21.875 31.922 1 89.62 163 CYS B N 1
ATOM 5794 C CA . CYS B 1 163 ? -4.598 21.438 32.438 1 89.62 163 CYS B CA 1
ATOM 5795 C C . CYS B 1 163 ? -3.531 22.5 32.25 1 89.62 163 CYS B C 1
ATOM 5797 O O . CYS B 1 163 ? -2.766 22.797 33.156 1 89.62 163 CYS B O 1
ATOM 5799 N N . LEU B 1 164 ? -3.541 23.109 31.109 1 89.56 164 LEU B N 1
ATOM 5800 C CA . LEU B 1 164 ? -2.514 24.078 30.766 1 89.56 164 LEU B CA 1
ATOM 5801 C C . LEU B 1 164 ? -2.783 25.422 31.453 1 89.56 164 LEU B C 1
ATOM 5803 O O . LEU B 1 164 ? -1.848 26.141 31.797 1 89.56 164 LEU B O 1
ATOM 5807 N N . ASN B 1 165 ? -4.016 25.766 31.578 1 85.88 165 ASN B N 1
ATOM 5808 C CA . ASN B 1 165 ? -4.367 27 32.281 1 85.88 165 ASN B CA 1
ATOM 5809 C C . ASN B 1 165 ? -3.988 26.906 33.781 1 85.88 165 ASN B C 1
ATOM 5811 O O . ASN B 1 165 ? -3.781 27.938 34.406 1 85.88 165 ASN B O 1
ATOM 5815 N N . GLY B 1 166 ? -4.043 25.688 34.281 1 78.06 166 GLY B N 1
ATOM 5816 C CA . GLY B 1 166 ? -3.643 25.516 35.656 1 78.06 166 GLY B CA 1
ATOM 5817 C C . GLY B 1 166 ? -2.184 25.844 35.906 1 78.06 166 GLY B C 1
ATOM 5818 O O . GLY B 1 166 ? -1.785 26.094 37.062 1 78.06 166 GLY B O 1
ATOM 5819 N N . LYS B 1 167 ? -1.524 25.828 34.906 1 71.81 167 LYS B N 1
ATOM 5820 C CA . LYS B 1 167 ? -0.12 26.203 35 1 71.81 167 LYS B CA 1
ATOM 5821 C C . LYS B 1 167 ? 0.062 27.703 34.719 1 71.81 167 LYS B C 1
ATOM 5823 O O . LYS B 1 167 ? -0.456 28.219 33.75 1 71.81 167 LYS B O 1
ATOM 5828 N N . ASP B 1 168 ? 0.428 28.469 35.688 1 66.06 168 ASP B N 1
ATOM 5829 C CA . ASP B 1 168 ? 0.486 29.922 35.719 1 66.06 168 ASP B CA 1
ATOM 5830 C C . ASP B 1 168 ? 1.015 30.469 34.375 1 66.06 168 ASP B C 1
ATOM 5832 O O . ASP B 1 168 ? 2.168 30.219 34.031 1 66.06 168 ASP B O 1
ATOM 5836 N N . GLY B 1 169 ? 0.178 31.109 33.562 1 65 169 GLY B N 1
ATOM 5837 C CA . GLY B 1 169 ? 0.511 31.938 32.438 1 65 169 GLY B CA 1
ATOM 5838 C C . GLY B 1 169 ? 0.801 31.141 31.172 1 65 169 GLY B C 1
ATOM 5839 O O . GLY B 1 169 ? 1.377 31.656 30.219 1 65 169 GLY B O 1
ATOM 5840 N N . ALA B 1 170 ? 0.329 29.891 31.156 1 71.5 170 ALA B N 1
ATOM 5841 C CA . ALA B 1 170 ? 0.767 29.031 30.062 1 71.5 170 ALA B CA 1
ATOM 5842 C C . ALA B 1 170 ? 0.012 29.344 28.781 1 71.5 170 ALA B C 1
ATOM 5844 O O . ALA B 1 170 ? 0.616 29.453 27.703 1 71.5 170 ALA B O 1
ATOM 5845 N N . LEU B 1 171 ? -1.26 29.625 28.938 1 84.19 171 LEU B N 1
ATOM 5846 C CA . LEU B 1 171 ? -2.041 29.859 27.734 1 84.19 171 LEU B CA 1
ATOM 5847 C C . LEU B 1 171 ? -2.412 31.328 27.594 1 84.19 171 LEU B C 1
ATOM 5849 O O . LEU B 1 171 ? -2.625 32 28.594 1 84.19 171 LEU B O 1
ATOM 5853 N N . LEU B 1 172 ? -2.422 31.766 26.375 1 87.12 172 LEU B N 1
ATOM 5854 C CA . LEU B 1 172 ? -2.875 33.125 26.062 1 87.12 172 LEU B CA 1
ATOM 5855 C C . LEU B 1 172 ? -4.391 33.219 26.188 1 87.12 172 LEU B C 1
ATOM 5857 O O . LEU B 1 172 ? -5.117 32.312 25.766 1 87.12 172 LEU B O 1
ATOM 5861 N N . CYS B 1 173 ? -4.801 34.281 26.812 1 88.88 173 CYS B N 1
ATOM 5862 C CA . CYS B 1 173 ? -6.223 34.562 26.922 1 88.88 173 CYS B CA 1
ATOM 5863 C C . CYS B 1 173 ? -7.004 33.375 27.422 1 88.88 173 CYS B C 1
ATOM 5865 O O . CYS B 1 173 ? -8.023 33 26.844 1 88.88 173 CYS B O 1
ATOM 5867 N N . ASN B 1 174 ? -6.492 32.594 28.328 1 84.75 174 ASN B N 1
ATOM 5868 C CA . ASN B 1 174 ? -7.121 31.438 28.969 1 84.75 174 ASN B CA 1
ATOM 5869 C C . ASN B 1 174 ? -7.41 30.344 27.938 1 84.75 174 ASN B C 1
ATOM 5871 O O . ASN B 1 174 ? -8.398 29.625 28.062 1 84.75 174 ASN B O 1
ATOM 5875 N N . GLY B 1 175 ? -6.762 30.406 26.922 1 86.69 175 GLY B N 1
ATOM 5876 C CA . GLY B 1 175 ? -6.879 29.312 25.953 1 86.69 175 GLY B CA 1
ATOM 5877 C C . GLY B 1 175 ? -7.988 29.547 24.938 1 86.69 175 GLY B C 1
ATOM 5878 O O . GLY B 1 175 ? -8.5 28.594 24.344 1 86.69 175 GLY B O 1
ATOM 5879 N N . ASP B 1 176 ? -8.391 30.703 24.672 1 83.69 176 ASP B N 1
ATOM 5880 C CA . ASP B 1 176 ? -9.469 31 23.75 1 83.69 176 ASP B CA 1
ATOM 5881 C C . ASP B 1 176 ? -9.102 30.594 22.328 1 83.69 176 ASP B C 1
ATOM 5883 O O . ASP B 1 176 ? -9.977 30.312 21.5 1 83.69 176 ASP B O 1
ATOM 5887 N N . TYR B 1 177 ? -7.84 30.5 22.109 1 81.44 177 TYR B N 1
ATOM 5888 C CA . TYR B 1 177 ? -7.379 30.234 20.75 1 81.44 177 TYR B CA 1
ATOM 5889 C C . TYR B 1 177 ? -6.699 28.875 20.656 1 81.44 177 TYR B C 1
ATOM 5891 O O . TYR B 1 177 ? -6.09 28.547 19.641 1 81.44 177 TYR B O 1
ATOM 5899 N N . LEU B 1 178 ? -6.816 28.156 21.625 1 80.19 178 LEU B N 1
ATOM 5900 C CA . LEU B 1 178 ? -6.055 26.906 21.75 1 80.19 178 LEU B CA 1
ATOM 5901 C C . LEU B 1 178 ? -6.551 25.875 20.75 1 80.19 178 LEU B C 1
ATOM 5903 O O . LEU B 1 178 ? -5.746 25.234 20.062 1 80.19 178 LEU B O 1
ATOM 5907 N N . HIS B 1 179 ? -7.789 25.781 20.656 1 81.88 179 HIS B N 1
ATOM 5908 C CA . HIS B 1 179 ? -8.336 24.703 19.844 1 81.88 179 HIS B CA 1
ATOM 5909 C C . HIS B 1 179 ? -8.625 25.156 18.422 1 81.88 179 HIS B C 1
ATOM 5911 O O . HIS B 1 179 ? -9.375 26.125 18.203 1 81.88 179 HIS B O 1
ATOM 5917 N N . VAL B 1 180 ? -8.023 24.484 17.516 1 85.19 180 VAL B N 1
ATOM 5918 C CA . VAL B 1 180 ? -8.32 24.656 16.109 1 85.19 180 VAL B CA 1
ATOM 5919 C C . VAL B 1 180 ? -8.828 23.344 15.516 1 85.19 180 VAL B C 1
ATOM 5921 O O . VAL B 1 180 ? -8.125 22.328 15.555 1 85.19 180 VAL B O 1
ATOM 5924 N N . CYS B 1 181 ? -10.008 23.344 15.023 1 82.75 181 CYS B N 1
ATOM 5925 C CA . CYS B 1 181 ? -10.586 22.125 14.453 1 82.75 181 CYS B CA 1
ATOM 5926 C C . CYS B 1 181 ? -9.953 21.797 13.109 1 82.75 181 CYS B C 1
ATOM 5928 O O . CYS B 1 181 ? -9.922 22.641 12.211 1 82.75 181 CYS B O 1
ATOM 5930 N N . CYS B 1 182 ? -9.523 20.625 13.047 1 79.19 182 CYS B N 1
ATOM 5931 C CA . CYS B 1 182 ? -8.938 20.172 11.789 1 79.19 182 CYS B CA 1
ATOM 5932 C C . CYS B 1 182 ? -10.016 19.969 10.727 1 79.19 182 CYS B C 1
ATOM 5934 O O . CYS B 1 182 ? -11.016 19.297 10.977 1 79.19 182 CYS B O 1
ATOM 5936 N N . GLY B 1 183 ? -9.805 20.562 9.594 1 76.81 183 GLY B N 1
ATOM 5937 C CA . GLY B 1 183 ? -10.797 20.484 8.539 1 76.81 183 GLY B CA 1
ATOM 5938 C C . GLY B 1 183 ? -10.633 19.266 7.648 1 76.81 183 GLY B C 1
ATOM 5939 O O . GLY B 1 183 ? -11.414 19.062 6.723 1 76.81 183 GLY B O 1
ATOM 5940 N N . ALA B 1 184 ? -9.664 18.453 7.891 1 75.56 184 ALA B N 1
ATOM 5941 C CA . ALA B 1 184 ? -9.344 17.344 7.004 1 75.56 184 ALA B CA 1
ATOM 5942 C C . ALA B 1 184 ? -10.523 16.375 6.898 1 75.56 184 ALA B C 1
ATOM 5944 O O . ALA B 1 184 ? -10.844 15.891 5.809 1 75.56 184 ALA B O 1
ATOM 5945 N N . ARG B 1 185 ? -11.164 16.094 7.926 1 74.31 185 ARG B N 1
ATOM 5946 C CA . ARG B 1 185 ? -12.281 15.156 7.922 1 74.31 185 ARG B CA 1
ATOM 5947 C C . ARG B 1 185 ? -13.445 15.688 7.086 1 74.31 185 ARG B C 1
ATOM 5949 O O . ARG B 1 185 ? -14.055 14.93 6.328 1 74.31 185 ARG B O 1
ATOM 5956 N N . PHE B 1 186 ? -13.773 16.938 7.371 1 80.75 186 PHE B N 1
ATOM 5957 C CA . PHE B 1 186 ? -14.836 17.547 6.578 1 80.75 186 PHE B CA 1
ATOM 5958 C C . PHE B 1 186 ? -14.508 17.5 5.094 1 80.75 186 PHE B C 1
ATOM 5960 O O . PHE B 1 186 ? -15.359 17.156 4.273 1 80.75 186 PHE B O 1
ATOM 5967 N N . MET B 1 187 ? -13.305 17.812 4.742 1 80.19 187 MET B N 1
ATOM 5968 C CA . MET B 1 187 ? -12.891 17.859 3.342 1 80.19 187 MET B CA 1
ATOM 5969 C C . MET B 1 187 ? -12.969 16.469 2.715 1 80.19 187 MET B C 1
ATOM 5971 O O . MET B 1 187 ? -13.453 16.312 1.592 1 80.19 187 MET B O 1
ATOM 5975 N N . ASP B 1 188 ? -12.492 15.523 3.406 1 75.69 188 ASP B N 1
ATOM 5976 C CA . ASP B 1 188 ? -12.555 14.148 2.916 1 75.69 188 ASP B CA 1
ATOM 5977 C C . ASP B 1 188 ? -14 13.703 2.721 1 75.69 188 ASP B C 1
ATOM 5979 O O . ASP B 1 188 ? -14.336 13.086 1.708 1 75.69 188 ASP B O 1
ATOM 5983 N N . HIS B 1 189 ? -14.789 14.023 3.695 1 82.88 189 HIS B N 1
ATOM 5984 C CA . HIS B 1 189 ? -16.188 13.641 3.621 1 82.88 189 HIS B CA 1
ATOM 5985 C C . HIS B 1 189 ? -16.891 14.32 2.443 1 82.88 189 HIS B C 1
ATOM 5987 O O . HIS B 1 189 ? -17.719 13.703 1.764 1 82.88 189 HIS B O 1
ATOM 5993 N N . MET B 1 190 ? -16.594 15.57 2.303 1 87.44 190 MET B N 1
ATOM 5994 C CA . MET B 1 190 ? -17.188 16.297 1.186 1 87.44 190 MET B CA 1
ATOM 5995 C C . MET B 1 190 ? -16.766 15.688 -0.147 1 87.44 190 MET B C 1
ATOM 5997 O O . MET B 1 190 ? -17.594 15.492 -1.035 1 87.44 190 MET B O 1
ATOM 6001 N N . GLY B 1 191 ? -15.477 15.391 -0.325 1 86.06 191 GLY B N 1
ATOM 6002 C CA . GLY B 1 191 ? -15.008 14.719 -1.528 1 86.06 191 GLY B CA 1
ATOM 6003 C C . GLY B 1 191 ? -15.703 13.406 -1.793 1 86.06 191 GLY B C 1
ATOM 6004 O O . GLY B 1 191 ? -16.141 13.141 -2.914 1 86.06 191 GLY B O 1
ATOM 6005 N N . GLU B 1 192 ? -15.852 12.664 -0.766 1 83 192 GLU B N 1
ATOM 6006 C CA . GLU B 1 192 ? -16.484 11.352 -0.884 1 83 192 GLU B CA 1
ATOM 6007 C C . GLU B 1 192 ? -17.938 11.477 -1.3 1 83 192 GLU B C 1
ATOM 6009 O O . GLU B 1 192 ? -18.422 10.727 -2.158 1 83 192 GLU B O 1
ATOM 6014 N N . GLU B 1 193 ? -18.656 12.383 -0.648 1 88.69 193 GLU B N 1
ATOM 6015 C CA . GLU B 1 193 ? -20.078 12.562 -0.938 1 88.69 193 GLU B CA 1
ATOM 6016 C C . GLU B 1 193 ? -20.281 13.07 -2.363 1 88.69 193 GLU B C 1
ATOM 6018 O O . GLU B 1 193 ? -21.234 12.664 -3.035 1 88.69 193 GLU B O 1
ATOM 6023 N N . CYS B 1 194 ? -19.453 13.953 -2.748 1 91 194 CYS B N 1
ATOM 6024 C CA . CYS B 1 194 ? -19.547 14.445 -4.117 1 91 194 CYS B CA 1
ATOM 6025 C C . CYS B 1 194 ? -19.328 13.312 -5.117 1 91 194 CYS B C 1
ATOM 6027 O O . CYS B 1 194 ? -20.062 13.203 -6.102 1 91 194 CYS B O 1
ATOM 6029 N N . PHE B 1 195 ? -18.453 12.445 -4.859 1 90.12 195 PHE B N 1
ATOM 6030 C CA . PHE B 1 195 ? -18.109 11.383 -5.793 1 90.12 195 PHE B CA 1
ATOM 6031 C C . PHE B 1 195 ? -19.172 10.289 -5.773 1 90.12 195 PHE B C 1
ATOM 6033 O O . PHE B 1 195 ? -19.422 9.641 -6.789 1 90.12 195 PHE B O 1
ATOM 6040 N N . LYS B 1 196 ? -19.75 10.094 -4.609 1 89.5 196 LYS B N 1
ATOM 6041 C CA . LYS B 1 196 ? -20.859 9.148 -4.543 1 89.5 196 LYS B CA 1
ATOM 6042 C C . LYS B 1 196 ? -21.984 9.562 -5.484 1 89.5 196 LYS B C 1
ATOM 6044 O O . LYS B 1 196 ? -22.609 8.711 -6.121 1 89.5 196 LYS B O 1
ATOM 6049 N N . LEU B 1 197 ? -22.219 10.82 -5.582 1 92.38 197 LEU B N 1
ATOM 6050 C CA . LEU B 1 197 ? -23.281 11.344 -6.426 1 92.38 197 LEU B CA 1
ATOM 6051 C C . LEU B 1 197 ? -22.969 11.109 -7.902 1 92.38 197 LEU B C 1
ATOM 6053 O O . LEU B 1 197 ? -23.891 10.875 -8.703 1 92.38 197 LEU B O 1
ATOM 6057 N N . ILE B 1 198 ? -21.688 11.117 -8.273 1 94.56 198 ILE B N 1
ATOM 6058 C CA . ILE B 1 198 ? -21.312 10.984 -9.68 1 94.56 198 ILE B CA 1
ATOM 6059 C C . ILE B 1 198 ? -20.453 9.734 -9.875 1 94.56 198 ILE B C 1
ATOM 6061 O O . ILE B 1 198 ? -19.469 9.758 -10.617 1 94.56 198 ILE B O 1
ATOM 6065 N N . ASN B 1 199 ? -20.75 8.781 -9.172 1 92.44 199 ASN B N 1
ATOM 6066 C CA . ASN B 1 199 ? -19.969 7.551 -9.25 1 92.44 199 ASN B CA 1
ATOM 6067 C C . ASN B 1 199 ? -20.016 6.945 -10.656 1 92.44 199 ASN B C 1
ATOM 6069 O O . ASN B 1 199 ? -18.984 6.488 -11.172 1 92.44 199 ASN B O 1
ATOM 6073 N N . SER B 1 200 ? -21.156 6.945 -11.305 1 93 200 SER B N 1
ATOM 6074 C CA . SER B 1 200 ? -21.312 6.375 -12.641 1 93 200 SER B CA 1
ATOM 6075 C C . SER B 1 200 ? -20.5 7.148 -13.672 1 93 200 SER B C 1
ATOM 6077 O O . SER B 1 200 ? -19.688 6.566 -14.398 1 93 200 SER B O 1
ATOM 6079 N N . PRO B 1 201 ? -20.625 8.492 -13.672 1 95 201 PRO B N 1
ATOM 6080 C CA . PRO B 1 201 ? -19.781 9.258 -14.594 1 95 201 PRO B CA 1
ATOM 6081 C C . PRO B 1 201 ? -18.281 9.031 -14.352 1 95 201 PRO B C 1
ATOM 6083 O O . PRO B 1 201 ? -17.5 9.016 -15.297 1 95 201 PRO B O 1
ATOM 6086 N N . ILE B 1 202 ? -17.875 8.914 -13.117 1 93.81 202 ILE B N 1
ATOM 6087 C CA . ILE B 1 202 ? -16.484 8.68 -12.797 1 93.81 202 ILE B CA 1
ATOM 6088 C C . ILE B 1 202 ? -16.016 7.355 -13.398 1 93.81 202 ILE B C 1
ATOM 6090 O O . ILE B 1 202 ? -14.961 7.285 -14.023 1 93.81 202 ILE B O 1
ATOM 6094 N N . SER B 1 203 ? -16.812 6.355 -13.258 1 90.69 203 SER B N 1
ATOM 6095 C CA . SER B 1 203 ? -16.484 5.039 -13.805 1 90.69 203 SER B CA 1
ATOM 6096 C C . SER B 1 203 ? -16.375 5.086 -15.328 1 90.69 203 SER B C 1
ATOM 6098 O O . SER B 1 203 ? -15.492 4.457 -15.906 1 90.69 203 SER B O 1
ATOM 6100 N N . LYS B 1 204 ? -17.25 5.77 -15.953 1 93.19 204 LYS B N 1
ATOM 6101 C CA . LYS B 1 204 ? -17.234 5.902 -17.406 1 93.19 204 LYS B CA 1
ATOM 6102 C C . LYS B 1 204 ? -15.992 6.652 -17.875 1 93.19 204 LYS B C 1
ATOM 6104 O O . LYS B 1 204 ? -15.367 6.27 -18.875 1 93.19 204 LYS B O 1
ATOM 6109 N N . ILE B 1 205 ? -15.664 7.68 -17.141 1 93.56 205 ILE B N 1
ATOM 6110 C CA . ILE B 1 205 ? -14.477 8.453 -17.5 1 93.56 205 ILE B CA 1
ATOM 6111 C C . ILE B 1 205 ? -13.227 7.594 -17.328 1 93.56 205 ILE B C 1
ATOM 6113 O O . ILE B 1 205 ? -12.336 7.605 -18.188 1 93.56 205 ILE B O 1
ATOM 6117 N N . ARG B 1 206 ? -13.18 6.887 -16.234 1 88.38 206 ARG B N 1
ATOM 6118 C CA . ARG B 1 206 ? -12.055 5.98 -16 1 88.38 206 ARG B CA 1
ATOM 6119 C C . ARG B 1 206 ? -11.922 4.973 -17.141 1 88.38 206 ARG B C 1
ATOM 6121 O O . ARG B 1 206 ? -10.828 4.754 -17.656 1 88.38 206 ARG B O 1
ATOM 6128 N N . GLU B 1 207 ? -13.031 4.41 -17.5 1 88.12 207 GLU B N 1
ATOM 6129 C CA . GLU B 1 207 ? -13.047 3.453 -18.609 1 88.12 207 GLU B CA 1
ATOM 6130 C C . GLU B 1 207 ? -12.641 4.117 -19.922 1 88.12 207 GLU B C 1
ATOM 6132 O O . GLU B 1 207 ? -11.93 3.514 -20.734 1 88.12 207 GLU B O 1
ATOM 6137 N N . GLY B 1 208 ? -13.125 5.281 -20.109 1 89.62 208 GLY B N 1
ATOM 6138 C CA . GLY B 1 208 ? -12.75 6.031 -21.297 1 89.62 208 GLY B CA 1
ATOM 6139 C C . GLY B 1 208 ? -11.266 6.32 -21.375 1 89.62 208 GLY B C 1
ATOM 6140 O O . GLY B 1 208 ? -10.656 6.176 -22.438 1 89.62 208 GLY B O 1
ATOM 6141 N N . VAL B 1 209 ? -10.766 6.68 -20.266 1 88.12 209 VAL B N 1
ATOM 6142 C CA . VAL B 1 209 ? -9.336 6.969 -20.219 1 88.12 209 VAL B CA 1
ATOM 6143 C C . VAL B 1 209 ? -8.539 5.703 -20.531 1 88.12 209 VAL B C 1
ATOM 6145 O O . VAL B 1 209 ? -7.578 5.734 -21.297 1 88.12 209 VAL B O 1
ATOM 6148 N N . HIS B 1 210 ? -8.945 4.609 -19.969 1 83.69 210 HIS B N 1
ATOM 6149 C CA . HIS B 1 210 ? -8.289 3.332 -20.234 1 83.69 210 HIS B CA 1
ATOM 6150 C C . HIS B 1 210 ? -8.422 2.943 -21.703 1 83.69 210 HIS B C 1
ATOM 6152 O O . HIS B 1 210 ? -7.473 2.426 -22.297 1 83.69 210 HIS B O 1
ATOM 6158 N N . TYR B 1 211 ? -9.562 3.168 -22.234 1 86.25 211 TYR B N 1
ATOM 6159 C CA . TYR B 1 211 ? -9.844 2.838 -23.625 1 86.25 211 TYR B CA 1
ATOM 6160 C C . TYR B 1 211 ? -9.008 3.695 -24.562 1 86.25 211 TYR B C 1
ATOM 6162 O O . TYR B 1 211 ? -8.438 3.188 -25.531 1 86.25 211 TYR B O 1
ATOM 6170 N N . ILE B 1 212 ? -8.922 4.914 -24.297 1 87.38 212 ILE B N 1
ATOM 6171 C CA . ILE B 1 212 ? -8.203 5.859 -25.141 1 87.38 212 ILE B CA 1
ATOM 6172 C C . ILE B 1 212 ? -6.699 5.605 -25.031 1 87.38 212 ILE B C 1
ATOM 6174 O O . ILE B 1 212 ? -6.004 5.527 -26.047 1 87.38 212 ILE B O 1
ATOM 6178 N N . MET B 1 213 ? -6.277 5.441 -23.859 1 82.12 213 MET B N 1
ATOM 6179 C CA . MET B 1 213 ? -4.84 5.293 -23.641 1 82.12 213 MET B CA 1
ATOM 6180 C C . MET B 1 213 ? -4.371 3.893 -24.016 1 82.12 213 MET B C 1
ATOM 6182 O O . MET B 1 213 ? -3.193 3.684 -24.297 1 82.12 213 MET B O 1
ATOM 6186 N N . GLY B 1 214 ? -5.277 3.012 -24 1 75.62 214 GLY B N 1
ATOM 6187 C CA . GLY B 1 214 ? -4.93 1.631 -24.297 1 75.62 214 GLY B CA 1
ATOM 6188 C C . GLY B 1 214 ? -4.723 1.367 -25.766 1 75.62 214 GLY B C 1
ATOM 6189 O O . GLY B 1 214 ? -4.047 0.406 -26.141 1 75.62 214 GLY B O 1
ATOM 6190 N N . HIS B 1 215 ? -5.328 2.23 -26.625 1 80.25 215 HIS B N 1
ATOM 6191 C CA . HIS B 1 215 ? -5.234 2.076 -28.078 1 80.25 215 HIS B CA 1
ATOM 6192 C C . HIS B 1 215 ? -4.512 3.26 -28.719 1 80.25 215 HIS B C 1
ATOM 6194 O O . HIS B 1 215 ? -4.906 4.41 -28.516 1 80.25 215 HIS B O 1
ATOM 6200 N N . GLU B 1 216 ? -3.529 2.926 -29.453 1 80.69 216 GLU B N 1
ATOM 6201 C CA . GLU B 1 216 ? -2.729 3.969 -30.078 1 80.69 216 GLU B CA 1
ATOM 6202 C C . GLU B 1 216 ? -3.586 4.852 -30.984 1 80.69 216 GLU B C 1
ATOM 6204 O O . GLU B 1 216 ? -3.436 6.074 -30.984 1 80.69 216 GLU B O 1
ATOM 6209 N N . LYS B 1 217 ? -4.43 4.176 -31.75 1 83.5 217 LYS B N 1
ATOM 6210 C CA . LYS B 1 217 ? -5.293 4.918 -32.656 1 83.5 217 LYS B CA 1
ATOM 6211 C C . LYS B 1 217 ? -6.16 5.922 -31.906 1 83.5 217 LYS B C 1
ATOM 6213 O O . LYS B 1 217 ? -6.281 7.078 -32.312 1 83.5 217 LYS B O 1
ATOM 6218 N N . ASN B 1 218 ? -6.758 5.477 -30.844 1 87.44 218 ASN B N 1
ATOM 6219 C CA . ASN B 1 218 ? -7.621 6.34 -30.047 1 87.44 218 ASN B CA 1
ATOM 6220 C C . ASN B 1 218 ? -6.828 7.449 -29.359 1 87.44 218 ASN B C 1
ATOM 6222 O O . ASN B 1 218 ? -7.309 8.578 -29.234 1 87.44 218 ASN B O 1
ATOM 6226 N N . ARG B 1 219 ? -5.652 7.145 -28.938 1 87.25 219 ARG B N 1
ATOM 6227 C CA . ARG B 1 219 ? -4.789 8.117 -28.266 1 87.25 219 ARG B CA 1
ATOM 6228 C C . ARG B 1 219 ? -4.426 9.258 -29.219 1 87.25 219 ARG B C 1
ATOM 6230 O O . ARG B 1 219 ? -4.492 10.43 -28.844 1 87.25 219 ARG B O 1
ATOM 6237 N N . LEU B 1 220 ? -4.051 8.891 -30.422 1 87.38 220 LEU B N 1
ATOM 6238 C CA . LEU B 1 220 ? -3.674 9.891 -31.406 1 87.38 220 LEU B CA 1
ATOM 6239 C C . LEU B 1 220 ? -4.871 10.75 -31.797 1 87.38 220 LEU B C 1
ATOM 6241 O O . LEU B 1 220 ? -4.75 11.969 -31.938 1 87.38 220 LEU B O 1
ATOM 6245 N N . LYS B 1 221 ? -5.953 10.047 -32 1 90.25 221 LYS B N 1
ATOM 6246 C CA . LYS B 1 221 ? -7.184 10.773 -32.312 1 90.25 221 LYS B CA 1
ATOM 6247 C C . LYS B 1 221 ? -7.527 11.773 -31.219 1 90.25 221 LYS B C 1
ATOM 6249 O O . LYS B 1 221 ? -7.926 12.898 -31.5 1 90.25 221 LYS B O 1
ATOM 6254 N N . PHE B 1 222 ? -7.383 11.367 -30.016 1 91.44 222 PHE B N 1
ATOM 6255 C CA . PHE B 1 222 ? -7.668 12.219 -28.875 1 91.44 222 PHE B CA 1
ATOM 6256 C C . PHE B 1 222 ? -6.691 13.383 -28.797 1 91.44 222 PHE B C 1
ATOM 6258 O O . PHE B 1 222 ? -7.098 14.531 -28.594 1 91.44 222 PHE B O 1
ATOM 6265 N N . GLU B 1 223 ? -5.441 13.117 -28.891 1 88.56 223 GLU B N 1
ATOM 6266 C CA . GLU B 1 223 ? -4.406 14.141 -28.812 1 88.56 223 GLU B CA 1
ATOM 6267 C C . GLU B 1 223 ? -4.582 15.203 -29.891 1 88.56 223 GLU B C 1
ATOM 6269 O O . GLU B 1 223 ? -4.422 16.391 -29.625 1 88.56 223 GLU B O 1
ATOM 6274 N N . GLU B 1 224 ? -4.879 14.766 -31.031 1 87.81 224 GLU B N 1
ATOM 6275 C CA . GLU B 1 224 ? -5.109 15.695 -32.125 1 87.81 224 GLU B CA 1
ATOM 6276 C C . GLU B 1 224 ? -6.309 16.609 -31.859 1 87.81 224 GLU B C 1
ATOM 6278 O O . GLU B 1 224 ? -6.25 17.812 -32.094 1 87.81 224 GLU B O 1
ATOM 6283 N N . ALA B 1 225 ? -7.32 15.969 -31.375 1 90.12 225 ALA B N 1
ATOM 6284 C CA . ALA B 1 225 ? -8.516 16.734 -31.047 1 90.12 225 ALA B CA 1
ATOM 6285 C C . ALA B 1 225 ? -8.242 17.703 -29.891 1 90.12 225 ALA B C 1
ATOM 6287 O O . ALA B 1 225 ? -8.711 18.844 -29.922 1 90.12 225 ALA B O 1
ATOM 6288 N N . ALA B 1 226 ? -7.578 17.25 -28.891 1 90.12 226 ALA B N 1
ATOM 6289 C CA . ALA B 1 226 ? -7.254 18.078 -27.719 1 90.12 226 ALA B CA 1
ATOM 6290 C C . ALA B 1 226 ? -6.406 19.281 -28.125 1 90.12 226 ALA B C 1
ATOM 6292 O O . ALA B 1 226 ? -6.602 20.375 -27.594 1 90.12 226 ALA B O 1
ATOM 6293 N N . LEU B 1 227 ? -5.48 19.094 -28.984 1 87.12 227 LEU B N 1
ATOM 6294 C CA . LEU B 1 227 ? -4.598 20.156 -29.438 1 87.12 227 LEU B CA 1
ATOM 6295 C C . LEU B 1 227 ? -5.371 21.188 -30.266 1 87.12 227 LEU B C 1
ATOM 6297 O O . LEU B 1 227 ? -5.082 22.375 -30.203 1 87.12 227 LEU B O 1
ATOM 6301 N N . LEU B 1 228 ? -6.289 20.688 -30.984 1 84.56 228 LEU B N 1
ATOM 6302 C CA . LEU B 1 228 ? -7.086 21.562 -31.828 1 84.56 228 LEU B CA 1
ATOM 6303 C C . LEU B 1 228 ? -8.031 22.422 -30.984 1 84.56 228 LEU B C 1
ATOM 6305 O O . LEU B 1 228 ? -8.258 23.594 -31.297 1 84.56 228 LEU B O 1
ATOM 6309 N N . ILE B 1 229 ? -8.508 21.781 -29.969 1 80.75 229 ILE B N 1
ATOM 6310 C CA . ILE B 1 229 ? -9.547 22.438 -29.172 1 80.75 229 ILE B CA 1
ATOM 6311 C C . ILE B 1 229 ? -8.898 23.328 -28.125 1 80.75 229 ILE B C 1
ATOM 6313 O O . ILE B 1 229 ? -9.312 24.469 -27.922 1 80.75 229 ILE B O 1
ATOM 6317 N N . PHE B 1 230 ? -7.938 22.719 -27.438 1 74.75 230 PHE B N 1
ATOM 6318 C CA . PHE B 1 230 ? -7.332 23.453 -26.344 1 74.75 230 PHE B CA 1
ATOM 6319 C C . PHE B 1 230 ? -6.031 24.109 -26.781 1 74.75 230 PHE B C 1
ATOM 6321 O O . PHE B 1 230 ? -5.156 23.453 -27.344 1 74.75 230 PHE B O 1
ATOM 6328 N N . GLN B 1 231 ? -6.008 25.312 -27.281 1 64.81 231 GLN B N 1
ATOM 6329 C CA . GLN B 1 231 ? -4.863 26.062 -27.781 1 64.81 231 GLN B CA 1
ATOM 6330 C C . GLN B 1 231 ? -3.75 26.125 -26.734 1 64.81 231 GLN B C 1
ATOM 6332 O O . GLN B 1 231 ? -2.863 26.984 -26.828 1 64.81 231 GLN B O 1
ATOM 6337 N N . GLY B 1 232 ? -3.664 25.266 -25.797 1 67.38 232 GLY B N 1
ATOM 6338 C CA . GLY B 1 232 ? -2.607 25.312 -24.797 1 67.38 232 GLY B CA 1
ATOM 6339 C C . GLY B 1 232 ? -1.764 24.047 -24.766 1 67.38 232 GLY B C 1
ATOM 6340 O O . GLY B 1 232 ? -1.786 23.266 -25.719 1 67.38 232 GLY B O 1
ATOM 6341 N N . GLU B 1 233 ? -0.952 23.984 -23.797 1 75.88 233 GLU B N 1
ATOM 6342 C CA . GLU B 1 233 ? -0.087 22.812 -23.609 1 75.88 233 GLU B CA 1
ATOM 6343 C C . GLU B 1 233 ? -0.904 21.562 -23.312 1 75.88 233 GLU B C 1
ATOM 6345 O O . GLU B 1 233 ? -1.783 21.578 -22.453 1 75.88 233 GLU B O 1
ATOM 6350 N N . TYR B 1 234 ? -0.814 20.641 -24.203 1 79.38 234 TYR B N 1
ATOM 6351 C CA . TYR B 1 234 ? -1.5 19.359 -24.047 1 79.38 234 TYR B CA 1
ATOM 6352 C C . TYR B 1 234 ? -0.99 18.609 -22.828 1 79.38 234 TYR B C 1
ATOM 6354 O O . TYR B 1 234 ? 0.22 18.453 -22.641 1 79.38 234 TYR B O 1
ATOM 6362 N N . GLU B 1 235 ? -1.935 18.375 -21.938 1 78.69 235 GLU B N 1
ATOM 6363 C CA . GLU B 1 235 ? -1.636 17.5 -20.812 1 78.69 235 GLU B CA 1
ATOM 6364 C C . GLU B 1 235 ? -2.203 16.094 -21.031 1 78.69 235 GLU B C 1
ATOM 6366 O O . GLU B 1 235 ? -3.408 15.938 -21.219 1 78.69 235 GLU B O 1
ATOM 6371 N N . PRO B 1 236 ? -1.376 15.188 -21 1 77.88 236 PRO B N 1
ATOM 6372 C CA . PRO B 1 236 ? -1.857 13.836 -21.266 1 77.88 236 PRO B CA 1
ATOM 6373 C C . PRO B 1 236 ? -2.844 13.344 -20.203 1 77.88 236 PRO B C 1
ATOM 6375 O O . PRO B 1 236 ? -2.793 13.789 -19.062 1 77.88 236 PRO B O 1
ATOM 6378 N N . LEU B 1 237 ? -3.717 12.461 -20.703 1 82.06 237 LEU B N 1
ATOM 6379 C CA . LEU B 1 237 ? -4.664 11.836 -19.797 1 82.06 237 LEU B CA 1
ATOM 6380 C C . LEU B 1 237 ? -3.957 10.844 -18.875 1 82.06 237 LEU B C 1
ATOM 6382 O O . LEU B 1 237 ? -2.924 10.281 -19.234 1 82.06 237 LEU B O 1
ATOM 6386 N N . TRP B 1 238 ? -4.445 10.828 -17.703 1 75 238 TRP B N 1
ATOM 6387 C CA . TRP B 1 238 ? -3.918 9.812 -16.797 1 75 238 TRP B CA 1
ATOM 6388 C C . TRP B 1 238 ? -5.031 9.195 -15.969 1 75 238 TRP B C 1
ATOM 6390 O O . TRP B 1 238 ? -6.09 9.797 -15.789 1 75 238 TRP B O 1
ATOM 6400 N N . SER B 1 239 ? -4.738 7.984 -15.508 1 76.5 239 SER B N 1
ATOM 6401 C CA . SER B 1 239 ? -5.68 7.289 -14.641 1 76.5 239 SER B CA 1
ATOM 6402 C C . SER B 1 239 ? -5.488 7.699 -13.18 1 76.5 239 SER B C 1
ATOM 6404 O O . SER B 1 239 ? -4.363 7.93 -12.734 1 76.5 239 SER B O 1
ATOM 6406 N N . ASP B 1 240 ? -6.602 7.879 -12.547 1 75.88 240 ASP B N 1
ATOM 6407 C CA . ASP B 1 240 ? -6.551 8.273 -11.141 1 75.88 240 ASP B CA 1
ATOM 6408 C C . ASP B 1 240 ? -6.281 7.062 -10.25 1 75.88 240 ASP B C 1
ATOM 6410 O O . ASP B 1 240 ? -6.301 5.922 -10.711 1 75.88 240 ASP B O 1
ATOM 6414 N N . SER B 1 241 ? -5.867 7.445 -9.047 1 68.31 241 SER B N 1
ATOM 6415 C CA . SER B 1 241 ? -5.871 6.461 -7.969 1 68.31 241 SER B CA 1
ATOM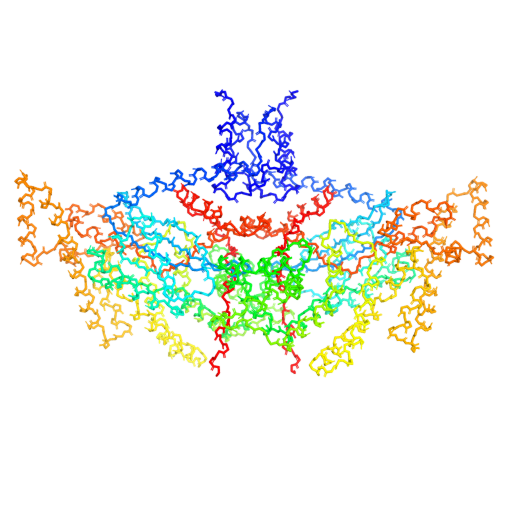 6416 C C . SER B 1 241 ? -7.211 6.441 -7.242 1 68.31 241 SER B C 1
ATOM 6418 O O . SER B 1 241 ? -7.625 7.449 -6.668 1 68.31 241 SER B O 1
ATOM 6420 N N . TYR B 1 242 ? -7.836 5.332 -7.238 1 65.38 242 TYR B N 1
ATOM 6421 C CA . TYR B 1 242 ? -9.188 5.234 -6.703 1 65.38 242 TYR B CA 1
ATOM 6422 C C . TYR B 1 242 ? -9.188 5.453 -5.191 1 65.38 242 TYR B C 1
ATOM 6424 O O . TYR B 1 242 ? -10.242 5.699 -4.598 1 65.38 242 TYR B O 1
ATOM 6432 N N . LEU B 1 243 ? -8.094 5.52 -4.551 1 60.69 243 LEU B N 1
ATOM 6433 C CA . LEU B 1 243 ? -8.016 5.625 -3.1 1 60.69 243 LEU B CA 1
ATOM 6434 C C . LEU B 1 243 ? -7.891 7.082 -2.666 1 60.69 243 LEU B C 1
ATOM 6436 O O . LEU B 1 243 ? -8.055 7.398 -1.485 1 60.69 243 LEU B O 1
ATOM 6440 N N . ARG B 1 244 ? -7.773 7.961 -3.596 1 68.12 244 ARG B N 1
ATOM 6441 C CA . ARG B 1 244 ? -7.559 9.367 -3.27 1 68.12 244 ARG B CA 1
ATOM 6442 C C . ARG B 1 244 ? -8.531 10.258 -4.035 1 68.12 244 ARG B C 1
ATOM 6444 O O . ARG B 1 244 ? -8.484 10.328 -5.266 1 68.12 244 ARG B O 1
ATOM 6451 N N . TRP B 1 245 ? -9.211 11.055 -3.342 1 77.38 245 TRP B N 1
ATOM 6452 C CA . TRP B 1 245 ? -10.211 11.891 -4.004 1 77.38 245 TRP B CA 1
ATOM 6453 C C . TRP B 1 245 ? -9.547 12.984 -4.828 1 77.38 245 TRP B C 1
ATOM 6455 O O . TRP B 1 245 ? -10.086 13.414 -5.855 1 77.38 245 TRP B O 1
ATOM 6465 N N . ASN B 1 246 ? -8.359 13.469 -4.379 1 77 246 ASN B N 1
ATOM 6466 C CA . ASN B 1 246 ? -7.676 14.539 -5.102 1 77 246 ASN B CA 1
ATOM 6467 C C . ASN B 1 246 ? -7.18 14.062 -6.465 1 77 246 ASN B C 1
ATOM 6469 O O . ASN B 1 246 ? -7.176 14.828 -7.43 1 77 246 ASN B O 1
ATOM 6473 N N . SER B 1 247 ? -6.754 12.781 -6.508 1 77.94 247 SER B N 1
ATOM 6474 C CA . SER B 1 247 ? -6.363 12.211 -7.793 1 77.94 247 SER B CA 1
ATOM 6475 C C . SER B 1 247 ? -7.562 12.094 -8.727 1 77.94 247 SER B C 1
ATOM 6477 O O . SER B 1 247 ? -7.449 12.367 -9.93 1 77.94 247 SER B O 1
ATOM 6479 N N . THR B 1 248 ? -8.641 11.664 -8.156 1 85.5 248 THR B N 1
ATOM 6480 C CA . THR B 1 248 ? -9.867 11.562 -8.945 1 85.5 248 THR B CA 1
ATOM 6481 C C . THR B 1 248 ? -10.32 12.945 -9.406 1 85.5 248 THR B C 1
ATOM 6483 O O . THR B 1 248 ? -10.812 13.102 -10.531 1 85.5 248 THR B O 1
ATOM 6486 N N . TYR B 1 249 ? -10.156 13.938 -8.523 1 89.12 249 TYR B N 1
ATOM 6487 C CA . TYR B 1 249 ? -10.492 15.305 -8.914 1 89.12 249 TYR B CA 1
ATOM 6488 C C . TYR B 1 249 ? -9.68 15.742 -10.117 1 89.12 249 TYR B C 1
ATOM 6490 O O . TYR B 1 249 ? -10.219 16.344 -11.055 1 89.12 249 TYR B O 1
ATOM 6498 N N . LEU B 1 250 ? -8.406 15.453 -10.156 1 87.19 250 LEU B N 1
ATOM 6499 C CA . LEU B 1 250 ? -7.539 15.836 -11.266 1 87.19 250 LEU B CA 1
ATOM 6500 C C . LEU B 1 250 ? -7.957 15.133 -12.555 1 87.19 250 LEU B C 1
ATOM 6502 O O . LEU B 1 250 ? -7.902 15.727 -13.633 1 87.19 250 LEU B O 1
ATOM 6506 N N . LEU B 1 251 ? -8.336 13.891 -12.391 1 90.44 251 LEU B N 1
ATOM 6507 C CA . LEU B 1 251 ? -8.859 13.156 -13.539 1 90.44 251 LEU B CA 1
ATOM 6508 C C . LEU B 1 251 ? -10.094 13.844 -14.109 1 90.44 251 LEU B C 1
ATOM 6510 O O . LEU B 1 251 ? -10.203 14.023 -15.32 1 90.44 251 LEU B O 1
ATOM 6514 N N . LEU B 1 252 ? -10.977 14.227 -13.25 1 93.56 252 LEU B N 1
ATOM 6515 C CA . LEU B 1 252 ? -12.227 14.844 -13.68 1 93.56 252 LEU B CA 1
ATOM 6516 C C . LEU B 1 252 ? -11.984 16.219 -14.281 1 93.56 252 LEU B C 1
ATOM 6518 O O . LEU B 1 252 ? -12.586 16.578 -15.289 1 93.56 252 LEU B O 1
ATOM 6522 N N . GLU B 1 253 ? -11.133 16.953 -13.633 1 92.25 253 GLU B N 1
ATOM 6523 C CA . GLU B 1 253 ? -10.797 18.281 -14.141 1 92.25 253 GLU B CA 1
ATOM 6524 C C . GLU B 1 253 ? -10.219 18.203 -15.547 1 92.25 253 GLU B C 1
ATOM 6526 O O . GLU B 1 253 ? -10.57 19.016 -16.406 1 92.25 253 GLU B O 1
ATOM 6531 N N . ARG B 1 254 ? -9.391 17.266 -15.75 1 90.31 254 ARG B N 1
ATOM 6532 C CA . ARG B 1 254 ? -8.797 17.078 -17.078 1 90.31 254 ARG B CA 1
ATOM 6533 C C . ARG B 1 254 ? -9.836 16.594 -18.078 1 90.31 254 ARG B C 1
ATOM 6535 O O . ARG B 1 254 ? -9.82 17 -19.234 1 90.31 254 ARG B O 1
ATOM 6542 N N . ALA B 1 255 ? -10.648 15.695 -17.656 1 93.06 255 ALA B N 1
ATOM 6543 C CA . ALA B 1 255 ? -11.711 15.203 -18.531 1 93.06 255 ALA B CA 1
ATOM 6544 C C . ALA B 1 255 ? -12.625 16.344 -18.969 1 93.06 255 ALA B C 1
ATOM 6546 O O . ALA B 1 255 ? -13.008 16.406 -20.141 1 93.06 255 ALA B O 1
ATOM 6547 N N . VAL B 1 256 ? -12.969 17.203 -18.047 1 93.69 256 VAL B N 1
ATOM 6548 C CA . VAL B 1 256 ? -13.82 18.328 -18.359 1 93.69 256 VAL B CA 1
ATOM 6549 C C . VAL B 1 256 ? -13.102 19.281 -19.312 1 93.69 256 VAL B C 1
ATOM 6551 O O . VAL B 1 256 ? -13.695 19.797 -20.266 1 93.69 256 VAL B O 1
ATOM 6554 N N . LYS B 1 257 ? -11.852 19.484 -19.031 1 91.12 257 LYS B N 1
ATOM 6555 C CA . LYS B 1 257 ? -11.023 20.328 -19.891 1 91.12 257 LYS B CA 1
ATOM 6556 C C . LYS B 1 257 ? -11.023 19.828 -21.328 1 91.12 257 LYS B C 1
ATOM 6558 O O . LYS B 1 257 ? -11.086 20.625 -22.266 1 91.12 257 LYS B O 1
ATOM 6563 N N . TYR B 1 258 ? -11.039 18.516 -21.469 1 92.12 258 TYR B N 1
ATOM 6564 C CA . TYR B 1 258 ? -10.961 17.922 -22.797 1 92.12 258 TYR B CA 1
ATOM 6565 C C . TYR B 1 258 ? -12.273 17.25 -23.188 1 92.12 258 TYR B C 1
ATOM 6567 O O . TYR B 1 258 ? -12.281 16.234 -23.875 1 92.12 258 TYR B O 1
ATOM 6575 N N . ARG B 1 259 ? -13.312 17.719 -22.688 1 92.75 259 ARG B N 1
ATOM 6576 C CA . ARG B 1 259 ? -14.617 17.125 -22.922 1 92.75 259 ARG B CA 1
ATOM 6577 C C . ARG B 1 259 ? -14.875 16.922 -24.406 1 92.75 259 ARG B C 1
ATOM 6579 O O . ARG B 1 259 ? -15.32 15.852 -24.828 1 92.75 259 ARG B O 1
ATOM 6586 N N . TYR B 1 260 ? -14.516 17.875 -25.188 1 90.38 260 TYR B N 1
ATOM 6587 C CA . TYR B 1 260 ? -14.82 17.812 -26.625 1 90.38 260 TYR B CA 1
ATOM 6588 C C . TYR B 1 260 ? -13.906 16.828 -27.328 1 90.38 260 TYR B C 1
ATOM 6590 O O . TYR B 1 260 ? -14.297 16.234 -28.344 1 90.38 260 TYR B O 1
ATOM 6598 N N . ALA B 1 261 ? -12.719 16.688 -26.828 1 91.75 261 ALA B N 1
ATOM 6599 C CA . ALA B 1 261 ? -11.844 15.656 -27.359 1 91.75 261 ALA B CA 1
ATOM 6600 C C . ALA B 1 261 ? -12.398 14.266 -27.078 1 91.75 261 ALA B C 1
ATOM 6602 O O . ALA B 1 261 ? -12.352 13.375 -27.922 1 91.75 261 ALA B O 1
ATOM 6603 N N . PHE B 1 262 ? -12.914 14.07 -25.906 1 91.94 262 PHE B N 1
ATOM 6604 C CA . PHE B 1 262 ? -13.602 12.836 -25.562 1 91.94 262 PHE B CA 1
ATOM 6605 C C . PHE B 1 262 ? -14.75 12.562 -26.531 1 91.94 262 PHE B C 1
ATOM 6607 O O . PHE B 1 262 ? -14.875 11.461 -27.062 1 91.94 262 PHE B O 1
ATOM 6614 N N . GLU B 1 263 ? -15.5 13.602 -26.734 1 89.88 263 GLU B N 1
ATOM 6615 C CA . GLU B 1 263 ? -16.656 13.484 -27.609 1 89.88 263 GLU B CA 1
ATOM 6616 C C . GLU B 1 263 ? -16.25 13.156 -29.031 1 89.88 263 GLU B C 1
ATOM 6618 O O . GLU B 1 263 ? -16.953 12.422 -29.734 1 89.88 263 GLU B O 1
ATOM 6623 N N . HIS B 1 264 ? -15.133 13.656 -29.406 1 90.06 264 HIS B N 1
ATOM 6624 C CA . HIS B 1 264 ? -14.617 13.367 -30.734 1 90.06 264 HIS B CA 1
ATOM 6625 C C . HIS B 1 264 ? -14.258 11.891 -30.875 1 90.06 264 HIS B C 1
ATOM 6627 O O . HIS B 1 264 ? -14.492 11.289 -31.938 1 90.06 264 HIS B O 1
ATOM 6633 N N . VAL B 1 265 ? -13.656 11.352 -29.859 1 90.12 265 VAL B N 1
ATOM 6634 C CA . VAL B 1 265 ? -13.273 9.945 -29.891 1 90.12 265 VAL B CA 1
ATOM 6635 C C . VAL B 1 265 ? -14.523 9.07 -29.844 1 90.12 265 VAL B C 1
ATOM 6637 O O . VAL B 1 265 ? -14.539 7.973 -30.422 1 90.12 265 VAL B O 1
ATOM 6640 N N . MET B 1 266 ? -15.539 9.594 -29.172 1 86.75 266 MET B N 1
ATOM 6641 C CA . MET B 1 266 ? -16.781 8.844 -29.016 1 86.75 266 MET B CA 1
ATOM 6642 C C . MET B 1 266 ? -17.484 8.695 -30.359 1 86.75 266 MET B C 1
ATOM 6644 O O . MET B 1 266 ? -18.281 7.762 -30.547 1 86.75 266 MET B O 1
ATOM 6648 N N . ILE B 1 267 ? -17.016 9.547 -31.219 1 84.19 267 ILE B N 1
ATOM 6649 C CA . ILE B 1 267 ? -17.672 9.5 -32.531 1 84.19 267 ILE B CA 1
ATOM 6650 C C . ILE B 1 267 ? -17.297 8.211 -33.25 1 84.19 267 ILE B C 1
ATOM 6652 O O . ILE B 1 267 ? -16.109 7.879 -33.375 1 84.19 267 ILE B O 1
ATOM 6656 N N . ASP B 1 268 ? -18.188 7.398 -33.625 1 76.69 268 ASP B N 1
ATOM 6657 C CA . ASP B 1 268 ? -18.031 6.18 -34.406 1 76.69 268 ASP B CA 1
ATOM 6658 C C . ASP B 1 268 ? -17.375 5.074 -33.594 1 76.69 268 ASP B C 1
ATOM 6660 O O . ASP B 1 268 ? -16.812 4.125 -34.156 1 76.69 268 ASP B O 1
ATOM 6664 N N . ASP B 1 269 ? -17.281 5.395 -32.312 1 77.81 269 ASP B N 1
ATOM 6665 C CA . ASP B 1 269 ? -16.719 4.383 -31.422 1 77.81 269 ASP B CA 1
ATOM 6666 C C . ASP B 1 269 ? -17.703 3.229 -31.219 1 77.81 269 ASP B C 1
ATOM 6668 O O . ASP B 1 269 ? -18.875 3.453 -30.938 1 77.81 269 ASP B O 1
ATOM 6672 N N . GLU B 1 270 ? -17.297 2.047 -31.453 1 79.25 270 GLU B N 1
ATOM 6673 C CA . GLU B 1 270 ? -18.141 0.867 -31.281 1 79.25 270 GLU B CA 1
ATOM 6674 C C . GLU B 1 270 ? -18.297 0.521 -29.797 1 79.25 270 GLU B C 1
ATOM 6676 O O . GLU B 1 270 ? -19.328 -0.046 -29.391 1 79.25 270 GLU B O 1
ATOM 6681 N N . TYR B 1 271 ? -17.391 0.883 -29.031 1 80.31 271 TYR B N 1
ATOM 6682 C CA . TYR B 1 271 ? -17.438 0.644 -27.594 1 80.31 271 TYR B CA 1
ATOM 6683 C C . TYR B 1 271 ? -18.031 1.843 -26.859 1 80.31 271 TYR B C 1
ATOM 6685 O O . TYR B 1 271 ? -17.312 2.795 -26.531 1 80.31 271 TYR B O 1
ATOM 6693 N N . THR B 1 272 ? -19.312 1.8 -26.5 1 84.5 272 THR B N 1
ATOM 6694 C CA . THR B 1 272 ? -20.031 2.994 -26.047 1 84.5 272 THR B CA 1
ATOM 6695 C C . THR B 1 272 ? -20.234 2.971 -24.547 1 84.5 272 THR B C 1
ATOM 6697 O O . THR B 1 272 ? -20.828 3.889 -23.969 1 84.5 272 THR B O 1
ATOM 6700 N N . ASP B 1 273 ? -19.719 1.95 -23.844 1 85.19 273 ASP B N 1
ATOM 6701 C CA . ASP B 1 273 ? -19.984 1.776 -22.422 1 85.19 273 ASP B CA 1
ATOM 6702 C C . ASP B 1 273 ? -19.438 2.949 -21.609 1 85.19 273 ASP B C 1
ATOM 6704 O O . ASP B 1 273 ? -19.953 3.266 -20.531 1 85.19 273 ASP B O 1
ATOM 6708 N N . TRP B 1 274 ? -18.469 3.625 -22.203 1 90.69 274 TRP B N 1
ATOM 6709 C CA . TRP B 1 274 ? -17.812 4.676 -21.422 1 90.69 274 TRP B CA 1
ATOM 6710 C C . TRP B 1 274 ? -18.359 6.051 -21.812 1 90.69 274 TRP B C 1
ATOM 6712 O O . TRP B 1 274 ? -17.938 7.066 -21.25 1 90.69 274 TRP B O 1
ATOM 6722 N N . HIS B 1 275 ? -19.391 6.098 -22.703 1 92.69 275 HIS B N 1
ATOM 6723 C CA . HIS B 1 275 ? -19.922 7.359 -23.203 1 92.69 275 HIS B CA 1
ATOM 6724 C C . HIS B 1 275 ? -20.734 8.086 -22.141 1 92.69 275 HIS B C 1
ATOM 6726 O O . HIS B 1 275 ? -21.578 7.477 -21.469 1 92.69 275 HIS B O 1
ATOM 6732 N N . LEU B 1 276 ? -20.469 9.328 -21.984 1 94.06 276 LEU B N 1
ATOM 6733 C CA . LEU B 1 276 ? -21.219 10.148 -21.031 1 94.06 276 LEU B CA 1
ATOM 6734 C C . LEU B 1 276 ? -22.312 10.938 -21.75 1 94.06 276 LEU B C 1
ATOM 6736 O O . LEU B 1 276 ? -22.109 11.414 -22.875 1 94.06 276 LEU B O 1
ATOM 6740 N N . THR B 1 277 ? -23.469 11.07 -21.141 1 93.12 277 THR B N 1
ATOM 6741 C CA . THR B 1 277 ? -24.531 11.938 -21.625 1 93.12 277 THR B CA 1
ATOM 6742 C C . THR B 1 277 ? -24.234 13.398 -21.312 1 93.12 277 THR B C 1
ATOM 6744 O O . THR B 1 277 ? -23.328 13.695 -20.531 1 93.12 277 THR B O 1
ATOM 6747 N N . VAL B 1 278 ? -24.953 14.312 -21.859 1 93.06 278 VAL B N 1
ATOM 6748 C CA . VAL B 1 278 ? -24.781 15.742 -21.625 1 93.06 278 VAL B CA 1
ATOM 6749 C C . VAL B 1 278 ? -25.062 16.047 -20.156 1 93.06 278 VAL B C 1
ATOM 6751 O O . VAL B 1 278 ? -24.391 16.891 -19.547 1 93.06 278 VAL B O 1
ATOM 6754 N N . GLU B 1 279 ? -26 15.359 -19.594 1 93.38 279 GLU B N 1
ATOM 6755 C CA . GLU B 1 279 ? -26.359 15.562 -18.188 1 93.38 279 GLU B CA 1
ATOM 6756 C C . GLU B 1 279 ? -25.234 15.094 -17.266 1 93.38 279 GLU B C 1
ATOM 6758 O O . GLU B 1 279 ? -24.938 15.742 -16.266 1 93.38 279 GLU B O 1
ATOM 6763 N N . GLU B 1 280 ? -24.672 14.023 -17.688 1 94.62 280 GLU B N 1
ATOM 6764 C CA . GLU B 1 280 ? -23.562 13.5 -16.891 1 94.62 280 GLU B CA 1
ATOM 6765 C C . GLU B 1 280 ? -22.375 14.438 -16.922 1 94.62 280 GLU B C 1
ATOM 6767 O O . GLU B 1 280 ? -21.734 14.688 -15.883 1 94.62 280 GLU B O 1
ATOM 6772 N N . TRP B 1 281 ? -22.078 14.953 -18.078 1 95.44 281 TRP B N 1
ATOM 6773 C CA . TRP B 1 281 ? -21 15.922 -18.203 1 95.44 281 TRP B CA 1
ATOM 6774 C C . TRP B 1 281 ? -21.281 17.156 -17.344 1 95.44 281 TRP B C 1
ATOM 6776 O O . TRP B 1 281 ? -20.391 17.688 -16.688 1 95.44 281 TRP B O 1
ATOM 6786 N N . SER B 1 282 ? -22.484 17.594 -17.312 1 94.69 282 SER B N 1
ATOM 6787 C CA . SER B 1 282 ? -22.875 18.766 -16.547 1 94.69 282 SER B CA 1
ATOM 6788 C C . SER B 1 282 ? -22.672 18.531 -15.055 1 94.69 282 SER B C 1
ATOM 6790 O O . SER B 1 282 ? -22.188 19.422 -14.344 1 94.69 282 SER B O 1
ATOM 6792 N N . ARG B 1 283 ? -23.016 17.359 -14.633 1 94.75 283 ARG B N 1
ATOM 6793 C CA . ARG B 1 283 ? -22.844 17.031 -13.227 1 94.75 283 ARG B CA 1
ATOM 6794 C C . ARG B 1 283 ? -21.359 16.969 -12.852 1 94.75 283 ARG B C 1
ATOM 6796 O O . ARG B 1 283 ? -20.969 17.422 -11.766 1 94.75 283 ARG B O 1
ATOM 6803 N N . VAL B 1 284 ? -20.609 16.391 -13.734 1 96.31 284 VAL B N 1
ATOM 6804 C CA . VAL B 1 284 ? -19.172 16.312 -13.477 1 96.31 284 VAL B CA 1
ATOM 6805 C C . VAL B 1 284 ? -18.578 17.719 -13.375 1 96.31 284 VAL B C 1
ATOM 6807 O O . VAL B 1 284 ? -17.781 17.984 -12.484 1 96.31 284 VAL B O 1
ATOM 6810 N N . GLU B 1 285 ? -18.969 18.594 -14.203 1 95.5 285 GLU B N 1
ATOM 6811 C CA . GLU B 1 285 ? -18.484 19.969 -14.188 1 95.5 285 GLU B CA 1
ATOM 6812 C C . GLU B 1 285 ? -18.859 20.672 -12.891 1 95.5 285 GLU B C 1
ATOM 6814 O O . GLU B 1 285 ? -18.047 21.406 -12.312 1 95.5 285 GLU B O 1
ATOM 6819 N N . LYS B 1 286 ? -20.078 20.469 -12.5 1 94.25 286 LYS B N 1
ATOM 6820 C CA . LYS B 1 286 ? -20.562 21.094 -11.266 1 94.25 286 LYS B CA 1
ATOM 6821 C C . LYS B 1 286 ? -19.781 20.562 -10.055 1 94.25 286 LYS B C 1
ATOM 6823 O O . LYS B 1 286 ? -19.453 21.328 -9.148 1 94.25 286 LYS B O 1
ATOM 6828 N N . MET B 1 287 ? -19.562 19.281 -10.055 1 94.75 287 MET B N 1
ATOM 6829 C CA . MET B 1 287 ? -18.812 18.703 -8.945 1 94.75 287 MET B CA 1
ATOM 6830 C C . MET B 1 287 ? -17.375 19.219 -8.938 1 94.75 287 MET B C 1
ATOM 6832 O O . MET B 1 287 ? -16.812 19.453 -7.867 1 94.75 287 MET B O 1
ATOM 6836 N N . CYS B 1 288 ? -16.812 19.359 -10.109 1 93.88 288 CYS B N 1
ATOM 6837 C CA . CYS B 1 288 ? -15.461 19.906 -10.188 1 93.88 288 CYS B CA 1
ATOM 6838 C C . CYS B 1 288 ? -15.414 21.328 -9.625 1 93.88 288 CYS B C 1
ATOM 6840 O O . CYS B 1 288 ? -14.477 21.688 -8.906 1 93.88 288 CYS B O 1
ATOM 6842 N N . LYS B 1 289 ? -16.375 22.047 -9.906 1 92.19 289 LYS B N 1
ATOM 6843 C CA . LYS B 1 289 ? -16.469 23.406 -9.398 1 92.19 289 LYS B CA 1
ATOM 6844 C C . LYS B 1 289 ? -16.594 23.422 -7.875 1 92.19 289 LYS B C 1
ATOM 6846 O O . LYS B 1 289 ? -15.93 24.219 -7.199 1 92.19 289 LYS B O 1
ATOM 6851 N N . LEU B 1 290 ? -17.406 22.547 -7.434 1 90.62 290 LEU B N 1
ATOM 6852 C CA . LEU B 1 290 ? -17.641 22.469 -5.996 1 90.62 290 LEU B CA 1
ATOM 6853 C C . LEU B 1 290 ? -16.391 22.016 -5.254 1 90.62 290 LEU B C 1
ATOM 6855 O O . LEU B 1 290 ? -16.156 22.422 -4.121 1 90.62 290 LEU B O 1
ATOM 6859 N N . LEU B 1 291 ? -15.578 21.188 -5.867 1 90.88 291 LEU B N 1
ATOM 6860 C CA . LEU B 1 291 ? -14.461 20.562 -5.176 1 90.88 291 LEU B CA 1
ATOM 6861 C C . LEU B 1 291 ? -13.172 21.344 -5.387 1 90.88 291 LEU B C 1
ATOM 6863 O O . LEU B 1 291 ? -12.172 21.109 -4.695 1 90.88 291 LEU B O 1
ATOM 6867 N N . LYS B 1 292 ? -13.156 22.281 -6.246 1 90.5 292 LYS B N 1
ATOM 6868 C CA . LYS B 1 292 ? -11.938 23.016 -6.609 1 90.5 292 LYS B CA 1
ATOM 6869 C C . LYS B 1 292 ? -11.312 23.672 -5.383 1 90.5 292 LYS B C 1
ATOM 6871 O O . LYS B 1 292 ? -10.117 23.516 -5.133 1 90.5 292 LYS B O 1
ATOM 6876 N N . PRO B 1 293 ? -12.086 24.406 -4.578 1 86.25 293 PRO B N 1
ATOM 6877 C CA . PRO B 1 293 ? -11.461 25.016 -3.404 1 86.25 293 PRO B CA 1
ATOM 6878 C C . PRO B 1 293 ? -10.898 23.984 -2.432 1 86.25 293 PRO B C 1
ATOM 6880 O O . PRO B 1 293 ? -9.891 24.234 -1.774 1 86.25 293 PRO B O 1
ATOM 6883 N N . LEU B 1 294 ? -11.633 22.891 -2.334 1 83.75 294 LEU B N 1
ATOM 6884 C CA . LEU B 1 294 ? -11.141 21.797 -1.493 1 83.75 294 LEU B CA 1
ATOM 6885 C C . LEU B 1 294 ? -9.797 21.297 -1.995 1 83.75 294 LEU B C 1
ATOM 6887 O O . LEU B 1 294 ? -8.875 21.062 -1.205 1 83.75 294 LEU B O 1
ATOM 6891 N N . TYR B 1 295 ? -9.711 21.141 -3.289 1 83.19 295 TYR B N 1
ATOM 6892 C CA . TYR B 1 295 ? -8.469 20.688 -3.906 1 83.19 295 TYR B CA 1
ATOM 6893 C C . TYR B 1 295 ? -7.359 21.719 -3.695 1 83.19 295 TYR B C 1
ATOM 6895 O O . TYR B 1 295 ? -6.207 21.359 -3.439 1 83.19 295 TYR B O 1
ATOM 6903 N N . ASP B 1 296 ? -7.684 22.953 -3.781 1 81.25 296 ASP B N 1
ATOM 6904 C CA . ASP B 1 296 ? -6.699 24.016 -3.598 1 81.25 296 ASP B CA 1
ATOM 6905 C C . ASP B 1 296 ? -6.145 24 -2.176 1 81.25 296 ASP B C 1
ATOM 6907 O O . ASP B 1 296 ? -4.945 24.203 -1.972 1 81.25 296 ASP B O 1
ATOM 6911 N N . ILE B 1 297 ? -7.008 23.812 -1.215 1 77.62 297 ILE B N 1
ATOM 6912 C CA . ILE B 1 297 ? -6.566 23.734 0.173 1 77.62 297 ILE B CA 1
ATOM 6913 C C . ILE B 1 297 ? -5.652 22.531 0.358 1 77.62 297 ILE B C 1
ATOM 6915 O O . ILE B 1 297 ? -4.59 22.641 0.972 1 77.62 297 ILE B O 1
ATOM 6919 N N . ALA B 1 298 ? -6.152 21.406 -0.187 1 72.12 298 ALA B N 1
ATOM 6920 C CA . ALA B 1 298 ? -5.375 20.172 -0.058 1 72.12 298 ALA B CA 1
ATOM 6921 C C . ALA B 1 298 ? -3.99 20.328 -0.678 1 72.12 298 ALA B C 1
ATOM 6923 O O . ALA B 1 298 ? -3.006 19.812 -0.153 1 72.12 298 ALA B O 1
ATOM 6924 N N . ASN B 1 299 ? -3.961 21.016 -1.736 1 72.19 299 ASN B N 1
ATOM 6925 C CA . ASN B 1 299 ? -2.703 21.188 -2.455 1 72.19 299 ASN B CA 1
ATOM 6926 C C . ASN B 1 299 ? -1.763 22.141 -1.72 1 72.19 299 ASN B C 1
ATOM 6928 O O . ASN B 1 299 ? -0.55 22.109 -1.937 1 72.19 299 ASN B O 1
ATOM 6932 N N . LEU B 1 300 ? -2.342 23.047 -0.944 1 70.56 300 LEU B N 1
ATOM 6933 C CA . LEU B 1 300 ? -1.488 23.906 -0.141 1 70.56 300 LEU B CA 1
ATOM 6934 C C . LEU B 1 300 ? -0.603 23.094 0.792 1 70.56 300 LEU B C 1
ATOM 6936 O O . LEU B 1 300 ? 0.508 23.516 1.126 1 70.56 300 LEU B O 1
ATOM 6940 N N . PHE B 1 301 ? -1.066 21.906 1.089 1 60.94 301 PHE B N 1
ATOM 6941 C CA . PHE B 1 301 ? -0.372 21.078 2.07 1 60.94 301 PHE B CA 1
ATOM 6942 C C . PHE B 1 301 ? 0.606 20.125 1.387 1 60.94 301 PHE B C 1
ATOM 6944 O O . PHE B 1 301 ? 1.46 19.531 2.045 1 60.94 301 PHE B O 1
ATOM 6951 N N . LEU B 1 302 ? 0.359 19.859 0.09 1 56.56 302 LEU B N 1
ATOM 6952 C CA . LEU B 1 302 ? 1.207 18.922 -0.638 1 56.56 302 LEU B CA 1
ATOM 6953 C C . LEU B 1 302 ? 2.576 19.531 -0.919 1 56.56 302 LEU B C 1
ATOM 6955 O O . LEU B 1 302 ? 3.557 18.797 -1.103 1 56.56 302 LEU B O 1
ATOM 6959 N N . GLY B 1 303 ? 2.709 20.828 -0.846 1 52.34 303 GLY B N 1
ATOM 6960 C CA . GLY B 1 303 ? 4.004 21.422 -1.144 1 52.34 303 GLY B CA 1
ATOM 6961 C C . GLY B 1 303 ? 5.02 21.219 -0.032 1 52.34 303 GLY B C 1
ATOM 6962 O O . GLY B 1 303 ? 4.711 20.625 0.997 1 52.34 303 GLY B O 1
ATOM 6963 N N . THR B 1 304 ? 6.285 21.391 -0.375 1 52.25 304 THR B N 1
ATOM 6964 C CA . THR B 1 304 ? 7.438 21.266 0.51 1 52.25 304 THR B CA 1
ATOM 6965 C C . THR B 1 304 ? 7.305 22.203 1.702 1 52.25 304 THR B C 1
ATOM 6967 O O . THR B 1 304 ? 7.824 21.922 2.783 1 52.25 304 THR B O 1
ATOM 6970 N N . GLU B 1 305 ? 6.57 23.312 1.422 1 59.97 305 GLU B N 1
ATOM 6971 C CA . GLU B 1 305 ? 6.527 24.297 2.498 1 59.97 305 GLU B CA 1
ATOM 6972 C C . GLU B 1 305 ? 5.125 24.406 3.084 1 59.97 305 GLU B C 1
ATOM 6974 O O . GLU B 1 305 ? 4.133 24.375 2.348 1 59.97 305 GLU B O 1
ATOM 6979 N N . HIS B 1 306 ? 5.09 24.297 4.324 1 68.75 306 HIS B N 1
ATOM 6980 C CA . HIS B 1 306 ? 3.82 24.484 5.012 1 68.75 306 HIS B CA 1
ATOM 6981 C C . HIS B 1 306 ? 3.273 25.891 4.781 1 68.75 306 HIS B C 1
ATOM 6983 O O . HIS B 1 306 ? 4.023 26.875 4.82 1 68.75 306 HIS B O 1
ATOM 6989 N N . PRO B 1 307 ? 2.111 25.953 4.422 1 80.19 307 PRO B N 1
ATOM 6990 C CA . PRO B 1 307 ? 1.515 27.281 4.18 1 80.19 307 PRO B CA 1
ATOM 6991 C C . PRO B 1 307 ? 1.196 28.031 5.469 1 80.19 307 PRO B C 1
ATOM 6993 O O . PRO B 1 307 ? 0.994 27.406 6.516 1 80.19 307 PRO B O 1
ATOM 6996 N N . THR B 1 308 ? 1.284 29.328 5.344 1 87.75 308 THR B N 1
ATOM 6997 C CA . THR B 1 308 ? 0.863 30.141 6.477 1 87.75 308 THR B CA 1
ATOM 6998 C C . THR B 1 308 ? -0.656 30.125 6.617 1 87.75 308 THR B C 1
ATOM 7000 O O . THR B 1 308 ? -1.372 29.875 5.645 1 87.75 308 THR B O 1
ATOM 7003 N N . ALA B 1 309 ? -1.088 30.406 7.727 1 89.19 309 ALA B N 1
ATOM 7004 C CA . ALA B 1 309 ? -2.492 30.234 8.102 1 89.19 309 ALA B CA 1
ATOM 7005 C C . ALA B 1 309 ? -3.387 31.172 7.289 1 89.19 309 ALA B C 1
ATOM 7007 O O . ALA B 1 309 ? -4.566 30.891 7.074 1 89.19 309 ALA B O 1
ATOM 7008 N N . ASN B 1 310 ? -2.891 32.281 6.801 1 88.44 310 ASN B N 1
ATOM 7009 C CA . ASN B 1 310 ? -3.684 33.281 6.078 1 88.44 310 ASN B CA 1
ATOM 7010 C C . ASN B 1 310 ? -4.242 32.688 4.777 1 88.44 310 ASN B C 1
ATOM 7012 O O . ASN B 1 310 ? -5.262 33.156 4.273 1 88.44 310 ASN B O 1
ATOM 7016 N N . LEU B 1 311 ? -3.682 31.719 4.328 1 84.81 311 LEU B N 1
ATOM 7017 C CA . LEU B 1 311 ? -4.055 31.188 3.027 1 84.81 311 LEU B CA 1
ATOM 7018 C C . LEU B 1 311 ? -5.285 30.297 3.139 1 84.81 311 LEU B C 1
ATOM 7020 O O . LEU B 1 311 ? -5.938 30 2.135 1 84.81 311 LEU B O 1
ATOM 7024 N N . TYR B 1 312 ? -5.609 29.938 4.344 1 84.38 312 TYR B N 1
ATOM 7025 C CA . TYR B 1 312 ? -6.684 28.969 4.52 1 84.38 312 TYR B CA 1
ATOM 7026 C C . TYR B 1 312 ? -8.047 29.656 4.516 1 84.38 312 TYR B C 1
ATOM 7028 O O . TYR B 1 312 ? -9.023 29.109 3.99 1 84.38 312 TYR B O 1
ATOM 7036 N N . PHE B 1 313 ? -8.102 30.828 5.027 1 86.75 313 PHE B N 1
ATOM 7037 C CA . PHE B 1 313 ? -9.367 31.516 5.223 1 86.75 313 PHE B CA 1
ATOM 7038 C C . PHE B 1 313 ? -10.109 31.672 3.9 1 86.75 313 PHE B C 1
ATOM 7040 O O . PHE B 1 313 ? -11.289 31.344 3.805 1 86.75 313 PHE B O 1
ATOM 7047 N N . ILE B 1 314 ? -9.406 32.062 2.898 1 83.69 314 ILE B N 1
ATOM 7048 C CA . ILE B 1 314 ? -10.031 32.375 1.616 1 83.69 314 ILE B CA 1
ATOM 7049 C C . ILE B 1 314 ? -10.609 31.094 1.004 1 83.69 314 ILE B C 1
ATOM 7051 O O . ILE B 1 314 ? -11.758 31.094 0.545 1 83.69 314 ILE B O 1
ATOM 7055 N N . ASN B 1 315 ? -9.867 30.094 1.05 1 83.5 315 ASN B N 1
ATOM 7056 C CA . ASN B 1 315 ? -10.312 28.859 0.421 1 83.5 315 ASN B CA 1
ATOM 7057 C C . ASN B 1 315 ? -11.477 28.234 1.182 1 83.5 315 ASN B C 1
ATOM 7059 O O . ASN B 1 315 ? -12.383 27.656 0.574 1 83.5 315 ASN B O 1
ATOM 7063 N N . VAL B 1 316 ? -11.43 28.312 2.514 1 86.94 316 VAL B N 1
ATOM 7064 C CA . VAL B 1 316 ? -12.531 27.781 3.305 1 86.94 316 VAL B CA 1
ATOM 7065 C C . VAL B 1 316 ? -13.797 28.594 3.043 1 86.94 316 VAL B C 1
ATOM 7067 O O . VAL B 1 316 ? -14.891 28.031 2.906 1 86.94 316 VAL B O 1
ATOM 7070 N N . MET B 1 317 ? -13.625 29.859 2.885 1 87.38 317 MET B N 1
ATOM 7071 C CA . MET B 1 317 ? -14.75 30.734 2.572 1 87.38 317 MET B CA 1
ATOM 7072 C C . MET B 1 317 ? -15.344 30.391 1.214 1 87.38 317 MET B C 1
ATOM 7074 O O . MET B 1 317 ? -16.562 30.391 1.054 1 87.38 317 MET B O 1
ATOM 7078 N N . LYS B 1 318 ? -14.492 30.125 0.28 1 88.62 318 LYS B N 1
ATOM 7079 C CA . LYS B 1 318 ? -14.953 29.766 -1.058 1 88.62 318 LYS B CA 1
ATOM 7080 C C . LYS B 1 318 ? -15.828 28.516 -1.017 1 88.62 318 LYS B C 1
ATOM 7082 O O . LYS B 1 318 ? -16.812 28.422 -1.752 1 88.62 318 LYS B O 1
ATOM 7087 N N . ILE B 1 319 ? -15.43 27.594 -0.178 1 90.31 319 ILE B N 1
ATOM 7088 C CA . ILE B 1 319 ? -16.219 26.375 -0.043 1 90.31 319 ILE B CA 1
ATOM 7089 C C . ILE B 1 319 ? -17.625 26.719 0.44 1 90.31 319 ILE B C 1
ATOM 7091 O O . ILE B 1 319 ? -18.625 26.25 -0.121 1 90.31 319 ILE B O 1
ATOM 7095 N N . GLY B 1 320 ? -17.719 27.609 1.465 1 91.06 320 GLY B N 1
ATOM 7096 C CA . GLY B 1 320 ? -19.016 28.031 1.985 1 91.06 320 GLY B CA 1
ATOM 7097 C C . GLY B 1 320 ? -19.875 28.719 0.949 1 91.06 320 GLY B C 1
ATOM 7098 O O . GLY B 1 320 ? -21.078 28.422 0.838 1 91.06 320 GLY B O 1
ATOM 7099 N N . LEU B 1 321 ? -19.281 29.5 0.146 1 91.06 321 LEU B N 1
ATOM 7100 C CA . LEU B 1 321 ? -20.016 30.266 -0.861 1 91.06 321 LEU B CA 1
ATOM 7101 C C . LEU B 1 321 ? -20.531 29.344 -1.966 1 91.06 321 LEU B C 1
ATOM 7103 O O . LEU B 1 321 ? -21.656 29.484 -2.43 1 91.06 321 LEU B O 1
ATOM 7107 N N . LEU B 1 322 ? -19.719 28.453 -2.34 1 92.25 322 LEU B N 1
ATOM 7108 C CA . LEU B 1 322 ? -20.094 27.516 -3.395 1 92.25 322 LEU B CA 1
ATOM 7109 C C . LEU B 1 322 ? -21.234 26.609 -2.934 1 92.25 322 LEU B C 1
ATOM 7111 O O . LEU B 1 322 ? -22.109 26.25 -3.723 1 92.25 322 LEU B O 1
ATOM 7115 N N . LEU B 1 323 ? -21.156 26.25 -1.685 1 92.44 323 LEU B N 1
ATOM 7116 C CA . LEU B 1 323 ? -22.219 25.422 -1.143 1 92.44 323 LEU B CA 1
ATOM 7117 C C . LEU B 1 323 ? -23.547 26.188 -1.117 1 92.44 323 LEU B C 1
ATOM 7119 O O . LEU B 1 323 ? -24.594 25.625 -1.427 1 92.44 323 LEU B O 1
ATOM 7123 N N . VAL B 1 324 ? -23.469 27.438 -0.778 1 90.31 324 VAL B N 1
ATOM 7124 C CA . VAL B 1 324 ? -24.672 28.281 -0.77 1 90.31 324 VAL B CA 1
ATOM 7125 C C . VAL B 1 324 ? -25.25 28.375 -2.182 1 90.31 324 VAL B C 1
ATOM 7127 O O . VAL B 1 324 ? -26.453 28.25 -2.373 1 90.31 324 VAL B O 1
ATOM 7130 N N . ASP B 1 325 ? -24.375 28.547 -3.125 1 91.38 325 ASP B N 1
ATOM 7131 C CA . ASP B 1 325 ? -24.797 28.625 -4.52 1 91.38 325 ASP B CA 1
ATOM 7132 C C . ASP B 1 325 ? -25.422 27.297 -4.965 1 91.38 325 ASP B C 1
ATOM 7134 O O . ASP B 1 325 ? -26.406 27.281 -5.715 1 91.38 325 ASP B O 1
ATOM 7138 N N . ALA B 1 326 ? -24.875 26.219 -4.52 1 92.94 326 ALA B N 1
ATOM 7139 C CA . ALA B 1 326 ? -25.312 24.891 -4.938 1 92.94 326 ALA B CA 1
ATOM 7140 C C . ALA B 1 326 ? -26.656 24.547 -4.328 1 92.94 326 ALA B C 1
ATOM 7142 O O . ALA B 1 326 ? -27.359 23.641 -4.82 1 92.94 326 ALA B O 1
ATOM 7143 N N . LEU B 1 327 ? -27.031 25.234 -3.275 1 93.31 327 LEU B N 1
ATOM 7144 C CA . LEU B 1 327 ? -28.344 25.016 -2.662 1 93.31 327 LEU B CA 1
ATOM 7145 C C . LEU B 1 327 ? -29.469 25.344 -3.641 1 93.31 327 LEU B C 1
ATOM 7147 O O . LEU B 1 327 ? -30.547 24.75 -3.576 1 93.31 327 LEU B O 1
ATOM 7151 N N . GLU B 1 328 ? -29.125 26.219 -4.535 1 92.81 328 GLU B N 1
ATOM 7152 C CA . GLU B 1 328 ? -30.141 26.703 -5.465 1 92.81 328 GLU B CA 1
ATOM 7153 C C . GLU B 1 328 ? -30.031 26 -6.816 1 92.81 328 GLU B C 1
ATOM 7155 O O . GLU B 1 328 ? -30.656 26.422 -7.789 1 92.81 328 GLU B O 1
ATOM 7160 N N . ASP B 1 329 ? -29.297 25.016 -6.859 1 92.88 329 ASP B N 1
ATOM 7161 C CA . ASP B 1 329 ? -29.141 24.312 -8.125 1 92.88 329 ASP B CA 1
ATOM 7162 C C . ASP B 1 329 ? -30.453 23.656 -8.555 1 92.88 329 ASP B C 1
ATOM 7164 O O . ASP B 1 329 ? -31.219 23.172 -7.719 1 92.88 329 ASP B O 1
ATOM 7168 N N . ILE B 1 330 ? -30.656 23.562 -9.891 1 92.56 330 ILE B N 1
ATOM 7169 C CA . ILE B 1 330 ? -31.875 23.016 -10.469 1 92.56 330 ILE B CA 1
ATOM 7170 C C . ILE B 1 330 ? -31.891 21.5 -10.281 1 92.56 330 ILE B C 1
ATOM 7172 O O . ILE B 1 330 ? -32.969 20.906 -10.117 1 92.56 330 ILE B O 1
ATOM 7176 N N . ASP B 1 331 ? -30.781 20.891 -10.297 1 93 331 ASP B N 1
ATOM 7177 C CA . ASP B 1 331 ? -30.656 19.453 -10.047 1 93 331 ASP B CA 1
ATOM 7178 C C . ASP B 1 331 ? -30.875 19.141 -8.57 1 93 331 ASP B C 1
ATOM 7180 O O . ASP B 1 331 ? -30.047 19.469 -7.727 1 93 331 ASP B O 1
ATOM 7184 N N . LEU B 1 332 ? -31.891 18.359 -8.281 1 93 332 LEU B N 1
ATOM 7185 C CA . LEU B 1 332 ? -32.312 18.109 -6.906 1 93 332 LEU B CA 1
ATOM 7186 C C . LEU B 1 332 ? -31.266 17.297 -6.16 1 93 332 LEU B C 1
ATOM 7188 O O . LEU B 1 332 ? -31.094 17.453 -4.949 1 93 332 LEU B O 1
ATOM 7192 N N . GLU B 1 333 ? -30.641 16.438 -6.801 1 93 333 GLU B N 1
ATOM 7193 C CA . GLU B 1 333 ? -29.609 15.641 -6.148 1 93 333 GLU B CA 1
ATOM 7194 C C . GLU B 1 333 ? -28.438 16.516 -5.707 1 93 333 GLU B C 1
ATOM 7196 O O . GLU B 1 333 ? -27.859 16.297 -4.637 1 93 333 GLU B O 1
ATOM 7201 N N . ILE B 1 334 ? -28.172 17.5 -6.477 1 93.44 334 ILE B N 1
ATOM 7202 C CA . ILE B 1 334 ? -27.078 18.406 -6.164 1 93.44 334 ILE B CA 1
ATOM 7203 C C . ILE B 1 334 ? -27.484 19.344 -5.023 1 93.44 334 ILE B C 1
ATOM 7205 O O . ILE B 1 334 ? -26.703 19.578 -4.102 1 93.44 334 ILE B O 1
ATOM 7209 N N . SER B 1 335 ? -28.641 19.781 -5.094 1 95.44 335 SER B N 1
ATOM 7210 C CA . SER B 1 335 ? -29.125 20.672 -4.039 1 95.44 335 SER B CA 1
ATOM 7211 C C . SER B 1 335 ? -29.203 19.938 -2.701 1 95.44 335 SER B C 1
ATOM 7213 O O . SER B 1 335 ? -28.938 20.531 -1.65 1 95.44 335 SER B O 1
ATOM 7215 N N . ASN B 1 336 ? -29.594 18.688 -2.766 1 95.44 336 ASN B N 1
ATOM 7216 C CA . ASN B 1 336 ? -29.656 17.891 -1.549 1 95.44 336 ASN B CA 1
ATOM 7217 C C . ASN B 1 336 ? -28.266 17.641 -0.979 1 95.44 336 ASN B C 1
ATOM 7219 O O . ASN B 1 336 ? -28.062 17.688 0.237 1 95.44 336 ASN B O 1
ATOM 7223 N N . LEU B 1 337 ? -27.375 17.359 -1.802 1 95.06 337 LEU B N 1
ATOM 7224 C CA . LEU B 1 337 ? -26 17.203 -1.37 1 95.06 337 LEU B CA 1
ATOM 7225 C C . LEU B 1 337 ? -25.484 18.484 -0.732 1 95.06 337 LEU B C 1
ATOM 7227 O O . LEU B 1 337 ? -24.844 18.453 0.323 1 95.06 337 LEU B O 1
ATOM 7231 N N . ALA B 1 338 ? -25.766 19.578 -1.367 1 94.75 338 ALA B N 1
ATOM 7232 C CA . ALA B 1 338 ? -25.328 20.875 -0.869 1 94.75 338 ALA B CA 1
ATOM 7233 C C . ALA B 1 338 ? -25.906 21.156 0.513 1 94.75 338 ALA B C 1
ATOM 7235 O O . ALA B 1 338 ? -25.234 21.734 1.371 1 94.75 338 ALA B O 1
ATOM 7236 N N . ARG B 1 339 ? -27.109 20.734 0.709 1 95.19 339 ARG B N 1
ATOM 7237 C CA . ARG B 1 339 ? -27.766 20.953 1.994 1 95.19 339 ARG B CA 1
ATOM 7238 C C . ARG B 1 339 ? -27.078 20.156 3.104 1 95.19 339 ARG B C 1
ATOM 7240 O O . ARG B 1 339 ? -26.812 20.703 4.176 1 95.19 339 ARG B O 1
ATOM 7247 N N . ARG B 1 340 ? -26.766 18.984 2.822 1 94.38 340 ARG B N 1
ATOM 7248 C CA . ARG B 1 340 ? -26.094 18.141 3.809 1 94.38 340 ARG B CA 1
ATOM 7249 C C . ARG B 1 340 ? -24.688 18.656 4.09 1 94.38 340 ARG B C 1
ATOM 7251 O O . ARG B 1 340 ? -24.281 18.797 5.25 1 94.38 340 ARG B O 1
ATOM 7258 N N . MET B 1 341 ? -24.031 19 3.035 1 92.94 341 MET B N 1
ATOM 7259 C CA . MET B 1 341 ? -22.656 19.453 3.182 1 92.94 341 MET B CA 1
ATOM 7260 C C . MET B 1 341 ? -22.609 20.828 3.836 1 92.94 341 MET B C 1
ATOM 7262 O O . MET B 1 341 ? -21.688 21.125 4.594 1 92.94 341 MET B O 1
ATOM 7266 N N . LYS B 1 342 ? -23.609 21.641 3.514 1 93.81 342 LYS B N 1
ATOM 7267 C CA . LYS B 1 342 ? -23.672 22.953 4.125 1 93.81 342 LYS B CA 1
ATOM 7268 C C . LYS B 1 342 ? -23.891 22.859 5.633 1 93.81 342 LYS B C 1
ATOM 7270 O O . LYS B 1 342 ? -23.312 23.641 6.398 1 93.81 342 LYS B O 1
ATOM 7275 N N . SER B 1 343 ? -24.641 21.922 6.016 1 93.75 343 SER B N 1
ATOM 7276 C CA . SER B 1 343 ? -24.875 21.703 7.441 1 93.75 343 SER B CA 1
ATOM 7277 C C . SER B 1 343 ? -23.578 21.297 8.148 1 93.75 343 SER B C 1
ATOM 7279 O O . SER B 1 343 ? -23.25 21.828 9.211 1 93.75 343 SER B O 1
ATOM 7281 N N . GLU B 1 344 ? -22.859 20.438 7.59 1 90.75 344 GLU B N 1
ATOM 7282 C CA . GLU B 1 344 ? -21.578 20 8.156 1 90.75 344 GLU B CA 1
ATOM 7283 C C . GLU B 1 344 ? -20.562 21.141 8.117 1 90.75 344 GLU B C 1
ATOM 7285 O O . GLU B 1 344 ? -19.766 21.297 9.055 1 90.75 344 GLU B O 1
ATOM 7290 N N . PHE B 1 345 ? -20.641 21.875 7.059 1 91.19 345 PHE B N 1
ATOM 7291 C CA . PHE B 1 345 ? -19.734 23 6.906 1 91.19 345 PHE B CA 1
ATOM 7292 C C . PHE B 1 345 ? -19.969 24.031 8.008 1 91.19 345 PHE B C 1
ATOM 7294 O O . PHE B 1 345 ? -19.016 24.594 8.547 1 91.19 345 PHE B O 1
ATOM 7301 N N . ASP B 1 346 ? -21.156 24.234 8.25 1 90.94 346 ASP B N 1
ATOM 7302 C CA . ASP B 1 346 ? -21.484 25.25 9.258 1 90.94 346 ASP B CA 1
ATOM 7303 C C . ASP B 1 346 ? -20.938 24.859 10.625 1 90.94 346 ASP B C 1
ATOM 7305 O O . ASP B 1 346 ? -20.453 25.703 11.375 1 90.94 346 ASP B O 1
ATOM 7309 N N . VAL B 1 347 ? -20.984 23.641 10.891 1 87.44 347 VAL B N 1
ATOM 7310 C CA . VAL B 1 347 ? -20.422 23.156 12.156 1 87.44 347 VAL B CA 1
ATOM 7311 C C . VAL B 1 347 ? -18.906 23.359 12.156 1 87.44 347 VAL B C 1
ATOM 7313 O O . VAL B 1 347 ? -18.344 23.844 13.141 1 87.44 347 VAL B O 1
ATOM 7316 N N . TYR B 1 348 ? -18.328 23.047 11.164 1 86.25 348 TYR B N 1
ATOM 7317 C CA . TYR B 1 348 ? -16.891 23.219 11.031 1 86.25 348 TYR B CA 1
ATOM 7318 C C . TYR B 1 348 ? -16.516 24.703 11.07 1 86.25 348 TYR B C 1
ATOM 7320 O O . TYR B 1 348 ? -15.602 25.094 11.789 1 86.25 348 TYR B O 1
ATOM 7328 N N . TRP B 1 349 ? -17.234 25.453 10.32 1 87.69 349 TRP B N 1
ATOM 7329 C CA . TRP B 1 349 ? -16.984 26.891 10.227 1 87.69 349 TRP B CA 1
ATOM 7330 C C . TRP B 1 349 ? -17.125 27.562 11.586 1 87.69 349 TRP B C 1
ATOM 7332 O O . TRP B 1 349 ? -16.297 28.391 11.961 1 87.69 349 TRP B O 1
ATOM 7342 N N . ASP B 1 350 ? -18.016 27.172 12.242 1 86.62 350 ASP B N 1
ATOM 7343 C CA . ASP B 1 350 ? -18.25 27.766 13.555 1 86.62 350 ASP B CA 1
ATOM 7344 C C . ASP B 1 350 ? -17.125 27.422 14.523 1 86.62 350 ASP B C 1
ATOM 7346 O O . ASP B 1 350 ? -16.828 28.188 15.438 1 86.62 350 ASP B O 1
ATOM 7350 N N . SER B 1 351 ? -16.531 26.328 14.25 1 82.81 351 SER B N 1
ATOM 7351 C CA . SER B 1 351 ? -15.484 25.875 15.164 1 82.81 351 SER B CA 1
ATOM 7352 C C . SER B 1 351 ? -14.148 26.516 14.828 1 82.81 351 SER B C 1
ATOM 7354 O O . SER B 1 351 ? -13.25 26.578 15.68 1 82.81 351 SER B O 1
ATOM 7356 N N . CYS B 1 352 ? -14.008 27.078 13.617 1 85.06 352 CYS B N 1
ATOM 7357 C CA . CYS B 1 352 ? -12.641 27.469 13.273 1 85.06 352 CYS B CA 1
ATOM 7358 C C . CYS B 1 352 ? -12.602 28.859 12.672 1 85.06 352 CYS B C 1
ATOM 7360 O O . CYS B 1 352 ? -11.531 29.453 12.555 1 85.06 352 CYS B O 1
ATOM 7362 N N . HIS B 1 353 ? -13.672 29.516 12.344 1 85.81 353 HIS B N 1
ATOM 7363 C CA . HIS B 1 353 ? -13.672 30.75 11.562 1 85.81 353 HIS B CA 1
ATOM 7364 C C . HIS B 1 353 ? -12.938 31.859 12.297 1 85.81 353 HIS B C 1
ATOM 7366 O O . HIS B 1 353 ? -12.289 32.719 11.664 1 85.81 353 HIS B O 1
ATOM 7372 N N . GLU B 1 354 ? -12.945 31.828 13.539 1 87.38 354 GLU B N 1
ATOM 7373 C CA . GLU B 1 354 ? -12.32 32.906 14.297 1 87.38 354 GLU B CA 1
ATOM 7374 C C . GLU B 1 354 ? -10.805 32.875 14.156 1 87.38 354 GLU B C 1
ATOM 7376 O O . GLU B 1 354 ? -10.18 33.906 13.938 1 87.38 354 GLU B O 1
ATOM 7381 N N . VAL B 1 355 ? -10.297 31.719 14.328 1 87.12 355 VAL B N 1
ATOM 7382 C CA . VAL B 1 355 ? -8.852 31.594 14.203 1 87.12 355 VAL B CA 1
ATOM 7383 C C . VAL B 1 355 ? -8.422 31.906 12.773 1 87.12 355 VAL B C 1
ATOM 7385 O O . VAL B 1 355 ? -7.398 32.562 12.555 1 87.12 355 VAL B O 1
ATOM 7388 N N . LEU B 1 356 ? -9.188 31.5 11.844 1 89.75 356 LEU B N 1
ATOM 7389 C CA . LEU B 1 356 ? -8.891 31.781 10.438 1 89.75 356 LEU B CA 1
ATOM 7390 C C . LEU B 1 356 ? -9 33.281 10.141 1 89.75 356 LEU B C 1
ATOM 7392 O O . LEU B 1 356 ? -8.195 33.812 9.375 1 89.75 356 LEU B O 1
ATOM 7396 N N . ALA B 1 357 ? -9.977 33.844 10.734 1 92.25 357 ALA B N 1
ATOM 7397 C CA . ALA B 1 357 ? -10.156 35.281 10.547 1 92.25 357 ALA B CA 1
ATOM 7398 C C . ALA B 1 357 ? -8.969 36.062 11.102 1 92.25 357 ALA B C 1
ATOM 7400 O O . ALA B 1 357 ? -8.492 37 10.469 1 92.25 357 ALA B O 1
ATOM 7401 N N . LEU B 1 358 ? -8.523 35.625 12.234 1 92.94 358 LEU B N 1
ATOM 7402 C CA . LEU B 1 358 ? -7.348 36.281 12.812 1 92.94 358 LEU B CA 1
ATOM 7403 C C . LEU B 1 358 ? -6.148 36.156 11.875 1 92.94 358 LEU B C 1
ATOM 7405 O O . LEU B 1 358 ? -5.391 37.125 11.695 1 92.94 358 LEU B O 1
ATOM 7409 N N . ALA B 1 359 ? -6.016 35.031 11.273 1 92.81 359 ALA B N 1
ATOM 7410 C CA . ALA B 1 359 ? -4.879 34.781 10.398 1 92.81 359 ALA B CA 1
ATOM 7411 C C . ALA B 1 359 ? -4.918 35.688 9.172 1 92.81 359 ALA B C 1
ATOM 7413 O O . ALA B 1 359 ? -3.895 36.25 8.773 1 92.81 359 ALA B O 1
ATOM 7414 N N . ILE B 1 360 ? -6.07 35.844 8.57 1 92.88 360 ILE B N 1
ATOM 7415 C CA . ILE B 1 360 ? -6.168 36.625 7.34 1 92.88 360 ILE B CA 1
ATOM 7416 C C . ILE B 1 360 ? -5.996 38.094 7.652 1 92.88 360 ILE B C 1
ATOM 7418 O O . ILE B 1 360 ? -5.559 38.875 6.797 1 92.88 360 ILE B O 1
ATOM 7422 N N . VAL B 1 361 ? -6.309 38.531 8.844 1 94.88 361 VAL B N 1
ATOM 7423 C CA . VAL B 1 361 ? -6.125 39.906 9.25 1 94.88 361 VAL B CA 1
ATOM 7424 C C . VAL B 1 361 ? -4.648 40.281 9.172 1 94.88 361 VAL B C 1
ATOM 7426 O O . VAL B 1 361 ? -4.305 41.438 8.852 1 94.88 361 VAL B O 1
ATOM 7429 N N . PHE B 1 362 ? -3.818 39.375 9.445 1 95.25 362 PHE B N 1
ATOM 7430 C CA . PHE B 1 362 ? -2.387 39.656 9.469 1 95.25 362 PHE B CA 1
ATOM 7431 C C . PHE B 1 362 ? -1.784 39.5 8.078 1 95.25 362 PHE B C 1
ATOM 7433 O O . PHE B 1 362 ? -0.561 39.469 7.922 1 95.25 362 PHE B O 1
ATOM 7440 N N . ASP B 1 363 ? -2.574 39.281 7.133 1 92.56 363 ASP B N 1
ATOM 7441 C CA . ASP B 1 363 ? -2.201 39.531 5.742 1 92.56 363 ASP B CA 1
ATOM 7442 C C . ASP B 1 363 ? -2.463 40.969 5.352 1 92.56 363 ASP B C 1
ATOM 7444 O O . ASP B 1 363 ? -3.615 41.406 5.266 1 92.56 363 ASP B O 1
ATOM 7448 N N . PRO B 1 364 ? -1.422 41.656 5.156 1 92.5 364 PRO B N 1
ATOM 7449 C CA . PRO B 1 364 ? -1.588 43.094 4.93 1 92.5 364 PRO B CA 1
ATOM 7450 C C . PRO B 1 364 ? -2.416 43.406 3.688 1 92.5 364 PRO B C 1
ATOM 7452 O O . PRO B 1 364 ? -2.877 44.531 3.516 1 92.5 364 PRO B O 1
ATOM 7455 N N . ARG B 1 365 ? -2.688 42.5 2.83 1 90.62 365 ARG B N 1
ATOM 7456 C CA . ARG B 1 365 ? -3.5 42.719 1.635 1 90.62 365 ARG B CA 1
ATOM 7457 C C . ARG B 1 365 ? -4.984 42.75 1.983 1 90.62 365 ARG B C 1
ATOM 7459 O O . ARG B 1 365 ? -5.773 43.375 1.271 1 90.62 365 ARG B O 1
ATOM 7466 N N . TYR B 1 366 ? -5.379 42.125 3.08 1 90.06 366 TYR B N 1
ATOM 7467 C CA . TYR B 1 366 ? -6.801 41.906 3.318 1 90.06 366 TYR B CA 1
ATOM 7468 C C . TYR B 1 366 ? -7.242 42.594 4.613 1 90.06 366 TYR B C 1
ATOM 7470 O O . TYR B 1 366 ? -8.141 43.438 4.602 1 90.06 366 TYR B O 1
ATOM 7478 N N . LYS B 1 367 ? -6.664 42.281 5.797 1 92.06 367 LYS B N 1
ATOM 7479 C CA . LYS B 1 367 ? -6.918 42.906 7.098 1 92.06 367 LYS B CA 1
ATOM 7480 C C . LYS B 1 367 ? -8.367 42.688 7.527 1 92.06 367 LYS B C 1
ATOM 7482 O O . LYS B 1 367 ? -9 41.688 7.168 1 92.06 367 LYS B O 1
ATOM 7487 N N . LEU B 1 368 ? -8.883 43.5 8.383 1 91.81 368 LEU B N 1
ATOM 7488 C CA . LEU B 1 368 ? -10.18 43.312 9.016 1 91.81 368 LEU B CA 1
ATOM 7489 C C . LEU B 1 368 ? -11.312 43.594 8.039 1 91.81 368 LEU B C 1
ATOM 7491 O O . LEU B 1 368 ? -12.391 43.031 8.133 1 91.81 368 LEU B O 1
ATOM 7495 N N . SER B 1 369 ? -11.109 44.438 7.094 1 88.25 369 SER B N 1
ATOM 7496 C CA . SER B 1 369 ? -12.141 44.812 6.125 1 88.25 369 SER B CA 1
ATOM 7497 C C . SER B 1 369 ? -12.547 43.625 5.281 1 88.25 369 SER B C 1
ATOM 7499 O O . SER B 1 369 ? -13.727 43.438 4.953 1 88.25 369 SER B O 1
ATOM 7501 N N . PHE B 1 370 ? -11.602 42.875 4.953 1 89.25 370 PHE B N 1
ATOM 7502 C CA . PHE B 1 370 ? -11.875 41.688 4.152 1 89.25 370 PHE B CA 1
ATOM 7503 C C . PHE B 1 370 ? -12.711 40.688 4.945 1 89.25 370 PHE B C 1
ATOM 7505 O O . PHE B 1 370 ? -13.594 40.031 4.391 1 89.25 370 PHE B O 1
ATOM 7512 N N . VAL B 1 371 ? -12.422 40.531 6.254 1 92.06 371 VAL B N 1
ATOM 7513 C CA . VAL B 1 371 ? -13.164 39.625 7.125 1 92.06 371 VAL B CA 1
ATOM 7514 C C . VAL B 1 371 ? -14.625 40.031 7.18 1 92.06 371 VAL B C 1
ATOM 7516 O O . VAL B 1 371 ? -15.531 39.219 7.055 1 92.06 371 VAL B O 1
ATOM 7519 N N . LYS B 1 372 ? -14.812 41.281 7.293 1 89.69 372 LYS B N 1
ATOM 7520 C CA . LYS B 1 372 ? -16.172 41.812 7.34 1 89.69 372 LYS B CA 1
ATOM 7521 C C . LYS B 1 372 ? -16.922 41.531 6.035 1 89.69 372 LYS B C 1
ATOM 7523 O O . LYS B 1 372 ? -18.078 41.125 6.051 1 89.69 372 LYS B O 1
ATOM 7528 N N . PHE B 1 373 ? -16.297 41.75 5.012 1 89.19 373 PHE B N 1
ATOM 7529 C CA . PHE B 1 373 ? -16.859 41.5 3.686 1 89.19 373 PHE B CA 1
ATOM 7530 C C . PHE B 1 373 ? -17.266 40.031 3.531 1 89.19 373 PHE B C 1
ATOM 7532 O O . PHE B 1 373 ? -18.359 39.75 3.08 1 89.19 373 PHE B O 1
ATOM 7539 N N . CYS B 1 374 ? -16.359 39.125 3.936 1 87.44 374 CYS B N 1
ATOM 7540 C CA . CYS B 1 374 ? -16.578 37.688 3.773 1 87.44 374 CYS B CA 1
ATOM 7541 C C . CYS B 1 374 ? -17.734 37.219 4.656 1 87.44 374 CYS B C 1
ATOM 7543 O O . CYS B 1 374 ? -18.578 36.438 4.211 1 87.44 374 CYS B O 1
ATOM 7545 N N . TYR B 1 375 ? -17.734 37.656 5.93 1 89.25 375 TYR B N 1
ATOM 7546 C CA . TYR B 1 375 ? -18.828 37.281 6.824 1 89.25 375 TYR B CA 1
ATOM 7547 C C . TYR B 1 375 ? -20.172 37.719 6.254 1 89.25 375 TYR B C 1
ATOM 7549 O O . TYR B 1 375 ? -21.156 37 6.363 1 89.25 375 TYR B O 1
ATOM 7557 N N . GLY B 1 376 ? -20.172 38.844 5.582 1 88.12 376 GLY B N 1
ATOM 7558 C CA . GLY B 1 376 ? -21.391 39.375 4.973 1 88.12 376 GLY B CA 1
ATOM 7559 C C . GLY B 1 376 ? -21.859 38.531 3.803 1 88.12 376 GLY B C 1
ATOM 7560 O O . GLY B 1 376 ? -23.078 38.344 3.613 1 88.12 376 GLY B O 1
ATOM 7561 N N . LYS B 1 377 ? -21 38 3.064 1 85.31 377 LYS B N 1
ATOM 7562 C CA . LYS B 1 377 ? -21.328 37.188 1.899 1 85.31 377 LYS B CA 1
ATOM 7563 C C . LYS B 1 377 ? -21.875 35.812 2.316 1 85.31 377 LYS B C 1
ATOM 7565 O O . LYS B 1 377 ? -22.734 35.25 1.636 1 85.31 377 LYS B O 1
ATOM 7570 N N . LEU B 1 378 ? -21.391 35.281 3.436 1 85.5 378 LEU B N 1
ATOM 7571 C CA . LEU B 1 378 ? -21.797 33.969 3.877 1 85.5 378 LEU B CA 1
ATOM 7572 C C . LEU B 1 378 ? -23.141 34.031 4.602 1 85.5 378 LEU B C 1
ATOM 7574 O O . LEU B 1 378 ? -24.016 33.188 4.371 1 85.5 378 LEU B O 1
ATOM 7578 N N . ASP B 1 379 ? -23.219 34.969 5.508 1 86.12 379 ASP B N 1
ATOM 7579 C CA . ASP B 1 379 ? -24.438 35.156 6.297 1 86.12 379 ASP B CA 1
ATOM 7580 C C . ASP B 1 379 ? -24.594 36.625 6.742 1 86.12 379 ASP B C 1
ATOM 7582 O O . ASP B 1 379 ? -24.016 37.031 7.754 1 86.12 379 ASP B O 1
ATOM 7586 N N . LYS B 1 380 ? -25.453 37.312 6.16 1 86.56 380 LYS B N 1
ATOM 7587 C CA . LYS B 1 380 ? -25.641 38.719 6.418 1 86.56 380 LYS B CA 1
ATOM 7588 C C . LYS B 1 380 ? -26.172 38.969 7.828 1 86.56 380 LYS B C 1
ATOM 7590 O O . LYS B 1 380 ? -25.812 39.938 8.477 1 86.56 380 LYS B O 1
ATOM 7595 N N . ALA B 1 381 ? -26.953 38.062 8.305 1 89.75 381 ALA B N 1
ATOM 7596 C CA . ALA B 1 381 ? -27.625 38.219 9.594 1 89.75 381 ALA B CA 1
ATOM 7597 C C . ALA B 1 381 ? -26.609 38.219 10.742 1 89.75 381 ALA B C 1
ATOM 7599 O O . ALA B 1 381 ? -26.719 39 11.688 1 89.75 381 ALA B O 1
ATOM 7600 N N . SER B 1 382 ? -25.656 37.406 10.656 1 89.69 382 SER B N 1
ATOM 7601 C CA . SER B 1 382 ? -24.703 37.25 11.758 1 89.69 382 SER B CA 1
ATOM 7602 C C . SER B 1 382 ? -23.406 37.969 11.484 1 89.69 382 SER B C 1
ATOM 7604 O O . SER B 1 382 ? -22.5 38 12.328 1 89.69 382 SER B O 1
ATOM 7606 N N . ALA B 1 383 ? -23.25 38.656 10.375 1 90.5 383 ALA B N 1
ATOM 7607 C CA . ALA B 1 383 ? -21.984 39.25 9.898 1 90.5 383 ALA B CA 1
ATOM 7608 C C . ALA B 1 383 ? -21.453 40.281 10.875 1 90.5 383 ALA B C 1
ATOM 7610 O O . ALA B 1 383 ? -20.266 40.25 11.234 1 90.5 383 ALA B O 1
ATOM 7611 N N . GLU B 1 384 ? -22.312 41.156 11.336 1 91.88 384 GLU B N 1
ATOM 7612 C CA . GLU B 1 384 ? -21.875 42.25 12.219 1 91.88 384 GLU B CA 1
ATOM 7613 C C . GLU B 1 384 ? -21.438 41.719 13.57 1 91.88 384 GLU B C 1
ATOM 7615 O O . GLU B 1 384 ? -20.422 42.156 14.125 1 91.88 384 GLU B O 1
ATOM 7620 N N . ASN B 1 385 ? -22.141 40.844 14.055 1 93 385 ASN B N 1
ATOM 7621 C CA . ASN B 1 385 ? -21.797 40.25 15.344 1 93 385 ASN B CA 1
ATOM 7622 C C . ASN B 1 385 ? -20.469 39.5 15.273 1 93 385 ASN B C 1
ATOM 7624 O O . ASN B 1 385 ? -19.656 39.594 16.188 1 93 385 ASN B O 1
ATOM 7628 N N . ARG B 1 386 ? -20.281 38.75 14.258 1 91.38 386 ARG B N 1
ATOM 7629 C CA . ARG B 1 386 ? -19.047 37.969 14.094 1 91.38 386 ARG B CA 1
ATOM 7630 C C . ARG B 1 386 ? -17.859 38.906 13.93 1 91.38 386 ARG B C 1
ATOM 7632 O O . ARG B 1 386 ? -16.766 38.625 14.453 1 91.38 386 ARG B O 1
ATOM 7639 N N . TYR B 1 387 ? -18.109 39.938 13.18 1 92.38 387 TYR B N 1
ATOM 7640 C CA . TYR B 1 387 ? -17.062 40.938 12.992 1 92.38 387 TYR B CA 1
ATOM 7641 C C . TYR B 1 387 ? -16.656 41.562 14.32 1 92.38 387 TYR B C 1
ATOM 7643 O O . TYR B 1 387 ? -15.461 41.688 14.617 1 92.38 387 TYR B O 1
ATOM 7651 N N . GLU B 1 388 ? -17.594 41.969 15.125 1 93.44 388 GLU B N 1
ATOM 7652 C CA . GLU B 1 388 ? -17.312 42.562 16.422 1 93.44 388 GLU B CA 1
ATOM 7653 C C . GLU B 1 388 ? -16.594 41.594 17.359 1 93.44 388 GLU B C 1
ATOM 7655 O O . GLU B 1 388 ? -15.703 42 18.109 1 93.44 388 GLU B O 1
ATOM 7660 N N . CYS B 1 389 ? -17.062 40.469 17.25 1 91.69 389 CYS B N 1
ATOM 7661 C CA . CYS B 1 389 ? -16.422 39.438 18.062 1 91.69 389 CYS B CA 1
ATOM 7662 C C . CYS B 1 389 ? -14.961 39.25 17.672 1 91.69 389 CYS B C 1
ATOM 7664 O O . CYS B 1 389 ? -14.086 39.156 18.531 1 91.69 389 CYS B O 1
ATOM 7666 N N . THR B 1 390 ? -14.703 39.188 16.406 1 91.75 390 THR B N 1
ATOM 7667 C CA . THR B 1 390 ? -13.344 39.031 15.898 1 91.75 390 THR B CA 1
ATOM 7668 C C . THR B 1 390 ? -12.477 40.219 16.328 1 91.75 390 THR B C 1
ATOM 7670 O O . THR B 1 390 ? -11.328 40.031 16.734 1 91.75 390 THR B O 1
ATOM 7673 N N . ARG B 1 391 ? -13 41.406 16.281 1 92.94 391 ARG B N 1
ATOM 7674 C CA . ARG B 1 391 ? -12.273 42.625 16.688 1 92.94 391 ARG B CA 1
ATOM 7675 C C . ARG B 1 391 ? -11.938 42.594 18.172 1 92.94 391 ARG B C 1
ATOM 7677 O O . ARG B 1 391 ? -10.812 42.906 18.562 1 92.94 391 ARG B O 1
ATOM 7684 N N . LYS B 1 392 ? -12.875 42.188 18.906 1 92.75 392 LYS B N 1
ATOM 7685 C CA . LYS B 1 392 ? -12.664 42.094 20.359 1 92.75 392 LYS B CA 1
ATOM 7686 C C . LYS B 1 392 ? -11.578 41.062 20.688 1 92.75 392 LYS B C 1
ATOM 7688 O O . LYS B 1 392 ? -10.742 41.312 21.562 1 92.75 392 LYS B O 1
ATOM 7693 N N . ARG B 1 393 ? -11.633 40.031 20.047 1 91.81 393 ARG B N 1
ATOM 7694 C CA . ARG B 1 393 ? -10.648 39 20.281 1 91.81 393 ARG B CA 1
ATOM 7695 C C . ARG B 1 393 ? -9.258 39.438 19.859 1 91.81 393 ARG B C 1
ATOM 7697 O O . ARG B 1 393 ? -8.266 39.125 20.516 1 91.81 393 ARG B O 1
ATOM 7704 N N . LEU B 1 394 ? -9.211 40.094 18.734 1 93.44 394 LEU B N 1
ATOM 7705 C CA . LEU B 1 394 ? -7.949 40.656 18.25 1 93.44 394 LEU B CA 1
ATOM 7706 C C . LEU B 1 394 ? -7.355 41.625 19.266 1 93.44 394 LEU B C 1
ATOM 7708 O O . LEU B 1 394 ? -6.16 41.562 19.562 1 93.44 394 LEU B O 1
ATOM 7712 N N . ASP B 1 395 ? -8.172 42.469 19.797 1 93.12 395 ASP B N 1
ATOM 7713 C CA . ASP B 1 395 ? -7.73 43.469 20.766 1 93.12 395 ASP B CA 1
ATOM 7714 C C . ASP B 1 395 ? -7.254 42.812 22.047 1 93.12 395 ASP B C 1
ATOM 7716 O O . ASP B 1 395 ? -6.242 43.219 22.625 1 93.12 395 ASP B O 1
ATOM 7720 N N . ARG B 1 396 ? -7.992 41.844 22.438 1 92.06 396 ARG B N 1
ATOM 7721 C CA . ARG B 1 396 ? -7.633 41.125 23.656 1 92.06 396 ARG B CA 1
ATOM 7722 C C . ARG B 1 396 ? -6.297 40.406 23.484 1 92.06 396 ARG B C 1
ATOM 7724 O O . ARG B 1 396 ? -5.469 40.406 24.406 1 92.06 396 ARG B O 1
ATOM 7731 N N . LEU B 1 397 ? -6.141 39.75 22.422 1 92.94 397 LEU B N 1
ATOM 7732 C CA . LEU B 1 397 ? -4.898 39.031 22.141 1 92.94 397 LEU B CA 1
ATOM 7733 C C . LEU B 1 397 ? -3.719 40 22.094 1 92.94 397 LEU B C 1
ATOM 7735 O O . LEU B 1 397 ? -2.654 39.719 22.641 1 92.94 397 LEU B O 1
ATOM 7739 N N . PHE B 1 398 ? -3.914 41.125 21.438 1 93.88 398 PHE B N 1
ATOM 7740 C CA . PHE B 1 398 ? -2.857 42.125 21.328 1 93.88 398 PHE B CA 1
ATOM 7741 C C . PHE B 1 398 ? -2.471 42.656 22.703 1 93.88 398 PHE B C 1
ATOM 7743 O O . PHE B 1 398 ? -1.288 42.844 23 1 93.88 398 PHE B O 1
ATOM 7750 N N . LYS B 1 399 ? -3.463 42.875 23.484 1 91.31 399 LYS B N 1
ATOM 7751 C CA . LYS B 1 399 ? -3.203 43.375 24.828 1 91.31 399 LYS B CA 1
ATOM 7752 C C . LYS B 1 399 ? -2.363 42.375 25.625 1 91.31 399 LYS B C 1
ATOM 7754 O O . LYS B 1 399 ? -1.461 42.75 26.359 1 91.31 399 LYS B O 1
ATOM 7759 N N . THR B 1 400 ? -2.668 41.156 25.453 1 90.25 400 THR B N 1
ATOM 7760 C CA . THR B 1 400 ? -1.928 40.094 26.156 1 90.25 400 THR B CA 1
ATOM 7761 C C . THR B 1 400 ? -0.467 40.094 25.719 1 90.25 400 THR B C 1
ATOM 7763 O O . THR B 1 400 ? 0.436 39.969 26.547 1 90.25 400 THR B O 1
ATOM 7766 N N . TYR B 1 401 ? -0.214 40.188 24.453 1 90.94 401 TYR B N 1
ATOM 7767 C CA . TYR B 1 401 ? 1.151 40.219 23.938 1 90.94 401 TYR B CA 1
ATOM 7768 C C . TYR B 1 401 ? 1.877 41.469 24.422 1 90.94 401 TYR B C 1
ATOM 7770 O O . TYR B 1 401 ? 3.055 41.406 24.797 1 90.94 401 TYR B O 1
ATOM 7778 N N . SER B 1 402 ? 1.189 42.594 24.438 1 88.44 402 SER B N 1
ATOM 7779 C CA . SER B 1 402 ? 1.762 43.875 24.891 1 88.44 402 SER B CA 1
ATOM 7780 C C . SER B 1 402 ? 2.145 43.781 26.359 1 88.44 402 SER B C 1
ATOM 7782 O O . SER B 1 402 ? 3.219 44.25 26.75 1 88.44 402 SER B O 1
ATOM 7784 N N . ASP B 1 403 ? 1.291 43.156 27.125 1 85.88 403 ASP B N 1
ATOM 7785 C CA . ASP B 1 403 ? 1.539 43.031 28.562 1 85.88 403 ASP B CA 1
ATOM 7786 C C . ASP B 1 403 ? 2.736 42.125 28.828 1 85.88 403 ASP B C 1
ATOM 7788 O O . ASP B 1 403 ? 3.555 42.406 29.703 1 85.88 403 ASP B O 1
ATOM 7792 N N . GLN B 1 404 ? 2.809 41.125 28.125 1 83.31 404 GLN B N 1
ATOM 7793 C CA . GLN B 1 404 ? 3.902 40.188 28.297 1 83.31 404 GLN B CA 1
ATOM 7794 C C . GLN B 1 404 ? 5.242 40.812 27.938 1 83.31 404 GLN B C 1
ATOM 7796 O O . GLN B 1 404 ? 6.246 40.562 28.609 1 83.31 404 GLN B O 1
ATOM 7801 N N . LEU B 1 405 ? 5.277 41.469 26.875 1 81.69 405 LEU B N 1
ATOM 7802 C CA . LEU B 1 405 ? 6.512 42.125 26.453 1 81.69 405 LEU B CA 1
ATOM 7803 C C . LEU B 1 405 ? 6.91 43.219 27.453 1 81.69 405 LEU B C 1
ATOM 7805 O O . LEU B 1 405 ? 8.102 43.406 27.719 1 81.69 405 LEU B O 1
ATOM 7809 N N . PHE B 1 406 ? 5.938 43.844 27.938 1 77.44 406 PHE B N 1
ATOM 7810 C CA . PHE B 1 406 ? 6.18 44.875 28.922 1 77.44 406 PHE B CA 1
ATOM 7811 C C . PHE B 1 406 ? 6.785 44.312 30.203 1 77.44 406 PHE B C 1
ATOM 7813 O O . PHE B 1 406 ? 7.742 44.844 30.75 1 77.44 406 PHE B O 1
ATOM 7820 N N . GLU B 1 407 ? 6.266 43.25 30.609 1 76.25 407 GLU B N 1
ATOM 7821 C CA . GLU B 1 407 ? 6.766 42.594 31.812 1 76.25 407 GLU B CA 1
ATOM 7822 C C . GLU B 1 407 ? 8.195 42.094 31.609 1 76.25 407 GLU B C 1
ATOM 7824 O O . GLU B 1 407 ? 9.023 42.188 32.531 1 76.25 407 GLU B O 1
ATOM 7829 N N . SER B 1 408 ? 8.438 41.656 30.5 1 75.25 408 SER B N 1
ATOM 7830 C CA . SER B 1 408 ? 9.773 41.156 30.188 1 75.25 408 SER B CA 1
ATOM 7831 C C . SER B 1 408 ? 10.789 42.312 30.188 1 75.25 408 SER B C 1
ATOM 7833 O O . SER B 1 408 ? 11.922 42.125 30.641 1 75.25 408 SER B O 1
ATOM 7835 N N . HIS B 1 409 ? 10.406 43.469 29.703 1 71.56 409 HIS B N 1
ATOM 7836 C CA . HIS B 1 409 ? 11.281 44.625 29.656 1 71.56 409 HIS B CA 1
ATOM 7837 C C . HIS B 1 409 ? 11.508 45.219 31.047 1 71.56 409 HIS B C 1
ATOM 7839 O O . HIS B 1 409 ? 12.602 45.688 31.344 1 71.56 409 HIS B O 1
ATOM 7845 N N . LEU B 1 410 ? 10.438 45.219 31.781 1 65.06 410 LEU B N 1
ATOM 7846 C CA . LEU B 1 410 ? 10.562 45.719 33.156 1 65.06 410 LEU B CA 1
ATOM 7847 C C . LEU B 1 410 ? 11.586 44.906 33.938 1 65.06 410 LEU B C 1
ATOM 7849 O O . LEU B 1 410 ? 12.375 45.469 34.688 1 65.06 410 LEU B O 1
ATOM 7853 N N . ASN B 1 411 ? 11.602 43.75 33.656 1 63.56 411 ASN B N 1
ATOM 7854 C CA . ASN B 1 411 ? 12.539 42.875 34.375 1 63.56 411 ASN B CA 1
ATOM 7855 C C . ASN B 1 411 ? 13.977 43.125 33.906 1 63.56 411 ASN B C 1
ATOM 7857 O O . ASN B 1 411 ? 14.914 42.938 34.688 1 63.56 411 ASN B O 1
ATOM 7861 N N . GLU B 1 412 ? 13.984 43.594 32.656 1 60.41 412 GLU B N 1
ATOM 7862 C CA . GLU B 1 412 ? 15.312 43.875 32.156 1 60.41 412 GLU B CA 1
ATOM 7863 C C . GLU B 1 412 ? 15.742 45.312 32.5 1 60.41 412 GLU B C 1
ATOM 7865 O O . GLU B 1 412 ? 16.938 45.594 32.594 1 60.41 412 GLU B O 1
ATOM 7870 N N . MET B 1 413 ? 14.875 46.375 32.469 1 57.06 413 MET B N 1
ATOM 7871 C CA . MET B 1 413 ? 15.062 47.812 32.594 1 57.06 413 MET B CA 1
ATOM 7872 C C . MET B 1 413 ? 15.477 48.219 34 1 57.06 413 MET B C 1
ATOM 7874 O O . MET B 1 413 ? 15.703 49.375 34.281 1 57.06 413 MET B O 1
ATOM 7878 N N . LYS B 1 414 ? 15.477 47.594 35.094 1 56.81 414 LYS B N 1
ATOM 7879 C CA . LYS B 1 414 ? 15.75 48.281 36.344 1 56.81 414 LYS B CA 1
ATOM 7880 C C . LYS B 1 414 ? 16.797 49.375 36.156 1 56.81 414 LYS B C 1
ATOM 7882 O O . LYS B 1 414 ? 16.75 50.406 36.844 1 56.81 414 LYS B O 1
ATOM 7887 N N . ASP B 1 415 ? 17.625 49.219 35.188 1 52.16 415 ASP B N 1
ATOM 7888 C CA . ASP B 1 415 ? 18.703 50.188 35.312 1 52.16 415 ASP B CA 1
ATOM 7889 C C . ASP B 1 415 ? 18.766 51.094 34.094 1 52.16 415 ASP B C 1
ATOM 7891 O O . ASP B 1 415 ? 19.609 51.969 34 1 52.16 415 ASP B O 1
ATOM 7895 N N . ASP B 1 416 ? 17.906 50.75 32.969 1 54.31 416 ASP B N 1
ATOM 7896 C CA . ASP B 1 416 ? 18.297 51.5 31.781 1 54.31 416 ASP B CA 1
ATOM 7897 C C . ASP B 1 416 ? 17.219 52.531 31.406 1 54.31 416 ASP B C 1
ATOM 7899 O O . ASP B 1 416 ? 16.047 52.156 31.234 1 54.31 416 ASP B O 1
ATOM 7903 N N . ILE B 1 417 ? 17.328 53.906 31.547 1 56.25 417 ILE B N 1
ATOM 7904 C CA . ILE B 1 417 ? 16.469 55.062 31.297 1 56.25 417 ILE B CA 1
ATOM 7905 C C . ILE B 1 417 ? 15.805 54.938 29.938 1 56.25 417 ILE B C 1
ATOM 7907 O O . ILE B 1 417 ? 14.617 55.25 29.781 1 56.25 417 ILE B O 1
ATOM 7911 N N . ILE B 1 418 ? 16.609 54.5 28.938 1 53.78 418 ILE B N 1
ATOM 7912 C CA . ILE B 1 418 ? 16.094 54.406 27.578 1 53.78 418 ILE B CA 1
ATOM 7913 C C . ILE B 1 418 ? 14.984 53.375 27.5 1 53.78 418 ILE B C 1
ATOM 7915 O O . ILE B 1 418 ? 13.945 53.625 26.875 1 53.78 418 ILE B O 1
ATOM 7919 N N . LYS B 1 419 ? 15.242 52.406 28.125 1 59.28 419 LYS B N 1
ATOM 7920 C CA . LYS B 1 419 ? 14.219 51.375 28.141 1 59.28 419 LYS B CA 1
ATOM 7921 C C . LYS B 1 419 ? 12.961 51.844 28.859 1 59.28 419 LYS B C 1
ATOM 7923 O O . LYS B 1 419 ? 11.844 51.5 28.453 1 59.28 419 LYS B O 1
ATOM 7928 N N . GLY B 1 420 ? 13.227 52.688 29.922 1 55.5 420 GLY B N 1
ATOM 7929 C CA . GLY B 1 420 ? 12.102 53.281 30.625 1 55.5 420 GLY B CA 1
ATOM 7930 C C . GLY B 1 420 ? 11.273 54.219 29.734 1 55.5 420 GLY B C 1
ATOM 7931 O O . GLY B 1 420 ? 10.047 54.188 29.812 1 55.5 420 GLY B O 1
ATOM 7932 N N . PHE B 1 421 ? 11.992 54.969 28.953 1 57.03 421 PHE B N 1
ATOM 7933 C CA . PHE B 1 421 ? 11.289 55.844 28.031 1 57.03 421 PHE B CA 1
ATOM 7934 C C . PHE B 1 421 ? 10.477 55.062 27.016 1 57.03 421 PHE B C 1
ATOM 7936 O O . PHE B 1 421 ? 9.352 55.406 26.688 1 57.03 421 PHE B O 1
ATOM 7943 N N . ASP B 1 422 ? 11.07 54.031 26.531 1 58.34 422 ASP B N 1
ATOM 7944 C CA . ASP B 1 422 ? 10.375 53.156 25.578 1 58.34 422 ASP B CA 1
ATOM 7945 C C . ASP B 1 422 ? 9.078 52.625 26.188 1 58.34 422 ASP B C 1
ATOM 7947 O O . ASP B 1 422 ? 8.047 52.562 25.516 1 58.34 422 ASP B O 1
ATOM 7951 N N . ILE B 1 423 ? 9.172 52.312 27.438 1 58.22 423 ILE B N 1
ATOM 7952 C CA . ILE B 1 423 ? 8.008 51.844 28.172 1 58.22 423 ILE B CA 1
ATOM 7953 C C . ILE B 1 423 ? 6.984 52.969 28.312 1 58.22 423 ILE B C 1
ATOM 7955 O O . ILE B 1 423 ? 5.781 52.75 28.156 1 58.22 423 ILE B O 1
ATOM 7959 N N . TYR B 1 424 ? 7.535 54.156 28.672 1 55.22 424 TYR B N 1
ATOM 7960 C CA . TYR B 1 424 ? 6.695 55.344 28.812 1 55.22 424 TYR B CA 1
ATOM 7961 C C . TYR B 1 424 ? 5.926 55.625 27.516 1 55.22 424 TYR B C 1
ATOM 7963 O O . TYR B 1 424 ? 4.727 55.906 27.547 1 55.22 424 TYR B O 1
ATOM 7971 N N . CYS B 1 425 ? 6.602 55.562 26.422 1 53.09 425 CYS B N 1
ATOM 7972 C CA . CYS B 1 425 ? 5.961 55.812 25.141 1 53.09 425 CYS B CA 1
ATOM 7973 C C . CYS B 1 425 ? 4.898 54.781 24.844 1 53.09 425 CYS B C 1
ATOM 7975 O O . CYS B 1 425 ? 3.812 55.094 24.359 1 53.09 425 CYS B O 1
ATOM 7977 N N . ARG B 1 426 ? 5.172 53.531 25.109 1 57.78 426 ARG B N 1
ATOM 7978 C CA . ARG B 1 426 ? 4.27 52.438 24.812 1 57.78 426 ARG B CA 1
ATOM 7979 C C . ARG B 1 426 ? 3.002 52.531 25.656 1 57.78 426 ARG B C 1
ATOM 7981 O O . ARG B 1 426 ? 1.906 52.219 25.188 1 57.78 426 ARG B O 1
ATOM 7988 N N . THR B 1 427 ? 3.215 52.938 26.875 1 54.75 427 THR B N 1
ATOM 7989 C CA . THR B 1 427 ? 2.076 53.156 27.766 1 54.75 427 THR B CA 1
ATOM 7990 C C . THR B 1 427 ? 1.18 54.281 27.25 1 54.75 427 THR B C 1
ATOM 7992 O O . THR B 1 427 ? -0.046 54.188 27.359 1 54.75 427 THR B O 1
ATOM 7995 N N . LYS B 1 428 ? 1.748 55.375 26.812 1 53.78 428 LYS B N 1
ATOM 7996 C CA . LYS B 1 428 ? 0.996 56.5 26.266 1 53.78 428 LYS B CA 1
ATOM 7997 C C . LYS B 1 428 ? 0.251 56.094 25 1 53.78 428 LYS B C 1
ATOM 7999 O O . LYS B 1 428 ? -0.874 56.531 24.766 1 53.78 428 LYS B O 1
ATOM 8004 N N . GLU B 1 429 ? 0.916 55.281 24.172 1 54.84 429 GLU B N 1
ATOM 8005 C CA . GLU B 1 429 ? 0.288 54.844 22.922 1 54.84 429 GLU B CA 1
ATOM 8006 C C . GLU B 1 429 ? -0.875 53.906 23.203 1 54.84 429 GLU B C 1
ATOM 8008 O O . GLU B 1 429 ? -1.891 53.938 22.5 1 54.84 429 GLU B O 1
ATOM 8013 N N . SER B 1 430 ? -0.666 53 24.172 1 55.38 430 SER B N 1
ATOM 8014 C CA . SER B 1 430 ? -1.748 52.094 24.578 1 55.38 430 SER B CA 1
ATOM 8015 C C . SER B 1 430 ? -2.957 52.875 25.062 1 55.38 430 SER B C 1
ATOM 8017 O O . SER B 1 430 ? -4.102 52.5 24.828 1 55.38 430 SER B O 1
ATOM 8019 N N . ASN B 1 431 ? -2.658 54.062 25.75 1 50.97 431 ASN B N 1
ATOM 8020 C CA . ASN B 1 431 ? -3.719 54.906 26.297 1 50.97 431 ASN B CA 1
ATOM 8021 C C . ASN B 1 431 ? -4.34 55.781 25.219 1 50.97 431 ASN B C 1
ATOM 8023 O O . ASN B 1 431 ? -5.473 56.25 25.359 1 50.97 431 ASN B O 1
ATOM 8027 N N . SER B 1 432 ? -3.549 56.312 24.266 1 48.91 432 SER B N 1
ATOM 8028 C CA . SER B 1 432 ? -4.09 57.25 23.297 1 48.91 432 SER B CA 1
ATOM 8029 C C . SER B 1 432 ? -4.793 56.531 22.156 1 48.91 432 SER B C 1
ATOM 8031 O O . SER B 1 432 ? -5.211 57.156 21.188 1 48.91 432 SER B O 1
ATOM 8033 N N . GLY B 1 433 ? -5.305 55.312 22.344 1 57.94 433 GLY B N 1
ATOM 8034 C CA . GLY B 1 433 ? -6.082 54.625 21.312 1 57.94 433 GLY B CA 1
ATOM 8035 C C . GLY B 1 433 ? -5.266 54.25 20.094 1 57.94 433 GLY B C 1
ATOM 8036 O O . GLY B 1 433 ? -5.754 53.562 19.203 1 57.94 433 GLY B O 1
ATOM 8037 N N . ASN B 1 434 ? -4.012 54.781 19.984 1 70.19 434 ASN B N 1
ATOM 8038 C CA . ASN B 1 434 ? -3.234 54.531 18.766 1 70.19 434 ASN B CA 1
ATOM 8039 C C . ASN B 1 434 ? -2.297 53.344 18.938 1 70.19 434 ASN B C 1
ATOM 8041 O O . ASN B 1 434 ? -1.075 53.5 18.891 1 70.19 434 ASN B O 1
ATOM 8045 N N . SER B 1 435 ? -2.688 52.188 19.266 1 85.62 435 SER B N 1
ATOM 8046 C CA . SER B 1 435 ? -1.899 50.969 19.406 1 85.62 435 SER B CA 1
ATOM 8047 C C . SER B 1 435 ? -1.304 50.562 18.078 1 85.62 435 SER B C 1
ATOM 8049 O O . SER B 1 435 ? -1.743 51 17.016 1 85.62 435 SER B O 1
ATOM 8051 N N . SER B 1 436 ? -0.176 49.844 18.141 1 90.69 436 SER B N 1
ATOM 8052 C CA . SER B 1 436 ? 0.437 49.312 16.938 1 90.69 436 SER B CA 1
ATOM 8053 C C . SER B 1 436 ? -0.571 48.531 16.109 1 90.69 436 SER B C 1
ATOM 8055 O O . SER B 1 436 ? -0.522 48.531 14.875 1 90.69 436 SER B O 1
ATOM 8057 N N . LEU B 1 437 ? -1.46 47.938 16.812 1 93.75 437 LEU B N 1
ATOM 8058 C CA . LEU B 1 437 ? -2.512 47.188 16.125 1 93.75 437 LEU B CA 1
ATOM 8059 C C . LEU B 1 437 ? -3.418 48.125 15.336 1 93.75 437 LEU B C 1
ATOM 8061 O O . LEU B 1 437 ? -3.707 47.875 14.164 1 93.75 437 LEU B O 1
ATOM 8065 N N . ASN B 1 438 ? -3.848 49.188 15.953 1 91.88 438 ASN B N 1
ATOM 8066 C CA . ASN B 1 438 ? -4.707 50.156 15.273 1 91.88 438 ASN B CA 1
ATOM 8067 C C . ASN B 1 438 ? -3.979 50.844 14.117 1 91.88 438 ASN B C 1
ATOM 8069 O O . ASN B 1 438 ? -4.582 51.125 13.086 1 91.88 438 ASN B O 1
ATOM 8073 N N . LEU B 1 439 ? -2.764 51.094 14.359 1 92.5 439 LEU B N 1
ATOM 8074 C CA . LEU B 1 439 ? -1.964 51.656 13.281 1 92.5 439 LEU B CA 1
ATOM 8075 C C . LEU B 1 439 ? -1.963 50.75 12.062 1 92.5 439 LEU B C 1
ATOM 8077 O O . LEU B 1 439 ? -2.209 51.188 10.938 1 92.5 439 LEU B O 1
ATOM 8081 N N . TYR B 1 440 ? -1.669 49.5 12.273 1 94.5 440 TYR B N 1
ATOM 8082 C CA . TYR B 1 440 ? -1.645 48.531 11.203 1 94.5 440 TYR B CA 1
ATOM 8083 C C . TYR B 1 440 ? -3 48.438 10.516 1 94.5 440 TYR B C 1
ATOM 8085 O O . TYR B 1 440 ? -3.08 48.438 9.289 1 94.5 440 TYR B O 1
ATOM 8093 N N . LEU B 1 441 ? -4.051 48.344 11.336 1 93.56 441 LEU B N 1
ATOM 8094 C CA . LEU B 1 441 ? -5.391 48.125 10.789 1 93.56 441 LEU B CA 1
ATOM 8095 C C . LEU B 1 441 ? -5.84 49.344 9.992 1 93.56 441 LEU B C 1
ATOM 8097 O O . LEU B 1 441 ? -6.602 49.219 9.031 1 93.56 441 LEU B O 1
ATOM 8101 N N . ASN B 1 442 ? -5.324 50.5 10.352 1 90.5 442 ASN B N 1
ATOM 8102 C CA . ASN B 1 442 ? -5.77 51.75 9.727 1 90.5 442 ASN B CA 1
ATOM 8103 C C . ASN B 1 442 ? -4.918 52.094 8.508 1 90.5 442 ASN B C 1
ATOM 8105 O O . ASN B 1 442 ? -5.344 52.875 7.652 1 90.5 442 ASN B O 1
ATOM 8109 N N . GLU B 1 443 ? -3.799 51.562 8.5 1 91 443 GLU B N 1
ATOM 8110 C CA . GLU B 1 443 ? -2.971 51.812 7.32 1 91 443 GLU B CA 1
ATOM 8111 C C . GLU B 1 443 ? -3.574 51.156 6.078 1 91 443 GLU B C 1
ATOM 8113 O O . GLU B 1 443 ? -4.297 50.156 6.172 1 91 443 GLU B O 1
ATOM 8118 N N . GLN B 1 444 ? -3.195 51.719 4.969 1 87.69 444 GLN B N 1
ATOM 8119 C CA . GLN B 1 444 ? -3.732 51.219 3.703 1 87.69 444 GLN B CA 1
ATOM 8120 C C . GLN B 1 444 ? -3.258 49.781 3.418 1 87.69 444 GLN B C 1
ATOM 8122 O O . GLN B 1 444 ? -2.109 49.438 3.703 1 87.69 444 GLN B O 1
ATOM 8127 N N . ASN B 1 445 ? -4.168 49.094 2.811 1 88.69 445 ASN B N 1
ATOM 8128 C CA . ASN B 1 445 ? -3.84 47.719 2.434 1 88.69 445 ASN B CA 1
ATOM 8129 C C . ASN B 1 445 ? -2.754 47.688 1.362 1 88.69 445 ASN B C 1
ATOM 8131 O O . ASN B 1 445 ? -2.688 48.562 0.506 1 88.69 445 ASN B O 1
ATOM 8135 N N . VAL B 1 446 ? -1.948 46.688 1.516 1 87.12 446 VAL B N 1
ATOM 8136 C CA . VAL B 1 446 ? -0.917 46.5 0.501 1 87.12 446 VAL B CA 1
ATOM 8137 C C . VAL B 1 446 ? -1.554 46 -0.794 1 87.12 446 VAL B C 1
ATOM 8139 O O . VAL B 1 446 ? -2.346 45.062 -0.779 1 87.12 446 VAL B O 1
ATOM 8142 N N . ARG B 1 447 ? -1.353 46.781 -1.95 1 78.88 447 ARG B N 1
ATOM 8143 C CA . ARG B 1 447 ? -1.916 46.406 -3.25 1 78.88 447 ARG B CA 1
ATOM 8144 C C . ARG B 1 447 ? -0.989 45.469 -4.008 1 78.88 447 ARG B C 1
ATOM 8146 O O . ARG B 1 447 ? 0.104 45.875 -4.422 1 78.88 447 ARG B O 1
ATOM 8153 N N . CYS B 1 448 ? -0.909 44.094 -3.643 1 64.88 448 CYS B N 1
ATOM 8154 C CA . CYS B 1 448 ? -0.05 43.156 -4.352 1 64.88 448 CYS B CA 1
ATOM 8155 C C . CYS B 1 448 ? -0.871 42.031 -4.973 1 64.88 448 CYS B C 1
ATOM 8157 O O . CYS B 1 448 ? -1.69 41.406 -4.297 1 64.88 448 CYS B O 1
ATOM 8159 N N . GLN B 1 449 ? -0.981 42.062 -6.27 1 58.12 449 GLN B N 1
ATOM 8160 C CA . GLN B 1 449 ? -1.715 41.031 -7.012 1 58.12 449 GLN B CA 1
ATOM 8161 C C . GLN B 1 449 ? -1.036 39.688 -6.895 1 58.12 449 GLN B C 1
ATOM 8163 O O . GLN B 1 449 ? -1.694 38.625 -6.988 1 58.12 449 GLN B O 1
ATOM 8168 N N . LYS B 1 450 ? 0.394 39.594 -6.723 1 62 450 LYS B N 1
ATOM 8169 C CA . LYS B 1 450 ? 1.132 38.344 -6.863 1 62 450 LYS B CA 1
ATOM 8170 C C . LYS B 1 450 ? 1.234 37.625 -5.531 1 62 450 LYS B C 1
ATOM 8172 O O . LYS B 1 450 ? 0.714 38.094 -4.516 1 62 450 LYS B O 1
ATOM 8177 N N . GLN B 1 451 ? 1.791 36.531 -5.555 1 72.81 451 GLN B N 1
ATOM 8178 C CA . GLN B 1 451 ? 2.109 35.688 -4.391 1 72.81 451 GLN B CA 1
ATOM 8179 C C . GLN B 1 451 ? 3.043 36.438 -3.436 1 72.81 451 GLN B C 1
ATOM 8181 O O . GLN B 1 451 ? 4.086 36.938 -3.848 1 72.81 451 GLN B O 1
ATOM 8186 N N . MET B 1 452 ? 2.449 36.938 -2.285 1 82.69 452 MET B N 1
ATOM 8187 C CA . MET B 1 452 ? 3.205 37.656 -1.271 1 82.69 452 MET B CA 1
ATOM 8188 C C . MET B 1 452 ? 3.643 36.719 -0.146 1 82.69 452 MET B C 1
ATOM 8190 O O . MET B 1 452 ? 2.855 35.906 0.326 1 82.69 452 MET B O 1
ATOM 8194 N N . ASP B 1 453 ? 4.922 36.875 0.185 1 88.25 453 ASP B N 1
ATOM 8195 C CA . ASP B 1 453 ? 5.426 36.219 1.394 1 88.25 453 ASP B CA 1
ATOM 8196 C C . ASP B 1 453 ? 5.121 37.062 2.633 1 88.25 453 ASP B C 1
ATOM 8198 O O . ASP B 1 453 ? 5.871 38 2.965 1 88.25 453 ASP B O 1
ATOM 8202 N N . VAL B 1 454 ? 4.094 36.688 3.295 1 92.44 454 VAL B N 1
ATOM 8203 C CA . VAL B 1 454 ? 3.57 37.5 4.402 1 92.44 454 VAL B CA 1
ATOM 8204 C C . VAL B 1 454 ? 4.59 37.531 5.539 1 92.44 454 VAL B C 1
ATOM 8206 O O . VAL B 1 454 ? 4.727 38.562 6.219 1 92.44 454 VAL B O 1
ATOM 8209 N N . LEU B 1 455 ? 5.312 36.531 5.754 1 93.75 455 LEU B N 1
ATOM 8210 C CA . LEU B 1 455 ? 6.289 36.469 6.836 1 93.75 455 LEU B CA 1
ATOM 8211 C C . LEU B 1 455 ? 7.449 37.438 6.562 1 93.75 455 LEU B C 1
ATOM 8213 O O . LEU B 1 455 ? 7.902 38.125 7.465 1 93.75 455 LEU B O 1
ATOM 8217 N N . SER B 1 456 ? 7.918 37.406 5.336 1 92.81 456 SER B N 1
ATOM 8218 C CA . SER B 1 456 ? 8.977 38.344 4.969 1 92.81 456 SER B CA 1
ATOM 8219 C C . SER B 1 456 ? 8.523 39.812 5.129 1 92.81 456 SER B C 1
ATOM 8221 O O . SER B 1 456 ? 9.305 40.656 5.531 1 92.81 456 SER B O 1
ATOM 8223 N N . TRP B 1 457 ? 7.332 40.031 4.77 1 93.75 457 TRP B N 1
ATOM 8224 C CA . TRP B 1 457 ? 6.781 41.375 4.91 1 93.75 457 TRP B CA 1
ATOM 8225 C C . TRP B 1 457 ? 6.785 41.812 6.371 1 93.75 457 TRP B C 1
ATOM 8227 O O . TRP B 1 457 ? 7.172 42.938 6.688 1 93.75 457 TRP B O 1
ATOM 8237 N N . TRP B 1 458 ? 6.336 40.969 7.25 1 95.06 458 TRP B N 1
ATOM 8238 C CA . TRP B 1 458 ? 6.285 41.312 8.672 1 95.06 458 TRP B CA 1
ATOM 8239 C C . TRP B 1 458 ? 7.688 41.5 9.242 1 95.06 458 TRP B C 1
ATOM 8241 O O . TRP B 1 458 ? 7.906 42.344 10.094 1 95.06 458 TRP B O 1
ATOM 8251 N N . LYS B 1 459 ? 8.602 40.656 8.781 1 94.12 459 LYS B N 1
ATOM 8252 C CA . LYS B 1 459 ? 10 40.844 9.188 1 94.12 459 LYS B CA 1
ATOM 8253 C C . LYS B 1 459 ? 10.508 42.25 8.852 1 94.12 459 LYS B C 1
ATOM 8255 O O . LYS B 1 459 ? 11.117 42.906 9.688 1 94.12 459 LYS B O 1
ATOM 8260 N N . GLU B 1 460 ? 10.203 42.719 7.719 1 94.31 460 GLU B N 1
ATOM 8261 C CA . GLU B 1 460 ? 10.672 44 7.219 1 94.31 460 GLU B CA 1
ATOM 8262 C C . GLU B 1 460 ? 9.969 45.156 7.918 1 94.31 460 GLU B C 1
ATOM 8264 O O . GLU B 1 460 ? 10.547 46.25 8.086 1 94.31 460 GLU B O 1
ATOM 8269 N N . ASN B 1 461 ? 8.766 44.938 8.359 1 94.25 461 ASN B N 1
ATOM 8270 C CA . ASN B 1 461 ? 7.965 46.031 8.922 1 94.25 461 ASN B CA 1
ATOM 8271 C C . ASN B 1 461 ? 7.945 46 10.445 1 94.25 461 ASN B C 1
ATOM 8273 O O . ASN B 1 461 ? 7.172 46.719 11.078 1 94.25 461 ASN B O 1
ATOM 8277 N N . GLU B 1 462 ? 8.75 45.156 10.992 1 93.06 462 GLU B N 1
ATOM 8278 C CA . GLU B 1 462 ? 8.812 45.031 12.445 1 93.06 462 GLU B CA 1
ATOM 8279 C C . GLU B 1 462 ? 9.148 46.375 13.078 1 93.06 462 GLU B C 1
ATOM 8281 O O . GLU B 1 462 ? 8.531 46.781 14.07 1 93.06 462 GLU B O 1
ATOM 8286 N N . PRO B 1 463 ? 10.102 47.188 12.57 1 91.81 463 PRO B N 1
ATOM 8287 C CA . PRO B 1 463 ? 10.398 48.5 13.18 1 91.81 463 PRO B CA 1
ATOM 8288 C C . PRO B 1 463 ? 9.219 49.438 13.117 1 91.81 463 PRO B C 1
ATOM 8290 O O . PRO B 1 463 ? 9.07 50.312 13.992 1 91.81 463 PRO B O 1
ATOM 8293 N N . HIS B 1 464 ? 8.414 49.219 12.141 1 92.12 464 HIS B N 1
ATOM 8294 C CA . HIS B 1 464 ? 7.293 50.125 11.93 1 92.12 464 HIS B CA 1
ATOM 8295 C C . HIS B 1 464 ? 6.137 49.781 12.867 1 92.12 464 HIS B C 1
ATOM 8297 O O . HIS B 1 464 ? 5.516 50.688 13.43 1 92.12 464 HIS B O 1
ATOM 8303 N N . PHE B 1 465 ? 5.891 48.5 13.086 1 92.69 465 PHE B N 1
ATOM 8304 C CA . PHE B 1 465 ? 4.684 48.125 13.82 1 92.69 465 PHE B CA 1
ATOM 8305 C C . PHE B 1 465 ? 5.027 47.625 15.211 1 92.69 465 PHE B C 1
ATOM 8307 O O . PHE B 1 465 ? 4.141 47.469 16.062 1 92.69 465 PHE B O 1
ATOM 8314 N N . GLY B 1 466 ? 6.211 47.375 15.484 1 89.56 466 GLY B N 1
ATOM 8315 C CA . GLY B 1 466 ? 6.621 47 16.828 1 89.56 466 GLY B CA 1
ATOM 8316 C C . GLY B 1 466 ? 6.75 45.5 17.016 1 89.56 466 GLY B C 1
ATOM 8317 O O . GLY B 1 466 ? 6.215 44.719 16.219 1 89.56 466 GLY B O 1
ATOM 8318 N N . GLN B 1 467 ? 7.34 45.156 18.094 1 89.81 467 GLN B N 1
ATOM 8319 C CA . GLN B 1 467 ? 7.66 43.75 18.359 1 89.81 467 GLN B CA 1
ATOM 8320 C C . GLN B 1 467 ? 6.43 43 18.844 1 89.81 467 GLN B C 1
ATOM 8322 O O . GLN B 1 467 ? 6.293 41.781 18.594 1 89.81 467 GLN B O 1
ATOM 8327 N N . GLU B 1 468 ? 5.578 43.688 19.578 1 91.25 468 GLU B N 1
ATOM 8328 C CA . GLU B 1 468 ? 4.398 43.031 20.109 1 91.25 468 GLU B CA 1
ATOM 8329 C C . GLU B 1 468 ? 3.49 42.5 19 1 91.25 468 GLU B C 1
ATOM 8331 O O . GLU B 1 468 ? 3.043 41.375 19.031 1 91.25 468 GLU B O 1
ATOM 8336 N N . LEU B 1 469 ? 3.322 43.375 18.016 1 94.06 469 LEU B N 1
ATOM 8337 C CA . LEU B 1 469 ? 2.438 43 16.922 1 94.06 469 LEU B CA 1
ATOM 8338 C C . LEU B 1 469 ? 3.084 41.969 16.031 1 94.06 469 LEU B C 1
ATOM 8340 O O . LEU B 1 469 ? 2.402 41.062 15.539 1 94.06 469 LEU B O 1
ATOM 8344 N N . THR B 1 470 ? 4.348 42.094 15.836 1 94.44 470 THR B N 1
ATOM 8345 C CA . THR B 1 470 ? 5.043 41.156 14.969 1 94.44 470 THR B CA 1
ATOM 8346 C C . THR B 1 470 ? 5.098 39.75 15.617 1 94.44 470 THR B C 1
ATOM 8348 O O . THR B 1 470 ? 5.02 38.75 14.922 1 94.44 470 THR B O 1
ATOM 8351 N N . LEU B 1 471 ? 5.25 39.719 16.906 1 93.56 471 LEU B N 1
ATOM 8352 C CA . LEU B 1 471 ? 5.219 38.438 17.609 1 93.56 471 LEU B CA 1
ATOM 8353 C C . LEU B 1 471 ? 3.842 37.781 17.484 1 93.56 471 LEU B C 1
ATOM 8355 O O . LEU B 1 471 ? 3.738 36.562 17.297 1 93.56 471 LEU B O 1
ATOM 8359 N N . MET B 1 472 ? 2.871 38.594 17.656 1 94.62 472 MET B N 1
ATOM 8360 C CA . MET B 1 472 ? 1.5 38.125 17.5 1 94.62 472 MET B CA 1
ATOM 8361 C C . MET B 1 472 ? 1.273 37.562 16.094 1 94.62 472 MET B C 1
ATOM 8363 O O . MET B 1 472 ? 0.68 36.5 15.93 1 94.62 472 MET B O 1
ATOM 8367 N N . ALA B 1 473 ? 1.756 38.281 15.086 1 95.56 473 ALA B N 1
ATOM 8368 C CA . ALA B 1 473 ? 1.625 37.844 13.695 1 95.56 473 ALA B CA 1
ATOM 8369 C C . ALA B 1 473 ? 2.33 36.5 13.469 1 95.56 473 ALA B C 1
ATOM 8371 O O . ALA B 1 473 ? 1.79 35.625 12.805 1 95.56 473 ALA B O 1
ATOM 8372 N N . ARG B 1 474 ? 3.461 36.375 14.039 1 94.44 474 ARG B N 1
ATOM 8373 C CA . ARG B 1 474 ? 4.234 35.125 13.898 1 94.44 474 ARG B CA 1
ATOM 8374 C C . ARG B 1 474 ? 3.453 33.938 14.414 1 94.44 474 ARG B C 1
ATOM 8376 O O . ARG B 1 474 ? 3.383 32.906 13.75 1 94.44 474 ARG B O 1
ATOM 8383 N N . ASP B 1 475 ? 2.926 34.094 15.562 1 94.94 475 ASP B N 1
ATOM 8384 C CA . ASP B 1 475 ? 2.248 32.969 16.219 1 94.94 475 ASP B CA 1
ATOM 8385 C C . ASP B 1 475 ? 0.941 32.625 15.5 1 94.94 475 ASP B C 1
ATOM 8387 O O . ASP B 1 475 ? 0.646 31.453 15.266 1 94.94 475 ASP B O 1
ATOM 8391 N N . ILE B 1 476 ? 0.257 33.625 15.086 1 94.88 476 ILE B N 1
ATOM 8392 C CA . ILE B 1 476 ? -1.028 33.375 14.43 1 94.88 476 ILE B CA 1
ATOM 8393 C C . ILE B 1 476 ? -0.807 32.75 13.062 1 94.88 476 ILE B C 1
ATOM 8395 O O . ILE B 1 476 ? -1.499 31.797 12.695 1 94.88 476 ILE B O 1
ATOM 8399 N N . LEU B 1 477 ? 0.155 33.219 12.312 1 94 477 LEU B N 1
ATOM 8400 C CA . LEU B 1 477 ? 0.388 32.812 10.938 1 94 477 LEU B CA 1
ATOM 8401 C C . LEU B 1 477 ? 0.965 31.391 10.898 1 94 477 LEU B C 1
ATOM 8403 O O . LEU B 1 477 ? 0.948 30.734 9.852 1 94 477 LEU B O 1
ATOM 8407 N N . SER B 1 478 ? 1.46 30.906 11.984 1 93.31 478 SER B N 1
ATOM 8408 C CA . SER B 1 478 ? 2.047 29.562 12.023 1 93.31 478 SER B CA 1
ATOM 8409 C C . SER B 1 478 ? 1 28.516 12.367 1 93.31 478 SER B C 1
ATOM 8411 O O . SER B 1 478 ? 1.306 27.312 12.414 1 93.31 478 SER B O 1
ATOM 8413 N N . THR B 1 479 ? -0.235 28.875 12.562 1 91.38 479 THR B N 1
ATOM 8414 C CA . THR B 1 479 ? -1.3 27.953 12.938 1 91.38 479 THR B CA 1
ATOM 8415 C C . THR B 1 479 ? -1.714 27.094 11.742 1 91.38 479 THR B C 1
ATOM 8417 O O . THR B 1 479 ? -2.201 27.609 10.734 1 91.38 479 THR B O 1
ATOM 8420 N N . PRO B 1 480 ? -1.545 25.812 11.875 1 85.38 480 PRO B N 1
ATOM 8421 C CA . PRO B 1 480 ? -2.02 24.938 10.805 1 85.38 480 PRO B CA 1
ATOM 8422 C C . PRO B 1 480 ? -3.5 24.578 10.938 1 85.38 480 PRO B C 1
ATOM 8424 O O . PRO B 1 480 ? -4.027 24.516 12.055 1 85.38 480 PRO B O 1
ATOM 8427 N N . ILE B 1 481 ? -4.219 24.438 9.883 1 75.62 481 ILE B N 1
ATOM 8428 C CA . ILE B 1 481 ? -5.629 24.078 9.984 1 75.62 481 ILE B CA 1
ATOM 8429 C C . ILE B 1 481 ? -5.789 22.578 9.742 1 75.62 481 ILE B C 1
ATOM 8431 O O . ILE B 1 481 ? -6.883 22.031 9.906 1 75.62 481 ILE B O 1
ATOM 8435 N N . THR B 1 482 ? -4.762 21.984 9.266 1 73.44 482 THR B N 1
ATOM 8436 C CA . THR B 1 482 ? -4.852 20.547 9.047 1 73.44 482 THR B CA 1
ATOM 8437 C C . THR B 1 482 ? -3.619 19.844 9.602 1 73.44 482 THR B C 1
ATOM 8439 O O . THR B 1 482 ? -2.543 20.438 9.695 1 73.44 482 THR B O 1
ATOM 8442 N N . SER B 1 483 ? -4.059 18.703 10.211 1 63.03 483 SER B N 1
ATOM 8443 C CA . SER B 1 483 ? -2.98 17.844 10.68 1 63.03 483 SER B CA 1
ATOM 8444 C C . SER B 1 483 ? -2.469 16.938 9.57 1 63.03 483 SER B C 1
ATOM 8446 O O . SER B 1 483 ? -1.671 16.031 9.82 1 63.03 483 SER B O 1
ATOM 8448 N N . PHE B 1 484 ? -2.99 17.156 8.367 1 56.47 484 PHE B N 1
ATOM 8449 C CA . PHE B 1 484 ? -2.76 16.219 7.273 1 56.47 484 PHE B CA 1
ATOM 8450 C C . PHE B 1 484 ? -1.271 15.93 7.117 1 56.47 484 PHE B C 1
ATOM 8452 O O . PHE B 1 484 ? -0.458 16.844 7.031 1 56.47 484 PHE B O 1
ATOM 8459 N N . PRO B 1 485 ? -1.004 14.688 7.676 1 50.28 485 PRO B N 1
ATOM 8460 C CA . PRO B 1 485 ? 0.399 14.328 7.457 1 50.28 485 PRO B CA 1
ATOM 8461 C C . PRO B 1 485 ? 0.813 14.43 5.992 1 50.28 485 PRO B C 1
ATOM 8463 O O . PRO B 1 485 ? 0.024 14.109 5.102 1 50.28 485 PRO B O 1
ATOM 8466 N N . LYS B 1 486 ? 1.606 15.336 5.676 1 46.25 486 LYS B N 1
ATOM 8467 C CA . LYS B 1 486 ? 2.311 15.164 4.41 1 46.25 486 LYS B CA 1
ATOM 8468 C C . LYS B 1 486 ? 2.514 13.68 4.094 1 46.25 486 LYS B C 1
ATOM 8470 O O . LYS B 1 486 ? 2.877 12.898 4.977 1 46.25 486 LYS B O 1
ATOM 8475 N N . ASP B 1 487 ? 1.662 13.047 3.305 1 46.97 487 ASP B N 1
ATOM 8476 C CA . ASP B 1 487 ? 1.882 11.688 2.807 1 46.97 487 ASP B CA 1
ATOM 8477 C C . ASP B 1 487 ? 3.318 11.234 3.062 1 46.97 487 ASP B C 1
ATOM 8479 O O . ASP B 1 487 ? 3.607 10.039 3.053 1 46.97 487 ASP B O 1
ATOM 8483 N N . SER B 1 488 ? 4.102 12.227 3.498 1 48.22 488 SER B N 1
ATOM 8484 C CA . SER B 1 488 ? 5.547 12.055 3.459 1 48.22 488 SER B CA 1
ATOM 8485 C C . SER B 1 488 ? 6.039 11.234 4.648 1 48.22 488 SER B C 1
ATOM 8487 O O . SER B 1 488 ? 6.934 10.398 4.508 1 48.22 488 SER B O 1
ATOM 8489 N N . VAL B 1 489 ? 5.336 11.508 5.789 1 44.47 489 VAL B N 1
ATOM 8490 C CA . VAL B 1 489 ? 5.941 10.898 6.969 1 44.47 489 VAL B CA 1
ATOM 8491 C C . VAL B 1 489 ? 5.633 9.398 6.988 1 44.47 489 VAL B C 1
ATOM 8493 O O . VAL B 1 489 ? 6.512 8.586 7.262 1 44.47 489 VAL B O 1
ATOM 8496 N N . PHE B 1 490 ? 4.406 9.07 6.719 1 45.16 490 PHE B N 1
ATOM 8497 C CA . PHE B 1 490 ? 4.008 7.668 6.781 1 45.16 490 PHE B CA 1
ATOM 8498 C C . PHE B 1 490 ? 4.578 6.887 5.602 1 45.16 490 PHE B C 1
ATOM 8500 O O . PHE B 1 490 ? 4.941 5.719 5.742 1 45.16 490 PHE B O 1
ATOM 8507 N N . GLY B 1 491 ? 4.551 7.621 4.535 1 49.12 491 GLY B N 1
ATOM 8508 C CA . GLY B 1 491 ? 5.227 6.973 3.426 1 49.12 491 GLY B CA 1
ATOM 8509 C C . GLY B 1 491 ? 6.645 6.551 3.754 1 49.12 491 GLY B C 1
ATOM 8510 O O . GLY B 1 491 ? 7.078 5.461 3.373 1 49.12 491 GLY B O 1
ATOM 8511 N N . MET B 1 492 ? 7.199 7.457 4.535 1 47.22 492 MET B N 1
ATOM 8512 C CA . MET B 1 492 ? 8.547 7.117 4.984 1 47.22 492 MET B CA 1
ATOM 8513 C C . MET B 1 492 ? 8.516 5.926 5.938 1 47.22 492 MET B C 1
ATOM 8515 O O . MET B 1 492 ? 9.375 5.047 5.863 1 47.22 492 MET B O 1
ATOM 8519 N N . GLY B 1 493 ? 7.504 6.027 6.832 1 45.34 493 GLY B N 1
ATOM 8520 C CA . GLY B 1 493 ? 7.383 4.91 7.758 1 45.34 493 GLY B CA 1
ATOM 8521 C C . GLY B 1 493 ? 7.117 3.586 7.066 1 45.34 493 GLY B C 1
ATOM 8522 O O . GLY B 1 493 ? 7.715 2.566 7.418 1 45.34 493 GLY B O 1
ATOM 8523 N N . TYR B 1 494 ? 6.246 3.678 6.125 1 45.41 494 TYR B N 1
ATOM 8524 C CA . TYR B 1 494 ? 5.93 2.447 5.406 1 45.41 494 TYR B CA 1
ATOM 8525 C C . TYR B 1 494 ? 7.141 1.931 4.645 1 45.41 494 TYR B C 1
ATOM 8527 O O . TYR B 1 494 ? 7.34 0.719 4.527 1 45.41 494 TYR B O 1
ATOM 8535 N N . ARG B 1 495 ? 7.793 2.895 4.059 1 45.44 495 ARG B N 1
ATOM 8536 C CA . ARG B 1 495 ? 9 2.484 3.355 1 45.44 495 ARG B CA 1
ATOM 8537 C C . ARG B 1 495 ? 9.992 1.822 4.309 1 45.44 495 ARG B C 1
ATOM 8539 O O . ARG B 1 495 ? 10.727 0.908 3.918 1 45.44 495 ARG B O 1
ATOM 8546 N N . VAL B 1 496 ? 9.828 2.416 5.477 1 41.12 496 VAL B N 1
ATOM 8547 C CA . VAL B 1 496 ? 10.734 1.865 6.48 1 41.12 496 VAL B CA 1
ATOM 8548 C C . VAL B 1 496 ? 10.195 0.531 6.988 1 41.12 496 VAL B C 1
ATOM 8550 O O . VAL B 1 496 ? 10.953 -0.316 7.461 1 41.12 496 VAL B O 1
ATOM 8553 N N . LYS B 1 497 ? 8.867 0.353 6.957 1 45 497 LYS B N 1
ATOM 8554 C CA . LYS B 1 497 ? 8.234 -0.857 7.477 1 45 497 LYS B CA 1
ATOM 8555 C C . LYS B 1 497 ? 8.703 -2.092 6.711 1 45 497 LYS B C 1
ATOM 8557 O O . LYS B 1 497 ? 8.641 -3.209 7.23 1 45 497 LYS B O 1
ATOM 8562 N N . ASP B 1 498 ? 8.547 -2.104 5.414 1 41.44 498 ASP B N 1
ATOM 8563 C CA . ASP B 1 498 ? 8.805 -3.361 4.719 1 41.44 498 ASP B CA 1
ATOM 8564 C C . ASP B 1 498 ? 9.789 -4.23 5.5 1 41.44 498 ASP B C 1
ATOM 8566 O O . ASP B 1 498 ? 9.828 -5.449 5.324 1 41.44 498 ASP B O 1
ATOM 8570 N N . ARG B 1 499 ? 10.805 -3.65 6.348 1 38.72 499 ARG B N 1
ATOM 8571 C CA . ARG B 1 499 ? 11.953 -4.465 6.723 1 38.72 499 ARG B CA 1
ATOM 8572 C C . ARG B 1 499 ? 11.867 -4.895 8.188 1 38.72 499 ARG B C 1
ATOM 8574 O O . ARG B 1 499 ? 12.695 -5.676 8.656 1 38.72 499 ARG B O 1
ATOM 8581 N N . LEU B 1 500 ? 11.18 -4.242 9.094 1 35.78 500 LEU B N 1
ATOM 8582 C CA . LEU B 1 500 ? 11.523 -4.531 10.484 1 35.78 500 LEU B CA 1
ATOM 8583 C C . LEU B 1 500 ? 10.555 -5.535 11.086 1 35.78 500 LEU B C 1
ATOM 8585 O O . LEU B 1 500 ? 9.352 -5.281 11.156 1 35.78 500 LEU B O 1
ATOM 8589 N N . LYS B 1 501 ? 10.648 -6.918 10.992 1 39.19 501 LYS B N 1
ATOM 8590 C CA . LYS B 1 501 ? 10.102 -8.219 11.375 1 39.19 501 LYS B CA 1
ATOM 8591 C C . LYS B 1 501 ? 9.406 -8.148 12.727 1 39.19 501 LYS B C 1
ATOM 8593 O O . LYS B 1 501 ? 8.75 -9.102 13.141 1 39.19 501 LYS B O 1
ATOM 8598 N N . GLY B 1 502 ? 9.648 -7.504 13.734 1 38.88 502 GLY B N 1
ATOM 8599 C CA . GLY B 1 502 ? 9.227 -7.594 15.117 1 38.88 502 GLY B CA 1
ATOM 8600 C C . GLY B 1 502 ? 8.336 -6.438 15.547 1 38.88 502 GLY B C 1
ATOM 8601 O O . GLY B 1 502 ? 7.84 -5.688 14.703 1 38.88 502 GLY B O 1
ATOM 8602 N N . ASP B 1 503 ? 7.879 -6.539 16.984 1 42.94 503 ASP B N 1
ATOM 8603 C CA . ASP B 1 503 ? 7.367 -5.355 17.672 1 42.94 503 ASP B CA 1
ATOM 8604 C C . ASP B 1 503 ? 7.871 -4.078 17 1 42.94 503 ASP B C 1
ATOM 8606 O O . ASP B 1 503 ? 9.078 -3.814 16.984 1 42.94 503 ASP B O 1
ATOM 8610 N N . TRP B 1 504 ? 7.457 -3.91 16.125 1 43.59 504 TRP B N 1
ATOM 8611 C CA . TRP B 1 504 ? 7.793 -2.668 15.43 1 43.59 504 TRP B CA 1
ATOM 8612 C C . TRP B 1 504 ? 8.594 -1.741 16.328 1 43.59 504 TRP B C 1
ATOM 8614 O O . TRP B 1 504 ? 8.547 -1.869 17.562 1 43.59 504 TRP B O 1
ATOM 8624 N N . TYR B 1 505 ? 8.648 -0.378 15.633 1 49.12 505 TYR B N 1
ATOM 8625 C CA . TYR B 1 505 ? 9.086 0.928 15.156 1 49.12 505 TYR B CA 1
ATOM 8626 C C . TYR B 1 505 ? 8.859 2 16.219 1 49.12 505 TYR B C 1
ATOM 8628 O O . TYR B 1 505 ? 8.859 3.195 15.906 1 49.12 505 TYR B O 1
ATOM 8636 N N . SER B 1 506 ? 8.508 1.351 17.172 1 59.91 506 SER B N 1
ATOM 8637 C CA . SER B 1 506 ? 8.094 2.625 17.75 1 59.91 506 SER B CA 1
ATOM 8638 C C . SER B 1 506 ? 9.289 3.561 17.922 1 59.91 506 SER B C 1
ATOM 8640 O O . SER B 1 506 ? 9.297 4.668 17.391 1 59.91 506 SER B O 1
ATOM 8642 N N . LYS B 1 507 ? 10.383 2.887 18.672 1 72.88 507 LYS B N 1
ATOM 8643 C CA . LYS B 1 507 ? 11.383 3.885 19.047 1 72.88 507 LYS B CA 1
ATOM 8644 C C . LYS B 1 507 ? 12.289 4.215 17.859 1 72.88 507 LYS B C 1
ATOM 8646 O O . LYS B 1 507 ? 12.664 5.371 17.672 1 72.88 507 LYS B O 1
ATOM 8651 N N . TRP B 1 508 ? 12.578 3.137 17.094 1 76.25 508 TRP B N 1
ATOM 8652 C CA . TRP B 1 508 ? 13.477 3.375 15.969 1 76.25 508 TRP B CA 1
ATOM 8653 C C . TRP B 1 508 ? 12.766 4.129 14.852 1 76.25 508 TRP B C 1
ATOM 8655 O O . TRP B 1 508 ? 13.359 4.98 14.188 1 76.25 508 TRP B O 1
ATOM 8665 N N . THR B 1 509 ? 11.562 3.76 14.609 1 77.12 509 THR B N 1
ATOM 8666 C CA . THR B 1 509 ? 10.781 4.48 13.609 1 77.12 509 THR B CA 1
ATOM 8667 C C . THR B 1 509 ? 10.656 5.953 13.984 1 77.12 509 THR B C 1
ATOM 8669 O O . THR B 1 509 ? 10.828 6.832 13.133 1 77.12 509 THR B O 1
ATOM 8672 N N . GLU B 1 510 ? 10.406 6.109 15.195 1 83.5 510 GLU B N 1
ATOM 8673 C CA . GLU B 1 510 ? 10.352 7.484 15.68 1 83.5 510 GLU B CA 1
ATOM 8674 C C . GLU B 1 510 ? 11.688 8.195 15.469 1 83.5 510 GLU B C 1
ATOM 8676 O O . GLU B 1 510 ? 11.719 9.336 15 1 83.5 510 GLU B O 1
ATOM 8681 N N . ALA B 1 511 ? 12.75 7.453 15.82 1 87.31 511 ALA B N 1
ATOM 8682 C CA . ALA B 1 511 ? 14.086 8.031 15.703 1 87.31 511 ALA B CA 1
ATOM 8683 C C . ALA B 1 511 ? 14.398 8.406 14.258 1 87.31 511 ALA B C 1
ATOM 8685 O O . ALA B 1 511 ? 14.93 9.484 13.992 1 87.31 511 ALA B O 1
ATOM 8686 N N . LEU B 1 512 ? 14.062 7.59 13.398 1 82.81 512 LEU B N 1
ATOM 8687 C CA . LEU B 1 512 ? 14.367 7.828 11.992 1 82.81 512 LEU B CA 1
ATOM 8688 C C . LEU B 1 512 ? 13.539 8.984 11.438 1 82.81 512 LEU B C 1
ATOM 8690 O O . LEU B 1 512 ? 14.078 9.883 10.789 1 82.81 512 LEU B O 1
ATOM 8694 N N . ILE B 1 513 ? 12.266 9.031 11.68 1 82.5 513 ILE B N 1
ATOM 8695 C CA . ILE B 1 513 ? 11.359 10.047 11.156 1 82.5 513 ILE B CA 1
ATOM 8696 C C . ILE B 1 513 ? 11.711 11.406 11.758 1 82.5 513 ILE B C 1
ATOM 8698 O O . ILE B 1 513 ? 11.805 12.406 11.047 1 82.5 513 ILE B O 1
ATOM 8702 N N . ALA B 1 514 ? 11.867 11.359 13.047 1 89.5 514 ALA B N 1
ATOM 8703 C CA . ALA B 1 514 ? 12.148 12.609 13.758 1 89.5 514 ALA B CA 1
ATOM 8704 C C . ALA B 1 514 ? 13.492 13.188 13.328 1 89.5 514 ALA B C 1
ATOM 8706 O O . ALA B 1 514 ? 13.586 14.375 13.008 1 89.5 514 ALA B O 1
ATOM 8707 N N . THR B 1 515 ? 14.492 12.305 13.297 1 90.94 515 THR B N 1
ATOM 8708 C CA . THR B 1 515 ? 15.828 12.773 12.93 1 90.94 515 THR B CA 1
ATOM 8709 C C . THR B 1 515 ? 15.836 13.312 11.508 1 90.94 515 THR B C 1
ATOM 8711 O O . THR B 1 515 ? 16.453 14.344 11.234 1 90.94 515 THR B O 1
ATOM 8714 N N . ARG B 1 516 ? 15.211 12.664 10.672 1 88.81 516 ARG B N 1
ATOM 8715 C CA . ARG B 1 516 ? 15.125 13.141 9.297 1 88.81 516 ARG B CA 1
ATOM 8716 C C . ARG B 1 516 ? 14.438 14.492 9.227 1 88.81 516 ARG B C 1
ATOM 8718 O O . ARG B 1 516 ? 14.891 15.391 8.516 1 88.81 516 ARG B O 1
ATOM 8725 N N . ASN B 1 517 ? 13.375 14.625 9.867 1 87.81 517 ASN B N 1
ATOM 8726 C CA . ASN B 1 517 ? 12.617 15.875 9.875 1 87.81 517 ASN B CA 1
ATOM 8727 C C . ASN B 1 517 ? 13.453 17.031 10.438 1 87.81 517 ASN B C 1
ATOM 8729 O O . ASN B 1 517 ? 13.453 18.125 9.875 1 87.81 517 ASN B O 1
ATOM 8733 N N . TRP B 1 518 ? 14.18 16.75 11.555 1 92.56 518 TRP B N 1
ATOM 8734 C CA . TRP B 1 518 ? 14.945 17.797 12.219 1 92.56 518 TRP B CA 1
ATOM 8735 C C . TRP B 1 518 ? 16.109 18.25 11.344 1 92.56 518 TRP B C 1
ATOM 8737 O O . TRP B 1 518 ? 16.453 19.438 11.32 1 92.56 518 TRP B O 1
ATOM 8747 N N . LEU B 1 519 ? 16.625 17.297 10.625 1 90.5 519 LEU B N 1
ATOM 8748 C CA . LEU B 1 519 ? 17.828 17.609 9.867 1 90.5 519 LEU B CA 1
ATOM 8749 C C . LEU B 1 519 ? 17.484 18.094 8.469 1 90.5 519 LEU B C 1
ATOM 8751 O O . LEU B 1 519 ? 18.156 19 7.941 1 90.5 519 LEU B O 1
ATOM 8755 N N . TYR B 1 520 ? 16.469 17.438 7.895 1 86.06 520 TYR B N 1
ATOM 8756 C CA . TYR B 1 520 ? 16.281 17.688 6.465 1 86.06 520 TYR B CA 1
ATOM 8757 C C . TYR B 1 520 ? 14.859 18.125 6.16 1 86.06 520 TYR B C 1
ATOM 8759 O O . TYR B 1 520 ? 14.523 18.375 5.004 1 86.06 520 TYR B O 1
ATOM 8767 N N . GLY B 1 521 ? 14.023 18.234 7.098 1 81.81 521 GLY B N 1
ATOM 8768 C CA . GLY B 1 521 ? 12.633 18.562 6.848 1 81.81 521 GLY B CA 1
ATOM 8769 C C . GLY B 1 521 ? 11.828 17.375 6.328 1 81.81 521 GLY B C 1
ATOM 8770 O O . GLY B 1 521 ? 12.258 16.234 6.434 1 81.81 521 GLY B O 1
ATOM 8771 N N . TYR B 1 522 ? 10.68 17.578 5.898 1 74.44 522 TYR B N 1
ATOM 8772 C CA . TYR B 1 522 ? 9.836 16.516 5.348 1 74.44 522 TYR B CA 1
ATOM 8773 C C . TYR B 1 522 ? 10.281 16.141 3.941 1 74.44 522 TYR B C 1
ATOM 8775 O O . TYR B 1 522 ? 10.758 17 3.186 1 74.44 522 TYR B O 1
ATOM 8783 N N . PRO B 1 523 ? 10.211 14.812 3.627 1 68.06 523 PRO B N 1
ATOM 8784 C CA . PRO B 1 523 ? 10.594 14.406 2.271 1 68.06 523 PRO B CA 1
ATOM 8785 C C . PRO B 1 523 ? 9.672 14.992 1.202 1 68.06 523 PRO B C 1
ATOM 8787 O O . PRO B 1 523 ? 8.469 15.156 1.437 1 68.06 523 PRO B O 1
ATOM 8790 N N . VAL B 1 524 ? 10.297 15.562 0.157 1 59.31 524 VAL B N 1
ATOM 8791 C CA . VAL B 1 524 ? 9.523 16.094 -0.962 1 59.31 524 VAL B CA 1
ATOM 8792 C C . VAL B 1 524 ? 9.141 14.961 -1.91 1 59.31 524 VAL B C 1
ATOM 8794 O O . VAL B 1 524 ? 10 14.203 -2.359 1 59.31 524 VAL B O 1
ATOM 8797 N N . GLU B 1 525 ? 7.941 14.445 -1.801 1 52.88 525 GLU B N 1
ATOM 8798 C CA . GLU B 1 525 ? 7.535 13.414 -2.75 1 52.88 525 GLU B CA 1
ATOM 8799 C C . GLU B 1 525 ? 7.293 14.008 -4.137 1 52.88 525 GLU B C 1
ATOM 8801 O O . GLU B 1 525 ? 6.734 15.102 -4.262 1 52.88 525 GLU B O 1
ATOM 8806 N N . PRO B 1 526 ? 8.062 13.664 -5.094 1 46.31 526 PRO B N 1
ATOM 8807 C CA . PRO B 1 526 ? 7.785 14.195 -6.434 1 46.31 526 PRO B CA 1
ATOM 8808 C C . PRO B 1 526 ? 6.305 14.125 -6.797 1 46.31 526 PRO B C 1
ATOM 8810 O O . PRO B 1 526 ? 5.586 13.242 -6.324 1 46.31 526 PRO B O 1
ATOM 8813 N N . ASP B 1 527 ? 5.754 15.32 -7.223 1 43 527 ASP B N 1
ATOM 8814 C CA . ASP B 1 527 ? 4.406 15.547 -7.73 1 43 527 ASP B CA 1
ATOM 8815 C C . ASP B 1 527 ? 3.926 14.359 -8.562 1 43 527 ASP B C 1
ATOM 8817 O O . ASP B 1 527 ? 4.258 14.25 -9.742 1 43 527 ASP B O 1
ATOM 8821 N N . TYR B 1 528 ? 4.129 13.227 -8.258 1 38.97 528 TYR B N 1
ATOM 8822 C CA . TYR B 1 528 ? 3.539 12.289 -9.203 1 38.97 528 TYR B CA 1
ATOM 8823 C C . TYR B 1 528 ? 2.021 12.438 -9.25 1 38.97 528 TYR B C 1
ATOM 8825 O O . TYR B 1 528 ? 1.384 12.641 -8.211 1 38.97 528 TYR B O 1
ATOM 8833 N N . PRO B 1 529 ? 1.692 12.828 -10.383 1 36.34 529 PRO B N 1
ATOM 8834 C CA . PRO B 1 529 ? 0.256 12.602 -10.562 1 36.34 529 PRO B CA 1
ATOM 8835 C C . PRO B 1 529 ? -0.19 11.227 -10.078 1 36.34 529 PRO B C 1
ATOM 8837 O O . PRO B 1 529 ? 0.396 10.211 -10.461 1 36.34 529 PRO B O 1
ATOM 8840 N N . GLY B 1 530 ? -0.771 11.023 -8.914 1 36.34 530 GLY B N 1
ATOM 8841 C CA . GLY B 1 530 ? -1.19 9.766 -8.312 1 36.34 530 GLY B CA 1
ATOM 8842 C C . GLY B 1 530 ? -0.341 9.359 -7.121 1 36.34 530 GLY B C 1
ATOM 8843 O O . GLY B 1 530 ? -0.238 8.172 -6.801 1 36.34 530 GLY B O 1
ATOM 8844 N N . GLY B 1 531 ? 0.64 10.102 -6.863 1 36.03 531 GLY B N 1
ATOM 8845 C CA . GLY B 1 531 ? 1.443 9.859 -5.676 1 36.03 531 GLY B CA 1
ATOM 8846 C C . GLY B 1 531 ? 0.674 9.172 -4.566 1 36.03 531 GLY B C 1
ATOM 8847 O O . GLY B 1 531 ? -0.558 9.141 -4.586 1 36.03 531 GLY B O 1
ATOM 8848 N N . LEU B 1 532 ? 1.478 8.234 -3.9 1 35.16 532 LEU B N 1
ATOM 8849 C CA . LEU B 1 532 ? 0.982 7.402 -2.812 1 35.16 532 LEU B CA 1
ATOM 8850 C C . LEU B 1 532 ? 0.058 8.195 -1.895 1 35.16 532 LEU B C 1
ATOM 8852 O O . LEU B 1 532 ? -0.1 7.852 -0.72 1 35.16 532 LEU B O 1
ATOM 8856 N N . MET B 1 533 ? -0.247 9.328 -2.342 1 34.41 533 MET B N 1
ATOM 8857 C CA . MET B 1 533 ? -1.188 9.828 -1.339 1 34.41 533 MET B CA 1
ATOM 8858 C C . MET B 1 533 ? -2.336 8.844 -1.138 1 34.41 533 MET B C 1
ATOM 8860 O O . MET B 1 533 ? -3.281 9.125 -0.401 1 34.41 533 MET B O 1
ATOM 8864 N N . GLY B 1 534 ? -2.676 8.133 -2.201 1 30.64 534 GLY B N 1
ATOM 8865 C CA . GLY B 1 534 ? -3.955 7.508 -1.921 1 30.64 534 GLY B CA 1
ATOM 8866 C C . GLY B 1 534 ? -4.066 6.98 -0.501 1 30.64 534 GLY B C 1
ATOM 8867 O O . GLY B 1 534 ? -3.115 7.082 0.278 1 30.64 534 GLY B O 1
ATOM 8868 N N . ILE B 1 535 ? -4.945 5.801 -0.491 1 28.64 535 ILE B N 1
ATOM 8869 C CA . ILE B 1 535 ? -5.652 5.262 0.666 1 28.64 535 ILE B CA 1
ATOM 8870 C C . ILE B 1 535 ? -4.645 4.82 1.725 1 28.64 535 ILE B C 1
ATOM 8872 O O . ILE B 1 535 ? -3.977 3.793 1.566 1 28.64 535 ILE B O 1
ATOM 8876 N N . GLU B 1 536 ? -3.605 5.398 1.948 1 31.08 536 GLU B N 1
ATOM 8877 C CA . GLU B 1 536 ? -3.543 5.113 3.379 1 31.08 536 GLU B CA 1
ATOM 8878 C C . GLU B 1 536 ? -4.941 5.023 3.984 1 31.08 536 GLU B C 1
ATOM 8880 O O . GLU B 1 536 ? -5.625 6.039 4.129 1 31.08 536 GLU B O 1
ATOM 8885 N N . GLN B 1 537 ? -5.797 4.293 3.396 1 30.34 537 GLN B N 1
ATOM 8886 C CA . GLN B 1 537 ? -6.941 3.996 4.254 1 30.34 537 GLN B CA 1
ATOM 8887 C C . GLN B 1 537 ? -6.621 4.285 5.715 1 30.34 537 GLN B C 1
ATOM 8889 O O . GLN B 1 537 ? -5.652 3.756 6.262 1 30.34 537 GLN B O 1
ATOM 8894 N N . ARG B 1 538 ? -6.66 5.555 6.105 1 29.19 538 ARG B N 1
ATOM 8895 C CA . ARG B 1 538 ? -7.094 5.598 7.496 1 29.19 538 ARG B CA 1
ATOM 8896 C C . ARG B 1 538 ? -7.797 4.305 7.895 1 29.19 538 ARG B C 1
ATOM 8898 O O . ARG B 1 538 ? -8.898 4.023 7.422 1 29.19 538 ARG B O 1
ATOM 8905 N N . PHE B 1 539 ? -7.188 3.299 7.781 1 28.16 539 PHE B N 1
ATOM 8906 C CA . PHE B 1 539 ? -7.848 2.277 8.586 1 28.16 539 PHE B CA 1
ATOM 8907 C C . PHE B 1 539 ? -8.648 2.912 9.719 1 28.16 539 PHE B C 1
ATOM 8909 O O . PHE B 1 539 ? -8.117 3.133 10.812 1 28.16 539 PHE B O 1
ATOM 8916 N N . TRP B 1 540 ? -9.133 4.148 9.477 1 27.84 540 TRP B N 1
ATOM 8917 C CA . TRP B 1 540 ? -10.125 4.41 10.516 1 27.84 540 TRP B CA 1
ATOM 8918 C C . TRP B 1 540 ? -11.078 3.225 10.672 1 27.84 540 TRP B C 1
ATOM 8920 O O . TRP B 1 540 ? -11.391 2.543 9.688 1 27.84 540 TRP B O 1
ATOM 8930 N N . ARG B 1 541 ? -11.078 2.652 11.75 1 27.89 541 ARG B N 1
ATOM 8931 C CA . ARG B 1 541 ? -12.172 1.795 12.18 1 27.89 541 ARG B CA 1
ATOM 8932 C C . ARG B 1 541 ? -13.508 2.312 11.656 1 27.89 541 ARG B C 1
ATOM 8934 O O . ARG B 1 541 ? -13.938 3.414 12.008 1 27.89 541 ARG B O 1
ATOM 8941 N N . THR B 1 542 ? -13.883 2.234 10.406 1 27.67 542 THR B N 1
ATOM 8942 C CA . THR B 1 542 ? -15.32 2.314 10.156 1 27.67 542 THR B CA 1
ATOM 8943 C C . THR B 1 542 ? -16.109 1.728 11.32 1 27.67 542 THR B C 1
ATOM 8945 O O . THR B 1 542 ? -17.297 1.41 11.18 1 27.67 542 THR B O 1
ATOM 8948 N N . SER B 1 543 ? -15.633 1.419 12.367 1 27 543 SER B N 1
ATOM 8949 C CA . SER B 1 543 ? -16.578 0.958 13.367 1 27 543 SER B CA 1
ATOM 8950 C C . SER B 1 543 ? -17.797 1.879 13.445 1 27 543 SER B C 1
ATOM 8952 O O . SER B 1 543 ? -18.844 1.49 13.961 1 27 543 SER B O 1
ATOM 8954 N N . ASP B 1 544 ? -17.656 3.215 13.242 1 28.33 544 ASP B N 1
ATOM 8955 C CA . ASP B 1 544 ? -18.844 3.922 13.75 1 28.33 544 ASP B CA 1
ATOM 8956 C C . ASP B 1 544 ? -20.031 3.762 12.805 1 28.33 544 ASP B C 1
ATOM 8958 O O . ASP B 1 544 ? -21.125 4.219 13.102 1 28.33 544 ASP B O 1
ATOM 8962 N N . GLU B 1 545 ? -19.938 3.578 11.555 1 29.69 545 GLU B N 1
ATOM 8963 C CA . GLU B 1 545 ? -21.219 3.846 10.914 1 29.69 545 GLU B CA 1
ATOM 8964 C C . GLU B 1 545 ? -22.266 2.807 11.32 1 29.69 545 GLU B C 1
ATOM 8966 O O . GLU B 1 545 ? -23.422 2.881 10.891 1 29.69 545 GLU B O 1
ATOM 8971 N N . GLU B 1 546 ? -22.078 1.612 11.75 1 28.16 546 GLU B N 1
ATOM 8972 C CA . GLU B 1 546 ? -23.359 0.932 11.836 1 28.16 546 GLU B CA 1
ATOM 8973 C C . GLU B 1 546 ? -24.266 1.595 12.875 1 28.16 546 GLU B C 1
ATOM 8975 O O . GLU B 1 546 ? -25.359 1.104 13.156 1 28.16 546 GLU B O 1
ATOM 8980 N N . GLU B 1 547 ? -23.875 2.5 13.789 1 25.3 547 GLU B N 1
ATOM 8981 C CA . GLU B 1 547 ? -25.031 2.713 14.664 1 25.3 547 GLU B CA 1
ATOM 8982 C C . GLU B 1 547 ? -26.109 3.525 13.961 1 25.3 547 GLU B C 1
ATOM 8984 O O . GLU B 1 547 ? -27.172 3.785 14.531 1 25.3 547 GLU B O 1
ATOM 8989 N N . SER B 1 548 ? -25.906 4.34 12.969 1 21.69 548 SER B N 1
ATOM 8990 C CA . SER B 1 548 ? -27.094 5.16 12.773 1 21.69 548 SER B CA 1
ATOM 8991 C C . SER B 1 548 ? -28.234 4.352 12.156 1 21.69 548 SER B C 1
ATOM 8993 O O . SER B 1 548 ? -29.297 4.898 11.828 1 21.69 548 SER B O 1
ATOM 8995 N N . ASP B 1 549 ? -28.469 3.041 12.055 1 21.67 549 ASP B N 1
ATOM 8996 C CA . ASP B 1 549 ? -29.922 2.924 12.125 1 21.67 549 ASP B CA 1
ATOM 8997 C C . ASP B 1 549 ? -30.438 3.221 13.531 1 21.67 549 ASP B C 1
ATOM 8999 O O . ASP B 1 549 ? -29.828 2.812 14.516 1 21.67 549 ASP B O 1
#

Secondary structure (DSSP, 8-state):
-PPP-HHHHHHHHHHHHHHHT--GGGGG-HHHHHHHHHHSTTPPP--HHHHHHHHHHHHHHHHHHHHHHHHH-SS-EEEEEEEEE-TT--EEEEEEEEEE-TTS-EEEEEEEEEEPPSS--HHHHHHHHHHHHHHHT-TTSEEEEEE--TTTHHHHHHHHHHHHHTSTT-SGGGGTTTEEE--HHHHHHHHHHHHHHTHHHHHHHHHHHHHHHH-HHHHHHHHHHHHHH--SPPPPP-PPPTT-HHHHHHHHHHHHHTHHHHHHHHTT-S--TTPPPHHHHHHHHHHHHHHHHHHHHHHHHHSSSPPPTHHHHHHHHHHHHHHHHHHT-SSHHHHHHHHHHHHHHHHHHHHHHHHHHHHHHTSTTTHHHHHHHHHHHH-HHHHHHHHHHHHHHHHHHHHHHHHHHHHHHHHHHTT-HHHHHHHHHHHHHHHTT--HHHHHHHSPPP---S---HHHHHHHTHHHH-HHHHHHHHHHHT--S-----HHHHHHHHHHHTT--SS--SHHHHHHHHHHHHHH-S------TT-TTS-------GGGGGGG-/-PPP-HHHHHHHHHHHHHHHT--GGGGG-HHHHHHHHHHSTTPPPPPHHHHHHHHHHHHHHHHHHHHHHHHH-SS-EEEEEEEEE-TT--EEEEEEEEEE-TTS-EEEEEEEEEEPPSS--HHHHHHHHHHHHHHHT-TT-EEEEEE--STTHHHHHHHHHHHHHTSTT-SGGGGTTTEEE--HHHHHHHHHHHHHHTHHHHHHHHHHHHHHHH-HHHHHHHHHHHHHH--SPPPPP-PPPTT-HHHHHHHHHHHHHTHHHHHHHHTT-S--TTPPPHHHHHHHHHHHHHHHHHHHHHHHHHSSSPPPTHHHHHHHHHHHHHHHHHHT-SSHHHHHHHHHHHHHHHHHHHHHHHHHHHHHHTSTTTHHHHHHHHHHHH-HHHHHHHHHHHHHHHHHHHHHHHHHHHHHHHHHHTT-HHHHHHHHHHHHHHHTT--HHHHHHHSPPP---S---HHHHHHHTHHHH-HHHHHHHHHHHT--S-----HHHHHHHHHHHTT--SS-STHHHHHHHHHHHHHH-S------TT-TTS-------GGGGGGG-

Nearest PDB structures (foldseek):
  6dww-assembly1_A  TM=6.412E-01  e=2.824E-14  Musca domestica
  6nbi-assembly1_R  TM=1.620E-01  e=5.021E+00  Homo sapiens
  7e9r-assembly1_D  TM=1.384E-01  e=4.030E+00  Santalum album
  5c05-assembly1_A  TM=1.582E-01  e=8.145E+00  Thymus vulgaris
  6dww-assembly1_A  TM=6.373E-01  e=5.546E-14  Musca domestica